Protein AF-0000000075743197 (afdb_homodimer)

Structure (mmCIF, N/CA/C/O backbone):
data_AF-0000000075743197-model_v1
#
loop_
_entity.id
_entity.type
_entity.pdbx_description
1 polymer '2-oxoacid oxidoreductase (ferredoxin)'
#
loop_
_atom_site.group_PDB
_atom_site.id
_atom_site.type_symbol
_atom_site.label_atom_id
_atom_site.label_alt_id
_atom_site.label_comp_id
_atom_site.label_asym_id
_atom_site.label_entity_id
_atom_site.label_seq_id
_atom_site.pdbx_PDB_ins_code
_atom_site.Cartn_x
_atom_site.Cartn_y
_atom_site.Cartn_z
_atom_site.occupancy
_atom_site.B_iso_or_equiv
_atom_site.auth_seq_id
_atom_site.auth_comp_id
_atom_site.auth_asym_id
_atom_site.auth_atom_id
_atom_site.pdbx_PDB_model_num
ATOM 1 N N . MET A 1 1 ? -16.812 -15.055 20.094 1 87.44 1 MET A N 1
ATOM 2 C CA . MET A 1 1 ? -15.68 -14.141 20.109 1 87.44 1 MET A CA 1
ATOM 3 C C . MET A 1 1 ? -15.938 -12.938 19.203 1 87.44 1 MET A C 1
ATOM 5 O O . MET A 1 1 ? -15.789 -11.789 19.641 1 87.44 1 MET A O 1
ATOM 9 N N . ARG A 1 2 ? -16.453 -13.18 18.031 1 89.44 2 ARG A N 1
ATOM 10 C CA . ARG A 1 2 ? -16.719 -12.094 17.094 1 89.44 2 ARG A CA 1
ATOM 11 C C . ARG A 1 2 ? -17.75 -11.117 17.656 1 89.44 2 ARG A C 1
ATOM 13 O O . ARG A 1 2 ? -17.609 -9.906 17.484 1 89.44 2 ARG A O 1
ATOM 20 N N . ASP A 1 3 ? -18.719 -11.641 18.297 1 90.94 3 ASP A N 1
ATOM 21 C CA . ASP A 1 3 ? -19.781 -10.805 18.844 1 90.94 3 ASP A CA 1
ATOM 22 C C . ASP A 1 3 ? -19.25 -9.953 20 1 90.94 3 ASP A C 1
ATOM 24 O O . ASP A 1 3 ? -19.625 -8.789 20.141 1 90.94 3 ASP A O 1
ATOM 28 N N . LEU A 1 4 ? -18.406 -10.555 20.797 1 91.12 4 LEU A N 1
ATOM 29 C CA . LEU A 1 4 ? -17.812 -9.82 21.906 1 91.12 4 LEU A CA 1
ATOM 30 C C . LEU A 1 4 ? -16.938 -8.672 21.422 1 91.12 4 LEU A C 1
ATOM 32 O O . LEU A 1 4 ? -17 -7.562 21.953 1 91.12 4 LEU A O 1
ATOM 36 N N . VAL A 1 5 ? -16.156 -8.953 20.422 1 94.19 5 VAL A N 1
ATOM 37 C CA . VAL A 1 5 ? -15.281 -7.938 19.844 1 94.19 5 VAL A CA 1
ATOM 38 C C . VAL A 1 5 ? -16.125 -6.812 19.234 1 94.19 5 VAL A C 1
ATOM 40 O O . VAL A 1 5 ? -15.844 -5.633 19.469 1 94.19 5 VAL A O 1
ATOM 43 N N . SER A 1 6 ? -17.156 -7.211 18.516 1 95.5 6 SER A N 1
ATOM 44 C CA . SER A 1 6 ? -18.016 -6.246 17.844 1 95.5 6 SER A CA 1
ATOM 45 C C . SER A 1 6 ? -18.734 -5.336 18.828 1 95.5 6 SER A C 1
ATOM 47 O O . SER A 1 6 ? -18.75 -4.117 18.656 1 95.5 6 SER A O 1
ATOM 49 N N . GLU A 1 7 ? -19.281 -5.906 19.844 1 94.19 7 GLU A N 1
ATOM 50 C CA . GLU A 1 7 ? -20.016 -5.141 20.844 1 94.19 7 GLU A CA 1
ATOM 51 C C . GLU A 1 7 ? -19.078 -4.172 21.578 1 94.19 7 GLU A C 1
ATOM 53 O O . GLU A 1 7 ? -19.453 -3.025 21.828 1 94.19 7 GLU A O 1
ATOM 58 N N . TRP A 1 8 ? -17.969 -4.664 21.906 1 94.44 8 TRP A N 1
ATOM 59 C CA . TRP A 1 8 ? -17.016 -3.811 22.609 1 94.44 8 TRP A CA 1
ATOM 60 C C . TRP A 1 8 ? -16.609 -2.621 21.734 1 94.44 8 TRP A C 1
ATOM 62 O O . TRP A 1 8 ? -16.594 -1.481 22.219 1 94.44 8 TRP A O 1
ATOM 72 N N . LEU A 1 9 ? -16.281 -2.844 20.5 1 96.94 9 LEU A N 1
ATOM 73 C CA . LEU A 1 9 ? -15.852 -1.785 19.594 1 96.94 9 LEU A CA 1
ATOM 74 C C . LEU A 1 9 ? -16.938 -0.735 19.422 1 96.94 9 LEU A C 1
ATOM 76 O O . LEU A 1 9 ? -16.672 0.466 19.5 1 96.94 9 LEU A O 1
ATOM 80 N N . ILE A 1 10 ? -18.188 -1.176 19.219 1 96.44 10 ILE A N 1
ATOM 81 C CA . ILE A 1 10 ? -19.297 -0.268 18.984 1 96.44 10 ILE A CA 1
ATOM 82 C C . ILE A 1 10 ? -19.547 0.585 20.219 1 96.44 10 ILE A C 1
ATOM 84 O O . ILE A 1 10 ? -19.781 1.791 20.125 1 96.44 10 ILE A O 1
ATOM 88 N N . ASN A 1 11 ? -19.344 -0.008 21.391 1 94.5 11 ASN A N 1
ATOM 89 C CA . ASN A 1 11 ? -19.672 0.675 22.641 1 94.5 11 ASN A CA 1
ATOM 90 C C . ASN A 1 11 ? -18.531 1.6 23.078 1 94.5 11 ASN A C 1
ATOM 92 O O . ASN A 1 11 ? -18.781 2.607 23.75 1 94.5 11 ASN A O 1
ATOM 96 N N . ASN A 1 12 ? -17.312 1.258 22.703 1 94.19 12 ASN A N 1
ATOM 97 C CA . ASN A 1 12 ? -16.188 1.977 23.297 1 94.19 12 ASN A CA 1
ATOM 98 C C . ASN A 1 12 ? -15.469 2.838 22.266 1 94.19 12 ASN A C 1
ATOM 100 O O . ASN A 1 12 ? -14.867 3.855 22.609 1 94.19 12 ASN A O 1
ATOM 104 N N . VAL A 1 13 ? -15.484 2.471 21.016 1 95.5 13 VAL A N 1
ATOM 105 C CA . VAL A 1 13 ? -14.75 3.199 19.984 1 95.5 13 VAL A CA 1
ATOM 106 C C . VAL A 1 13 ? -15.734 3.963 19.094 1 95.5 13 VAL A C 1
ATOM 108 O O . VAL A 1 13 ? -15.578 5.168 18.875 1 95.5 13 VAL A O 1
ATOM 111 N N . GLY A 1 14 ? -16.781 3.297 18.656 1 95.25 14 GLY A N 1
ATOM 112 C CA . GLY A 1 14 ? -17.766 3.91 17.797 1 95.25 14 GLY A CA 1
ATOM 113 C C . GLY A 1 14 ? -18.234 2.99 16.688 1 95.25 14 GLY A C 1
ATOM 114 O O . GLY A 1 14 ? -17.812 1.84 16.594 1 95.25 14 GLY A O 1
ATOM 115 N N . ASN A 1 15 ? -19.047 3.564 15.805 1 96 15 ASN A N 1
ATOM 116 C CA . ASN A 1 15 ? -19.766 2.729 14.836 1 96 15 ASN A CA 1
ATOM 117 C C . ASN A 1 15 ? -19.016 2.645 13.516 1 96 15 ASN A C 1
ATOM 119 O O . ASN A 1 15 ? -19.25 1.736 12.711 1 96 15 ASN A O 1
ATOM 123 N N . TYR A 1 16 ? -18.125 3.574 13.203 1 97.88 16 TYR A N 1
ATOM 124 C CA . TYR A 1 16 ? -17.422 3.562 11.922 1 97.88 16 TYR A CA 1
ATOM 125 C C . TYR A 1 16 ? -16.281 2.547 11.938 1 97.88 16 TYR A C 1
ATOM 127 O O . TYR A 1 16 ? -15.422 2.578 12.82 1 97.88 16 TYR A O 1
ATOM 135 N N . VAL A 1 17 ? -16.266 1.651 11.016 1 98.38 17 VAL A N 1
ATOM 136 C CA . VAL A 1 17 ? -15.219 0.654 10.844 1 98.38 17 VAL A CA 1
ATOM 137 C C . VAL A 1 17 ? -14.656 0.741 9.422 1 98.38 17 VAL A C 1
ATOM 139 O O . VAL A 1 17 ? -15.398 0.62 8.445 1 98.38 17 VAL A O 1
ATOM 142 N N . PHE A 1 18 ? -13.414 0.983 9.297 1 98.75 18 PHE A N 1
ATOM 143 C CA . PHE A 1 18 ? -12.742 1.042 8.008 1 98.75 18 PHE A CA 1
ATOM 144 C C . PHE A 1 18 ? -12.102 -0.298 7.668 1 98.75 18 PHE A C 1
ATOM 146 O O . PHE A 1 18 ? -11.477 -0.925 8.531 1 98.75 18 PHE A O 1
ATOM 153 N N . THR A 1 19 ? -12.273 -0.783 6.426 1 98.5 19 THR A N 1
ATOM 154 C CA . THR A 1 19 ? -11.812 -2.127 6.098 1 98.5 19 THR A CA 1
ATOM 155 C C . THR A 1 19 ? -11.656 -2.291 4.59 1 98.5 19 THR A C 1
ATOM 157 O O . THR A 1 19 ? -11.922 -1.357 3.828 1 98.5 19 THR A O 1
ATOM 160 N N . VAL A 1 20 ? -11.07 -3.322 4.164 1 97.69 20 VAL A N 1
ATOM 161 C CA . VAL A 1 20 ? -11.227 -4.031 2.898 1 97.69 20 VAL A CA 1
ATOM 162 C C . VAL A 1 20 ? -11.703 -5.457 3.162 1 97.69 20 VAL A C 1
ATOM 164 O O . VAL A 1 20 ? -10.953 -6.281 3.695 1 97.69 20 VAL A O 1
ATOM 167 N N . ALA A 1 21 ? -12.914 -5.699 2.814 1 96.06 21 ALA A N 1
ATOM 168 C CA . ALA A 1 21 ? -13.539 -6.973 3.166 1 96.06 21 ALA A CA 1
ATOM 169 C C . ALA A 1 21 ? -12.742 -8.148 2.609 1 96.06 21 ALA A C 1
ATOM 171 O O . ALA A 1 21 ? -12.203 -8.07 1.503 1 96.06 21 ALA A O 1
ATOM 172 N N . ALA A 1 22 ? -12.656 -9.148 3.35 1 93.06 22 ALA A N 1
ATOM 173 C CA . ALA A 1 22 ? -11.914 -10.359 3.002 1 93.06 22 ALA A CA 1
ATOM 174 C C . ALA A 1 22 ? -12.484 -11.578 3.723 1 93.06 22 ALA A C 1
ATOM 176 O O . ALA A 1 22 ? -13.195 -11.438 4.719 1 93.06 22 ALA A O 1
ATOM 177 N N . GLU A 1 23 ? -12.094 -12.703 3.279 1 88.12 23 GLU A N 1
ATOM 178 C CA . GLU A 1 23 ? -12.664 -13.961 3.746 1 88.12 23 GLU A CA 1
ATOM 179 C C . GLU A 1 23 ? -12.445 -14.141 5.246 1 88.12 23 GLU A C 1
ATOM 181 O O . GLU A 1 23 ? -13.391 -14.438 5.98 1 88.12 23 GLU A O 1
ATOM 186 N N . ASN A 1 24 ? -11.312 -13.883 5.73 1 85.5 24 ASN A N 1
ATOM 187 C CA . ASN A 1 24 ? -10.953 -14.266 7.094 1 85.5 24 ASN A CA 1
ATOM 188 C C . ASN A 1 24 ? -11.5 -13.273 8.117 1 85.5 24 ASN A C 1
ATOM 190 O O . ASN A 1 24 ? -11.492 -13.547 9.32 1 85.5 24 ASN A O 1
ATOM 194 N N . ILE A 1 25 ? -12.023 -12.18 7.66 1 92.31 25 ILE A N 1
ATOM 195 C CA . ILE A 1 25 ? -12.555 -11.211 8.617 1 92.31 25 ILE A CA 1
ATOM 196 C C . ILE A 1 25 ? -14.047 -11 8.367 1 92.31 25 ILE A C 1
ATOM 198 O O . ILE A 1 25 ? -14.68 -10.18 9.031 1 92.31 25 ILE A O 1
ATOM 202 N N . LEU A 1 26 ? -14.602 -11.742 7.469 1 92.06 26 LEU A N 1
ATOM 203 C CA . LEU A 1 26 ? -15.992 -11.562 7.062 1 92.06 26 LEU A CA 1
ATOM 204 C C . LEU A 1 26 ? -16.938 -11.789 8.242 1 92.06 26 LEU A C 1
ATOM 206 O O . LEU A 1 26 ? -17.906 -11.055 8.406 1 92.06 26 LEU A O 1
ATOM 210 N N . GLY A 1 27 ? -16.672 -12.828 9.008 1 91.38 27 GLY A N 1
ATOM 211 C CA . GLY A 1 27 ? -17.5 -13.094 10.172 1 91.38 27 GLY A CA 1
ATOM 212 C C . GLY A 1 27 ? -17.547 -11.93 11.148 1 91.38 27 GLY A C 1
ATOM 213 O O . GLY A 1 27 ? -18.609 -11.594 11.664 1 91.38 27 GLY A O 1
ATOM 214 N N . LEU A 1 28 ? -16.391 -11.367 11.414 1 94.25 28 LEU A N 1
ATOM 215 C CA . LEU A 1 28 ? -16.312 -10.227 12.32 1 94.25 28 LEU A CA 1
ATOM 216 C C . LEU A 1 28 ? -17.047 -9.023 11.742 1 94.25 28 LEU A C 1
ATOM 218 O O . LEU A 1 28 ? -17.781 -8.328 12.469 1 94.25 28 LEU A O 1
ATOM 222 N N . LEU A 1 29 ? -16.891 -8.727 10.469 1 96.31 29 LEU A N 1
ATOM 223 C CA . LEU A 1 29 ? -17.562 -7.598 9.828 1 96.31 29 LEU A CA 1
ATOM 224 C C . LEU A 1 29 ? -19.078 -7.762 9.852 1 96.31 29 LEU A C 1
ATOM 226 O O . LEU A 1 29 ? -19.797 -6.797 10.086 1 96.31 29 LEU A O 1
ATOM 230 N N . ARG A 1 30 ? -19.547 -8.992 9.609 1 95.12 30 ARG A N 1
ATOM 231 C CA . ARG A 1 30 ? -20.969 -9.273 9.672 1 95.12 30 ARG A CA 1
ATOM 232 C C . ARG A 1 30 ? -21.531 -9.031 11.07 1 95.12 30 ARG A C 1
ATOM 234 O O . ARG A 1 30 ? -22.594 -8.453 11.234 1 95.12 30 ARG A O 1
ATOM 241 N N . SER A 1 31 ? -20.75 -9.5 12.039 1 94.38 31 SER A N 1
ATOM 242 C CA . SER A 1 31 ? -21.156 -9.273 13.43 1 94.38 31 SER A CA 1
ATOM 243 C C . SER A 1 31 ? -21.266 -7.781 13.734 1 94.38 31 SER A C 1
ATOM 245 O O . SER A 1 31 ? -22.188 -7.352 14.414 1 94.38 31 SER A O 1
ATOM 247 N N . LEU A 1 32 ? -20.328 -7.016 13.273 1 96.81 32 LEU A N 1
ATOM 248 C CA . LEU A 1 32 ? -20.328 -5.574 13.484 1 96.81 32 LEU A CA 1
ATOM 249 C C . LEU A 1 32 ? -21.562 -4.93 12.844 1 96.81 32 LEU A C 1
ATOM 251 O O . LEU A 1 32 ? -22.219 -4.086 13.461 1 96.81 32 LEU A O 1
ATOM 255 N N . ILE A 1 33 ? -21.875 -5.297 11.633 1 96.19 33 ILE A N 1
ATOM 256 C CA . ILE A 1 33 ? -23.016 -4.75 10.922 1 96.19 33 ILE A CA 1
ATOM 257 C C . ILE A 1 33 ? -24.297 -5.062 11.703 1 96.19 33 ILE A C 1
ATOM 259 O O . ILE A 1 33 ? -25.141 -4.184 11.891 1 96.19 33 ILE A O 1
ATOM 263 N N . ASN A 1 34 ? -24.406 -6.27 12.164 1 94.12 34 ASN A N 1
ATOM 264 C CA . ASN A 1 34 ? -25.594 -6.715 12.883 1 94.12 34 ASN A CA 1
ATOM 265 C C . ASN A 1 34 ? -25.781 -5.945 14.188 1 94.12 34 ASN A C 1
ATOM 267 O O . ASN A 1 34 ? -26.891 -5.887 14.727 1 94.12 34 ASN A O 1
ATOM 271 N N . ARG A 1 35 ? -24.766 -5.297 14.609 1 94.44 35 ARG A N 1
ATOM 272 C CA . ARG A 1 35 ? -24.812 -4.613 15.898 1 94.44 35 ARG A CA 1
ATOM 273 C C . ARG A 1 35 ? -24.766 -3.098 15.719 1 94.44 35 ARG A C 1
ATOM 275 O O . ARG A 1 35 ? -24.516 -2.359 16.672 1 94.44 35 ARG A O 1
ATOM 282 N N . GLY A 1 36 ? -24.953 -2.711 14.539 1 94.69 36 GLY A N 1
ATOM 283 C CA . GLY A 1 36 ? -25.094 -1.286 14.289 1 94.69 36 GLY A CA 1
ATOM 284 C C . GLY A 1 36 ? -23.828 -0.637 13.766 1 94.69 36 GLY A C 1
ATOM 285 O O . GLY A 1 36 ? -23.75 0.588 13.656 1 94.69 36 GLY A O 1
ATOM 286 N N . GLY A 1 37 ? -22.859 -1.455 13.492 1 96.5 37 GLY A N 1
ATOM 287 C CA . GLY A 1 37 ? -21.656 -0.916 12.898 1 96.5 37 GLY A CA 1
ATOM 288 C C . GLY A 1 37 ? -21.844 -0.422 11.477 1 96.5 37 GLY A C 1
ATOM 289 O O . GLY A 1 37 ? -22.641 -0.985 10.727 1 96.5 37 GLY A O 1
ATOM 290 N N . PHE A 1 38 ? -21.203 0.673 11.164 1 97.5 38 PHE A N 1
ATOM 291 C CA . PHE A 1 38 ? -21.156 1.203 9.805 1 97.5 38 PHE A CA 1
ATOM 292 C C . PHE A 1 38 ? -19.828 0.866 9.141 1 97.5 38 PHE A C 1
ATOM 294 O O . PHE A 1 38 ? -18.797 1.48 9.445 1 97.5 38 PHE A O 1
ATOM 301 N N . ILE A 1 39 ? -19.859 -0.055 8.203 1 97.81 39 ILE A N 1
ATOM 302 C CA . ILE A 1 39 ? -18.641 -0.571 7.59 1 97.81 39 ILE A CA 1
ATOM 303 C C . ILE A 1 39 ? -18.297 0.244 6.344 1 97.81 39 ILE A C 1
ATOM 305 O O . ILE A 1 39 ? -19.125 0.361 5.43 1 97.81 39 ILE A O 1
ATOM 309 N N . ILE A 1 40 ? -17.219 0.884 6.309 1 98.25 40 ILE A N 1
ATOM 310 C CA . ILE A 1 40 ? -16.688 1.538 5.117 1 98.25 40 ILE A CA 1
ATOM 311 C C . ILE A 1 40 ? -15.688 0.615 4.422 1 98.25 40 ILE A C 1
ATOM 313 O O . ILE A 1 40 ? -14.586 0.393 4.926 1 98.25 40 ILE A O 1
ATOM 317 N N . ASN A 1 41 ? -16.094 0.061 3.34 1 97.62 41 ASN A N 1
ATOM 318 C CA . ASN A 1 41 ? -15.305 -0.892 2.564 1 97.62 41 ASN A CA 1
ATOM 319 C C . ASN A 1 41 ? -14.516 -0.197 1.46 1 97.62 41 ASN A C 1
ATOM 321 O O . ASN A 1 41 ? -14.992 -0.064 0.335 1 97.62 41 ASN A O 1
ATOM 325 N N . SER A 1 42 ? -13.281 0.181 1.783 1 97.88 42 SER A N 1
ATOM 326 C CA . SER A 1 42 ? -12.43 0.869 0.816 1 97.88 42 SER A CA 1
ATOM 327 C C . SER A 1 42 ? -11.969 -0.078 -0.287 1 97.88 42 SER A C 1
ATOM 329 O O . SER A 1 42 ? -12.164 -1.291 -0.194 1 97.88 42 SER A O 1
ATOM 331 N N . LYS A 1 43 ? -11.367 0.491 -1.326 1 97.62 43 LYS A N 1
ATOM 332 C CA . LYS A 1 43 ? -10.977 -0.319 -2.475 1 97.62 43 LYS A CA 1
ATOM 333 C C . LYS A 1 43 ? -9.562 -0.879 -2.297 1 97.62 43 LYS A C 1
ATOM 335 O O . LYS A 1 43 ? -9.203 -1.88 -2.922 1 97.62 43 LYS A O 1
ATOM 340 N N . PHE A 1 44 ? -8.781 -0.257 -1.475 1 97.88 44 PHE A N 1
ATOM 341 C CA . PHE A 1 44 ? -7.391 -0.65 -1.264 1 97.88 44 PHE A CA 1
ATOM 342 C C . PHE A 1 44 ? -6.98 -0.441 0.189 1 97.88 44 PHE A C 1
ATOM 344 O O . PHE A 1 44 ? -7.43 0.508 0.835 1 97.88 44 PHE A O 1
ATOM 351 N N . GLU A 1 45 ? -6.18 -1.217 0.774 1 98.12 45 GLU A N 1
ATOM 352 C CA . GLU A 1 45 ? -5.863 -1.23 2.199 1 98.12 45 GLU A CA 1
ATOM 353 C C . GLU A 1 45 ? -5.195 0.072 2.629 1 98.12 45 GLU A C 1
ATOM 355 O O . GLU A 1 45 ? -5.484 0.601 3.703 1 98.12 45 GLU A O 1
ATOM 360 N N . PRO A 1 46 ? -4.172 0.648 1.812 1 98.44 46 PRO A N 1
ATOM 361 C CA . PRO A 1 46 ? -3.65 1.947 2.244 1 98.44 46 PRO A CA 1
ATOM 362 C C . PRO A 1 46 ? -4.75 2.99 2.432 1 98.44 46 PRO A C 1
ATOM 364 O O . PRO A 1 46 ? -4.691 3.789 3.371 1 98.44 46 PRO A O 1
ATOM 367 N N . SER A 1 47 ? -5.781 2.977 1.55 1 98.75 47 SER A N 1
ATOM 368 C CA . SER A 1 47 ? -6.891 3.922 1.633 1 98.75 47 SER A CA 1
ATOM 369 C C . SER A 1 47 ? -7.699 3.715 2.91 1 98.75 47 SER A C 1
ATOM 371 O O . SER A 1 47 ? -8.133 4.68 3.543 1 98.75 47 SER A O 1
ATOM 373 N N . ALA A 1 48 ? -7.91 2.436 3.281 1 98.81 48 ALA A N 1
ATOM 374 C CA . ALA A 1 48 ? -8.602 2.154 4.535 1 98.81 48 ALA A CA 1
ATOM 375 C C . ALA A 1 48 ? -7.855 2.748 5.723 1 98.81 48 ALA A C 1
ATOM 377 O O . ALA A 1 48 ? -8.469 3.303 6.637 1 98.81 48 ALA A O 1
ATOM 378 N N . GLY A 1 49 ? -6.551 2.568 5.688 1 98.81 49 GLY A N 1
ATOM 379 C CA . GLY A 1 49 ? -5.723 3.152 6.734 1 98.81 49 GLY A CA 1
ATOM 380 C C . GLY A 1 49 ? -5.812 4.668 6.785 1 98.81 49 GLY A C 1
ATOM 381 O O . GLY A 1 49 ? -5.945 5.25 7.863 1 98.81 49 GLY A O 1
ATOM 382 N N . PHE A 1 50 ? -5.754 5.352 5.594 1 98.88 50 PHE A N 1
ATOM 383 C CA . PHE A 1 50 ? -5.859 6.805 5.527 1 98.88 50 PHE A CA 1
ATOM 384 C C . PHE A 1 50 ? -7.223 7.27 6.027 1 98.88 50 PHE A C 1
ATOM 386 O O . PHE A 1 50 ? -7.32 8.281 6.723 1 98.88 50 PHE A O 1
ATOM 393 N N . MET A 1 51 ? -8.273 6.516 5.676 1 98.94 51 MET A N 1
ATOM 394 C CA . MET A 1 51 ? -9.609 6.863 6.133 1 98.94 51 MET A CA 1
ATOM 395 C C . MET A 1 51 ? -9.703 6.797 7.652 1 98.94 51 MET A C 1
ATOM 397 O O . MET A 1 51 ? -10.258 7.699 8.281 1 98.94 51 MET A O 1
ATOM 401 N N . ALA A 1 52 ? -9.117 5.719 8.227 1 98.88 52 ALA A N 1
ATOM 402 C CA . ALA A 1 52 ? -9.133 5.559 9.68 1 98.88 52 ALA A CA 1
ATOM 403 C C . ALA A 1 52 ? -8.359 6.68 10.359 1 98.88 52 ALA A C 1
ATOM 405 O O . ALA A 1 52 ? -8.805 7.215 11.383 1 98.88 52 ALA A O 1
ATOM 406 N N . LEU A 1 53 ? -7.234 7.027 9.789 1 98.62 53 LEU A N 1
ATOM 407 C CA . LEU A 1 53 ? -6.387 8.086 10.32 1 98.62 53 LEU A CA 1
ATOM 408 C C . LEU A 1 53 ? -7.121 9.422 10.328 1 98.62 53 LEU A C 1
ATOM 410 O O . LEU A 1 53 ? -7.152 10.117 11.344 1 98.62 53 LEU A O 1
ATOM 414 N N . VAL A 1 54 ? -7.734 9.789 9.219 1 98.69 54 VAL A N 1
ATOM 415 C CA . VAL A 1 54 ? -8.438 11.062 9.094 1 98.69 54 VAL A CA 1
ATOM 416 C C . VAL A 1 54 ? -9.648 11.078 10.023 1 98.69 54 VAL A C 1
ATOM 418 O O . VAL A 1 54 ? -9.953 12.102 10.641 1 98.69 54 VAL A O 1
ATOM 421 N N . SER A 1 55 ? -10.32 9.914 10.141 1 98.62 55 SER A N 1
ATOM 422 C CA . SER A 1 55 ? -11.445 9.797 11.062 1 98.62 55 SER A CA 1
ATOM 423 C C . SER A 1 55 ? -11.008 10.086 12.5 1 98.62 55 SER A C 1
ATOM 425 O O . SER A 1 55 ? -11.688 10.82 13.219 1 98.62 55 SER A O 1
ATOM 427 N N . SER A 1 56 ? -9.883 9.562 12.867 1 98.19 56 SER A N 1
ATOM 428 C CA . SER A 1 56 ? -9.367 9.781 14.211 1 98.19 56 SER A CA 1
ATOM 429 C C . SER A 1 56 ? -9.062 11.258 14.453 1 98.19 56 SER A C 1
ATOM 431 O O . SER A 1 56 ? -9.32 11.781 15.539 1 98.19 56 SER A O 1
ATOM 433 N N . ARG A 1 57 ? -8.555 11.961 13.469 1 97.5 57 ARG A N 1
ATOM 434 C CA . ARG A 1 57 ? -8.195 13.375 13.586 1 97.5 57 ARG A CA 1
ATOM 435 C C . ARG A 1 57 ? -9.445 14.242 13.695 1 97.5 57 ARG A C 1
ATOM 437 O O . ARG A 1 57 ? -9.461 15.211 14.461 1 97.5 57 ARG A O 1
ATOM 444 N N . LEU A 1 58 ? -10.43 13.875 12.914 1 97.12 58 LEU A N 1
ATOM 445 C CA . LEU A 1 58 ? -11.641 14.695 12.867 1 97.12 58 LEU A CA 1
ATOM 446 C C . LEU A 1 58 ? -12.484 14.5 14.117 1 97.12 58 LEU A C 1
ATOM 448 O O . LEU A 1 58 ? -13.062 15.453 14.641 1 97.12 58 LEU A O 1
ATOM 452 N N . LEU A 1 59 ? -12.484 13.258 14.625 1 96.25 59 LEU A N 1
ATOM 453 C CA . LEU A 1 59 ? -13.367 12.93 15.742 1 96.25 59 LEU A CA 1
ATOM 454 C C . LEU A 1 59 ? -12.625 13.055 17.078 1 96.25 59 LEU A C 1
ATOM 456 O O . LEU A 1 59 ? -13.25 13.062 18.141 1 96.25 59 LEU A O 1
ATOM 460 N N . LEU A 1 60 ? -11.328 13.109 17.047 1 95.19 60 LEU A N 1
ATOM 461 C CA . LEU A 1 60 ? -10.484 13.219 18.234 1 95.19 60 LEU A CA 1
ATOM 462 C C . LEU A 1 60 ? -10.703 12.031 19.172 1 95.19 60 LEU A C 1
ATOM 464 O O . LEU A 1 60 ? -10.836 12.211 20.375 1 95.19 60 LEU A O 1
ATOM 468 N N . LYS A 1 61 ? -10.867 10.875 18.641 1 95.56 61 LYS A N 1
ATOM 469 C CA . LYS A 1 61 ? -10.953 9.586 19.328 1 95.56 61 LYS A CA 1
ATOM 470 C C . LYS A 1 61 ? -10.406 8.461 18.438 1 95.56 61 LYS A C 1
ATOM 472 O O . LYS A 1 61 ? -10.195 8.656 17.234 1 95.56 61 LYS A O 1
ATOM 477 N N . PRO A 1 62 ? -10.172 7.312 19.031 1 97.75 62 PRO A N 1
ATOM 478 C CA . PRO A 1 62 ? -9.656 6.207 18.219 1 97.75 62 PRO A CA 1
ATOM 479 C C . PRO A 1 62 ? -10.625 5.777 17.109 1 97.75 62 PRO A C 1
ATOM 481 O O . PRO A 1 62 ? -11.836 5.801 17.312 1 97.75 62 PRO A O 1
ATOM 484 N N . SER A 1 63 ? -10.094 5.445 15.977 1 98.5 63 SER A N 1
ATOM 485 C CA . SER A 1 63 ? -10.859 4.82 14.906 1 98.5 63 SER A CA 1
ATOM 486 C C . SER A 1 63 ? -10.523 3.34 14.773 1 98.5 63 SER A C 1
ATOM 488 O O . SER A 1 63 ? -9.445 2.906 15.18 1 98.5 63 SER A O 1
ATOM 490 N N . THR A 1 64 ? -11.461 2.566 14.266 1 98.75 64 THR A N 1
ATOM 491 C CA . THR A 1 64 ? -11.289 1.125 14.109 1 98.75 64 THR A CA 1
ATOM 492 C C . THR A 1 64 ? -10.883 0.779 12.68 1 98.75 64 THR A C 1
ATOM 494 O O . THR A 1 64 ? -11.57 1.157 11.727 1 98.75 64 THR A O 1
ATOM 497 N N . LEU A 1 65 ? -9.773 0.151 12.508 1 98.88 65 LEU A N 1
ATOM 498 C CA . LEU A 1 65 ? -9.312 -0.406 11.242 1 98.88 65 LEU A CA 1
ATOM 499 C C . LEU A 1 65 ? -9.219 -1.927 11.32 1 98.88 65 LEU A C 1
ATOM 501 O O . LEU A 1 65 ? -8.484 -2.471 12.148 1 98.88 65 LEU A O 1
ATOM 505 N N . ILE A 1 66 ? -10.008 -2.65 10.516 1 98.44 66 ILE A N 1
ATOM 506 C CA . ILE A 1 66 ? -10 -4.109 10.477 1 98.44 66 ILE A CA 1
ATOM 507 C C . ILE A 1 66 ? -9.625 -4.586 9.07 1 98.44 66 ILE A C 1
ATOM 509 O O . ILE A 1 66 ? -10.328 -4.289 8.102 1 98.44 66 ILE A O 1
ATOM 513 N N . VAL A 1 67 ? -8.562 -5.324 8.93 1 97.06 67 VAL A N 1
ATOM 514 C CA . VAL A 1 67 ? -8.109 -5.812 7.629 1 97.06 67 VAL A CA 1
ATOM 515 C C . VAL A 1 67 ? -7.668 -7.266 7.75 1 97.06 67 VAL A C 1
ATOM 517 O O . VAL A 1 67 ? -7.484 -7.777 8.859 1 97.06 67 VAL A O 1
ATOM 520 N N . THR A 1 68 ? -7.535 -7.961 6.637 1 94 68 THR A N 1
ATOM 521 C CA . THR A 1 68 ? -7.164 -9.375 6.613 1 94 68 THR A CA 1
ATOM 522 C C . THR A 1 68 ? -5.676 -9.547 6.902 1 94 68 THR A C 1
ATOM 524 O O . THR A 1 68 ? -4.926 -8.57 6.922 1 94 68 THR A O 1
ATOM 527 N N . ALA A 1 69 ? -5.254 -10.773 7.152 1 92.5 69 ALA A N 1
ATOM 528 C CA . ALA A 1 69 ? -3.854 -11.117 7.371 1 92.5 69 ALA A CA 1
ATOM 529 C C . ALA A 1 69 ? -3.041 -10.961 6.09 1 92.5 69 ALA A C 1
ATOM 531 O O . ALA A 1 69 ? -3.578 -11.086 4.988 1 92.5 69 ALA A O 1
ATOM 532 N N . GLY A 1 70 ? -1.768 -10.742 6.258 1 93.38 70 GLY A N 1
ATOM 533 C CA . GLY A 1 70 ? -0.87 -10.719 5.113 1 93.38 70 GLY A CA 1
ATOM 534 C C . GLY A 1 70 ? -1.063 -9.5 4.234 1 93.38 70 GLY A C 1
ATOM 535 O O . GLY A 1 70 ? -0.813 -8.367 4.66 1 93.38 70 GLY A O 1
ATOM 536 N N . PRO A 1 71 ? -1.693 -9.695 3.084 1 94.75 71 PRO A N 1
ATOM 537 C CA . PRO A 1 71 ? -1.857 -8.578 2.148 1 94.75 71 PRO A CA 1
ATOM 538 C C . PRO A 1 71 ? -2.635 -7.41 2.752 1 94.75 71 PRO A C 1
ATOM 540 O O . PRO A 1 71 ? -2.346 -6.25 2.453 1 94.75 71 PRO A O 1
ATOM 543 N N . GLY A 1 72 ? -3.609 -7.715 3.584 1 95.81 72 GLY A N 1
ATOM 544 C CA . GLY A 1 72 ? -4.426 -6.668 4.176 1 95.81 72 GLY A CA 1
ATOM 545 C C . GLY A 1 72 ? -3.656 -5.777 5.133 1 95.81 72 GLY A C 1
ATOM 546 O O . GLY A 1 72 ? -3.523 -4.574 4.902 1 95.81 72 GLY A O 1
ATOM 547 N N . ILE A 1 73 ? -3.072 -6.395 6.18 1 96.94 73 ILE A N 1
ATOM 548 C CA . ILE A 1 73 ? -2.443 -5.625 7.25 1 96.94 73 ILE A CA 1
ATOM 549 C C . ILE A 1 73 ? -1.139 -5.012 6.746 1 96.94 73 ILE A C 1
ATOM 551 O O . ILE A 1 73 ? -0.806 -3.875 7.09 1 96.94 73 ILE A O 1
ATOM 555 N N . PHE A 1 74 ? -0.353 -5.719 5.902 1 97.38 74 PHE A N 1
ATOM 556 C CA . PHE A 1 74 ? 0.888 -5.18 5.359 1 97.38 74 PHE A CA 1
ATOM 557 C C . PHE A 1 74 ? 0.6 -4.102 4.32 1 97.38 74 PHE A C 1
ATOM 559 O O . PHE A 1 74 ? 1.396 -3.178 4.141 1 97.38 74 PHE A O 1
ATOM 566 N N . GLY A 1 75 ? -0.573 -4.176 3.678 1 97.94 75 GLY A N 1
ATOM 567 C CA . GLY A 1 75 ? -0.985 -3.145 2.738 1 97.94 75 GLY A CA 1
ATOM 568 C C . GLY A 1 75 ? -1.342 -1.833 3.412 1 97.94 75 GLY A C 1
ATOM 569 O O . GLY A 1 75 ? -1.265 -0.77 2.793 1 97.94 75 GLY A O 1
ATOM 570 N N . ALA A 1 76 ? -1.709 -1.907 4.684 1 98.31 76 ALA A N 1
ATOM 571 C CA . ALA A 1 76 ? -2.105 -0.717 5.434 1 98.31 76 ALA A CA 1
ATOM 572 C C . ALA A 1 76 ? -0.968 -0.224 6.32 1 98.31 76 ALA A C 1
ATOM 574 O O . ALA A 1 76 ? -1.162 0.666 7.152 1 98.31 76 ALA A O 1
ATOM 575 N N . LEU A 1 77 ? 0.245 -0.721 6.145 1 98.44 77 LEU A N 1
ATOM 576 C CA . LEU A 1 77 ? 1.332 -0.449 7.078 1 98.44 77 LEU A CA 1
ATOM 577 C C . LEU A 1 77 ? 1.72 1.026 7.047 1 98.44 77 LEU A C 1
ATOM 579 O O . LEU A 1 77 ? 1.984 1.625 8.094 1 98.44 77 LEU A O 1
ATOM 583 N N . SER A 1 78 ? 1.785 1.618 5.875 1 97.69 78 SER A N 1
ATOM 584 C CA . SER A 1 78 ? 2.256 2.994 5.762 1 97.69 78 SER A CA 1
ATOM 585 C C . SER A 1 78 ? 1.324 3.959 6.488 1 97.69 78 SER A C 1
ATOM 587 O O . SER A 1 78 ? 1.77 4.754 7.316 1 97.69 78 SER A O 1
ATOM 589 N N . PRO A 1 79 ? -0.031 3.938 6.242 1 98.44 79 PRO A N 1
ATOM 590 C CA . PRO A 1 79 ? -0.907 4.828 7.008 1 98.44 79 PRO A CA 1
ATOM 591 C C . PRO A 1 79 ? -0.891 4.523 8.508 1 98.44 79 PRO A C 1
ATOM 593 O O . PRO A 1 79 ? -1.063 5.43 9.32 1 98.44 79 PRO A O 1
ATOM 596 N N . ILE A 1 80 ? -0.657 3.268 8.93 1 98.69 80 ILE A N 1
ATOM 597 C CA . ILE A 1 80 ? -0.536 2.928 10.336 1 98.69 80 ILE A CA 1
ATOM 598 C C . ILE A 1 80 ? 0.718 3.576 10.922 1 98.69 80 ILE A C 1
ATOM 600 O O . ILE A 1 80 ? 0.68 4.145 12.016 1 98.69 80 ILE A O 1
ATOM 604 N N . ALA A 1 81 ? 1.791 3.527 10.164 1 97.75 81 ALA A N 1
ATOM 605 C CA . ALA A 1 81 ? 3.027 4.18 10.586 1 97.75 81 ALA A CA 1
ATOM 606 C C . ALA A 1 81 ? 2.842 5.691 10.695 1 97.75 81 ALA A C 1
ATOM 608 O O . ALA A 1 81 ? 3.387 6.328 11.602 1 97.75 81 ALA A O 1
ATOM 609 N N . GLU A 1 82 ? 2.105 6.27 9.773 1 97.5 82 GLU A N 1
ATOM 610 C CA . GLU A 1 82 ? 1.814 7.699 9.828 1 97.5 82 GLU A CA 1
ATOM 611 C C . GLU A 1 82 ? 1.032 8.047 11.094 1 97.5 82 GLU A C 1
ATOM 613 O O . GLU A 1 82 ? 1.338 9.039 11.766 1 97.5 82 GLU A O 1
ATOM 618 N N . ALA A 1 83 ? 0.068 7.215 11.406 1 98.25 83 ALA A N 1
ATOM 619 C CA . ALA A 1 83 ? -0.704 7.418 12.633 1 98.25 83 ALA A CA 1
ATOM 620 C C . ALA A 1 83 ? 0.195 7.355 13.867 1 98.25 83 ALA A C 1
ATOM 622 O O . ALA A 1 83 ? 0.012 8.117 14.812 1 98.25 83 ALA A O 1
ATOM 623 N N . PHE A 1 84 ? 1.152 6.504 13.859 1 97.31 84 PHE A N 1
ATOM 624 C CA . PHE A 1 84 ? 2.09 6.324 14.961 1 97.31 84 PHE A CA 1
ATOM 625 C C . PHE A 1 84 ? 2.979 7.551 15.117 1 97.31 84 PHE A C 1
ATOM 627 O O . PHE A 1 84 ? 3.164 8.047 16.234 1 97.31 84 PHE A O 1
ATOM 634 N N . ILE A 1 85 ? 3.463 8.016 13.992 1 94.81 85 ILE A N 1
ATOM 635 C CA . ILE A 1 85 ? 4.41 9.117 14 1 94.81 85 ILE A CA 1
ATOM 636 C C . ILE A 1 85 ? 3.688 10.422 14.352 1 94.81 85 ILE A C 1
ATOM 638 O O . ILE A 1 85 ? 4.195 11.234 15.125 1 94.81 85 ILE A O 1
ATOM 642 N N . GLU A 1 86 ? 2.471 10.578 13.898 1 95.62 86 GLU A N 1
ATOM 643 C CA . GLU A 1 86 ? 1.832 11.891 14 1 95.62 86 GLU A CA 1
ATOM 644 C C . GLU A 1 86 ? 0.833 11.93 15.148 1 95.62 86 GLU A C 1
ATOM 646 O O . GLU A 1 86 ? 0.228 12.969 15.414 1 95.62 86 GLU A O 1
ATOM 651 N N . GLY A 1 87 ? 0.626 10.82 15.836 1 96 87 GLY A N 1
ATOM 652 C CA . GLY A 1 87 ? -0.135 10.836 17.078 1 96 87 GLY A CA 1
ATOM 653 C C . GLY A 1 87 ? -1.623 10.633 16.859 1 96 87 GLY A C 1
ATOM 654 O O . GLY A 1 87 ? -2.443 11.289 17.5 1 96 87 GLY A O 1
ATOM 655 N N . ASP A 1 88 ? -2.023 9.75 15.953 1 98.06 88 ASP A N 1
ATOM 656 C CA . ASP A 1 88 ? -3.424 9.422 15.695 1 98.06 88 ASP A CA 1
ATOM 657 C C . ASP A 1 88 ? -3.795 8.07 16.312 1 98.06 88 ASP A C 1
ATOM 659 O O . ASP A 1 88 ? -3.271 7.035 15.898 1 98.06 88 ASP A O 1
ATOM 663 N N . PRO A 1 89 ? -4.645 8.016 17.297 1 98.44 89 PRO A N 1
ATOM 664 C CA . PRO A 1 89 ? -5.02 6.742 17.906 1 98.44 89 PRO A CA 1
ATOM 665 C C . PRO A 1 89 ? -5.883 5.875 16.984 1 98.44 89 PRO A C 1
ATOM 667 O O . PRO A 1 89 ? -6.895 6.348 16.453 1 98.44 89 PRO A O 1
ATOM 670 N N . LEU A 1 90 ? -5.496 4.645 16.766 1 98.81 90 LEU A N 1
ATOM 671 C CA . LEU A 1 90 ? -6.223 3.635 16 1 98.81 90 LEU A CA 1
ATOM 672 C C . LEU A 1 90 ? -6.27 2.312 16.766 1 98.81 90 LEU A C 1
ATOM 674 O O . LEU A 1 90 ? -5.309 1.949 17.453 1 98.81 90 LEU A O 1
ATOM 678 N N . ILE A 1 91 ? -7.418 1.667 16.703 1 98.81 91 ILE A N 1
ATOM 679 C CA . ILE A 1 91 ? -7.516 0.253 17.062 1 98.81 91 ILE A CA 1
ATOM 680 C C . ILE A 1 91 ? -7.449 -0.597 15.789 1 98.81 91 ILE A C 1
ATOM 682 O O . ILE A 1 91 ? -8.438 -0.71 15.062 1 98.81 91 ILE A O 1
ATOM 686 N N . VAL A 1 92 ? -6.289 -1.178 15.578 1 98.88 92 VAL A N 1
ATOM 687 C CA . VAL A 1 92 ? -6.027 -1.953 14.367 1 98.88 92 VAL A CA 1
ATOM 688 C C . VAL A 1 92 ? -6.18 -3.441 14.672 1 98.88 92 VAL A C 1
ATOM 690 O O . VAL A 1 92 ? -5.477 -3.986 15.523 1 98.88 92 VAL A O 1
ATOM 693 N N . ILE A 1 93 ? -7.098 -4.066 13.977 1 98.19 93 ILE A N 1
ATOM 694 C CA . ILE A 1 93 ? -7.34 -5.488 14.188 1 98.19 93 ILE A CA 1
ATOM 695 C C . ILE A 1 93 ? -7.102 -6.254 12.883 1 98.19 93 ILE A C 1
ATOM 697 O O . ILE A 1 93 ? -7.578 -5.848 11.82 1 98.19 93 ILE A O 1
ATOM 701 N N . ALA A 1 94 ? -6.336 -7.277 12.93 1 95.69 94 ALA A N 1
ATOM 702 C CA . ALA A 1 94 ? -6.188 -8.219 11.82 1 95.69 94 ALA A CA 1
ATOM 703 C C . ALA A 1 94 ? -6.148 -9.656 12.336 1 95.69 94 ALA A C 1
ATOM 705 O O . ALA A 1 94 ? -5.785 -9.906 13.484 1 95.69 94 ALA A O 1
ATOM 706 N N . THR A 1 95 ? -6.508 -10.555 11.484 1 89.75 95 THR A N 1
ATOM 707 C CA . THR A 1 95 ? -6.418 -11.969 11.836 1 89.75 95 THR A CA 1
ATOM 708 C C . THR A 1 95 ? -5.02 -12.5 11.555 1 89.75 95 THR A C 1
ATOM 710 O O . THR A 1 95 ? -4.258 -11.906 10.789 1 89.75 95 THR A O 1
ATOM 713 N N . SER A 1 96 ? -4.652 -13.492 12.336 1 84.88 96 SER A N 1
ATOM 714 C CA . SER A 1 96 ? -3.424 -14.227 12.07 1 84.88 96 SER A CA 1
ATOM 715 C C . SER A 1 96 ? -3.684 -15.727 12.016 1 84.88 96 SER A C 1
ATOM 717 O O . SER A 1 96 ? -4.695 -16.203 12.531 1 84.88 96 SER A O 1
ATOM 719 N N . ILE A 1 97 ? -2.895 -16.359 11.305 1 72.75 97 ILE A N 1
ATOM 720 C CA . ILE A 1 97 ? -2.998 -17.812 11.219 1 72.75 97 ILE A CA 1
ATOM 721 C C . ILE A 1 97 ? -1.885 -18.453 12.039 1 72.75 97 ILE A C 1
ATOM 723 O O . ILE A 1 97 ? -0.714 -18.406 11.648 1 72.75 97 ILE A O 1
ATOM 727 N N . ILE A 1 98 ? -2.211 -18.875 13.281 1 70.44 98 ILE A N 1
ATOM 728 C CA . ILE A 1 98 ? -1.217 -19.422 14.188 1 70.44 98 ILE A CA 1
ATOM 729 C C . ILE A 1 98 ? -1.326 -20.953 14.203 1 70.44 98 ILE A C 1
ATOM 731 O O . ILE A 1 98 ? -2.43 -21.5 14.164 1 70.44 98 ILE A O 1
ATOM 735 N N . GLY A 1 99 ? -0.103 -21.625 14.695 1 60.03 99 GLY A N 1
ATOM 736 C CA . GLY A 1 99 ? -0.068 -23.062 14.961 1 60.03 99 GLY A CA 1
ATOM 737 C C . GLY A 1 99 ? -0.285 -23.906 13.719 1 60.03 99 GLY A C 1
ATOM 738 O O . GLY A 1 99 ? -1.354 -23.859 13.109 1 60.03 99 GLY A O 1
ATOM 739 N N . GLY A 1 100 ? 0.785 -24.125 12.797 1 52.81 100 GLY A N 1
ATOM 740 C CA . GLY A 1 100 ? 1.145 -25.031 11.711 1 52.81 100 GLY A CA 1
ATOM 741 C C . GLY A 1 100 ? -0.049 -25.75 11.109 1 52.81 100 GLY A C 1
ATOM 742 O O . GLY A 1 100 ? 0.109 -26.594 10.234 1 52.81 100 GLY A O 1
ATOM 743 N N . LYS A 1 101 ? -1.101 -25.953 12 1 48.19 101 LYS A N 1
ATOM 744 C CA . LYS A 1 101 ? -1.901 -27.016 11.406 1 48.19 101 LYS A CA 1
ATOM 745 C C . LYS A 1 101 ? -2.6 -26.531 10.141 1 48.19 101 LYS A C 1
ATOM 747 O O . LYS A 1 101 ? -3.186 -25.453 10.117 1 48.19 101 LYS A O 1
ATOM 752 N N . GLY A 1 102 ? -2.109 -27.219 8.992 1 49.69 102 GLY A N 1
ATOM 753 C CA . GLY A 1 102 ? -2.547 -27.094 7.609 1 49.69 102 GLY A CA 1
ATOM 754 C C . GLY A 1 102 ? -2.01 -25.859 6.914 1 49.69 102 GLY A C 1
ATOM 755 O O . GLY A 1 102 ? -0.932 -25.375 7.258 1 49.69 102 GLY A O 1
ATOM 756 N N . THR A 1 103 ? -3.047 -25.328 6.047 1 53.03 103 THR A N 1
ATOM 757 C CA . THR A 1 103 ? -3.057 -24.359 4.957 1 53.03 103 THR A CA 1
ATOM 758 C C . THR A 1 103 ? -2.959 -22.922 5.5 1 53.03 103 THR A C 1
ATOM 760 O O . THR A 1 103 ? -3.879 -22.453 6.164 1 53.03 103 THR A O 1
ATOM 763 N N . ARG A 1 104 ? -1.758 -22.531 6.027 1 58.81 104 ARG A N 1
ATOM 764 C CA . ARG A 1 104 ? -1.78 -21.141 6.488 1 58.81 104 ARG A CA 1
ATOM 765 C C . ARG A 1 104 ? -2.088 -20.188 5.34 1 58.81 104 ARG A C 1
ATOM 767 O O . ARG A 1 104 ? -1.386 -20.172 4.324 1 58.81 104 ARG A O 1
ATOM 774 N N . MET A 1 105 ? -3.27 -19.719 5.488 1 64.06 105 MET A N 1
ATOM 775 C CA . MET A 1 105 ? -3.615 -18.625 4.57 1 64.06 105 MET A CA 1
ATOM 776 C C . MET A 1 105 ? -2.482 -17.609 4.477 1 64.06 105 MET A C 1
ATOM 778 O O . MET A 1 105 ? -1.864 -17.266 5.488 1 64.06 105 MET A O 1
ATOM 782 N N . HIS A 1 106 ? -1.994 -17.312 3.385 1 73.69 106 HIS A N 1
ATOM 783 C CA . HIS A 1 106 ? -0.992 -16.328 2.994 1 73.69 106 HIS A CA 1
ATOM 784 C C . HIS A 1 106 ? 0.416 -16.812 3.32 1 73.69 106 HIS A C 1
ATOM 786 O O . HIS A 1 106 ? 1.396 -16.109 3.068 1 73.69 106 HIS A O 1
ATOM 792 N N . GLN A 1 107 ? 0.507 -18.078 4.027 1 78.88 107 GLN A N 1
ATOM 793 C CA . GLN A 1 107 ? 1.761 -18.766 4.312 1 78.88 107 GLN A CA 1
ATOM 794 C C . GLN A 1 107 ? 2.717 -17.859 5.094 1 78.88 107 GLN A C 1
ATOM 796 O O . GLN A 1 107 ? 3.928 -17.891 4.867 1 78.88 107 GLN A O 1
ATOM 801 N N . ILE A 1 108 ? 2.15 -16.984 5.895 1 82.06 108 ILE A N 1
ATOM 802 C CA . ILE A 1 108 ? 2.951 -16.125 6.77 1 82.06 108 ILE A CA 1
ATOM 803 C C . ILE A 1 108 ? 3.295 -16.891 8.055 1 82.06 108 ILE A C 1
ATOM 805 O O . ILE A 1 108 ? 2.441 -17.578 8.625 1 82.06 108 ILE A O 1
ATOM 809 N N . ARG A 1 109 ? 4.484 -16.781 8.453 1 78.88 109 ARG A N 1
ATOM 810 C CA . ARG A 1 109 ? 4.902 -17.453 9.68 1 78.88 109 ARG A CA 1
ATOM 811 C C . ARG A 1 109 ? 4.219 -16.844 10.898 1 78.88 109 ARG A C 1
ATOM 813 O O . ARG A 1 109 ? 3.854 -15.664 10.883 1 78.88 109 ARG A O 1
ATOM 820 N N . ASP A 1 110 ? 3.982 -17.5 11.938 1 77.75 110 ASP A N 1
ATOM 821 C CA . ASP A 1 110 ? 3.111 -17.203 13.07 1 77.75 110 ASP A CA 1
ATOM 822 C C . ASP A 1 110 ? 3.428 -15.828 13.656 1 77.75 110 ASP A C 1
ATOM 824 O O . ASP A 1 110 ? 2.518 -15.062 13.969 1 77.75 110 ASP A O 1
ATOM 828 N N . ASP A 1 111 ? 4.691 -15.391 13.812 1 87.5 111 ASP A N 1
ATOM 829 C CA . ASP A 1 111 ? 4.988 -14.164 14.547 1 87.5 111 ASP A CA 1
ATOM 830 C C . ASP A 1 111 ? 5.449 -13.062 13.594 1 87.5 111 ASP A C 1
ATOM 832 O O . ASP A 1 111 ? 5.812 -11.969 14.039 1 87.5 111 ASP A O 1
ATOM 836 N N . THR A 1 112 ? 5.234 -13.32 12.422 1 91.69 112 THR A N 1
ATOM 837 C CA . THR A 1 112 ? 5.75 -12.352 11.461 1 91.69 112 THR A CA 1
ATOM 838 C C . THR A 1 112 ? 4.91 -11.078 11.469 1 91.69 112 THR A C 1
ATOM 840 O O . THR A 1 112 ? 5.449 -9.977 11.539 1 91.69 112 THR A O 1
ATOM 843 N N . GLN A 1 113 ? 3.594 -11.195 11.445 1 93.44 113 GLN A N 1
ATOM 844 C CA . GLN A 1 113 ? 2.705 -10.039 11.438 1 93.44 113 GLN A CA 1
ATOM 845 C C . GLN A 1 113 ? 2.859 -9.219 12.711 1 93.44 113 GLN A C 1
ATOM 847 O O . GLN A 1 113 ? 3.008 -7.996 12.656 1 93.44 113 GLN A O 1
ATOM 852 N N . LEU A 1 114 ? 2.824 -9.961 13.805 1 94.5 114 LEU A N 1
ATOM 853 C CA . LEU A 1 114 ? 2.922 -9.312 15.109 1 94.5 114 LEU A CA 1
ATOM 854 C C . LEU A 1 114 ? 4.242 -8.562 15.25 1 94.5 114 LEU A C 1
ATOM 856 O O . LEU A 1 114 ? 4.258 -7.402 15.68 1 94.5 114 LEU A O 1
ATOM 860 N N . ASN A 1 115 ? 5.332 -9.188 14.867 1 94.81 115 ASN A N 1
ATOM 861 C CA . ASN A 1 115 ? 6.66 -8.602 14.992 1 94.81 115 ASN A CA 1
ATOM 862 C C . ASN A 1 115 ? 6.848 -7.418 14.047 1 94.81 115 ASN A C 1
ATOM 864 O O . ASN A 1 115 ? 7.508 -6.438 14.391 1 94.81 115 ASN A O 1
ATOM 868 N N . THR A 1 116 ? 6.312 -7.547 12.891 1 96.81 116 THR A N 1
ATOM 869 C CA . THR A 1 116 ? 6.434 -6.48 11.906 1 96.81 116 THR A CA 1
ATOM 870 C C . THR A 1 116 ? 5.711 -5.223 12.375 1 96.81 116 THR A C 1
ATOM 872 O O . THR A 1 116 ? 6.281 -4.133 12.367 1 96.81 116 THR A O 1
ATOM 875 N N . LEU A 1 117 ? 4.477 -5.355 12.859 1 97.56 117 LEU A N 1
ATOM 876 C CA . LEU A 1 117 ? 3.666 -4.207 13.266 1 97.56 117 LEU A CA 1
ATOM 877 C C . LEU A 1 117 ? 4.199 -3.596 14.555 1 97.56 117 LEU A C 1
ATOM 879 O O . LEU A 1 117 ? 4.039 -2.395 14.789 1 97.56 117 LEU A O 1
ATOM 883 N N . SER A 1 118 ? 4.887 -4.375 15.375 1 97.06 118 SER A N 1
ATOM 884 C CA . SER A 1 118 ? 5.352 -3.893 16.672 1 97.06 118 SER A CA 1
ATOM 885 C C . SER A 1 118 ? 6.312 -2.721 16.516 1 97.06 118 SER A C 1
ATOM 887 O O . SER A 1 118 ? 6.496 -1.932 17.438 1 97.06 118 SER A O 1
ATOM 889 N N . ASN A 1 119 ? 6.859 -2.566 15.375 1 95.56 119 ASN A N 1
ATOM 890 C CA . ASN A 1 119 ? 7.855 -1.526 15.133 1 95.56 119 ASN A CA 1
ATOM 891 C C . ASN A 1 119 ? 7.199 -0.194 14.781 1 95.56 119 ASN A C 1
ATOM 893 O O . ASN A 1 119 ? 7.848 0.852 14.82 1 95.56 119 ASN A O 1
ATOM 897 N N . VAL A 1 120 ? 5.863 -0.202 14.484 1 96.81 120 VAL A N 1
ATOM 898 C CA . VAL A 1 120 ? 5.254 1.021 13.977 1 96.81 120 VAL A CA 1
ATOM 899 C C . VAL A 1 120 ? 3.932 1.282 14.695 1 96.81 120 VAL A C 1
ATOM 901 O O . VAL A 1 120 ? 3.047 1.95 14.156 1 96.81 120 VAL A O 1
ATOM 904 N N . VAL A 1 121 ? 3.678 0.685 15.836 1 97.88 121 VAL A N 1
ATOM 905 C CA . VAL A 1 121 ? 2.527 0.922 16.703 1 97.88 121 VAL A CA 1
ATOM 906 C C . VAL A 1 121 ? 2.992 1.116 18.141 1 97.88 121 VAL A C 1
ATOM 908 O O . VAL A 1 121 ? 4.156 0.858 18.469 1 97.88 121 VAL A O 1
ATOM 911 N N . LYS A 1 122 ? 2.096 1.652 18.969 1 96.88 122 LYS A N 1
ATOM 912 C CA . LYS A 1 122 ? 2.434 1.849 20.375 1 96.88 122 LYS A CA 1
ATOM 913 C C . LYS A 1 122 ? 2.551 0.513 21.094 1 96.88 122 LYS A C 1
ATOM 915 O O . LYS A 1 122 ? 3.35 0.375 22.031 1 96.88 122 LYS A O 1
ATOM 920 N N . ALA A 1 123 ? 1.684 -0.433 20.672 1 97.75 123 ALA A N 1
ATOM 921 C CA . ALA A 1 123 ? 1.704 -1.779 21.234 1 97.75 123 ALA A CA 1
ATOM 922 C C . ALA A 1 123 ? 1.104 -2.791 20.266 1 97.75 123 ALA A C 1
ATOM 924 O O . ALA A 1 123 ? 0.251 -2.443 19.438 1 97.75 123 ALA A O 1
ATOM 925 N N . SER A 1 124 ? 1.611 -3.922 20.266 1 97.5 124 SER A N 1
ATOM 926 C CA . SER A 1 124 ? 1.077 -5.078 19.547 1 97.5 124 SER A CA 1
ATOM 927 C C . SER A 1 124 ? 0.635 -6.168 20.516 1 97.5 124 SER A C 1
ATOM 929 O O . SER A 1 124 ? 1.459 -6.738 21.234 1 97.5 124 SER A O 1
ATOM 931 N N . LEU A 1 125 ? -0.664 -6.492 20.516 1 96.44 125 LEU A N 1
ATOM 932 C CA . LEU A 1 125 ? -1.248 -7.438 21.469 1 96.44 125 LEU A CA 1
ATOM 933 C C . LEU A 1 125 ? -1.876 -8.617 20.734 1 96.44 125 LEU A C 1
ATOM 935 O O . LEU A 1 125 ? -2.539 -8.438 19.719 1 96.44 125 LEU A O 1
ATOM 939 N N . ARG A 1 126 ? -1.661 -9.836 21.203 1 94.12 126 ARG A N 1
ATOM 940 C CA . ARG A 1 126 ? -2.305 -11.023 20.656 1 94.12 126 ARG A CA 1
ATOM 941 C C . ARG A 1 126 ? -3.365 -11.562 21.609 1 94.12 126 ARG A C 1
ATOM 943 O O . ARG A 1 126 ? -3.119 -11.695 22.812 1 94.12 126 ARG A O 1
ATOM 950 N N . VAL A 1 127 ? -4.52 -11.781 21.062 1 92.44 127 VAL A N 1
ATOM 951 C CA . VAL A 1 127 ? -5.547 -12.469 21.844 1 92.44 127 VAL A CA 1
ATOM 952 C C . VAL A 1 127 ? -5.234 -13.961 21.906 1 92.44 127 VAL A C 1
ATOM 954 O O . VAL A 1 127 ? -5.078 -14.617 20.859 1 92.44 127 VAL A O 1
ATOM 957 N N . SER A 1 128 ? -5.141 -14.516 23.078 1 85.94 128 SER A N 1
ATOM 958 C CA . SER A 1 128 ? -4.742 -15.914 23.234 1 85.94 128 SER A CA 1
ATOM 959 C C . SER A 1 128 ? -5.938 -16.797 23.594 1 85.94 128 SER A C 1
ATOM 961 O O . SER A 1 128 ? -5.918 -18 23.359 1 85.94 128 SER A O 1
ATOM 963 N N . ASN A 1 129 ? -6.91 -16.172 24.203 1 85 129 ASN A N 1
ATOM 964 C CA . ASN A 1 129 ? -8.125 -16.891 24.594 1 85 129 ASN A CA 1
ATOM 965 C C . ASN A 1 129 ? -9.352 -15.984 24.5 1 85 129 ASN A C 1
ATOM 967 O O . ASN A 1 129 ? -9.266 -14.781 24.719 1 85 129 ASN A O 1
ATOM 971 N N . PRO A 1 130 ? -10.43 -16.609 24.109 1 83.31 130 PRO A N 1
ATOM 972 C CA . PRO A 1 130 ? -11.656 -15.828 23.969 1 83.31 130 PRO A CA 1
ATOM 973 C C . PRO A 1 130 ? -12.031 -15.102 25.266 1 83.31 130 PRO A C 1
ATOM 975 O O . PRO A 1 130 ? -12.617 -14.016 25.219 1 83.31 130 PRO A O 1
ATOM 978 N N . SER A 1 131 ? -11.68 -15.609 26.391 1 83.19 131 SER A N 1
ATOM 979 C CA . SER A 1 131 ? -12.109 -15.062 27.672 1 83.19 131 SER A CA 1
ATOM 980 C C . SER A 1 131 ? -11.398 -13.75 27.969 1 83.19 131 SER A C 1
ATOM 982 O O . SER A 1 131 ? -11.883 -12.953 28.781 1 83.19 131 SER A O 1
ATOM 984 N N . ASN A 1 132 ? -10.344 -13.508 27.312 1 87.19 132 ASN A N 1
ATOM 985 C CA . ASN A 1 132 ? -9.578 -12.312 27.656 1 87.19 132 ASN A CA 1
ATOM 986 C C . ASN A 1 132 ? -9.68 -11.25 26.562 1 87.19 132 ASN A C 1
ATOM 988 O O . ASN A 1 132 ? -8.992 -10.227 26.625 1 87.19 132 ASN A O 1
ATOM 992 N N . VAL A 1 133 ? -10.539 -11.43 25.625 1 91.44 133 VAL A N 1
ATOM 993 C CA . VAL A 1 133 ? -10.562 -10.539 24.469 1 91.44 133 VAL A CA 1
ATOM 994 C C . VAL A 1 133 ? -10.984 -9.133 24.906 1 91.44 133 VAL A C 1
ATOM 996 O O . VAL A 1 133 ? -10.422 -8.141 24.422 1 91.44 133 VAL A O 1
ATOM 999 N N . THR A 1 134 ? -11.93 -8.977 25.812 1 91.12 134 THR A N 1
ATOM 1000 C CA . THR A 1 134 ? -12.398 -7.668 26.25 1 91.12 134 THR A CA 1
ATOM 1001 C C . THR A 1 134 ? -11.312 -6.938 27.031 1 91.12 134 THR A C 1
ATOM 1003 O O . THR A 1 134 ? -11.195 -5.711 26.953 1 91.12 134 THR A O 1
ATOM 1006 N N . GLU A 1 135 ? -10.594 -7.691 27.781 1 92.5 135 GLU A N 1
ATOM 1007 C CA . GLU A 1 135 ? -9.469 -7.109 28.516 1 92.5 135 GLU A CA 1
ATOM 1008 C C . GLU A 1 135 ? -8.406 -6.574 27.562 1 92.5 135 GLU A C 1
ATOM 1010 O O . GLU A 1 135 ? -7.863 -5.488 27.766 1 92.5 135 GLU A O 1
ATOM 1015 N N . VAL A 1 136 ? -8.141 -7.359 26.547 1 94.81 136 VAL A N 1
ATOM 1016 C CA . VAL A 1 136 ? -7.145 -6.961 25.562 1 94.81 136 VAL A CA 1
ATOM 1017 C C . VAL A 1 136 ? -7.613 -5.699 24.828 1 94.81 136 VAL A C 1
ATOM 1019 O O . VAL A 1 136 ? -6.832 -4.77 24.625 1 94.81 136 VAL A O 1
ATOM 1022 N N . LEU A 1 137 ? -8.859 -5.66 24.516 1 96.25 137 LEU A N 1
ATOM 1023 C CA . LEU A 1 137 ? -9.422 -4.512 23.812 1 96.25 137 LEU A CA 1
ATOM 1024 C C . LEU A 1 137 ? -9.383 -3.266 24.703 1 96.25 137 LEU A C 1
ATOM 1026 O O . LEU A 1 137 ? -9.039 -2.18 24.234 1 96.25 137 LEU A O 1
ATOM 1030 N N . THR A 1 138 ? -9.695 -3.404 25.938 1 95.5 138 THR A N 1
ATOM 1031 C CA . THR A 1 138 ? -9.68 -2.293 26.875 1 95.5 138 THR A CA 1
ATOM 1032 C C . THR A 1 138 ? -8.258 -1.769 27.062 1 95.5 138 THR A C 1
ATOM 1034 O O . THR A 1 138 ? -8.039 -0.556 27.078 1 95.5 138 THR A O 1
ATOM 1037 N N . LYS A 1 139 ? -7.375 -2.719 27.219 1 95.69 139 LYS A N 1
ATOM 1038 C CA . LYS A 1 139 ? -5.969 -2.348 27.328 1 95.69 139 LYS A CA 1
ATOM 1039 C C . LYS A 1 139 ? -5.496 -1.607 26.078 1 95.69 139 LYS A C 1
ATOM 1041 O O . LYS A 1 139 ? -4.789 -0.603 26.172 1 95.69 139 LYS A O 1
ATOM 1046 N N . ALA A 1 140 ? -5.895 -2.082 24.938 1 97.31 140 ALA A N 1
ATOM 1047 C CA . ALA A 1 140 ? -5.527 -1.457 23.656 1 97.31 140 ALA A CA 1
ATOM 1048 C C . ALA A 1 140 ? -6.043 -0.023 23.594 1 97.31 140 ALA A C 1
ATOM 1050 O O . ALA A 1 140 ? -5.324 0.882 23.156 1 97.31 140 ALA A O 1
ATOM 1051 N N . TYR A 1 141 ? -7.254 0.161 24.016 1 96.88 141 TYR A N 1
ATOM 1052 C CA . TYR A 1 141 ? -7.855 1.49 24 1 96.88 141 TYR A CA 1
ATOM 1053 C C . TYR A 1 141 ? -7.094 2.445 24.906 1 96.88 141 TYR A C 1
ATOM 1055 O O . TYR A 1 141 ? -6.812 3.584 24.531 1 96.88 141 TYR A O 1
ATOM 1063 N N . ARG A 1 142 ? -6.754 1.994 26.062 1 95.5 142 ARG A N 1
ATOM 1064 C CA . ARG A 1 142 ? -6.008 2.801 27.016 1 95.5 142 ARG A CA 1
ATOM 1065 C C . ARG A 1 142 ? -4.645 3.197 26.453 1 95.5 142 ARG A C 1
ATOM 1067 O O . ARG A 1 142 ? -4.246 4.359 26.547 1 95.5 142 ARG A O 1
ATOM 1074 N N . ILE A 1 143 ? -3.98 2.262 25.875 1 96.56 143 ILE A N 1
ATOM 1075 C CA . ILE A 1 143 ? -2.654 2.521 25.328 1 96.56 143 ILE A CA 1
ATOM 1076 C C . ILE A 1 143 ? -2.762 3.494 24.156 1 96.56 143 ILE A C 1
ATOM 1078 O O . ILE A 1 143 ? -1.974 4.438 24.047 1 96.56 143 ILE A O 1
ATOM 1082 N N . ALA A 1 144 ? -3.75 3.307 23.328 1 97.69 144 ALA A N 1
ATOM 1083 C CA . ALA A 1 144 ? -3.92 4.125 22.141 1 97.69 144 ALA A CA 1
ATOM 1084 C C . ALA A 1 144 ? -4.156 5.59 22.5 1 97.69 144 ALA A C 1
ATOM 1086 O O . ALA A 1 144 ? -3.766 6.492 21.75 1 97.69 144 ALA A O 1
ATOM 1087 N N . THR A 1 145 ? -4.73 5.883 23.672 1 95.5 145 THR A N 1
ATOM 1088 C CA . THR A 1 145 ? -5.176 7.234 24 1 95.5 145 THR A CA 1
ATOM 1089 C C . THR A 1 145 ? -4.281 7.855 25.062 1 95.5 145 THR A C 1
ATOM 1091 O O . THR A 1 145 ? -4.418 9.039 25.391 1 95.5 145 THR A O 1
ATOM 1094 N N . SER A 1 146 ? -3.33 7.066 25.625 1 93.12 146 SER A N 1
ATOM 1095 C CA . SER A 1 146 ? -2.455 7.566 26.688 1 93.12 146 SER A CA 1
ATOM 1096 C C . SER A 1 146 ? -1.197 8.203 26.094 1 93.12 146 SER A C 1
ATOM 1098 O O . SER A 1 146 ? -0.708 7.781 25.047 1 93.12 146 SER A O 1
ATOM 1100 N N . GLY A 1 147 ? -0.687 9.266 26.859 1 93.44 147 GLY A N 1
ATOM 1101 C CA . GLY A 1 147 ? 0.48 9.953 26.312 1 93.44 147 GLY A CA 1
ATOM 1102 C C . GLY A 1 147 ? 0.25 10.531 24.938 1 93.44 147 GLY A C 1
ATOM 1103 O O . GLY A 1 147 ? -0.789 11.141 24.688 1 93.44 147 GLY A O 1
ATOM 1104 N N . LYS A 1 148 ? 1.258 10.43 24.156 1 93.94 148 LYS A N 1
ATOM 1105 C CA . LYS A 1 148 ? 1 10.711 22.75 1 93.94 148 LYS A CA 1
ATOM 1106 C C . LYS A 1 148 ? 0.117 9.633 22.125 1 93.94 148 LYS A C 1
ATOM 1108 O O . LYS A 1 148 ? 0.493 8.461 22.094 1 93.94 148 LYS A O 1
ATOM 1113 N N . PRO A 1 149 ? -1.036 10 21.75 1 96.75 149 PRO A N 1
ATOM 1114 C CA . PRO A 1 149 ? -1.896 8.969 21.156 1 96.75 149 PRO A CA 1
ATOM 1115 C C . PRO A 1 149 ? -1.267 8.305 19.938 1 96.75 149 PRO A C 1
ATOM 1117 O O . PRO A 1 149 ? -0.346 8.859 19.328 1 96.75 149 PRO A O 1
ATOM 1120 N N . GLY A 1 150 ? -1.721 7.07 19.609 1 97.81 150 GLY A N 1
ATOM 1121 C CA . GLY A 1 150 ? -1.196 6.324 18.469 1 97.81 150 GLY A CA 1
ATOM 1122 C C . GLY A 1 150 ? -1.917 5.012 18.234 1 97.81 150 GLY A C 1
ATOM 1123 O O . GLY A 1 150 ? -2.859 4.676 18.953 1 97.81 150 GLY A O 1
ATOM 1124 N N . PRO A 1 151 ? -1.53 4.316 17.234 1 98.75 151 PRO A N 1
ATOM 1125 C CA . PRO A 1 151 ? -2.195 3.055 16.906 1 98.75 151 PRO A CA 1
ATOM 1126 C C . PRO A 1 151 ? -1.741 1.896 17.797 1 98.75 151 PRO A C 1
ATOM 1128 O O . PRO A 1 151 ? -0.583 1.854 18.219 1 98.75 151 PRO A O 1
ATOM 1131 N N . VAL A 1 152 ? -2.668 1.008 18.078 1 98.75 152 VAL A N 1
ATOM 1132 C CA . VAL A 1 152 ? -2.396 -0.271 18.734 1 98.75 152 VAL A CA 1
ATOM 1133 C C . VAL A 1 152 ? -2.891 -1.414 17.844 1 98.75 152 VAL A C 1
ATOM 1135 O O . VAL A 1 152 ? -4.004 -1.362 17.312 1 98.75 152 VAL A O 1
ATOM 1138 N N . TYR A 1 153 ? -2.018 -2.391 17.672 1 98.62 153 TYR A N 1
ATOM 1139 C CA . TYR A 1 153 ? -2.344 -3.553 16.844 1 98.62 153 TYR A CA 1
ATOM 1140 C C . TYR A 1 153 ? -2.814 -4.715 17.719 1 98.62 153 TYR A C 1
ATOM 1142 O O . TYR A 1 153 ? -2.158 -5.07 18.703 1 98.62 153 TYR A O 1
ATOM 1150 N N . ILE A 1 154 ? -3.967 -5.246 17.359 1 97.62 154 ILE A N 1
ATOM 1151 C CA . ILE A 1 154 ? -4.508 -6.426 18.016 1 97.62 154 ILE A CA 1
ATOM 1152 C C . ILE A 1 154 ? -4.547 -7.598 17.047 1 97.62 154 ILE A C 1
ATOM 1154 O O . ILE A 1 154 ? -5.277 -7.559 16.047 1 97.62 154 ILE A O 1
ATOM 1158 N N . ASP A 1 155 ? -3.779 -8.578 17.359 1 95.06 155 ASP A N 1
ATOM 1159 C CA . ASP A 1 155 ? -3.699 -9.812 16.578 1 95.06 155 ASP A CA 1
ATOM 1160 C C . ASP A 1 155 ? -4.68 -10.859 17.125 1 95.06 155 ASP A C 1
ATOM 1162 O O . ASP A 1 155 ? -4.535 -11.328 18.25 1 95.06 155 ASP A O 1
ATOM 1166 N N . ILE A 1 156 ? -5.633 -11.195 16.281 1 92.62 156 ILE A N 1
ATOM 1167 C CA . ILE A 1 156 ? -6.598 -12.211 16.688 1 92.62 156 ILE A CA 1
ATOM 1168 C C . ILE A 1 156 ? -6.477 -13.43 15.773 1 92.62 156 ILE A C 1
ATOM 1170 O O . ILE A 1 156 ? -6.941 -13.406 14.633 1 92.62 156 ILE A O 1
ATOM 1174 N N . PRO A 1 157 ? -5.98 -14.508 16.281 1 88.25 157 PRO A N 1
ATOM 1175 C CA . PRO A 1 157 ? -5.891 -15.719 15.453 1 88.25 157 PRO A CA 1
ATOM 1176 C C . PRO A 1 157 ? -7.234 -16.141 14.875 1 88.25 157 PRO A C 1
ATOM 1178 O O . PRO A 1 157 ? -8.258 -16.062 15.555 1 88.25 157 PRO A O 1
ATOM 1181 N N . SER A 1 158 ? -7.215 -16.547 13.648 1 82.94 158 SER A N 1
ATOM 1182 C CA . SER A 1 158 ? -8.43 -16.844 12.891 1 82.94 158 SER A CA 1
ATOM 1183 C C . SER A 1 158 ? -9.234 -17.953 13.57 1 82.94 158 SER A C 1
ATOM 1185 O O . SER A 1 158 ? -10.461 -17.953 13.523 1 82.94 158 SER A O 1
ATOM 1187 N N . ASP A 1 159 ? -8.641 -18.938 14.172 1 80.75 159 ASP A N 1
ATOM 1188 C CA . ASP A 1 159 ? -9.32 -20.047 14.828 1 80.75 159 ASP A CA 1
ATOM 1189 C C . ASP A 1 159 ? -10.102 -19.562 16.047 1 80.75 159 ASP A C 1
ATOM 1191 O O . ASP A 1 159 ? -11.117 -20.156 16.406 1 80.75 159 ASP A O 1
ATOM 1195 N N . LEU A 1 160 ? -9.609 -18.516 16.625 1 83.75 160 LEU A N 1
ATOM 1196 C CA . LEU A 1 160 ? -10.312 -17.953 17.781 1 83.75 160 LEU A CA 1
ATOM 1197 C C . LEU A 1 160 ? -11.492 -17.094 17.344 1 83.75 160 LEU A C 1
ATOM 1199 O O . LEU A 1 160 ? -12.516 -17.047 18.016 1 83.75 160 LEU A O 1
ATOM 1203 N N . MET A 1 161 ? -11.336 -16.453 16.25 1 81.75 161 MET A N 1
ATOM 1204 C CA . MET A 1 161 ? -12.367 -15.539 15.766 1 81.75 161 MET A CA 1
ATOM 1205 C C . MET A 1 161 ? -13.656 -16.297 15.469 1 81.75 161 MET A C 1
ATOM 1207 O O . MET A 1 161 ? -14.75 -15.75 15.641 1 81.75 161 MET A O 1
ATOM 1211 N N . ASP A 1 162 ? -13.57 -17.562 15.156 1 77.69 162 ASP A N 1
ATOM 1212 C CA . ASP A 1 162 ? -14.719 -18.344 14.719 1 77.69 162 ASP A CA 1
ATOM 1213 C C . ASP A 1 162 ? -15.344 -19.109 15.875 1 77.69 162 ASP A C 1
ATOM 1215 O O . ASP A 1 162 ? -16.391 -19.75 15.719 1 77.69 162 ASP A O 1
ATOM 1219 N N . LEU A 1 163 ? -14.742 -18.953 17.078 1 78.81 163 LEU A N 1
ATOM 1220 C CA . LEU A 1 163 ? -15.258 -19.688 18.234 1 78.81 163 LEU A CA 1
ATOM 1221 C C . LEU A 1 163 ? -16.516 -19.031 18.781 1 78.81 163 LEU A C 1
ATOM 1223 O O . LEU A 1 163 ? -16.625 -17.812 18.812 1 78.81 163 LEU A O 1
ATOM 1227 N N . ASP A 1 164 ? -17.438 -19.969 19.062 1 70.88 164 ASP A N 1
ATOM 1228 C CA . ASP A 1 164 ? -18.625 -19.516 19.781 1 70.88 164 ASP A CA 1
ATOM 1229 C C . ASP A 1 164 ? -18.344 -19.359 21.281 1 70.88 164 ASP A C 1
ATOM 1231 O O . ASP A 1 164 ? -17.75 -20.25 21.891 1 70.88 164 ASP A O 1
ATOM 1235 N N . THR A 1 165 ? -18.125 -18.141 21.734 1 66.31 165 THR A N 1
ATOM 1236 C CA . THR A 1 165 ? -17.844 -17.984 23.156 1 66.31 165 THR A CA 1
ATOM 1237 C C . THR A 1 165 ? -18.984 -17.266 23.844 1 66.31 165 THR A C 1
ATOM 1239 O O . THR A 1 165 ? -19.688 -16.453 23.234 1 66.31 165 THR A O 1
ATOM 1242 N N . THR A 1 166 ? -19.516 -17.828 25 1 56.06 166 THR A N 1
ATOM 1243 C CA . THR A 1 166 ? -20.453 -17.172 25.891 1 56.06 166 THR A CA 1
ATOM 1244 C C . THR A 1 166 ? -19.719 -16.266 26.875 1 56.06 166 THR A C 1
ATOM 1246 O O . THR A 1 166 ? -19.094 -16.75 27.828 1 56.06 166 THR A O 1
ATOM 1249 N N . GLY A 1 167 ? -18.844 -15.641 26.438 1 55.28 167 GLY A N 1
ATOM 1250 C CA . GLY A 1 167 ? -18.141 -14.875 27.453 1 55.28 167 GLY A CA 1
ATOM 1251 C C . GLY A 1 167 ? -18.969 -13.758 28.047 1 55.28 167 GLY A C 1
ATOM 1252 O O . GLY A 1 167 ? -19.953 -13.32 27.453 1 55.28 167 GLY A O 1
ATOM 1253 N N . GLU A 1 168 ? -18.859 -13.523 29.391 1 55.28 168 GLU A N 1
ATOM 1254 C CA . GLU A 1 168 ? -19.5 -12.469 30.172 1 55.28 168 GLU A CA 1
ATOM 1255 C C . GLU A 1 168 ? -18.953 -11.094 29.797 1 55.28 168 GLU A C 1
ATOM 1257 O O . GLU A 1 168 ? -17.75 -10.945 29.547 1 55.28 168 GLU A O 1
ATOM 1262 N N . ARG A 1 169 ? -19.875 -10.188 29.5 1 54.97 169 ARG A N 1
ATOM 1263 C CA . ARG A 1 169 ? -19.609 -8.766 29.297 1 54.97 169 ARG A CA 1
ATOM 1264 C C . ARG A 1 169 ? -18.875 -8.172 30.484 1 54.97 169 ARG A C 1
ATOM 1266 O O . ARG A 1 169 ? -19.359 -8.211 31.625 1 54.97 169 ARG A O 1
ATOM 1273 N N . LYS A 1 170 ? -17.641 -8.141 30.484 1 51.75 170 LYS A N 1
ATOM 1274 C CA . LYS A 1 170 ? -17.078 -7.359 31.594 1 51.75 170 LYS A CA 1
ATOM 1275 C C . LYS A 1 170 ? -17.078 -5.871 31.266 1 51.75 170 LYS A C 1
ATOM 1277 O O . LYS A 1 170 ? -16.594 -5.465 30.203 1 51.75 170 LYS A O 1
ATOM 1282 N N . ASP A 1 171 ? -17.891 -5.031 31.891 1 48.25 171 ASP A N 1
ATOM 1283 C CA . ASP A 1 171 ? -17.922 -3.582 31.719 1 48.25 171 ASP A CA 1
ATOM 1284 C C . ASP A 1 171 ? -16.547 -2.969 31.953 1 48.25 171 ASP A C 1
ATOM 1286 O O . ASP A 1 171 ? -15.852 -3.305 32.906 1 48.25 171 ASP A O 1
ATOM 1290 N N . VAL A 1 172 ? -15.898 -2.51 30.859 1 50.41 172 VAL A N 1
ATOM 1291 C CA . VAL A 1 172 ? -14.594 -1.869 31 1 50.41 172 VAL A CA 1
ATOM 1292 C C . VAL A 1 172 ? -14.781 -0.428 31.469 1 50.41 172 VAL A C 1
ATOM 1294 O O . VAL A 1 172 ? -15.578 0.32 30.906 1 50.41 172 VAL A O 1
ATOM 1297 N N . ASN A 1 173 ? -14.383 -0.158 32.75 1 51.34 173 ASN A N 1
ATOM 1298 C CA . ASN A 1 173 ? -14.297 1.217 33.219 1 51.34 173 ASN A CA 1
ATOM 1299 C C . ASN A 1 173 ? -13.477 2.092 32.281 1 51.34 173 ASN A C 1
ATOM 1301 O O . ASN A 1 173 ? -12.547 1.613 31.625 1 51.34 173 ASN A O 1
ATOM 1305 N N . PRO A 1 174 ? -14.039 3.262 32.062 1 50.59 174 PRO A N 1
ATOM 1306 C CA . PRO A 1 174 ? -13.258 4.199 31.25 1 50.59 174 PRO A CA 1
ATOM 1307 C C . PRO A 1 174 ? -11.789 4.254 31.656 1 50.59 174 PRO A C 1
ATOM 1309 O O . PRO A 1 174 ? -11.477 4.27 32.844 1 50.59 174 PRO A O 1
ATOM 1312 N N . VAL A 1 175 ? -10.922 3.748 30.875 1 49.12 175 VAL A N 1
ATOM 1313 C CA . VAL A 1 175 ? -9.484 3.709 31.109 1 49.12 175 VAL A CA 1
ATOM 1314 C C . VAL A 1 175 ? -8.922 5.129 31.094 1 49.12 175 VAL A C 1
ATOM 1316 O O . VAL A 1 175 ? -9.086 5.855 30.109 1 49.12 175 VAL A O 1
ATOM 1319 N N . THR A 1 176 ? -8.836 5.715 32.312 1 52.12 176 THR A N 1
ATOM 1320 C CA . THR A 1 176 ? -8.133 6.992 32.344 1 52.12 176 THR A CA 1
ATOM 1321 C C . THR A 1 176 ? -6.656 6.809 32.031 1 52.12 176 THR A C 1
ATOM 1323 O O . THR A 1 176 ? -6.027 5.848 32.469 1 52.12 176 THR A O 1
ATOM 1326 N N . GLY A 1 177 ? -6.125 7.383 30.953 1 54.59 177 GLY A N 1
ATOM 1327 C CA . GLY A 1 177 ? -4.734 7.332 30.531 1 54.59 177 GLY A CA 1
ATOM 1328 C C . GLY A 1 177 ? -3.766 7.746 31.625 1 54.59 177 GLY A C 1
ATOM 1329 O O . GLY A 1 177 ? -4.156 8.406 32.594 1 54.59 177 GLY A O 1
ATOM 1330 N N . GLU A 1 178 ? -2.605 7.141 31.781 1 56.66 178 GLU A N 1
ATOM 1331 C CA . GLU A 1 178 ? -1.539 7.531 32.688 1 56.66 178 GLU A CA 1
ATOM 1332 C C . GLU A 1 178 ? -1.2 9.008 32.562 1 56.66 178 GLU A C 1
ATOM 1334 O O . GLU A 1 178 ? -1.068 9.523 31.438 1 56.66 178 GLU A O 1
ATOM 1339 N N . THR A 1 179 ? -1.371 9.672 33.688 1 65.5 179 THR A N 1
ATOM 1340 C CA . THR A 1 179 ? -1.019 11.086 33.719 1 65.5 179 THR A CA 1
ATOM 1341 C C . THR A 1 179 ? 0.471 11.266 34 1 65.5 179 THR A C 1
ATOM 1343 O O . THR A 1 179 ? 1.055 10.523 34.781 1 65.5 179 THR A O 1
ATOM 1346 N N . VAL A 1 180 ? 1.073 11.992 33.094 1 77.19 180 VAL A N 1
ATOM 1347 C CA . VAL A 1 180 ? 2.465 12.359 33.344 1 77.19 180 VAL A CA 1
ATOM 1348 C C . VAL A 1 180 ? 2.547 13.43 34.406 1 77.19 180 VAL A C 1
ATOM 1350 O O . VAL A 1 180 ? 1.857 14.445 34.344 1 77.19 180 VAL A O 1
ATOM 1353 N N . ALA A 1 181 ? 3.363 13.18 35.5 1 80 181 ALA A N 1
ATOM 1354 C CA . ALA A 1 181 ? 3.574 14.164 36.562 1 80 181 ALA A CA 1
ATOM 1355 C C . ALA A 1 181 ? 4.328 15.383 36.062 1 80 181 ALA A C 1
ATOM 1357 O O . ALA A 1 181 ? 5.348 15.25 35.375 1 80 181 ALA A O 1
ATOM 1358 N N . ILE A 1 182 ? 3.77 16.484 36.281 1 90.38 182 ILE A N 1
ATOM 1359 C CA . ILE A 1 182 ? 4.367 17.719 35.812 1 90.38 182 ILE A CA 1
ATOM 1360 C C . ILE A 1 182 ? 5.328 18.266 36.875 1 90.38 182 ILE A C 1
ATOM 1362 O O . ILE A 1 182 ? 5.027 18.25 38.062 1 90.38 182 ILE A O 1
ATOM 1366 N N . ASN A 1 183 ? 6.461 18.688 36.5 1 92.06 183 ASN A N 1
ATOM 1367 C CA . ASN A 1 183 ? 7.434 19.328 37.375 1 92.06 183 ASN A CA 1
ATOM 1368 C C . ASN A 1 183 ? 6.992 20.734 37.75 1 92.06 183 ASN A C 1
ATOM 1370 O O . ASN A 1 183 ? 7.141 21.672 36.969 1 92.06 183 ASN A O 1
ATOM 1374 N N . ASN A 1 184 ? 6.656 20.938 39.031 1 94.06 184 ASN A N 1
ATOM 1375 C CA . ASN A 1 184 ? 6.145 22.219 39.5 1 94.06 184 ASN A CA 1
ATOM 1376 C C . ASN A 1 184 ? 7.191 23.312 39.375 1 94.06 184 ASN A C 1
ATOM 1378 O O . ASN A 1 184 ? 6.852 24.469 39.094 1 94.06 184 ASN A O 1
ATOM 1382 N N . ASP A 1 185 ? 8.383 23 39.656 1 96.38 185 ASP A N 1
ATOM 1383 C CA . ASP A 1 185 ? 9.445 23.984 39.562 1 96.38 185 ASP A CA 1
ATOM 1384 C C . ASP A 1 185 ? 9.625 24.484 38.125 1 96.38 185 ASP A C 1
ATOM 1386 O O . ASP A 1 185 ? 9.883 25.672 37.906 1 96.38 185 ASP A O 1
ATOM 1390 N N . ALA A 1 186 ? 9.5 23.562 37.25 1 97.06 186 ALA A N 1
ATOM 1391 C CA . ALA A 1 186 ? 9.609 23.953 35.844 1 97.06 186 ALA A CA 1
ATOM 1392 C C . ALA A 1 186 ? 8.477 24.875 35.438 1 97.06 186 ALA A C 1
ATOM 1394 O O . ALA A 1 186 ? 8.672 25.797 34.656 1 97.06 186 ALA A O 1
ATOM 1395 N N . VAL A 1 187 ? 7.305 24.641 36 1 97.94 187 VAL A N 1
ATOM 1396 C CA . VAL A 1 187 ? 6.152 25.484 35.719 1 97.94 187 VAL A CA 1
ATOM 1397 C C . VAL A 1 187 ? 6.371 26.891 36.281 1 97.94 187 VAL A C 1
ATOM 1399 O O . VAL A 1 187 ? 6.074 27.891 35.625 1 97.94 187 VAL A O 1
ATOM 1402 N N . LYS A 1 188 ? 6.906 26.953 37.469 1 97.88 188 LYS A N 1
ATOM 1403 C CA . LYS A 1 188 ? 7.191 28.234 38.094 1 97.88 188 LYS A CA 1
ATOM 1404 C C . LYS A 1 188 ? 8.242 29.016 37.312 1 97.88 188 LYS A C 1
ATOM 1406 O O . LYS A 1 188 ? 8.133 30.234 37.156 1 97.88 188 LYS A O 1
ATOM 1411 N N . GLU A 1 189 ? 9.195 28.266 36.938 1 98.38 189 GLU A N 1
ATOM 1412 C CA . GLU A 1 189 ? 10.227 28.906 36.125 1 98.38 189 GLU A CA 1
ATOM 1413 C C . GLU A 1 189 ? 9.656 29.453 34.844 1 98.38 189 GLU A C 1
ATOM 1415 O O . GLU A 1 189 ? 10 30.547 34.406 1 98.38 189 GLU A O 1
ATOM 1420 N N . ALA A 1 190 ? 8.82 28.672 34.219 1 98.69 190 ALA A N 1
ATOM 1421 C CA . ALA A 1 190 ? 8.141 29.125 33 1 98.69 190 ALA A CA 1
ATOM 1422 C C . ALA A 1 190 ? 7.312 30.375 33.281 1 98.69 190 ALA A C 1
ATOM 1424 O O . ALA A 1 190 ? 7.324 31.312 32.5 1 98.69 190 ALA A O 1
ATOM 1425 N N . ALA A 1 191 ? 6.602 30.359 34.375 1 98.56 191 ALA A N 1
ATOM 1426 C CA . ALA A 1 191 ? 5.785 31.516 34.781 1 98.56 191 ALA A CA 1
ATOM 1427 C C . ALA A 1 191 ? 6.645 32.75 34.969 1 98.56 191 ALA A C 1
ATOM 1429 O O . ALA A 1 191 ? 6.266 33.844 34.531 1 98.56 191 ALA A O 1
ATOM 1430 N N . ASN A 1 192 ? 7.742 32.594 35.594 1 98.31 192 ASN A N 1
ATOM 1431 C CA . ASN A 1 192 ? 8.664 33.688 35.812 1 98.31 192 ASN A CA 1
ATOM 1432 C C . ASN A 1 192 ? 9.18 34.25 34.5 1 98.31 192 ASN A C 1
ATOM 1434 O O . ASN A 1 192 ? 9.227 35.469 34.312 1 98.31 192 ASN A O 1
ATOM 1438 N N . LEU A 1 193 ? 9.547 33.406 33.625 1 98.44 193 LEU A N 1
ATOM 1439 C CA . LEU A 1 193 ? 10.039 33.844 32.312 1 98.44 193 LEU A CA 1
ATOM 1440 C C . LEU A 1 193 ? 8.953 34.594 31.562 1 98.44 193 LEU A C 1
ATOM 1442 O O . LEU A 1 193 ? 9.211 35.656 31.016 1 98.44 193 LEU A O 1
ATOM 1446 N N . LEU A 1 194 ? 7.785 34.062 31.578 1 98.56 194 LEU A N 1
ATOM 1447 C CA . LEU A 1 194 ? 6.688 34.625 30.797 1 98.56 194 LEU A CA 1
ATOM 1448 C C . LEU A 1 194 ? 6.207 35.938 31.422 1 98.56 194 LEU A C 1
ATOM 1450 O O . LEU A 1 194 ? 5.895 36.906 30.703 1 98.56 194 LEU A O 1
ATOM 1454 N N . SER A 1 195 ? 6.141 36.031 32.719 1 97.88 195 SER A N 1
ATOM 1455 C CA . SER A 1 195 ? 5.648 37.219 33.406 1 97.88 195 SER A CA 1
ATOM 1456 C C . SER A 1 195 ? 6.602 38.406 33.219 1 97.88 195 SER A C 1
ATOM 1458 O O . SER A 1 195 ? 6.176 39.562 33.25 1 97.88 195 SER A O 1
ATOM 1460 N N . ASN A 1 196 ? 7.82 38.125 33 1 97.62 196 ASN A N 1
ATOM 1461 C CA . ASN A 1 196 ? 8.82 39.188 32.875 1 97.62 196 ASN A CA 1
ATOM 1462 C C . ASN A 1 196 ? 9.195 39.438 31.422 1 97.62 196 ASN A C 1
ATOM 1464 O O . ASN A 1 196 ? 9.961 40.344 31.125 1 97.62 196 ASN A O 1
ATOM 1468 N N . ALA A 1 197 ? 8.672 38.719 30.547 1 97.88 197 ALA A N 1
ATOM 1469 C CA . ALA A 1 197 ? 9.031 38.781 29.125 1 97.88 197 ALA A CA 1
ATOM 1470 C C . ALA A 1 197 ? 8.547 40.125 28.516 1 97.88 197 ALA A C 1
ATOM 1472 O O . ALA A 1 197 ? 7.453 40.594 28.844 1 97.88 197 ALA A O 1
ATOM 1473 N N . GLU A 1 198 ? 9.352 40.656 27.688 1 96.88 198 GLU A N 1
ATOM 1474 C CA . GLU A 1 198 ? 8.953 41.844 26.922 1 96.88 198 GLU A CA 1
ATOM 1475 C C . GLU A 1 198 ? 7.969 41.5 25.812 1 96.88 198 GLU A C 1
ATOM 1477 O O . GLU A 1 198 ? 6.996 42.219 25.578 1 96.88 198 GLU A O 1
ATOM 1482 N N . LEU A 1 199 ? 8.289 40.438 25.109 1 97.81 199 LEU A N 1
ATOM 1483 C CA . LEU A 1 199 ? 7.434 39.969 24.031 1 97.81 199 LEU A CA 1
ATOM 1484 C C . LEU A 1 199 ? 7.348 38.438 24.031 1 97.81 199 LEU A C 1
ATOM 1486 O O . LEU A 1 199 ? 7.98 37.781 23.219 1 97.81 199 LEU A O 1
ATOM 1490 N N . PRO A 1 200 ? 6.488 37.906 24.906 1 98.44 200 PRO A N 1
ATOM 1491 C CA . PRO A 1 200 ? 6.215 36.469 24.828 1 98.44 200 PRO A CA 1
ATOM 1492 C C . PRO A 1 200 ? 5.34 36.094 23.641 1 98.44 200 PRO A C 1
ATOM 1494 O O . PRO A 1 200 ? 4.426 36.844 23.281 1 98.44 200 PRO A O 1
ATOM 1497 N N . VAL A 1 201 ? 5.641 35 23 1 98.75 201 VAL A N 1
ATOM 1498 C CA . VAL A 1 201 ? 4.848 34.5 21.875 1 98.75 201 VAL A CA 1
ATOM 1499 C C . VAL A 1 201 ? 4.473 33.031 22.141 1 98.75 201 VAL A C 1
ATOM 1501 O O . VAL A 1 201 ? 5.293 32.25 22.609 1 98.75 201 VAL A O 1
ATOM 1504 N N . LEU A 1 202 ? 3.227 32.688 21.922 1 98.81 202 LEU A N 1
ATOM 1505 C CA . LEU A 1 202 ? 2.766 31.297 22.016 1 98.81 202 LEU A CA 1
ATOM 1506 C C . LEU A 1 202 ? 2.83 30.609 20.656 1 98.81 202 LEU A C 1
ATOM 1508 O O . LEU A 1 202 ? 2.377 31.156 19.656 1 98.81 202 LEU A O 1
ATOM 1512 N N . LEU A 1 203 ? 3.455 29.469 20.578 1 98.75 203 LEU A N 1
ATOM 1513 C CA . LEU A 1 203 ? 3.473 28.578 19.438 1 98.75 203 LEU A CA 1
ATOM 1514 C C . LEU A 1 203 ? 2.729 27.281 19.734 1 98.75 203 LEU A C 1
ATOM 1516 O O . LEU A 1 203 ? 3.305 26.344 20.312 1 98.75 203 LEU A O 1
ATOM 1520 N N . LEU A 1 204 ? 1.506 27.234 19.281 1 98.62 204 LEU A N 1
ATOM 1521 C CA . LEU A 1 204 ? 0.587 26.172 19.672 1 98.62 204 LEU A CA 1
ATOM 1522 C C . LEU A 1 204 ? 0.522 25.078 18.594 1 98.62 204 LEU A C 1
ATOM 1524 O O . LEU A 1 204 ? 0.271 25.375 17.422 1 98.62 204 LEU A O 1
ATOM 1528 N N . GLY A 1 205 ? 0.757 23.844 19.016 1 98.06 205 GLY A N 1
ATOM 1529 C CA . GLY A 1 205 ? 0.692 22.719 18.109 1 98.06 205 GLY A CA 1
ATOM 1530 C C . GLY A 1 205 ? -0.569 21.891 18.281 1 98.06 205 GLY A C 1
ATOM 1531 O O . GLY A 1 205 ? -1.463 22.25 19.031 1 98.06 205 GLY A O 1
ATOM 1532 N N . ARG A 1 206 ? -0.625 20.797 17.562 1 97 206 ARG A N 1
ATOM 1533 C CA . ARG A 1 206 ? -1.798 19.938 17.562 1 97 206 ARG A CA 1
ATOM 1534 C C . ARG A 1 206 ? -2.031 19.312 18.938 1 97 206 ARG A C 1
ATOM 1536 O O . ARG A 1 206 ? -3.16 18.953 19.281 1 97 206 ARG A O 1
ATOM 1543 N N . GLY A 1 207 ? -0.973 19.219 19.734 1 97.19 207 GLY A N 1
ATOM 1544 C CA . GLY A 1 207 ? -1.122 18.688 21.078 1 97.19 207 GLY A CA 1
ATOM 1545 C C . GLY A 1 207 ? -2.105 19.484 21.922 1 97.19 207 GLY A C 1
ATOM 1546 O O . GLY A 1 207 ? -2.75 18.938 22.812 1 97.19 207 GLY A O 1
ATOM 1547 N N . VAL A 1 208 ? -2.211 20.766 21.656 1 98.12 208 VAL A N 1
ATOM 1548 C CA . VAL A 1 208 ? -3.156 21.609 22.375 1 98.12 208 VAL A CA 1
ATOM 1549 C C . VAL A 1 208 ? -4.586 21.203 22.031 1 98.12 208 VAL A C 1
ATOM 1551 O O . VAL A 1 208 ? -5.465 21.188 22.891 1 98.12 208 VAL A O 1
ATOM 1554 N N . ILE A 1 209 ? -4.781 20.875 20.75 1 96.56 209 ILE A N 1
ATOM 1555 C CA . ILE A 1 209 ? -6.09 20.422 20.297 1 96.56 209 ILE A CA 1
ATOM 1556 C C . ILE A 1 209 ? -6.418 19.062 20.922 1 96.56 209 ILE A C 1
ATOM 1558 O O . ILE A 1 209 ? -7.508 18.875 21.453 1 96.56 209 ILE A O 1
ATOM 1562 N N . LEU A 1 210 ? -5.48 18.188 20.891 1 96.12 210 LEU A N 1
ATOM 1563 C CA . LEU A 1 210 ? -5.68 16.828 21.375 1 96.12 210 LEU A CA 1
ATOM 1564 C C . LEU A 1 210 ? -5.973 16.812 22.859 1 96.12 210 LEU A C 1
ATOM 1566 O O . LEU A 1 210 ? -6.742 15.977 23.344 1 96.12 210 LEU A O 1
ATOM 1570 N N . SER A 1 211 ? -5.414 17.781 23.531 1 96 211 SER A N 1
ATOM 1571 C CA . SER A 1 211 ? -5.57 17.844 24.984 1 96 211 SER A CA 1
ATOM 1572 C C . SER A 1 211 ? -6.863 18.562 25.375 1 96 211 SER A C 1
ATOM 1574 O O . SER A 1 211 ? -7.254 18.547 26.547 1 96 211 SER A O 1
ATOM 1576 N N . GLY A 1 212 ? -7.527 19.156 24.406 1 95.69 212 GLY A N 1
ATOM 1577 C CA . GLY A 1 212 ? -8.703 19.953 24.703 1 95.69 212 GLY A CA 1
ATOM 1578 C C . GLY A 1 212 ? -8.383 21.234 25.422 1 95.69 212 GLY A C 1
ATOM 1579 O O . GLY A 1 212 ? -9.141 21.672 26.312 1 95.69 212 GLY A O 1
ATOM 1580 N N . ALA A 1 213 ? -7.27 21.828 25.078 1 97.44 213 ALA A N 1
ATOM 1581 C CA . ALA A 1 213 ? -6.77 22.953 25.859 1 97.44 213 ALA A CA 1
ATOM 1582 C C . ALA A 1 213 ? -6.922 24.266 25.094 1 97.44 213 ALA A C 1
ATOM 1584 O O . ALA A 1 213 ? -6.309 25.281 25.453 1 97.44 213 ALA A O 1
ATOM 1585 N N . LYS A 1 214 ? -7.703 24.297 24.078 1 97 214 LYS A N 1
ATOM 1586 C CA . LYS A 1 214 ? -7.863 25.469 23.219 1 97 214 LYS A CA 1
ATOM 1587 C C . LYS A 1 214 ? -8.203 26.719 24.031 1 97 214 LYS A C 1
ATOM 1589 O O . LYS A 1 214 ? -7.496 27.719 23.953 1 97 214 LYS A O 1
ATOM 1594 N N . ASP A 1 215 ? -9.219 26.656 24.859 1 97.75 215 ASP A N 1
ATOM 1595 C CA . ASP A 1 215 ? -9.695 27.812 25.609 1 97.75 215 ASP A CA 1
ATOM 1596 C C . ASP A 1 215 ? -8.633 28.281 26.609 1 97.75 215 ASP A C 1
ATOM 1598 O O . ASP A 1 215 ? -8.461 29.484 26.812 1 97.75 215 ASP A O 1
ATOM 1602 N N . LEU A 1 216 ? -7.957 27.328 27.219 1 98.44 216 LEU A N 1
ATOM 1603 C CA . LEU A 1 216 ? -6.906 27.672 28.172 1 98.44 216 LEU A CA 1
ATOM 1604 C C . LEU A 1 216 ? -5.754 28.391 27.469 1 98.44 216 LEU A C 1
ATOM 1606 O O . LEU A 1 216 ? -5.188 29.344 28.031 1 98.44 216 LEU A O 1
ATOM 1610 N N . ALA A 1 217 ? -5.445 27.922 26.312 1 98.56 217 ALA A N 1
ATOM 1611 C CA . ALA A 1 217 ? -4.355 28.531 25.547 1 98.56 217 ALA A CA 1
ATOM 1612 C C . ALA A 1 217 ? -4.695 29.984 25.188 1 98.56 217 ALA A C 1
ATOM 1614 O O . ALA A 1 217 ? -3.842 30.859 25.266 1 98.56 217 ALA A O 1
ATOM 1615 N N . ILE A 1 218 ? -5.918 30.219 24.75 1 97.69 218 ILE A N 1
ATOM 1616 C CA . ILE A 1 218 ? -6.367 31.562 24.375 1 97.69 218 ILE A CA 1
ATOM 1617 C C . ILE A 1 218 ? -6.387 32.438 25.625 1 97.69 218 ILE A C 1
ATOM 1619 O O . ILE A 1 218 ? -5.938 33.594 25.562 1 97.69 218 ILE A O 1
ATOM 1623 N N . LYS A 1 219 ? -6.852 31.906 26.719 1 98.12 219 LYS A N 1
ATOM 1624 C CA . LYS A 1 219 ? -6.867 32.625 27.969 1 98.12 219 LYS A CA 1
ATOM 1625 C C . LYS A 1 219 ? -5.461 33.062 28.375 1 98.12 219 LYS A C 1
ATOM 1627 O O . LYS A 1 219 ? -5.254 34.188 28.844 1 98.12 219 LYS A O 1
ATOM 1632 N N . LEU A 1 220 ? -4.566 32.156 28.25 1 98.5 220 LEU A N 1
ATOM 1633 C CA . LEU A 1 220 ? -3.18 32.469 28.578 1 98.5 220 LEU A CA 1
ATOM 1634 C C . LEU A 1 220 ? -2.652 33.594 27.719 1 98.5 220 LEU A C 1
ATOM 1636 O O . LEU A 1 220 ? -1.987 34.531 28.219 1 98.5 220 LEU A O 1
ATOM 1640 N N . ALA A 1 221 ? -2.893 33.5 26.438 1 98.19 221 ALA A N 1
ATOM 1641 C CA . ALA A 1 221 ? -2.434 34.531 25.516 1 98.19 221 ALA A CA 1
ATOM 1642 C C . ALA A 1 221 ? -2.998 35.906 25.891 1 98.19 221 ALA A C 1
ATOM 1644 O O . ALA A 1 221 ? -2.283 36.906 25.844 1 98.19 221 ALA A O 1
ATOM 1645 N N . GLU A 1 222 ? -4.223 35.969 26.234 1 97.06 222 GLU A N 1
ATOM 1646 C CA . GLU A 1 222 ? -4.883 37.219 26.625 1 97.06 222 GLU A CA 1
ATOM 1647 C C . GLU A 1 222 ? -4.32 37.75 27.938 1 97.06 222 GLU A C 1
ATOM 1649 O O . GLU A 1 222 ? -4.133 38.969 28.094 1 97.06 222 GLU A O 1
ATOM 1654 N N . LEU A 1 223 ? -4.105 36.812 28.844 1 97 223 LEU A N 1
ATOM 1655 C CA . LEU A 1 223 ? -3.531 37.188 30.125 1 97 223 LEU A CA 1
ATOM 1656 C C . LEU A 1 223 ? -2.17 37.844 29.938 1 97 223 LEU A C 1
ATOM 1658 O O . LEU A 1 223 ? -1.861 38.844 30.609 1 97 223 LEU A O 1
ATOM 1662 N N . LEU A 1 224 ? -1.402 37.406 29.016 1 97.69 224 LEU A N 1
ATOM 1663 C CA . LEU A 1 224 ? -0.037 37.875 28.812 1 97.69 224 LEU A CA 1
ATOM 1664 C C . LEU A 1 224 ? 0.007 38.969 27.734 1 97.69 224 LEU A C 1
ATOM 1666 O O . LEU A 1 224 ? 1.034 39.625 27.547 1 97.69 224 LEU A O 1
ATOM 1670 N N . ASN A 1 225 ? -1.127 39.125 27.016 1 97.31 225 ASN A N 1
ATOM 1671 C CA . ASN A 1 225 ? -1.14 39.906 25.797 1 97.31 225 ASN A CA 1
ATOM 1672 C C . ASN A 1 225 ? -0.089 39.438 24.797 1 97.31 225 ASN A C 1
ATOM 1674 O O . ASN A 1 225 ? 0.657 40.25 24.25 1 97.31 225 ASN A O 1
ATOM 1678 N N . ALA A 1 226 ? -0.012 38.156 24.703 1 98.31 226 ALA A N 1
ATOM 1679 C CA . ALA A 1 226 ? 1.007 37.5 23.891 1 98.31 226 ALA A CA 1
ATOM 1680 C C . ALA A 1 226 ? 0.439 37.062 22.531 1 98.31 226 ALA A C 1
ATOM 1682 O O . ALA A 1 226 ? -0.651 36.5 22.469 1 98.31 226 ALA A O 1
ATOM 1683 N N . PRO A 1 227 ? 1.137 37.344 21.391 1 98.62 227 PRO A N 1
ATOM 1684 C CA . PRO A 1 227 ? 0.726 36.812 20.094 1 98.62 227 PRO A CA 1
ATOM 1685 C C . PRO A 1 227 ? 0.618 35.281 20.094 1 98.62 227 PRO A C 1
ATOM 1687 O O . PRO A 1 227 ? 1.391 34.625 20.781 1 98.62 227 PRO A O 1
ATOM 1690 N N . ILE A 1 228 ? -0.335 34.812 19.328 1 98.56 228 ILE A N 1
ATOM 1691 C CA . ILE A 1 228 ? -0.547 33.375 19.172 1 98.56 228 ILE A CA 1
ATOM 1692 C C . ILE A 1 228 ? -0.147 32.938 17.766 1 98.56 228 ILE A C 1
ATOM 1694 O O . ILE A 1 228 ? -0.652 33.5 16.781 1 98.56 228 ILE A O 1
ATOM 1698 N N . THR A 1 229 ? 0.735 32.031 17.641 1 98.56 229 THR A N 1
ATOM 1699 C CA . THR A 1 229 ? 1.028 31.344 16.391 1 98.56 229 THR A CA 1
ATOM 1700 C C . THR A 1 229 ? 0.658 29.875 16.484 1 98.56 229 THR A C 1
ATOM 1702 O O . THR A 1 229 ? 0.544 29.328 17.594 1 98.56 229 THR A O 1
ATOM 1705 N N . THR A 1 230 ? 0.409 29.234 15.344 1 98.25 230 THR A N 1
ATOM 1706 C CA . THR A 1 230 ? 0.067 27.812 15.328 1 98.25 230 THR A CA 1
ATOM 1707 C C . THR A 1 230 ? 0.97 27.062 14.359 1 98.25 230 THR A C 1
ATOM 1709 O O . THR A 1 230 ? 1.564 27.656 13.461 1 98.25 230 THR A O 1
ATOM 1712 N N . THR A 1 231 ? 1.11 25.812 14.664 1 97.62 231 THR A N 1
ATOM 1713 C CA . THR A 1 231 ? 1.649 24.922 13.633 1 97.62 231 THR A CA 1
ATOM 1714 C C . THR A 1 231 ? 0.624 24.703 12.523 1 97.62 231 THR A C 1
ATOM 1716 O O . THR A 1 231 ? -0.536 25.094 12.648 1 97.62 231 THR A O 1
ATOM 1719 N N . ILE A 1 232 ? 1.066 24.047 11.453 1 97.12 232 ILE A N 1
ATOM 1720 C CA . ILE A 1 232 ? 0.174 23.703 10.352 1 97.12 232 ILE A CA 1
ATOM 1721 C C . ILE A 1 232 ? -0.916 22.75 10.852 1 97.12 232 ILE A C 1
ATOM 1723 O O . ILE A 1 232 ? -2.09 22.906 10.508 1 97.12 232 ILE A O 1
ATOM 1727 N N . MET A 1 233 ? -0.544 21.859 11.727 1 96.5 233 MET A N 1
ATOM 1728 C CA . MET A 1 233 ? -1.453 20.812 12.18 1 96.5 233 MET A CA 1
ATOM 1729 C C . MET A 1 233 ? -2.443 21.359 13.203 1 96.5 233 MET A C 1
ATOM 1731 O O . MET A 1 233 ? -3.447 20.703 13.516 1 96.5 233 MET A O 1
ATOM 1735 N N . ALA A 1 234 ? -2.223 22.578 13.656 1 97.12 234 ALA A N 1
ATOM 1736 C CA . ALA A 1 234 ? -3.105 23.172 14.656 1 97.12 234 ALA A CA 1
ATOM 1737 C C . ALA A 1 234 ? -3.959 24.281 14.047 1 97.12 234 ALA A C 1
ATOM 1739 O O . ALA A 1 234 ? -4.664 25 14.766 1 97.12 234 ALA A O 1
ATOM 1740 N N . LYS A 1 235 ? -3.885 24.422 12.742 1 96 235 LYS A N 1
ATOM 1741 C CA . LYS A 1 235 ? -4.77 25.375 12.086 1 96 235 LYS A CA 1
ATOM 1742 C C . LYS A 1 235 ? -6.223 25.156 12.492 1 96 235 LYS A C 1
ATOM 1744 O O . LYS A 1 235 ? -6.672 24.016 12.602 1 96 235 LYS A O 1
ATOM 1749 N N . GLY A 1 236 ? -6.941 26.234 12.727 1 93.62 236 GLY A N 1
ATOM 1750 C CA . GLY A 1 236 ? -8.328 26.141 13.164 1 93.62 236 GLY A CA 1
ATOM 1751 C C . GLY A 1 236 ? -8.484 26.234 14.664 1 93.62 236 GLY A C 1
ATOM 1752 O O . GLY A 1 236 ? -9.602 26.406 15.172 1 93.62 236 GLY A O 1
ATOM 1753 N N . LEU A 1 237 ? -7.348 26.172 15.383 1 95.38 237 LEU A N 1
ATOM 1754 C CA . LEU A 1 237 ? -7.367 26.266 16.844 1 95.38 237 LEU A CA 1
ATOM 1755 C C . LEU A 1 237 ? -7.898 27.625 17.281 1 95.38 237 LEU A C 1
ATOM 1757 O O . LEU A 1 237 ? -8.602 27.719 18.297 1 95.38 237 LEU A O 1
ATOM 1761 N N . ILE A 1 238 ? -7.496 28.688 16.594 1 94.56 238 ILE A N 1
ATOM 1762 C CA . ILE A 1 238 ? -7.902 30.047 16.906 1 94.56 238 ILE A CA 1
ATOM 1763 C C . ILE A 1 238 ? -8.367 30.75 15.625 1 94.56 238 ILE A C 1
ATOM 1765 O O . ILE A 1 238 ? -7.887 30.438 14.531 1 94.56 238 ILE A O 1
ATOM 1769 N N . SER A 1 239 ? -9.289 31.594 15.789 1 93.25 239 SER A N 1
ATOM 1770 C CA . SER A 1 239 ? -9.805 32.344 14.648 1 93.25 239 SER A CA 1
ATOM 1771 C C . SER A 1 239 ? -8.727 33.219 14.031 1 93.25 239 SER A C 1
ATOM 1773 O O . SER A 1 239 ? -7.949 33.844 14.75 1 93.25 239 SER A O 1
ATOM 1775 N N . PRO A 1 240 ? -8.766 33.219 12.688 1 93.94 240 PRO A N 1
ATOM 1776 C CA . PRO A 1 240 ? -7.812 34.125 12.031 1 93.94 240 PRO A CA 1
ATOM 1777 C C . PRO A 1 240 ? -8.094 35.594 12.32 1 93.94 240 PRO A C 1
ATOM 1779 O O . PRO A 1 240 ? -7.238 36.438 12.078 1 93.94 240 PRO A O 1
ATOM 1782 N N . ASN A 1 241 ? -9.219 35.875 12.914 1 93.75 241 ASN A N 1
ATOM 1783 C CA . ASN A 1 241 ? -9.609 37.25 13.188 1 93.75 241 ASN A CA 1
ATOM 1784 C C . ASN A 1 241 ? -9.289 37.656 14.633 1 93.75 241 ASN A C 1
ATOM 1786 O O . ASN A 1 241 ? -9.477 38.812 15.016 1 93.75 241 ASN A O 1
ATOM 1790 N N . HIS A 1 242 ? -8.883 36.75 15.438 1 96.62 242 HIS A N 1
ATOM 1791 C CA . HIS A 1 242 ? -8.492 37.094 16.797 1 96.62 242 HIS A CA 1
ATOM 1792 C C . HIS A 1 242 ? -7.371 38.125 16.797 1 96.62 242 HIS A C 1
ATOM 1794 O O . HIS A 1 242 ? -6.398 38 16.047 1 96.62 242 HIS A O 1
ATOM 1800 N N . PRO A 1 243 ? -7.465 39.094 17.562 1 97.25 243 PRO A N 1
ATOM 1801 C CA . PRO A 1 243 ? -6.508 40.188 17.516 1 97.25 243 PRO A CA 1
ATOM 1802 C C . PRO A 1 243 ? -5.078 39.75 17.812 1 97.25 243 PRO A C 1
ATOM 1804 O O . PRO A 1 243 ? -4.125 40.375 17.359 1 97.25 243 PRO A O 1
ATOM 1807 N N . LEU A 1 244 ? -4.918 38.719 18.531 1 98.12 244 LEU A N 1
ATOM 1808 C CA . LEU A 1 244 ? -3.582 38.281 18.938 1 98.12 244 LEU A CA 1
ATOM 1809 C C . LEU A 1 244 ? -3.059 37.188 17.984 1 98.12 244 LEU A C 1
ATOM 1811 O O . LEU A 1 244 ? -1.938 36.719 18.156 1 98.12 244 LEU A O 1
ATOM 1815 N N . TYR A 1 245 ? -3.818 36.844 17 1 98.12 245 TYR A N 1
ATOM 1816 C CA . TYR A 1 245 ? -3.385 35.781 16.094 1 98.12 245 TYR A CA 1
ATOM 1817 C C . TYR A 1 245 ? -2.312 36.281 15.141 1 98.12 245 TYR A C 1
ATOM 1819 O O . TYR A 1 245 ? -2.502 37.312 14.461 1 98.12 245 TYR A O 1
ATOM 1827 N N . ALA A 1 246 ? -1.221 35.562 15.102 1 98.44 246 ALA A N 1
ATOM 1828 C CA . ALA A 1 246 ? -0.09 36 14.273 1 98.44 246 ALA A CA 1
ATOM 1829 C C . ALA A 1 246 ? 0.121 35.031 13.102 1 98.44 246 ALA A C 1
ATOM 1831 O O . ALA A 1 246 ? 1.007 35.25 12.273 1 98.44 246 ALA A O 1
ATOM 1832 N N . GLY A 1 247 ? -0.667 33.938 12.969 1 97.81 247 GLY A N 1
ATOM 1833 C CA . GLY A 1 247 ? -0.609 33.094 11.781 1 97.81 247 GLY A CA 1
ATOM 1834 C C . GLY A 1 247 ? 0.108 31.766 12.008 1 97.81 247 GLY A C 1
ATOM 1835 O O . GLY A 1 247 ? 0.352 31.391 13.156 1 97.81 247 GLY A O 1
ATOM 1836 N N . VAL A 1 248 ? 0.381 31.047 10.953 1 97.81 248 VAL A N 1
ATOM 1837 C CA . VAL A 1 248 ? 1 29.719 10.961 1 97.81 248 VAL A CA 1
ATOM 1838 C C . VAL A 1 248 ? 2.52 29.859 10.969 1 97.81 248 VAL A C 1
ATOM 1840 O O . VAL A 1 248 ? 3.094 30.5 10.086 1 97.81 248 VAL A O 1
ATOM 1843 N N . ALA A 1 249 ? 3.145 29.25 11.961 1 97.62 249 ALA A N 1
ATOM 1844 C CA . ALA A 1 249 ? 4.59 29.328 12.148 1 97.62 249 ALA A CA 1
ATOM 1845 C C . ALA A 1 249 ? 5.297 28.156 11.469 1 97.62 249 ALA A C 1
ATOM 1847 O O . ALA A 1 249 ? 5.777 27.234 12.141 1 97.62 249 ALA A O 1
ATOM 1848 N N . ALA A 1 250 ? 5.426 28.25 10.188 1 96.06 250 ALA A N 1
ATOM 1849 C CA . ALA A 1 250 ? 6.18 27.266 9.406 1 96.06 250 ALA A CA 1
ATOM 1850 C C . ALA A 1 250 ? 7.418 27.906 8.773 1 96.06 250 ALA A C 1
ATOM 1852 O O . ALA A 1 250 ? 7.648 27.766 7.574 1 96.06 250 ALA A O 1
ATOM 1853 N N . GLY A 1 251 ? 8.117 28.609 9.633 1 95.75 251 GLY A N 1
ATOM 1854 C CA . GLY A 1 251 ? 9.281 29.297 9.102 1 95.75 251 GLY A CA 1
ATOM 1855 C C . GLY A 1 251 ? 8.961 30.188 7.922 1 95.75 251 GLY A C 1
ATOM 1856 O O . GLY A 1 251 ? 8 30.969 7.961 1 95.75 251 GLY A O 1
ATOM 1857 N N . LYS A 1 252 ? 9.812 30.109 6.953 1 94 252 LYS A N 1
ATOM 1858 C CA . LYS A 1 252 ? 9.633 30.938 5.762 1 94 252 LYS A CA 1
ATOM 1859 C C . LYS A 1 252 ? 8.57 30.359 4.84 1 94 252 LYS A C 1
ATOM 1861 O O . LYS A 1 252 ? 8.133 31.016 3.893 1 94 252 LYS A O 1
ATOM 1866 N N . ALA A 1 253 ? 8.109 29.172 5.168 1 93.31 253 ALA A N 1
ATOM 1867 C CA . ALA A 1 253 ? 7.066 28.547 4.371 1 93.31 253 ALA A CA 1
ATOM 1868 C C . ALA A 1 253 ? 5.68 28.875 4.914 1 93.31 253 ALA A C 1
ATOM 1870 O O . ALA A 1 253 ? 4.668 28.609 4.266 1 93.31 253 ALA A O 1
ATOM 1871 N N . GLY A 1 254 ? 5.605 29.5 6.098 1 95.38 254 GLY A N 1
ATOM 1872 C CA . GLY A 1 254 ? 4.34 29.891 6.703 1 95.38 254 GLY A CA 1
ATOM 1873 C C . GLY A 1 254 ? 4.039 31.375 6.543 1 95.38 254 GLY A C 1
ATOM 1874 O O . GLY A 1 254 ? 4.391 31.969 5.527 1 95.38 254 GLY A O 1
ATOM 1875 N N . ASN A 1 255 ? 3.273 31.906 7.453 1 96.69 255 ASN A N 1
ATOM 1876 C CA . ASN A 1 255 ? 3.018 33.344 7.48 1 96.69 255 ASN A CA 1
ATOM 1877 C C . ASN A 1 255 ? 4.258 34.125 7.898 1 96.69 255 ASN A C 1
ATOM 1879 O O . ASN A 1 255 ? 4.883 33.812 8.914 1 96.69 255 ASN A O 1
ATOM 1883 N N . MET A 1 256 ? 4.543 35.125 7.156 1 96.38 256 MET A N 1
ATOM 1884 C CA . MET A 1 256 ? 5.695 35.938 7.492 1 96.38 256 MET A CA 1
ATOM 1885 C C . MET A 1 256 ? 5.441 36.75 8.773 1 96.38 256 MET A C 1
ATOM 1887 O O . MET A 1 256 ? 6.367 37.031 9.531 1 96.38 256 MET A O 1
ATOM 1891 N N . THR A 1 257 ? 4.203 37.031 9.023 1 98 257 THR A N 1
ATOM 1892 C CA . THR A 1 257 ? 3.826 37.656 10.297 1 98 257 THR A CA 1
ATOM 1893 C C . THR A 1 257 ? 4.27 36.781 11.469 1 98 257 THR A C 1
ATOM 1895 O O . THR A 1 257 ? 4.902 37.281 12.406 1 98 257 THR A O 1
ATOM 1898 N N . ALA A 1 258 ? 3.982 35.562 11.391 1 98.31 258 ALA A N 1
ATOM 1899 C CA . ALA A 1 258 ? 4.398 34.594 12.422 1 98.31 258 ALA A CA 1
ATOM 1900 C C . ALA A 1 258 ? 5.918 34.5 12.5 1 98.31 258 ALA A C 1
ATOM 1902 O O . ALA A 1 258 ? 6.492 34.469 13.586 1 98.31 258 ALA A O 1
ATOM 1903 N N . TYR A 1 259 ? 6.535 34.438 11.359 1 97.88 259 TYR A N 1
ATOM 1904 C CA . TYR A 1 259 ? 7.988 34.344 11.281 1 97.88 259 TYR A CA 1
ATOM 1905 C C . TYR A 1 259 ? 8.656 35.5 11.977 1 97.88 259 TYR A C 1
ATOM 1907 O O . TYR A 1 259 ? 9.547 35.312 12.805 1 97.88 259 TYR A O 1
ATOM 1915 N N . GLU A 1 260 ? 8.219 36.719 11.727 1 98 260 GLU A N 1
ATOM 1916 C CA . GLU A 1 260 ? 8.836 37.938 12.25 1 98 260 GLU A CA 1
ATOM 1917 C C . GLU A 1 260 ? 8.578 38.094 13.75 1 98 260 GLU A C 1
ATOM 1919 O O . GLU A 1 260 ? 9.461 38.5 14.5 1 98 260 GLU A O 1
ATOM 1924 N N . ILE A 1 261 ? 7.391 37.781 14.125 1 98.12 261 ILE A N 1
ATOM 1925 C CA . ILE A 1 261 ? 7.047 38 15.523 1 98.12 261 ILE A CA 1
ATOM 1926 C C . ILE A 1 261 ? 7.816 37 16.391 1 98.12 261 ILE A C 1
ATOM 1928 O O . ILE A 1 261 ? 8.25 37.312 17.5 1 98.12 261 ILE A O 1
ATOM 1932 N N . ILE A 1 262 ? 7.957 35.75 15.961 1 98.44 262 ILE A N 1
ATOM 1933 C CA . ILE A 1 262 ? 8.711 34.75 16.703 1 98.44 262 ILE A CA 1
ATOM 1934 C C . ILE A 1 262 ? 10.188 35.125 16.75 1 98.44 262 ILE A C 1
ATOM 1936 O O . ILE A 1 262 ? 10.836 35 17.797 1 98.44 262 ILE A O 1
ATOM 1940 N N . LYS A 1 263 ? 10.656 35.594 15.672 1 98 263 LYS A N 1
ATOM 1941 C CA . LYS A 1 263 ? 12.047 36.031 15.586 1 98 263 LYS A CA 1
ATOM 1942 C C . LYS A 1 263 ? 12.344 37.156 16.594 1 98 263 LYS A C 1
ATOM 1944 O O . LYS A 1 263 ? 13.438 37.188 17.156 1 98 263 LYS A O 1
ATOM 1949 N N . LYS A 1 264 ? 11.438 37.969 16.844 1 97.44 264 LYS A N 1
ATOM 1950 C CA . LYS A 1 264 ? 11.594 39.125 17.719 1 97.44 264 LYS A CA 1
ATOM 1951 C C . LYS A 1 264 ? 11.344 38.75 19.172 1 97.44 264 LYS A C 1
ATOM 1953 O O . LYS A 1 264 ? 11.734 39.469 20.094 1 97.44 264 LYS A O 1
ATOM 1958 N N . ALA A 1 265 ? 10.68 37.688 19.391 1 98.31 265 ALA A N 1
ATOM 1959 C CA . ALA A 1 265 ? 10.242 37.281 20.734 1 98.31 265 ALA A CA 1
ATOM 1960 C C . ALA A 1 265 ? 11.438 37.031 21.656 1 98.31 265 ALA A C 1
ATOM 1962 O O . ALA A 1 265 ? 12.453 36.469 21.234 1 98.31 265 ALA A O 1
ATOM 1963 N N . ASP A 1 266 ? 11.352 37.469 22.875 1 98.25 266 ASP A N 1
ATOM 1964 C CA . ASP A 1 266 ? 12.391 37.156 23.844 1 98.25 266 ASP A CA 1
ATOM 1965 C C . ASP A 1 266 ? 12.07 35.844 24.594 1 98.25 266 ASP A C 1
ATOM 1967 O O . ASP A 1 266 ? 12.961 35.219 25.172 1 98.25 266 ASP A O 1
ATOM 1971 N N . VAL A 1 267 ? 10.789 35.438 24.625 1 98.69 267 VAL A N 1
ATOM 1972 C CA . VAL A 1 267 ? 10.383 34.125 25.141 1 98.69 267 VAL A CA 1
ATOM 1973 C C . VAL A 1 267 ? 9.352 33.5 24.203 1 98.69 267 VAL A C 1
ATOM 1975 O O . VAL A 1 267 ? 8.383 34.156 23.797 1 98.69 267 VAL A O 1
ATOM 1978 N N . VAL A 1 268 ? 9.578 32.281 23.766 1 98.81 268 VAL A N 1
ATOM 1979 C CA . VAL A 1 268 ? 8.633 31.531 22.969 1 98.81 268 VAL A CA 1
ATOM 1980 C C . VAL A 1 268 ? 8.148 30.312 23.766 1 98.81 268 VAL A C 1
ATOM 1982 O O . VAL A 1 268 ? 8.961 29.516 24.234 1 98.81 268 VAL A O 1
ATOM 1985 N N . LEU A 1 269 ? 6.879 30.203 24.031 1 98.88 269 LEU A N 1
ATOM 1986 C CA . LEU A 1 269 ? 6.273 29.047 24.656 1 98.88 269 LEU A CA 1
ATOM 1987 C C . LEU A 1 269 ? 5.645 28.125 23.625 1 98.88 269 LEU A C 1
ATOM 1989 O O . LEU A 1 269 ? 4.566 28.422 23.094 1 98.88 269 LEU A O 1
ATOM 1993 N N . ALA A 1 270 ? 6.316 27.062 23.281 1 98.69 270 ALA A N 1
ATOM 1994 C CA . ALA A 1 270 ? 5.816 26.078 22.344 1 98.69 270 ALA A CA 1
ATOM 1995 C C . ALA A 1 270 ? 5.129 24.922 23.078 1 98.69 270 ALA A C 1
ATOM 1997 O O . ALA A 1 270 ? 5.738 24.266 23.922 1 98.69 270 ALA A O 1
ATOM 1998 N N . ILE A 1 271 ? 3.877 24.703 22.781 1 98.5 271 ILE A N 1
ATOM 1999 C CA . ILE A 1 271 ? 3.102 23.672 23.469 1 98.5 271 ILE A CA 1
ATOM 2000 C C . ILE A 1 271 ? 2.543 22.688 22.453 1 98.5 271 ILE A C 1
ATOM 2002 O O . ILE A 1 271 ? 1.87 23.078 21.484 1 98.5 271 ILE A O 1
ATOM 2006 N N . GLY A 1 272 ? 2.773 21.391 22.719 1 97.06 272 GLY A N 1
ATOM 2007 C CA . GLY A 1 272 ? 2.211 20.359 21.859 1 97.06 272 GLY A CA 1
ATOM 2008 C C . GLY A 1 272 ? 2.746 20.391 20.438 1 97.06 272 GLY A C 1
ATOM 2009 O O . GLY A 1 272 ? 2.004 20.156 19.484 1 97.06 272 GLY A O 1
ATOM 2010 N N . ASN A 1 273 ? 3.977 20.766 20.281 1 94.5 273 ASN A N 1
ATOM 2011 C CA . ASN A 1 273 ? 4.641 20.953 19 1 94.5 273 ASN A CA 1
ATOM 2012 C C . ASN A 1 273 ? 5.871 20.047 18.859 1 94.5 273 ASN A C 1
ATOM 2014 O O . ASN A 1 273 ? 6.699 20 19.781 1 94.5 273 ASN A O 1
ATOM 2018 N N . ARG A 1 274 ? 6.004 19.375 17.75 1 92 274 ARG A N 1
ATOM 2019 C CA . ARG A 1 274 ? 7.152 18.484 17.594 1 92 274 ARG A CA 1
ATOM 2020 C C . ARG A 1 274 ? 8.227 19.125 16.734 1 92 274 ARG A C 1
ATOM 2022 O O . ARG A 1 274 ? 9.359 18.641 16.672 1 92 274 ARG A O 1
ATOM 2029 N N . PHE A 1 275 ? 7.973 20.281 16.109 1 93.25 275 PHE A N 1
ATOM 2030 C CA . PHE A 1 275 ? 8.93 21 15.281 1 93.25 275 PHE A CA 1
ATOM 2031 C C . PHE A 1 275 ? 9.414 20.125 14.125 1 93.25 275 PHE A C 1
ATOM 2033 O O . PHE A 1 275 ? 10.617 19.969 13.93 1 93.25 275 PHE A O 1
ATOM 2040 N N . SER A 1 276 ? 8.422 19.625 13.328 1 91.06 276 SER A N 1
ATOM 2041 C CA . SER A 1 276 ? 8.758 18.781 12.172 1 91.06 276 SER A CA 1
ATOM 2042 C C . SER A 1 276 ? 9.438 19.594 11.078 1 91.06 276 SER A C 1
ATOM 2044 O O . SER A 1 276 ? 9.336 20.828 11.055 1 91.06 276 SER A O 1
ATOM 2046 N N . GLU A 1 277 ? 10.109 18.922 10.203 1 88.31 277 GLU A N 1
ATOM 2047 C CA . GLU A 1 277 ? 10.812 19.578 9.102 1 88.31 277 GLU A CA 1
ATOM 2048 C C . GLU A 1 277 ? 9.859 20.438 8.273 1 88.31 277 GLU A C 1
ATOM 2050 O O . GLU A 1 277 ? 10.117 21.625 8.047 1 88.31 277 GLU A O 1
ATOM 2055 N N . ILE A 1 278 ? 8.742 19.828 7.895 1 89.25 278 ILE A N 1
ATOM 2056 C CA . ILE A 1 278 ? 7.77 20.547 7.086 1 89.25 278 ILE A CA 1
ATOM 2057 C C . ILE A 1 278 ? 7.055 21.594 7.941 1 89.25 278 ILE A C 1
ATOM 2059 O O . ILE A 1 278 ? 6.809 22.703 7.492 1 89.25 278 ILE A O 1
ATOM 2063 N N . GLY A 1 279 ? 6.863 21.266 9.148 1 90.38 279 GLY A N 1
ATOM 2064 C CA . GLY A 1 279 ? 6.145 22.141 10.055 1 90.38 279 GLY A CA 1
ATOM 2065 C C . GLY A 1 279 ? 6.922 23.391 10.414 1 90.38 279 GLY A C 1
ATOM 2066 O O . GLY A 1 279 ? 6.34 24.391 10.828 1 90.38 279 GLY A O 1
ATOM 2067 N N . THR A 1 280 ? 8.25 23.375 10.234 1 93 280 THR A N 1
ATOM 2068 C CA . THR A 1 280 ? 9.086 24.531 10.57 1 93 280 THR A CA 1
ATOM 2069 C C . THR A 1 280 ? 9.648 25.172 9.312 1 93 280 THR A C 1
ATOM 2071 O O . THR A 1 280 ? 10.594 25.969 9.383 1 93 280 THR A O 1
ATOM 2074 N N . GLY A 1 281 ? 9.062 24.734 8.188 1 91.5 281 GLY A N 1
ATOM 2075 C CA . GLY A 1 281 ? 9.625 25.234 6.945 1 91.5 281 GLY A CA 1
ATOM 2076 C C . GLY A 1 281 ? 11.078 24.828 6.738 1 91.5 281 GLY A C 1
ATOM 2077 O O . GLY A 1 281 ? 11.93 25.672 6.469 1 91.5 281 GLY A O 1
ATOM 2078 N N . ARG A 1 282 ? 11.281 23.531 6.93 1 88.88 282 ARG A N 1
ATOM 2079 C CA . ARG A 1 282 ? 12.617 22.969 6.793 1 88.88 282 ARG A CA 1
ATOM 2080 C C . ARG A 1 282 ? 13.609 23.656 7.723 1 88.88 282 ARG A C 1
ATOM 2082 O O . ARG A 1 282 ? 14.672 24.094 7.293 1 88.88 282 ARG A O 1
ATOM 2089 N N . TYR A 1 283 ? 13.172 23.969 8.93 1 90.75 283 TYR A N 1
ATOM 2090 C CA . TYR A 1 283 ? 13.945 24.484 10.055 1 90.75 283 TYR A CA 1
ATOM 2091 C C . TYR A 1 283 ? 14.383 25.922 9.805 1 90.75 283 TYR A C 1
ATOM 2093 O O . TYR A 1 283 ? 15.375 26.391 10.375 1 90.75 283 TYR A O 1
ATOM 2101 N N . SER A 1 284 ? 13.586 26.578 9 1 94 284 SER A N 1
ATOM 2102 C CA . SER A 1 284 ? 13.875 27.984 8.734 1 94 284 SER A CA 1
ATOM 2103 C C . SER A 1 284 ? 13.281 28.875 9.82 1 94 284 SER A C 1
ATOM 2105 O O . SER A 1 284 ? 13.539 30.094 9.844 1 94 284 SER A O 1
ATOM 2107 N N . LEU A 1 285 ? 12.484 28.25 10.719 1 95.62 285 LEU A N 1
ATOM 2108 C CA . LEU A 1 285 ? 11.93 29.016 11.836 1 95.62 285 LEU A CA 1
ATOM 2109 C C . LEU A 1 285 ? 13.039 29.5 12.766 1 95.62 285 LEU A C 1
ATOM 2111 O O . LEU A 1 285 ? 13.82 28.688 13.281 1 95.62 285 LEU A O 1
ATOM 2115 N N . GLU A 1 286 ? 13.141 30.812 13.023 1 96.75 286 GLU A N 1
ATOM 2116 C CA . GLU A 1 286 ? 14.195 31.391 13.859 1 96.75 286 GLU A CA 1
ATOM 2117 C C . GLU A 1 286 ? 13.664 31.734 15.242 1 96.75 286 GLU A C 1
ATOM 2119 O O . GLU A 1 286 ? 12.984 32.75 15.414 1 96.75 286 GLU A O 1
ATOM 2124 N N . ILE A 1 287 ? 14.047 30.984 16.172 1 97.56 287 ILE A N 1
ATOM 2125 C CA . ILE A 1 287 ? 13.734 31.266 17.562 1 97.56 287 ILE A CA 1
ATOM 2126 C C . ILE A 1 287 ? 14.977 31.812 18.266 1 97.56 287 ILE A C 1
ATOM 2128 O O . ILE A 1 287 ? 15.836 31.047 18.703 1 97.56 287 ILE A O 1
ATOM 2132 N N . ARG A 1 288 ? 14.977 33.125 18.484 1 97.31 288 ARG A N 1
ATOM 2133 C CA . ARG A 1 288 ? 16.156 33.812 19.031 1 97.31 288 ARG A CA 1
ATOM 2134 C C . ARG A 1 288 ? 16.047 33.938 20.547 1 97.31 288 ARG A C 1
ATOM 2136 O O . ARG A 1 288 ? 17.062 33.969 21.25 1 97.31 288 ARG A O 1
ATOM 2143 N N . GLY A 1 289 ? 14.844 34 21 1 98.12 289 GLY A N 1
ATOM 2144 C CA . GLY A 1 289 ? 14.617 34.094 22.438 1 98.12 289 GLY A CA 1
ATOM 2145 C C . GLY A 1 289 ? 14.688 32.75 23.141 1 98.12 289 GLY A C 1
ATOM 2146 O O . GLY A 1 289 ? 15.102 31.75 22.562 1 98.12 289 GLY A O 1
ATOM 2147 N N . LYS A 1 290 ? 14.344 32.75 24.453 1 98.5 290 LYS A N 1
ATOM 2148 C CA . LYS A 1 290 ? 14.289 31.547 25.25 1 98.5 290 LYS A CA 1
ATOM 2149 C C . LYS A 1 290 ? 13.086 30.688 24.844 1 98.5 290 LYS A C 1
ATOM 2151 O O . LYS A 1 290 ? 11.945 31.156 24.859 1 98.5 290 LYS A O 1
ATOM 2156 N N . LEU A 1 291 ? 13.375 29.469 24.5 1 98.56 291 LEU A N 1
ATOM 2157 C CA . LEU A 1 291 ? 12.32 28.531 24.109 1 98.56 291 LEU A CA 1
ATOM 2158 C C . LEU A 1 291 ? 11.898 27.672 25.297 1 98.56 291 LEU A C 1
ATOM 2160 O O . LEU A 1 291 ? 12.727 26.984 25.906 1 98.56 291 LEU A O 1
ATOM 2164 N N . ILE A 1 292 ? 10.641 27.766 25.688 1 98.75 292 ILE A N 1
ATOM 2165 C CA . ILE A 1 292 ? 10 26.797 26.578 1 98.75 292 ILE A CA 1
ATOM 2166 C C . ILE A 1 292 ? 9.258 25.75 25.75 1 98.75 292 ILE A C 1
ATOM 2168 O O . ILE A 1 292 ? 8.289 26.078 25.062 1 98.75 292 ILE A O 1
ATOM 2172 N N . HIS A 1 293 ? 9.742 24.578 25.75 1 98.25 293 HIS A N 1
ATOM 2173 C CA . HIS A 1 293 ? 9.172 23.5 24.953 1 98.25 293 HIS A CA 1
ATOM 2174 C C . HIS A 1 293 ? 8.375 22.531 25.828 1 98.25 293 HIS A C 1
ATOM 2176 O O . HIS A 1 293 ? 8.945 21.844 26.688 1 98.25 293 HIS A O 1
ATOM 2182 N N . VAL A 1 294 ? 7.062 22.5 25.641 1 98.06 294 VAL A N 1
ATOM 2183 C CA . VAL A 1 294 ? 6.156 21.641 26.391 1 98.06 294 VAL A CA 1
ATOM 2184 C C . VAL A 1 294 ? 5.574 20.562 25.469 1 98.06 294 VAL A C 1
ATOM 2186 O O . VAL A 1 294 ? 4.902 20.891 24.484 1 98.06 294 VAL A O 1
ATOM 2189 N N . ASN A 1 295 ? 5.797 19.391 25.75 1 96.5 295 ASN A N 1
ATOM 2190 C CA . ASN A 1 295 ? 5.293 18.266 24.953 1 96.5 295 ASN A CA 1
ATOM 2191 C C . ASN A 1 295 ? 5.113 17.016 25.812 1 96.5 295 ASN A C 1
ATOM 2193 O O . ASN A 1 295 ? 5.891 16.781 26.734 1 96.5 295 ASN A O 1
ATOM 2197 N N . ILE A 1 296 ? 4.164 16.297 25.5 1 96.12 296 ILE A N 1
ATOM 2198 C CA . ILE A 1 296 ? 3.873 15.094 26.281 1 96.12 296 ILE A CA 1
ATOM 2199 C C . ILE A 1 296 ? 4.844 13.977 25.891 1 96.12 296 ILE A C 1
ATOM 2201 O O . ILE A 1 296 ? 5.086 13.062 26.688 1 96.12 296 ILE A O 1
ATOM 2205 N N . ASP A 1 297 ? 5.355 13.984 24.656 1 92 297 ASP A N 1
ATOM 2206 C CA . ASP A 1 297 ? 6.293 12.977 24.172 1 92 297 ASP A CA 1
ATOM 2207 C C . ASP A 1 297 ? 7.738 13.414 24.406 1 92 297 ASP A C 1
ATOM 2209 O O . ASP A 1 297 ? 8.211 14.383 23.812 1 92 297 ASP A O 1
ATOM 2213 N N . GLU A 1 298 ? 8.438 12.656 25.172 1 90.31 298 GLU A N 1
ATOM 2214 C CA . GLU A 1 298 ? 9.828 12.953 25.5 1 90.31 298 GLU A CA 1
ATOM 2215 C C . GLU A 1 298 ? 10.703 12.93 24.25 1 90.31 298 GLU A C 1
ATOM 2217 O O . GLU A 1 298 ? 11.68 13.68 24.141 1 90.31 298 GLU A O 1
ATOM 2222 N N . TYR A 1 299 ? 10.336 12.156 23.344 1 86 299 TYR A N 1
ATOM 2223 C CA . TYR A 1 299 ? 11.117 11.984 22.125 1 86 299 TYR A CA 1
ATOM 2224 C C . TYR A 1 299 ? 11.219 13.289 21.344 1 86 299 TYR A C 1
ATOM 2226 O O . TYR A 1 299 ? 12.242 13.57 20.719 1 86 299 TYR A O 1
ATOM 2234 N N . ASP A 1 300 ? 10.211 14.117 21.406 1 88.94 300 ASP A N 1
ATOM 2235 C CA . ASP A 1 300 ? 10.148 15.344 20.609 1 88.94 300 ASP A CA 1
ATOM 2236 C C . ASP A 1 300 ? 10.859 16.484 21.328 1 88.94 300 ASP A C 1
ATOM 2238 O O . ASP A 1 300 ? 11.305 17.453 20.688 1 88.94 300 ASP A O 1
ATOM 2242 N N . LEU A 1 301 ? 10.992 16.406 22.625 1 92 301 LEU A N 1
ATOM 2243 C CA . LEU A 1 301 ? 11.523 17.516 23.406 1 92 301 LEU A CA 1
ATOM 2244 C C . LEU A 1 301 ? 12.992 17.75 23.094 1 92 301 LEU A C 1
ATOM 2246 O O . LEU A 1 301 ? 13.836 16.891 23.344 1 92 301 LEU A O 1
ATOM 2250 N N . GLY A 1 302 ? 13.281 18.906 22.469 1 88.31 302 GLY A N 1
ATOM 2251 C CA . GLY A 1 302 ? 14.648 19.328 22.234 1 88.31 302 GLY A CA 1
ATOM 2252 C C . GLY A 1 302 ? 15.297 18.656 21.031 1 88.31 302 GLY A C 1
ATOM 2253 O O . GLY A 1 302 ? 16.516 18.734 20.859 1 88.31 302 GLY A O 1
ATOM 2254 N N . ARG A 1 303 ? 14.57 18.062 20.266 1 85.56 303 ARG A N 1
ATOM 2255 C CA . ARG A 1 303 ? 15.133 17.297 19.156 1 85.56 303 ARG A CA 1
ATOM 2256 C C . ARG A 1 303 ? 15.477 18.219 17.984 1 85.56 303 ARG A C 1
ATOM 2258 O O . ARG A 1 303 ? 16.562 18.109 17.391 1 85.56 303 ARG A O 1
ATOM 2265 N N . ALA A 1 304 ? 14.57 19.094 17.688 1 88.56 304 ALA A N 1
ATOM 2266 C CA . ALA A 1 304 ? 14.781 19.969 16.547 1 88.56 304 ALA A CA 1
ATOM 2267 C C . ALA A 1 304 ? 15.398 21.297 16.969 1 88.56 304 ALA A C 1
ATOM 2269 O O . ALA A 1 304 ? 16.297 21.812 16.297 1 88.56 304 ALA A O 1
ATOM 2270 N N . TYR A 1 305 ? 14.852 21.906 18.031 1 92.38 305 TYR A N 1
ATOM 2271 C CA . TYR A 1 305 ? 15.312 23.156 18.625 1 92.38 305 TYR A CA 1
ATOM 2272 C C . TYR A 1 305 ? 15.711 22.969 20.078 1 92.38 305 TYR A C 1
ATOM 2274 O O . TYR A 1 305 ? 15.023 22.266 20.828 1 92.38 305 TYR A O 1
ATOM 2282 N N . GLU A 1 306 ? 16.797 23.516 20.453 1 93.69 306 GLU A N 1
ATOM 2283 C CA . GLU A 1 306 ? 17.25 23.406 21.844 1 93.69 306 GLU A CA 1
ATOM 2284 C C . GLU A 1 306 ? 16.453 24.344 22.75 1 93.69 306 GLU A C 1
ATOM 2286 O O . GLU A 1 306 ? 16.547 25.562 22.625 1 93.69 306 GLU A O 1
ATOM 2291 N N . PRO A 1 307 ? 15.766 23.797 23.656 1 97 307 PRO A N 1
ATOM 2292 C CA . PRO A 1 307 ? 14.977 24.672 24.531 1 97 307 PRO A CA 1
ATOM 2293 C C . PRO A 1 307 ? 15.766 25.172 25.75 1 97 307 PRO A C 1
ATOM 2295 O O . PRO A 1 307 ? 16.703 24.5 26.188 1 97 307 PRO A O 1
ATOM 2298 N N . TYR A 1 308 ? 15.383 26.281 26.172 1 97.88 308 TYR A N 1
ATOM 2299 C CA . TYR A 1 308 ? 15.852 26.781 27.469 1 97.88 308 TYR A CA 1
ATOM 2300 C C . TYR A 1 308 ? 15.242 25.969 28.609 1 97.88 308 TYR A C 1
ATOM 2302 O O . TYR A 1 308 ? 15.93 25.625 29.562 1 97.88 308 TYR A O 1
ATOM 2310 N N . LEU A 1 309 ? 14 25.703 28.469 1 97.81 309 LEU A N 1
ATOM 2311 C CA . LEU A 1 309 ? 13.258 24.922 29.453 1 97.81 309 LEU A CA 1
ATOM 2312 C C . LEU A 1 309 ? 12.461 23.812 28.766 1 97.81 309 LEU A C 1
ATOM 2314 O O . LEU A 1 309 ? 11.719 24.062 27.812 1 97.81 309 LEU A O 1
ATOM 2318 N N . ARG A 1 310 ? 12.664 22.562 29.188 1 96.06 310 ARG A N 1
ATOM 2319 C CA . ARG A 1 310 ? 11.938 21.391 28.719 1 96.06 310 ARG A CA 1
ATOM 2320 C C . ARG A 1 310 ? 10.906 20.938 29.75 1 96.06 310 ARG A C 1
ATOM 2322 O O . ARG A 1 310 ? 11.234 20.734 30.922 1 96.06 310 ARG A O 1
ATOM 2329 N N . ILE A 1 311 ? 9.727 20.812 29.312 1 97.5 311 ILE A N 1
ATOM 2330 C CA . ILE A 1 311 ? 8.68 20.359 30.219 1 97.5 311 ILE A CA 1
ATOM 2331 C C . ILE A 1 311 ? 7.883 19.234 29.578 1 97.5 311 ILE A C 1
ATOM 2333 O O . ILE A 1 311 ? 7.18 19.438 28.594 1 97.5 311 ILE A O 1
ATOM 2337 N N . ARG A 1 312 ? 8.023 18.031 30.094 1 96.44 312 ARG A N 1
ATOM 2338 C CA . ARG A 1 312 ? 7.184 16.922 29.656 1 96.44 312 ARG A CA 1
ATOM 2339 C C . ARG A 1 312 ? 5.836 16.938 30.359 1 96.44 312 ARG A C 1
ATOM 2341 O O . ARG A 1 312 ? 5.758 16.672 31.562 1 96.44 312 ARG A O 1
ATOM 2348 N N . ALA A 1 313 ? 4.766 17.297 29.656 1 96.5 313 ALA A N 1
ATOM 2349 C CA . ALA A 1 313 ? 3.455 17.422 30.281 1 96.5 313 ALA A CA 1
ATOM 2350 C C . ALA A 1 313 ? 2.342 17.406 29.25 1 96.5 313 ALA A C 1
ATOM 2352 O O . ALA A 1 313 ? 2.58 17.688 28.062 1 96.5 313 ALA A O 1
ATOM 2353 N N . ASP A 1 314 ? 1.176 17.031 29.719 1 96.38 314 ASP A N 1
ATOM 2354 C CA . ASP A 1 314 ? -0.037 17.281 28.938 1 96.38 314 ASP A CA 1
ATOM 2355 C C . ASP A 1 314 ? -0.314 18.781 28.828 1 96.38 314 ASP A C 1
ATOM 2357 O O . ASP A 1 314 ? -0.156 19.531 29.797 1 96.38 314 ASP A O 1
ATOM 2361 N N . ALA A 1 315 ? -0.73 19.188 27.641 1 97.56 315 ALA A N 1
ATOM 2362 C CA . ALA A 1 315 ? -0.913 20.609 27.359 1 97.56 315 ALA A CA 1
ATOM 2363 C C . ALA A 1 315 ? -1.944 21.234 28.312 1 97.56 315 ALA A C 1
ATOM 2365 O O . ALA A 1 315 ? -1.731 22.328 28.844 1 97.56 315 ALA A O 1
ATOM 2366 N N . LYS A 1 316 ? -3.064 20.594 28.5 1 97.56 316 LYS A N 1
ATOM 2367 C CA . LYS A 1 316 ? -4.148 21.125 29.328 1 97.56 316 LYS A CA 1
ATOM 2368 C C . LYS A 1 316 ? -3.709 21.266 30.781 1 97.56 316 LYS A C 1
ATOM 2370 O O . LYS A 1 316 ? -3.916 22.312 31.391 1 97.56 316 LYS A O 1
ATOM 2375 N N . GLU A 1 317 ? -3.141 20.188 31.25 1 96.69 317 GLU A N 1
ATOM 2376 C CA . GLU A 1 317 ? -2.689 20.203 32.656 1 96.69 317 GLU A CA 1
ATOM 2377 C C . GLU A 1 317 ? -1.631 21.281 32.875 1 96.69 317 GLU A C 1
ATOM 2379 O O . GLU A 1 317 ? -1.659 21.984 33.875 1 96.69 317 GLU A O 1
ATOM 2384 N N . PHE A 1 318 ? -0.73 21.359 32 1 97.88 318 PHE A N 1
ATOM 2385 C CA . PHE A 1 318 ? 0.32 22.359 32.094 1 97.88 318 PHE A CA 1
ATOM 2386 C C . PHE A 1 318 ? -0.275 23.766 32.094 1 97.88 318 PHE A C 1
ATOM 2388 O O . PHE A 1 318 ? 0.086 24.594 32.938 1 97.88 318 PHE A O 1
ATOM 2395 N N . LEU A 1 319 ? -1.175 24.047 31.141 1 98.44 319 LEU A N 1
ATOM 2396 C CA . LEU A 1 319 ? -1.762 25.375 30.984 1 98.44 319 LEU A CA 1
ATOM 2397 C C . LEU A 1 319 ? -2.561 25.766 32.219 1 98.44 319 LEU A C 1
ATOM 2399 O O . LEU A 1 319 ? -2.535 26.922 32.656 1 98.44 319 LEU A O 1
ATOM 2403 N N . LEU A 1 320 ? -3.24 24.812 32.781 1 97.81 320 LEU A N 1
ATOM 2404 C CA . LEU A 1 320 ? -3.99 25.062 34 1 97.81 320 LEU A CA 1
ATOM 2405 C C . LEU A 1 320 ? -3.061 25.5 35.156 1 97.81 320 LEU A C 1
ATOM 2407 O O . LEU A 1 320 ? -3.322 26.5 35.812 1 97.81 320 LEU A O 1
ATOM 2411 N N . MET A 1 321 ? -2.039 24.781 35.281 1 97.94 321 MET A N 1
ATOM 2412 C CA . MET A 1 321 ? -1.078 25.078 36.344 1 97.94 321 MET A CA 1
ATOM 2413 C C . MET A 1 321 ? -0.395 26.422 36.094 1 97.94 321 MET A C 1
ATOM 2415 O O . MET A 1 321 ? -0.237 27.219 37.031 1 97.94 321 MET A O 1
ATOM 2419 N N . LEU A 1 322 ? 0.025 26.609 34.906 1 98.62 322 LEU A N 1
ATOM 2420 C CA . LEU A 1 322 ? 0.736 27.828 34.531 1 98.62 322 LEU A CA 1
ATOM 2421 C C . LEU A 1 322 ? -0.124 29.062 34.812 1 98.62 322 LEU A C 1
ATOM 2423 O O . LEU A 1 322 ? 0.347 30.031 35.406 1 98.62 322 LEU A O 1
ATOM 2427 N N . ILE A 1 323 ? -1.388 29.078 34.375 1 98.38 323 ILE A N 1
ATOM 2428 C CA . ILE A 1 323 ? -2.303 30.203 34.531 1 98.38 323 ILE A CA 1
ATOM 2429 C C . ILE A 1 323 ? -2.518 30.469 36.031 1 98.38 323 ILE A C 1
ATOM 2431 O O . ILE A 1 323 ? -2.557 31.641 36.438 1 98.38 323 ILE A O 1
ATOM 2435 N N . ASN A 1 324 ? -2.635 29.422 36.781 1 97.44 324 ASN A N 1
ATOM 2436 C CA . ASN A 1 324 ? -2.822 29.578 38.219 1 97.44 324 ASN A CA 1
ATOM 2437 C C . ASN A 1 324 ? -1.634 30.297 38.875 1 97.44 324 ASN A C 1
ATOM 2439 O O . ASN A 1 324 ? -1.813 31.141 39.75 1 97.44 324 ASN A O 1
ATOM 2443 N N . VAL A 1 325 ? -0.468 29.906 38.469 1 97.94 325 VAL A N 1
ATOM 2444 C CA . VAL A 1 325 ? 0.736 30.531 39 1 97.94 325 VAL A CA 1
ATOM 2445 C C . VAL A 1 325 ? 0.805 32 38.562 1 97.94 325 VAL A C 1
ATOM 2447 O O . VAL A 1 325 ? 1.111 32.875 39.375 1 97.94 325 VAL A O 1
ATOM 2450 N N . LEU A 1 326 ? 0.51 32.281 37.375 1 97.81 326 LEU A N 1
ATOM 2451 C CA . LEU A 1 326 ? 0.622 33.594 36.781 1 97.81 326 LEU A CA 1
ATOM 2452 C C . LEU A 1 326 ? -0.375 34.562 37.406 1 97.81 326 LEU A C 1
ATOM 2454 O O . LEU A 1 326 ? -0.106 35.75 37.531 1 97.81 326 LEU A O 1
ATOM 2458 N N . LYS A 1 327 ? -1.52 34.062 37.812 1 95.62 327 LYS A N 1
ATOM 2459 C CA . LYS A 1 327 ? -2.543 34.906 38.438 1 95.62 327 LYS A CA 1
ATOM 2460 C C . LYS A 1 327 ? -2.014 35.594 39.688 1 95.62 327 LYS A C 1
ATOM 2462 O O . LYS A 1 327 ? -2.475 36.656 40.062 1 95.62 327 LYS A O 1
ATOM 2467 N N . GLY A 1 328 ? -1.054 35 40.281 1 94.62 328 GLY A N 1
ATOM 2468 C CA . GLY A 1 328 ? -0.484 35.531 41.5 1 94.62 328 GLY A CA 1
ATOM 2469 C C . GLY A 1 328 ? 0.747 36.375 41.25 1 94.62 328 GLY A C 1
ATOM 2470 O O . GLY A 1 328 ? 1.378 36.875 42.188 1 94.62 328 GLY A O 1
ATOM 2471 N N . MET A 1 329 ? 0.977 36.625 40.031 1 96.25 329 MET A N 1
ATOM 2472 C CA . MET A 1 329 ? 2.197 37.344 39.688 1 96.25 329 MET A CA 1
ATOM 2473 C C . MET A 1 329 ? 1.869 38.688 39.031 1 96.25 329 MET A C 1
ATOM 2475 O O . MET A 1 329 ? 0.761 38.875 38.531 1 96.25 329 MET A O 1
ATOM 2479 N N . SER A 1 330 ? 2.848 39.625 39.188 1 95.94 330 SER A N 1
ATOM 2480 C CA . SER A 1 330 ? 2.799 40.812 38.344 1 95.94 330 SER A CA 1
ATOM 2481 C C . SER A 1 330 ? 3.297 40.5 36.938 1 95.94 330 SER A C 1
ATOM 2483 O O . SER A 1 330 ? 4.422 40.031 36.781 1 95.94 330 SER A O 1
ATOM 2485 N N . ILE A 1 331 ? 2.479 40.781 35.969 1 95.56 331 ILE A N 1
ATOM 2486 C CA . ILE A 1 331 ? 2.799 40.406 34.594 1 95.56 331 ILE A CA 1
ATOM 2487 C C . ILE A 1 331 ? 3.186 41.656 33.812 1 95.56 331 ILE A C 1
ATOM 2489 O O . ILE A 1 331 ? 2.436 42.656 33.781 1 95.56 331 ILE A O 1
ATOM 2493 N N . ARG A 1 332 ? 4.328 41.562 33.281 1 91.06 332 ARG A N 1
ATOM 2494 C CA . ARG A 1 332 ? 4.727 42.562 32.312 1 91.06 332 ARG A CA 1
ATOM 2495 C C . ARG A 1 332 ? 3.943 42.438 31.031 1 91.06 332 ARG A C 1
ATOM 2497 O O . ARG A 1 332 ? 3.908 41.344 30.438 1 91.06 332 ARG A O 1
ATOM 2504 N N . ARG A 1 333 ? 3.145 43.5 30.75 1 86.06 333 ARG A N 1
ATOM 2505 C CA . ARG A 1 333 ? 2.359 43.469 29.516 1 86.06 333 ARG A CA 1
ATOM 2506 C C . ARG A 1 333 ? 2.867 44.5 28.516 1 86.06 333 ARG A C 1
ATOM 2508 O O . ARG A 1 333 ? 2.857 45.719 28.797 1 86.06 333 ARG A O 1
ATOM 2515 N N . ARG A 1 334 ? 3.264 43.938 27.484 1 85.44 334 ARG A N 1
ATOM 2516 C CA . ARG A 1 334 ? 3.689 44.844 26.422 1 85.44 334 ARG A CA 1
ATOM 2517 C C . ARG A 1 334 ? 2.49 45.531 25.766 1 85.44 334 ARG A C 1
ATOM 2519 O O . ARG A 1 334 ? 1.546 44.875 25.344 1 85.44 334 ARG A O 1
ATOM 2526 N N . GLY A 1 335 ? 2.586 46.844 25.688 1 87.06 335 GLY A N 1
ATOM 2527 C CA . GLY A 1 335 ? 1.57 47.594 24.969 1 87.06 335 GLY A CA 1
ATOM 2528 C C . GLY A 1 335 ? 1.798 47.594 23.469 1 87.06 335 GLY A C 1
ATOM 2529 O O . GLY A 1 335 ? 2.912 47.375 23 1 87.06 335 GLY A O 1
ATOM 2530 N N . GLY A 1 336 ? 0.822 47.625 22.609 1 93.12 336 GLY A N 1
ATOM 2531 C CA . GLY A 1 336 ? 0.919 47.875 21.188 1 93.12 336 GLY A CA 1
ATOM 2532 C C . GLY A 1 336 ? 1.077 46.625 20.359 1 93.12 336 GLY A C 1
ATOM 2533 O O . GLY A 1 336 ? 1.264 46.656 19.156 1 93.12 336 GLY A O 1
ATOM 2534 N N . VAL A 1 337 ? 1.069 45.531 21.078 1 95.38 337 VAL A N 1
ATOM 2535 C CA . VAL A 1 337 ? 1.272 44.25 20.406 1 95.38 337 VAL A CA 1
ATOM 2536 C C . VAL A 1 337 ? 0.245 44.094 19.297 1 95.38 337 VAL A C 1
ATOM 2538 O O . VAL A 1 337 ? 0.588 43.688 18.188 1 95.38 337 VAL A O 1
ATOM 2541 N N . ILE A 1 338 ? -0.927 44.406 19.5 1 96.81 338 ILE A N 1
ATOM 2542 C CA . ILE A 1 338 ? -2.012 44.281 18.547 1 96.81 338 ILE A CA 1
ATOM 2543 C C . ILE A 1 338 ? -1.747 45.156 17.328 1 96.81 338 ILE A C 1
ATOM 2545 O O . ILE A 1 338 ? -1.957 44.75 16.188 1 96.81 338 ILE A O 1
ATOM 2549 N N . ASN A 1 339 ? -1.298 46.344 17.625 1 96.69 339 ASN A N 1
ATOM 2550 C CA . ASN A 1 339 ? -0.965 47.25 16.547 1 96.69 339 ASN A CA 1
ATOM 2551 C C . ASN A 1 339 ? 0.204 46.719 15.711 1 96.69 339 ASN A C 1
ATOM 2553 O O . ASN A 1 339 ? 0.208 46.875 14.484 1 96.69 339 ASN A O 1
ATOM 2557 N N . GLU A 1 340 ? 1.134 46.25 16.375 1 96.75 340 GLU A N 1
ATOM 2558 C CA . GLU A 1 340 ? 2.279 45.688 15.68 1 96.75 340 GLU A CA 1
ATOM 2559 C C . GLU A 1 340 ? 1.851 44.531 14.789 1 96.75 340 GLU A C 1
ATOM 2561 O O . GLU A 1 340 ? 2.309 44.406 13.648 1 96.75 340 GLU A O 1
ATOM 2566 N N . LEU A 1 341 ? 1.012 43.688 15.281 1 97.88 341 LEU A N 1
ATOM 2567 C CA . LEU A 1 341 ? 0.5 42.562 14.5 1 97.88 341 LEU A CA 1
ATOM 2568 C C . LEU A 1 341 ? -0.298 43.062 13.297 1 97.88 341 LEU A C 1
ATOM 2570 O O . LEU A 1 341 ? -0.184 42.5 12.203 1 97.88 341 LEU A O 1
ATOM 2574 N N . ARG A 1 342 ? -1.084 44.031 13.508 1 97.44 342 ARG A N 1
ATOM 2575 C CA . ARG A 1 342 ? -1.863 44.625 12.422 1 97.44 342 ARG A CA 1
ATOM 2576 C C . ARG A 1 342 ? -0.955 45.125 11.305 1 97.44 342 ARG A C 1
ATOM 2578 O O . ARG A 1 342 ? -1.258 44.969 10.125 1 97.44 342 ARG A O 1
ATOM 2585 N N . GLU A 1 343 ? 0.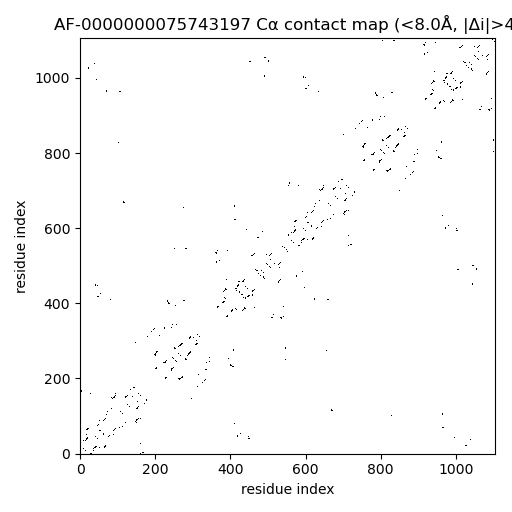111 45.75 11.719 1 97.62 343 GLU A N 1
ATOM 2586 C CA . GLU A 1 343 ? 1.077 46.25 10.75 1 97.62 343 GLU A CA 1
ATOM 2587 C C . GLU A 1 343 ? 1.73 45.094 9.977 1 97.62 343 GLU A C 1
ATOM 2589 O O . GLU A 1 343 ? 1.865 45.156 8.758 1 97.62 343 GLU A O 1
ATOM 2594 N N . LEU A 1 344 ? 2.129 44.125 10.664 1 97.81 344 LEU A N 1
ATOM 2595 C CA . LEU A 1 344 ? 2.752 42.969 10.023 1 97.81 344 LEU A CA 1
ATOM 2596 C C . LEU A 1 344 ? 1.782 42.281 9.062 1 97.81 344 LEU A C 1
ATOM 2598 O O . LEU A 1 344 ? 2.162 41.938 7.945 1 97.81 344 LEU A O 1
ATOM 2602 N N . TRP A 1 345 ? 0.571 42.125 9.477 1 97.56 345 TRP A N 1
ATOM 2603 C CA . TRP A 1 345 ? -0.448 41.531 8.617 1 97.56 345 TRP A CA 1
ATOM 2604 C C . TRP A 1 345 ? -0.678 42.375 7.375 1 97.56 345 TRP A C 1
ATOM 2606 O O . TRP A 1 345 ? -0.903 41.844 6.285 1 97.56 345 TRP A O 1
ATOM 2616 N N . SER A 1 346 ? -0.73 43.656 7.586 1 97.31 346 SER A N 1
ATOM 2617 C CA . SER A 1 346 ? -0.912 44.562 6.453 1 97.31 346 SER A CA 1
ATOM 2618 C C . SER A 1 346 ? 0.191 44.406 5.418 1 97.31 346 SER A C 1
ATOM 2620 O O . SER A 1 346 ? -0.081 44.344 4.215 1 97.31 346 SER A O 1
ATOM 2622 N N . ILE A 1 347 ? 1.394 44.25 5.902 1 96.88 347 ILE A N 1
ATOM 2623 C CA . ILE A 1 347 ? 2.539 44.062 5.02 1 96.88 347 ILE A CA 1
ATOM 2624 C C . ILE A 1 347 ? 2.414 42.719 4.309 1 96.88 347 ILE A C 1
ATOM 2626 O O . ILE A 1 347 ? 2.584 42.625 3.092 1 96.88 347 ILE A O 1
ATOM 2630 N N . GLU A 1 348 ? 2.143 41.719 5.074 1 95.44 348 GLU A N 1
ATOM 2631 C CA . GLU A 1 348 ? 2.018 40.375 4.512 1 95.44 348 GLU A CA 1
ATOM 2632 C C . GLU A 1 348 ? 0.886 40.312 3.49 1 95.44 348 GLU A C 1
ATOM 2634 O O . GLU A 1 348 ? 1.047 39.719 2.416 1 95.44 348 GLU A O 1
ATOM 2639 N N . ASN A 1 349 ? -0.231 40.844 3.805 1 94.56 349 ASN A N 1
ATOM 2640 C CA . ASN A 1 349 ? -1.376 40.844 2.902 1 94.56 349 ASN A CA 1
ATOM 2641 C C . ASN A 1 349 ? -1.081 41.594 1.609 1 94.56 349 ASN A C 1
ATOM 2643 O O . ASN A 1 349 ? -1.526 41.188 0.534 1 94.56 349 ASN A O 1
ATOM 2647 N N . ARG A 1 350 ? -0.382 42.625 1.747 1 94.62 350 ARG A N 1
ATOM 2648 C CA . ARG A 1 350 ? 0.012 43.375 0.558 1 94.62 350 ARG A CA 1
ATOM 2649 C C . ARG A 1 350 ? 0.921 42.562 -0.338 1 94.62 350 ARG A C 1
ATOM 2651 O O . ARG A 1 350 ? 0.769 42.562 -1.562 1 94.62 350 ARG A O 1
ATOM 2658 N N . GLU A 1 351 ? 1.82 41.875 0.261 1 91.69 351 GLU A N 1
ATOM 2659 C CA . GLU A 1 351 ? 2.705 41 -0.499 1 91.69 351 GLU A CA 1
ATOM 2660 C C . GLU A 1 351 ? 1.919 39.875 -1.19 1 91.69 351 GLU A C 1
ATOM 2662 O O . GLU A 1 351 ? 2.08 39.656 -2.391 1 91.69 351 GLU A O 1
ATOM 2667 N N . LEU A 1 352 ? 1.104 39.25 -0.458 1 90.88 352 LEU A N 1
ATOM 2668 C CA . LEU A 1 352 ? 0.315 38.125 -1.002 1 90.88 352 LEU A CA 1
ATOM 2669 C C . LEU A 1 352 ? -0.616 38.625 -2.105 1 90.88 352 LEU A C 1
ATOM 2671 O O . LEU A 1 352 ? -0.762 37.969 -3.139 1 90.88 352 LEU A O 1
ATOM 2675 N N . ASN A 1 353 ? -1.204 39.75 -1.877 1 91.75 353 ASN A N 1
ATOM 2676 C CA . ASN A 1 353 ? -2.104 40.312 -2.875 1 91.75 353 ASN A CA 1
ATOM 2677 C C . ASN A 1 353 ? -1.36 40.688 -4.156 1 91.75 353 ASN A C 1
ATOM 2679 O O . ASN A 1 353 ? -1.92 40.594 -5.25 1 91.75 353 ASN A O 1
ATOM 2683 N N . SER A 1 354 ? -0.152 41.094 -4.031 1 91 354 SER A N 1
ATOM 2684 C CA . SER A 1 354 ? 0.638 41.469 -5.203 1 91 354 SER A CA 1
ATOM 2685 C C . SER A 1 354 ? 0.83 40.281 -6.129 1 91 354 SER A C 1
ATOM 2687 O O . SER A 1 354 ? 0.898 40.438 -7.348 1 91 354 SER A O 1
ATOM 2689 N N . TYR A 1 355 ? 0.914 39.062 -5.59 1 85.62 355 TYR A N 1
ATOM 2690 C CA . TYR A 1 355 ? 1.001 37.875 -6.402 1 85.62 355 TYR A CA 1
ATOM 2691 C C . TYR A 1 355 ? -0.265 37.688 -7.23 1 85.62 355 TYR A C 1
ATOM 2693 O O . TYR A 1 355 ? -0.197 37.281 -8.398 1 85.62 355 TYR A O 1
ATOM 2701 N N . TYR A 1 356 ? -1.359 37.969 -6.652 1 85.69 356 TYR A N 1
ATOM 2702 C CA . TYR A 1 356 ? -2.648 37.75 -7.301 1 85.69 356 TYR A CA 1
ATOM 2703 C C . TYR A 1 356 ? -2.912 38.812 -8.359 1 85.69 356 TYR A C 1
ATOM 2705 O O . TYR A 1 356 ? -3.424 38.5 -9.438 1 85.69 356 TYR A O 1
ATOM 2713 N N . GLU A 1 357 ? -2.596 40 -8.078 1 86.94 357 GLU A N 1
ATOM 2714 C CA . GLU A 1 357 ? -2.844 41.125 -8.977 1 86.94 357 GLU A CA 1
ATOM 2715 C C . GLU A 1 357 ? -1.952 41.031 -10.211 1 86.94 357 GLU A C 1
ATOM 2717 O O . GLU A 1 357 ? -2.336 41.5 -11.289 1 86.94 357 GLU A O 1
ATOM 2722 N N . LYS A 1 358 ? -0.862 40.406 -10.117 1 84.12 358 LYS A N 1
ATOM 2723 C CA . LYS A 1 358 ? 0.123 40.406 -11.195 1 84.12 358 LYS A CA 1
ATOM 2724 C C . LYS A 1 358 ? 0.133 39.062 -11.93 1 84.12 358 LYS A C 1
ATOM 2726 O O . LYS A 1 358 ? 0.995 38.812 -12.773 1 84.12 358 LYS A O 1
ATOM 2731 N N . ALA A 1 359 ? -0.774 38.281 -11.555 1 86.06 359 ALA A N 1
ATOM 2732 C CA . ALA A 1 359 ? -0.782 36.938 -12.164 1 86.06 359 ALA A CA 1
ATOM 2733 C C . ALA A 1 359 ? -1.084 37.031 -13.656 1 86.06 359 ALA A C 1
ATOM 2735 O O . ALA A 1 359 ? -2.027 37.719 -14.07 1 86.06 359 ALA A O 1
ATOM 2736 N N . THR A 1 360 ? -0.191 36.469 -14.484 1 87.94 360 THR A N 1
ATOM 2737 C CA . THR A 1 360 ? -0.362 36.406 -15.93 1 87.94 360 THR A CA 1
ATOM 2738 C C . THR A 1 360 ? -0.165 34.969 -16.438 1 87.94 360 THR A C 1
ATOM 2740 O O . THR A 1 360 ? 0.312 34.094 -15.711 1 87.94 360 THR A O 1
ATOM 2743 N N . GLY A 1 361 ? -0.664 34.688 -17.578 1 91.31 361 GLY A N 1
ATOM 2744 C CA . GLY A 1 361 ? -0.461 33.375 -18.172 1 91.31 361 GLY A CA 1
ATOM 2745 C C . GLY A 1 361 ? -1.422 32.344 -17.656 1 91.31 361 GLY A C 1
ATOM 2746 O O . GLY A 1 361 ? -2.613 32.594 -17.484 1 91.31 361 GLY A O 1
ATOM 2747 N N . LEU A 1 362 ? -0.882 31.141 -17.453 1 94.19 362 LEU A N 1
ATOM 2748 C CA . LEU A 1 362 ? -1.687 30.016 -16.984 1 94.19 362 LEU A CA 1
ATOM 2749 C C . LEU A 1 362 ? -2.072 30.203 -15.523 1 94.19 362 LEU A C 1
ATOM 2751 O O . LEU A 1 362 ? -1.496 31.031 -14.82 1 94.19 362 LEU A O 1
ATOM 2755 N N . ILE A 1 363 ? -3.047 29.5 -15.047 1 96.69 363 ILE A N 1
ATOM 2756 C CA . ILE A 1 363 ? -3.533 29.562 -13.672 1 96.69 363 ILE A CA 1
ATOM 2757 C C . ILE A 1 363 ? -2.412 29.188 -12.703 1 96.69 363 ILE A C 1
ATOM 2759 O O . ILE A 1 363 ? -1.767 28.141 -12.875 1 96.69 363 ILE A O 1
ATOM 2763 N N . LYS A 1 364 ? -2.156 30.062 -11.742 1 94.19 364 LYS A N 1
ATOM 2764 C CA . LYS A 1 364 ? -1.191 29.75 -10.695 1 94.19 364 LYS A CA 1
ATOM 2765 C C . LYS A 1 364 ? -1.852 28.953 -9.562 1 94.19 364 LYS A C 1
ATOM 2767 O O . LYS A 1 364 ? -3.023 29.172 -9.25 1 94.19 364 LYS A O 1
ATOM 2772 N N . PRO A 1 365 ? -1.113 28.031 -8.945 1 93.5 365 PRO A N 1
ATOM 2773 C CA . PRO A 1 365 ? -1.703 27.234 -7.875 1 93.5 365 PRO A CA 1
ATOM 2774 C C . PRO A 1 365 ? -2.295 28.078 -6.754 1 93.5 365 PRO A C 1
ATOM 2776 O O . PRO A 1 365 ? -3.332 27.719 -6.188 1 93.5 365 PRO A O 1
ATOM 2779 N N . TRP A 1 366 ? -1.635 29.156 -6.402 1 92.5 366 TRP A N 1
ATOM 2780 C CA . TRP A 1 366 ? -2.125 30 -5.309 1 92.5 366 TRP A CA 1
ATOM 2781 C C . TRP A 1 366 ? -3.453 30.656 -5.68 1 92.5 366 TRP A C 1
ATOM 2783 O O . TRP A 1 366 ? -4.273 30.938 -4.805 1 92.5 366 TRP A O 1
ATOM 2793 N N . GLU A 1 367 ? -3.717 30.906 -6.98 1 95.25 367 GLU A N 1
ATOM 2794 C CA . GLU A 1 367 ? -5.02 31.391 -7.418 1 95.25 367 GLU A CA 1
ATOM 2795 C C . GLU A 1 367 ? -6.121 30.375 -7.102 1 95.25 367 GLU A C 1
ATOM 2797 O O . GLU A 1 367 ? -7.234 30.766 -6.727 1 95.25 367 GLU A O 1
ATOM 2802 N N . VAL A 1 368 ? -5.781 29.109 -7.297 1 97.5 368 VAL A N 1
ATOM 2803 C CA . VAL A 1 368 ? -6.738 28.047 -7.035 1 97.5 368 VAL A CA 1
ATOM 2804 C C . VAL A 1 368 ? -7.059 27.984 -5.543 1 97.5 368 VAL A C 1
ATOM 2806 O O . VAL A 1 368 ? -8.227 27.891 -5.156 1 97.5 368 VAL A O 1
ATOM 2809 N N . ILE A 1 369 ? -6.023 28.062 -4.699 1 96.75 369 ILE A N 1
ATOM 2810 C CA . ILE A 1 369 ? -6.191 28 -3.25 1 96.75 369 ILE A CA 1
ATOM 2811 C C . ILE A 1 369 ? -7.078 29.156 -2.787 1 96.75 369 ILE A C 1
ATOM 2813 O O . ILE A 1 369 ? -7.992 28.953 -1.982 1 96.75 369 ILE A O 1
ATOM 2817 N N . ARG A 1 370 ? -6.785 30.328 -3.283 1 95.12 370 ARG A N 1
ATOM 2818 C CA . ARG A 1 370 ? -7.578 31.5 -2.918 1 95.12 370 ARG A CA 1
ATOM 2819 C C . ARG A 1 370 ? -9.031 31.344 -3.354 1 95.12 370 ARG A C 1
ATOM 2821 O O . ARG A 1 370 ? -9.953 31.625 -2.588 1 95.12 370 ARG A O 1
ATOM 2828 N N . ALA A 1 371 ? -9.227 30.906 -4.582 1 97 371 ALA A N 1
ATOM 2829 C CA . ALA A 1 371 ? -10.578 30.703 -5.102 1 97 371 ALA A CA 1
ATOM 2830 C C . ALA A 1 371 ? -11.336 29.672 -4.277 1 97 371 ALA A C 1
ATOM 2832 O O . ALA A 1 371 ? -12.523 29.844 -3.986 1 97 371 ALA A O 1
ATOM 2833 N N . VAL A 1 372 ? -10.672 28.547 -3.93 1 98.19 372 VAL A N 1
ATOM 2834 C CA . VAL A 1 372 ? -11.281 27.516 -3.102 1 98.19 372 VAL A CA 1
ATOM 2835 C C . VAL A 1 372 ? -11.719 28.109 -1.767 1 98.19 372 VAL A C 1
ATOM 2837 O O . VAL A 1 372 ? -12.852 27.875 -1.319 1 98.19 372 VAL A O 1
ATOM 2840 N N . ARG A 1 373 ? -10.836 28.844 -1.142 1 96.25 373 ARG A N 1
ATOM 2841 C CA . ARG A 1 373 ? -11.164 29.453 0.15 1 96.25 373 ARG A CA 1
ATOM 2842 C C . ARG A 1 373 ? -12.359 30.391 0.035 1 96.25 373 ARG A C 1
ATOM 2844 O O . ARG A 1 373 ? -13.227 30.391 0.907 1 96.25 373 ARG A O 1
ATOM 2851 N N . ASP A 1 374 ? -12.391 31.188 -1.022 1 96.06 374 ASP A N 1
ATOM 2852 C CA . ASP A 1 374 ? -13.461 32.156 -1.235 1 96.06 374 ASP A CA 1
ATOM 2853 C C . ASP A 1 374 ? -14.805 31.469 -1.439 1 96.06 374 ASP A C 1
ATOM 2855 O O . ASP A 1 374 ? -15.836 31.969 -0.988 1 96.06 374 ASP A O 1
ATOM 2859 N N . VAL A 1 375 ? -14.758 30.375 -2.105 1 97.94 375 VAL A N 1
ATOM 2860 C CA . VAL A 1 375 ? -15.992 29.672 -2.479 1 97.94 375 VAL A CA 1
ATOM 2861 C C . VAL A 1 375 ? -16.484 28.828 -1.31 1 97.94 375 VAL A C 1
ATOM 2863 O O . VAL A 1 375 ? -17.672 28.828 -0.988 1 97.94 375 VAL A O 1
ATOM 2866 N N . PHE A 1 376 ? -15.609 28.078 -0.714 1 97.25 376 PHE A N 1
ATOM 2867 C CA . PHE A 1 376 ? -15.961 27.203 0.396 1 97.25 376 PHE A CA 1
ATOM 2868 C C . PHE A 1 376 ? -15.82 27.922 1.728 1 97.25 376 PHE A C 1
ATOM 2870 O O . PHE A 1 376 ? -14.922 27.625 2.516 1 97.25 376 PHE A O 1
ATOM 2877 N N . ASN A 1 377 ? -16.781 28.859 2.045 1 91.31 377 ASN A N 1
ATOM 2878 C CA . ASN A 1 377 ? -16.625 29.781 3.16 1 91.31 377 ASN A CA 1
ATOM 2879 C C . ASN A 1 377 ? -17.875 29.797 4.047 1 91.31 377 ASN A C 1
ATOM 2881 O O . ASN A 1 377 ? -18.078 30.75 4.793 1 91.31 377 ASN A O 1
ATOM 2885 N N . LYS A 1 378 ? -18.688 28.859 3.955 1 85.19 378 LYS A N 1
ATOM 2886 C CA . LYS A 1 378 ? -19.938 28.844 4.707 1 85.19 378 LYS A CA 1
ATOM 2887 C C . LYS A 1 378 ? -19.703 28.516 6.18 1 85.19 378 LYS A C 1
ATOM 2889 O O . LYS A 1 378 ? -20.609 28.594 7 1 85.19 378 LYS A O 1
ATOM 2894 N N . GLY A 1 379 ? -18.672 28.219 6.5 1 84.81 379 GLY A N 1
ATOM 2895 C CA . GLY A 1 379 ? -18.391 27.844 7.871 1 84.81 379 GLY A CA 1
ATOM 2896 C C . GLY A 1 379 ? -18.422 26.344 8.086 1 84.81 379 GLY A C 1
ATOM 2897 O O . GLY A 1 379 ? -19.281 25.641 7.52 1 84.81 379 GLY A O 1
ATOM 2898 N N . GLY A 1 380 ? -17.422 25.734 8.555 1 92.5 380 GLY A N 1
ATOM 2899 C CA . GLY A 1 380 ? -17.391 24.328 8.93 1 92.5 380 GLY A CA 1
ATOM 2900 C C . GLY A 1 380 ? -16.766 23.438 7.879 1 92.5 380 GLY A C 1
ATOM 2901 O O . GLY A 1 380 ? -16.859 22.219 7.953 1 92.5 380 GLY A O 1
ATOM 2902 N N . SER A 1 381 ? -16.219 24.047 6.867 1 97.19 381 SER A N 1
ATOM 2903 C CA . SER A 1 381 ? -15.586 23.281 5.797 1 97.19 381 SER A CA 1
ATOM 2904 C C . SER A 1 381 ? -14.414 22.453 6.324 1 97.19 381 SER A C 1
ATOM 2906 O O . SER A 1 381 ? -13.797 22.812 7.324 1 97.19 381 SER A O 1
ATOM 2908 N N . ILE A 1 382 ? -14.234 21.328 5.742 1 98.38 382 ILE A N 1
ATOM 2909 C CA . ILE A 1 382 ? -13.086 20.469 6.012 1 98.38 382 ILE A CA 1
ATOM 2910 C C . ILE A 1 382 ? -12.172 20.438 4.785 1 98.38 382 ILE A C 1
ATOM 2912 O O . ILE A 1 382 ? -12.602 20.031 3.699 1 98.38 382 ILE A O 1
ATOM 2916 N N . PHE A 1 383 ? -10.961 20.906 4.938 1 98.5 383 PHE A N 1
ATOM 2917 C CA . PHE A 1 383 ? -9.969 20.875 3.873 1 98.5 383 PHE A CA 1
ATOM 2918 C C . PHE A 1 383 ? -8.922 19.797 4.145 1 98.5 383 PHE A C 1
ATOM 2920 O O . PHE A 1 383 ? -8.43 19.672 5.27 1 98.5 383 PHE A O 1
ATOM 2927 N N . ILE A 1 384 ? -8.648 19 3.189 1 98.5 384 ILE A N 1
ATOM 2928 C CA . ILE A 1 384 ? -7.613 17.969 3.307 1 98.5 384 ILE A CA 1
ATOM 2929 C C . ILE A 1 384 ? -6.539 18.203 2.246 1 98.5 384 ILE A C 1
ATOM 2931 O O . ILE A 1 384 ? -6.809 18.109 1.047 1 98.5 384 ILE A O 1
ATOM 2935 N N . GLY A 1 385 ? -5.359 18.531 2.703 1 98 385 GLY A N 1
ATOM 2936 C CA . GLY A 1 385 ? -4.246 18.797 1.807 1 98 385 GLY A CA 1
ATOM 2937 C C . GLY A 1 385 ? -3.303 17.625 1.651 1 98 385 GLY A C 1
ATOM 2938 O O . GLY A 1 385 ? -2.67 17.188 2.619 1 98 385 GLY A O 1
ATOM 2939 N N . ASP A 1 386 ? -3.166 17.094 0.403 1 98 386 ASP A N 1
ATOM 2940 C CA . ASP A 1 386 ? -2.205 16.047 0.089 1 98 386 ASP A CA 1
ATOM 2941 C C . ASP A 1 386 ? -0.792 16.609 -0.042 1 98 386 ASP A C 1
ATOM 2943 O O . ASP A 1 386 ? -0.611 17.828 -0.125 1 98 386 ASP A O 1
ATOM 2947 N N . VAL A 1 387 ? 0.158 15.766 -0.001 1 95.38 387 VAL A N 1
ATOM 2948 C CA . VAL A 1 387 ? 1.551 16.172 -0.167 1 95.38 387 VAL A CA 1
ATOM 2949 C C . VAL A 1 387 ? 1.798 16.594 -1.613 1 95.38 387 VAL A C 1
ATOM 2951 O O . VAL A 1 387 ? 1.381 15.898 -2.547 1 95.38 387 VAL A O 1
ATOM 2954 N N . GLY A 1 388 ? 2.414 17.672 -1.812 1 93.31 388 GLY A N 1
ATOM 2955 C CA . GLY A 1 388 ? 2.727 18.25 -3.109 1 93.31 388 GLY A CA 1
ATOM 2956 C C . GLY A 1 388 ? 2.959 19.75 -3.055 1 93.31 388 GLY A C 1
ATOM 2957 O O . GLY A 1 388 ? 2.883 20.359 -1.984 1 93.31 388 GLY A O 1
ATOM 2958 N N . ALA A 1 389 ? 3.215 20.312 -4.195 1 91.19 389 ALA A N 1
ATOM 2959 C CA . ALA A 1 389 ? 3.504 21.75 -4.266 1 91.19 389 ALA A CA 1
ATOM 2960 C C . ALA A 1 389 ? 2.291 22.578 -3.846 1 91.19 389 ALA A C 1
ATOM 2962 O O . ALA A 1 389 ? 2.432 23.594 -3.178 1 91.19 389 ALA A O 1
ATOM 2963 N N . HIS A 1 390 ? 1.144 22.078 -4.176 1 93.5 390 HIS A N 1
ATOM 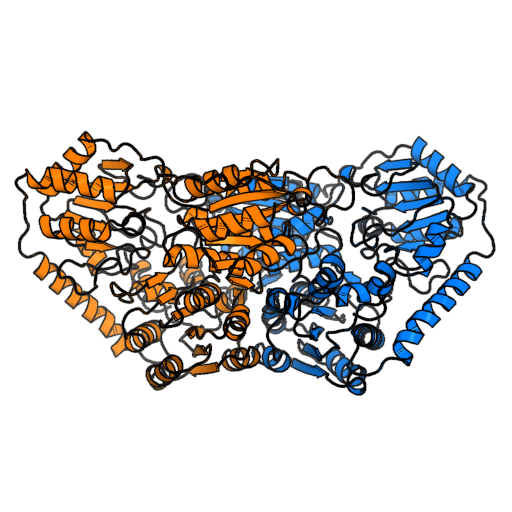2964 C CA . HIS A 1 390 ? -0.095 22.781 -3.832 1 93.5 390 HIS A CA 1
ATOM 2965 C C . HIS A 1 390 ? -0.283 22.844 -2.32 1 93.5 390 HIS A C 1
ATOM 2967 O O . HIS A 1 390 ? -0.851 23.812 -1.81 1 93.5 390 HIS A O 1
ATOM 2973 N N . ARG A 1 391 ? 0.185 21.828 -1.659 1 92.75 391 ARG A N 1
ATOM 2974 C CA . ARG A 1 391 ? 0.026 21.766 -0.211 1 92.75 391 ARG A CA 1
ATOM 2975 C C . ARG A 1 391 ? 0.778 22.891 0.479 1 92.75 391 ARG A C 1
ATOM 2977 O O . ARG A 1 391 ? 0.299 23.453 1.469 1 92.75 391 ARG A O 1
ATOM 2984 N N . ILE A 1 392 ? 1.895 23.219 -0.061 1 90.44 392 ILE A N 1
ATOM 2985 C CA . ILE A 1 392 ? 2.744 24.25 0.527 1 90.44 392 ILE A CA 1
ATOM 2986 C C . ILE A 1 392 ? 2.023 25.594 0.49 1 90.44 392 ILE A C 1
ATOM 2988 O O . ILE A 1 392 ? 2.088 26.375 1.45 1 90.44 392 ILE A O 1
ATOM 2992 N N . GLU A 1 393 ? 1.334 25.797 -0.532 1 91.62 393 GLU A N 1
ATOM 2993 C CA . GLU A 1 393 ? 0.571 27.031 -0.657 1 91.62 393 GLU A CA 1
ATOM 2994 C C . GLU A 1 393 ? -0.662 27.016 0.242 1 91.62 393 GLU A C 1
ATOM 2996 O O . GLU A 1 393 ? -1.082 28.062 0.751 1 91.62 393 GLU A O 1
ATOM 3001 N N . SER A 1 394 ? -1.144 25.859 0.465 1 95.25 394 SER A N 1
ATOM 3002 C CA . SER A 1 394 ? -2.361 25.734 1.259 1 95.25 394 SER A CA 1
ATOM 3003 C C . SER A 1 394 ? -2.09 26 2.734 1 95.25 394 SER A C 1
ATOM 3005 O O . SER A 1 394 ? -3.02 26.25 3.506 1 95.25 394 SER A O 1
ATOM 3007 N N . PHE A 1 395 ? -0.817 26.031 3.102 1 94.75 395 PHE A N 1
ATOM 3008 C CA . PHE A 1 395 ? -0.472 26.375 4.477 1 94.75 395 PHE A CA 1
ATOM 3009 C C . PHE A 1 395 ? -0.94 27.781 4.82 1 94.75 395 PHE A C 1
ATOM 3011 O O . PHE A 1 395 ? -1.242 28.078 5.977 1 94.75 395 PHE A O 1
ATOM 3018 N N . LEU A 1 396 ? -1.053 28.656 3.809 1 93.75 396 LEU A N 1
ATOM 3019 C CA . LEU A 1 396 ? -1.388 30.047 4.023 1 93.75 396 LEU A CA 1
ATOM 3020 C C . LEU A 1 396 ? -2.898 30.266 3.979 1 93.75 396 LEU A C 1
ATOM 3022 O O . LEU A 1 396 ? -3.385 31.359 4.262 1 93.75 396 LEU A O 1
ATOM 3026 N N . MET A 1 397 ? -3.637 29.219 3.66 1 94.88 397 MET A N 1
ATOM 3027 C CA . MET A 1 397 ? -5.094 29.312 3.623 1 94.88 397 MET A CA 1
ATOM 3028 C C . MET A 1 397 ? -5.664 29.484 5.027 1 94.88 397 MET A C 1
ATOM 3030 O O . MET A 1 397 ? -5.406 28.672 5.91 1 94.88 397 MET A O 1
ATOM 3034 N N . PRO A 1 398 ? -6.383 30.562 5.258 1 94.56 398 PRO A N 1
ATOM 3035 C CA . PRO A 1 398 ? -6.977 30.734 6.586 1 94.56 398 PRO A CA 1
ATOM 3036 C C . PRO A 1 398 ? -8.023 29.672 6.902 1 94.56 398 PRO A C 1
ATOM 3038 O O . PRO A 1 398 ? -8.797 29.281 6.023 1 94.56 398 PRO A O 1
ATOM 3041 N N . ILE A 1 399 ? -8.031 29.156 8.094 1 96.44 399 ILE A N 1
ATOM 3042 C CA . ILE A 1 399 ? -8.984 28.172 8.586 1 96.44 399 ILE A CA 1
ATOM 3043 C C . ILE A 1 399 ? -9.719 28.719 9.805 1 96.44 399 ILE A C 1
ATOM 3045 O O . ILE A 1 399 ? -9.086 29.109 10.797 1 96.44 399 ILE A O 1
ATOM 3049 N N . ASN A 1 400 ? -11 28.656 9.797 1 91.69 400 ASN A N 1
ATOM 3050 C CA . ASN A 1 400 ? -11.797 29.188 10.906 1 91.69 400 ASN A CA 1
ATOM 3051 C C . ASN A 1 400 ? -11.977 28.156 12.008 1 91.69 400 ASN A C 1
ATOM 3053 O O . ASN A 1 400 ? -11.688 26.969 11.812 1 91.69 400 ASN A O 1
ATOM 3057 N N . GLU A 1 401 ? -12.453 28.594 13.195 1 86.69 401 GLU A N 1
ATOM 3058 C CA . GLU A 1 401 ? -12.555 27.766 14.398 1 86.69 401 GLU A CA 1
ATOM 3059 C C . GLU A 1 401 ? -13.469 26.562 14.164 1 86.69 401 GLU A C 1
ATOM 3061 O O . GLU A 1 401 ? -13.258 25.5 14.742 1 86.69 401 GLU A O 1
ATOM 3066 N N . ASN A 1 402 ? -14.469 26.625 13.352 1 90.44 402 ASN A N 1
ATOM 3067 C CA . ASN A 1 402 ? -15.383 25.5 13.117 1 90.44 402 ASN A CA 1
ATOM 3068 C C . ASN A 1 402 ? -14.992 24.719 11.867 1 90.44 402 ASN A C 1
ATOM 3070 O O . ASN A 1 402 ? -15.703 23.781 11.477 1 90.44 402 ASN A O 1
ATOM 3074 N N . GLU A 1 403 ? -13.844 25.016 11.352 1 95.69 403 GLU A N 1
ATOM 3075 C CA . GLU A 1 403 ? -13.328 24.344 10.164 1 95.69 403 GLU A CA 1
ATOM 3076 C C . GLU A 1 403 ? -12.141 23.453 10.523 1 95.69 403 GLU A C 1
ATOM 3078 O O . GLU A 1 403 ? -11.664 23.453 11.656 1 95.69 403 GLU A O 1
ATOM 3083 N N . HIS A 1 404 ? -11.781 22.594 9.602 1 96.25 404 HIS A N 1
ATOM 3084 C CA . HIS A 1 404 ? -10.648 21.688 9.797 1 96.25 404 HIS A CA 1
ATOM 3085 C C . HIS A 1 404 ? -9.703 21.734 8.602 1 96.25 404 HIS A C 1
ATOM 3087 O O . HIS A 1 404 ? -10.148 21.891 7.457 1 96.25 404 HIS A O 1
ATOM 3093 N N . TYR A 1 405 ? -8.477 21.672 8.891 1 97.25 405 TYR A N 1
ATOM 3094 C CA . TYR A 1 405 ? -7.434 21.438 7.902 1 97.25 405 TYR A CA 1
ATOM 3095 C C . TYR A 1 405 ? -6.617 20.188 8.258 1 97.25 405 TYR A C 1
ATOM 3097 O O . TYR A 1 405 ? -5.93 20.172 9.281 1 97.25 405 TYR A O 1
ATOM 3105 N N . VAL A 1 406 ? -6.723 19.172 7.445 1 97.69 406 VAL A N 1
ATOM 3106 C CA . VAL A 1 406 ? -6.059 17.891 7.691 1 97.69 406 VAL A CA 1
ATOM 3107 C C . VAL A 1 406 ? -4.922 17.703 6.691 1 97.69 406 VAL A C 1
ATOM 3109 O O . VAL A 1 406 ? -5.121 17.844 5.48 1 97.69 406 VAL A O 1
ATOM 3112 N N . THR A 1 407 ? -3.762 17.453 7.148 1 97 407 THR A N 1
ATOM 3113 C CA . THR A 1 407 ? -2.607 17.156 6.312 1 97 407 THR A CA 1
ATOM 3114 C C . THR A 1 407 ? -1.561 16.375 7.098 1 97 407 THR A C 1
ATOM 3116 O O . THR A 1 407 ? -1.845 15.859 8.188 1 97 407 THR A O 1
ATOM 3119 N N . SER A 1 408 ? -0.439 16.094 6.48 1 95 408 SER A N 1
ATOM 3120 C CA . SER A 1 408 ? 0.699 15.438 7.117 1 95 408 SER A CA 1
ATOM 3121 C C . SER A 1 408 ? 1.94 16.328 7.07 1 95 408 SER A C 1
ATOM 3123 O O . SER A 1 408 ? 2.258 16.906 6.031 1 95 408 SER A O 1
ATOM 3125 N N . THR A 1 409 ? 2.619 16.469 8.234 1 93.69 409 THR A N 1
ATOM 3126 C CA . THR A 1 409 ? 3.797 17.328 8.227 1 93.69 409 THR A CA 1
ATOM 3127 C C . THR A 1 409 ? 5.023 16.562 8.742 1 93.69 409 THR A C 1
ATOM 3129 O O . THR A 1 409 ? 6.148 17.062 8.641 1 93.69 409 THR A O 1
ATOM 3132 N N . SER A 1 410 ? 4.82 15.367 9.266 1 93.06 410 SER A N 1
ATOM 3133 C CA . SER A 1 410 ? 5.941 14.609 9.812 1 93.06 410 SER A CA 1
ATOM 3134 C C . SER A 1 410 ? 6.227 13.359 8.977 1 93.06 410 SER A C 1
ATOM 3136 O O . SER A 1 410 ? 7.344 13.18 8.484 1 93.06 410 SER A O 1
ATOM 3138 N N . TYR A 1 411 ? 5.266 12.539 8.75 1 94 411 TYR A N 1
ATOM 3139 C CA . TYR A 1 411 ? 5.426 11.328 7.957 1 94 411 TYR A CA 1
ATOM 3140 C C . TYR A 1 411 ? 5.336 11.633 6.465 1 94 411 TYR A C 1
ATOM 3142 O O . TYR A 1 411 ? 6.117 11.109 5.668 1 94 411 TYR A O 1
ATOM 3150 N N . VAL A 1 412 ? 4.406 12.484 6.043 1 93 412 VAL A N 1
ATOM 3151 C CA . VAL A 1 412 ? 4.289 13.117 4.734 1 93 412 VAL A CA 1
ATOM 3152 C C . VAL A 1 412 ? 4.027 12.055 3.668 1 93 412 VAL A C 1
ATOM 3154 O O . VAL A 1 412 ? 4.758 11.961 2.678 1 93 412 VAL A O 1
ATOM 3157 N N . SER A 1 413 ? 3.023 11.297 3.818 1 92.81 413 SER A N 1
ATOM 3158 C CA . SER A 1 413 ? 2.588 10.336 2.805 1 92.81 413 SER A CA 1
ATOM 3159 C C . SER A 1 413 ? 1.766 11.023 1.717 1 92.81 413 SER A C 1
ATOM 3161 O O . SER A 1 413 ? 0.883 11.828 2.014 1 92.81 413 SER A O 1
ATOM 3163 N N . MET A 1 414 ? 2.088 10.734 0.525 1 95.81 414 MET A N 1
ATOM 3164 C CA . MET A 1 414 ? 1.187 11.094 -0.566 1 95.81 414 MET A CA 1
ATOM 3165 C C . MET A 1 414 ? -0.019 10.156 -0.606 1 95.81 414 MET A C 1
ATOM 3167 O O . MET A 1 414 ? 0.055 9.023 -0.141 1 95.81 414 MET A O 1
ATOM 3171 N N . GLY A 1 415 ? -1.142 10.633 -1.072 1 97.44 415 GLY A N 1
ATOM 3172 C CA . GLY A 1 415 ? -2.289 9.773 -1.323 1 97.44 415 GLY A CA 1
ATOM 3173 C C . GLY A 1 415 ? -3.342 9.852 -0.234 1 97.44 415 GLY A C 1
ATOM 3174 O O . GLY A 1 415 ? -4.383 9.195 -0.319 1 97.44 415 GLY A O 1
ATOM 3175 N N . LEU A 1 416 ? -3.207 10.719 0.691 1 97.75 416 LEU A N 1
ATOM 3176 C CA . LEU A 1 416 ? -4.066 10.844 1.864 1 97.75 416 LEU A CA 1
ATOM 3177 C C . LEU A 1 416 ? -5.371 11.547 1.512 1 97.75 416 LEU A C 1
ATOM 3179 O O . LEU A 1 416 ? -6.426 11.219 2.062 1 97.75 416 LEU A O 1
ATOM 3183 N N . ALA A 1 417 ? -5.391 12.414 0.606 1 98.62 417 ALA A N 1
ATOM 3184 C CA . ALA A 1 417 ? -6.434 13.43 0.47 1 98.62 417 ALA A CA 1
ATOM 3185 C C . ALA A 1 417 ? -7.738 12.805 -0.022 1 98.62 417 ALA A C 1
ATOM 3187 O O . ALA A 1 417 ? -8.812 13.102 0.509 1 98.62 417 ALA A O 1
ATOM 3188 N N . VAL A 1 418 ? -7.691 11.938 -1.005 1 98.88 418 VAL A N 1
ATOM 3189 C CA . VAL A 1 418 ? -8.922 11.43 -1.604 1 98.88 418 VAL A CA 1
ATOM 3190 C C . VAL A 1 418 ? -9.617 10.484 -0.628 1 98.88 418 VAL A C 1
ATOM 3192 O O . VAL A 1 418 ? -10.781 10.695 -0.279 1 98.88 418 VAL A O 1
ATOM 3195 N N . PRO A 1 419 ? -8.906 9.438 -0.102 1 98.88 419 PRO A N 1
ATOM 3196 C CA . PRO A 1 419 ? -9.586 8.602 0.893 1 98.88 419 PRO A CA 1
ATOM 3197 C C . PRO A 1 419 ? -10.008 9.391 2.131 1 98.88 419 PRO A C 1
ATOM 3199 O O . PRO A 1 419 ? -11.078 9.141 2.691 1 98.88 419 PRO A O 1
ATOM 3202 N N . GLY A 1 420 ? -9.156 10.312 2.543 1 98.88 420 GLY A N 1
ATOM 3203 C CA . GLY A 1 420 ? -9.516 11.148 3.676 1 98.88 420 GLY A CA 1
ATOM 3204 C C . GLY A 1 420 ? -10.797 11.93 3.457 1 98.88 420 GLY A C 1
ATOM 3205 O O . GLY A 1 420 ? -11.633 12.031 4.359 1 98.88 420 GLY A O 1
ATOM 3206 N N . ALA A 1 421 ? -10.945 12.508 2.262 1 98.94 421 ALA A N 1
ATOM 3207 C CA . ALA A 1 421 ? -12.148 13.273 1.937 1 98.94 421 ALA A CA 1
ATOM 3208 C C . ALA A 1 421 ? -13.383 12.383 1.92 1 98.94 421 ALA A C 1
ATOM 3210 O O . ALA A 1 421 ? -14.469 12.812 2.314 1 98.94 421 ALA A O 1
ATOM 3211 N N . VAL A 1 422 ? -13.203 11.148 1.456 1 98.88 422 VAL A N 1
ATOM 3212 C CA . VAL A 1 422 ? -14.305 10.195 1.463 1 98.88 422 VAL A CA 1
ATOM 3213 C C . VAL A 1 422 ? -14.75 9.93 2.9 1 98.88 422 VAL A C 1
ATOM 3215 O O . VAL A 1 422 ? -15.938 10.039 3.221 1 98.88 422 VAL A O 1
ATOM 3218 N N . ALA A 1 423 ? -13.797 9.617 3.787 1 98.88 423 ALA A N 1
ATOM 3219 C CA . ALA A 1 423 ? -14.109 9.344 5.188 1 98.88 423 ALA A CA 1
ATOM 3220 C C . ALA A 1 423 ? -14.758 10.555 5.852 1 98.88 423 ALA A C 1
ATOM 3222 O O . ALA A 1 423 ? -15.75 10.414 6.574 1 98.88 423 ALA A O 1
ATOM 3223 N N . ALA A 1 424 ? -14.188 11.742 5.574 1 98.88 424 ALA A N 1
ATOM 3224 C CA . ALA A 1 424 ? -14.719 12.969 6.16 1 98.88 424 ALA A CA 1
ATOM 3225 C C . ALA A 1 424 ? -16.156 13.211 5.715 1 98.88 424 ALA A C 1
ATOM 3227 O O . ALA A 1 424 ? -17 13.617 6.52 1 98.88 424 ALA A O 1
ATOM 3228 N N . SER A 1 425 ? -16.438 12.961 4.449 1 98.81 425 SER A N 1
ATOM 3229 C CA . SER A 1 425 ? -17.766 13.195 3.902 1 98.81 425 SER A CA 1
ATOM 3230 C C . SER A 1 425 ? -18.766 12.195 4.465 1 98.81 425 SER A C 1
ATOM 3232 O O . SER A 1 425 ? -19.969 12.5 4.574 1 98.81 425 SER A O 1
ATOM 3234 N N . ILE A 1 426 ? -18.328 10.977 4.785 1 98.56 426 ILE A N 1
ATOM 3235 C CA . ILE A 1 426 ? -19.188 9.977 5.391 1 98.56 426 ILE A CA 1
ATOM 3236 C C . ILE A 1 426 ? -19.516 10.375 6.828 1 98.56 426 ILE A C 1
ATOM 3238 O O . ILE A 1 426 ? -20.672 10.25 7.266 1 98.56 426 ILE A O 1
ATOM 3242 N N . ILE A 1 427 ? -18.531 10.898 7.531 1 98.06 427 ILE A N 1
ATOM 3243 C CA . ILE A 1 427 ? -18.672 11.258 8.938 1 98.06 427 ILE A CA 1
ATOM 3244 C C . ILE A 1 427 ? -19.5 12.539 9.062 1 98.06 427 ILE A C 1
ATOM 3246 O O . ILE A 1 427 ? -20.375 12.648 9.93 1 98.06 427 ILE A O 1
ATOM 3250 N N . TYR A 1 428 ? -19.172 13.57 8.188 1 97.31 428 TYR A N 1
ATOM 3251 C CA . TYR A 1 428 ? -19.859 14.859 8.195 1 97.31 428 TYR A CA 1
ATOM 3252 C C . TYR A 1 428 ? -20.578 15.102 6.875 1 97.31 428 TYR A C 1
ATOM 3254 O O . TYR A 1 428 ? -20.141 15.93 6.066 1 97.31 428 TYR A O 1
ATOM 3262 N N . ARG A 1 429 ? -21.734 14.57 6.703 1 96 429 ARG A N 1
ATOM 3263 C CA . ARG A 1 429 ? -22.469 14.555 5.445 1 96 429 ARG A CA 1
ATOM 3264 C C . ARG A 1 429 ? -23 15.945 5.094 1 96 429 ARG A C 1
ATOM 3266 O O . ARG A 1 429 ? -23.25 16.234 3.926 1 96 429 ARG A O 1
ATOM 3273 N N . ASP A 1 430 ? -23.062 16.812 6.086 1 94.75 430 ASP A N 1
ATOM 3274 C CA . ASP A 1 430 ? -23.672 18.125 5.867 1 94.75 430 ASP A CA 1
ATOM 3275 C C . ASP A 1 430 ? -22.594 19.203 5.711 1 94.75 430 ASP A C 1
ATOM 3277 O O . ASP A 1 430 ? -22.922 20.375 5.473 1 94.75 430 ASP A O 1
ATOM 3281 N N . ARG A 1 431 ? -21.344 18.844 5.828 1 96.88 431 ARG A N 1
ATOM 3282 C CA . ARG A 1 431 ? -20.266 19.812 5.703 1 96.88 431 ARG A CA 1
ATOM 3283 C C . ARG A 1 431 ? -19.609 19.734 4.324 1 96.88 431 ARG A C 1
ATOM 3285 O O . ARG A 1 431 ? -19.688 18.703 3.652 1 96.88 431 ARG A O 1
ATOM 3292 N N . ASP A 1 432 ? -19.109 20.891 3.902 1 97.94 432 ASP A N 1
ATOM 3293 C CA . ASP A 1 432 ? -18.312 20.906 2.678 1 97.94 432 ASP A CA 1
ATOM 3294 C C . ASP A 1 432 ? -16.938 20.297 2.914 1 97.94 432 ASP A C 1
ATOM 3296 O O . ASP A 1 432 ? -16.156 20.781 3.746 1 97.94 432 ASP A O 1
ATOM 3300 N N . VAL A 1 433 ? -16.672 19.188 2.271 1 98.69 433 VAL A N 1
ATOM 3301 C CA . VAL A 1 433 ? -15.383 18.516 2.371 1 98.69 433 VAL A CA 1
ATOM 3302 C C . VAL A 1 433 ? -14.602 18.703 1.072 1 98.69 433 VAL A C 1
ATOM 3304 O O . VAL A 1 433 ? -15.086 18.344 -0.006 1 98.69 433 VAL A O 1
ATOM 3307 N N . VAL A 1 434 ? -13.375 19.25 1.144 1 98.81 434 VAL A N 1
ATOM 3308 C CA . VAL A 1 434 ? -12.578 19.594 -0.028 1 98.81 434 VAL A CA 1
ATOM 3309 C C . VAL A 1 434 ? -11.203 18.938 0.072 1 98.81 434 VAL A C 1
ATOM 3311 O O . VAL A 1 434 ? -10.453 19.188 1.02 1 98.81 434 VAL A O 1
ATOM 3314 N N . ALA A 1 435 ? -10.922 18.078 -0.852 1 98.88 435 ALA A N 1
ATOM 3315 C CA . ALA A 1 435 ? -9.57 17.531 -0.985 1 98.88 435 ALA A CA 1
ATOM 3316 C C . ALA A 1 435 ? -8.742 18.375 -1.955 1 98.88 435 ALA A C 1
ATOM 3318 O O . ALA A 1 435 ? -9.203 18.703 -3.051 1 98.88 435 ALA A O 1
ATOM 3319 N N . LEU A 1 436 ? -7.609 18.812 -1.562 1 98.75 436 LEU A N 1
ATOM 3320 C CA . LEU A 1 436 ? -6.59 19.438 -2.402 1 98.75 436 LEU A CA 1
ATOM 3321 C C . LEU A 1 436 ? -5.488 18.438 -2.748 1 98.75 436 LEU A C 1
ATOM 3323 O O . LEU A 1 436 ? -4.727 18.016 -1.873 1 98.75 436 LEU A O 1
ATOM 3327 N N . VAL A 1 437 ? -5.418 18.047 -4 1 98.56 437 VAL A N 1
ATOM 3328 C CA . VAL A 1 437 ? -4.516 16.953 -4.359 1 98.56 437 VAL A CA 1
ATOM 3329 C C . VAL A 1 437 ? -3.844 17.266 -5.695 1 98.56 437 VAL A C 1
ATOM 3331 O O . VAL A 1 437 ? -4.453 17.859 -6.582 1 98.56 437 VAL A O 1
ATOM 3334 N N . GLY A 1 438 ? -2.572 16.969 -5.816 1 97.38 438 GLY A N 1
ATOM 3335 C CA . GLY A 1 438 ? -1.919 16.984 -7.117 1 97.38 438 GLY A CA 1
ATOM 3336 C C . GLY A 1 438 ? -2.281 15.797 -7.984 1 97.38 438 GLY A C 1
ATOM 3337 O O . GLY A 1 438 ? -2.848 14.82 -7.496 1 97.38 438 GLY A O 1
ATOM 3338 N N . ASP A 1 439 ? -1.945 15.906 -9.281 1 96.38 439 ASP A N 1
ATOM 3339 C CA . ASP A 1 439 ? -2.23 14.789 -10.18 1 96.38 439 ASP A CA 1
ATOM 3340 C C . ASP A 1 439 ? -1.478 13.531 -9.758 1 96.38 439 ASP A C 1
ATOM 3342 O O . ASP A 1 439 ? -2.021 12.43 -9.812 1 96.38 439 ASP A O 1
ATOM 3346 N N . GLY A 1 440 ? -0.216 13.664 -9.289 1 96.81 440 GLY A N 1
ATOM 3347 C CA . GLY A 1 440 ? 0.53 12.516 -8.797 1 96.81 440 GLY A CA 1
ATOM 3348 C C . GLY A 1 440 ? -0.132 11.836 -7.609 1 96.81 440 GLY A C 1
ATOM 3349 O O . GLY A 1 440 ? -0.237 10.609 -7.57 1 96.81 440 GLY A O 1
ATOM 3350 N N . GLY A 1 441 ? -0.527 12.664 -6.586 1 97.62 441 GLY A N 1
ATOM 3351 C CA . GLY A 1 441 ? -1.226 12.117 -5.434 1 97.62 441 GLY A CA 1
ATOM 3352 C C . GLY A 1 441 ? -2.543 11.453 -5.789 1 97.62 441 GLY A C 1
ATOM 3353 O O . GLY A 1 441 ? -2.893 10.414 -5.23 1 97.62 441 GLY A O 1
ATOM 3354 N N . PHE A 1 442 ? -3.285 12.031 -6.754 1 98.5 442 PHE A N 1
ATOM 3355 C CA . PHE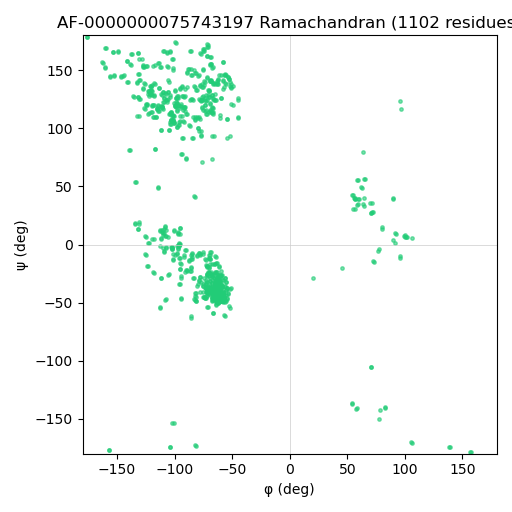 A 1 442 ? -4.555 11.461 -7.188 1 98.5 442 PHE A CA 1
ATOM 3356 C C . PHE A 1 442 ? -4.352 10.078 -7.805 1 98.5 442 PHE A C 1
ATOM 3358 O O . PHE A 1 442 ? -5.164 9.18 -7.602 1 98.5 442 PHE A O 1
ATOM 3365 N N . LEU A 1 443 ? -3.32 9.938 -8.508 1 98.25 443 LEU A N 1
ATOM 3366 C CA . LEU A 1 443 ? -3.072 8.688 -9.219 1 98.25 443 LEU A CA 1
ATOM 3367 C C . LEU A 1 443 ? -2.732 7.562 -8.25 1 98.25 443 LEU A C 1
ATOM 3369 O O . LEU A 1 443 ? -2.73 6.387 -8.625 1 98.25 443 LEU A O 1
ATOM 3373 N N . MET A 1 444 ? -2.479 7.875 -7.008 1 98.25 444 MET A N 1
ATOM 3374 C CA . MET A 1 444 ? -2.217 6.848 -6.004 1 98.25 444 MET A CA 1
ATOM 3375 C C . MET A 1 444 ? -3.521 6.25 -5.484 1 98.25 444 MET A C 1
ATOM 3377 O O . MET A 1 444 ? -3.672 5.027 -5.434 1 98.25 444 MET A O 1
ATOM 3381 N N . THR A 1 445 ? -4.492 7.133 -5.105 1 98.5 445 THR A N 1
ATOM 3382 C CA . THR A 1 445 ? -5.66 6.641 -4.375 1 98.5 445 THR A CA 1
ATOM 3383 C C . THR A 1 445 ? -6.949 7.18 -4.992 1 98.5 445 THR A C 1
ATOM 3385 O O . THR A 1 445 ? -8.023 7.055 -4.402 1 98.5 445 THR A O 1
ATOM 3388 N N . GLY A 1 446 ? -6.898 7.738 -6.168 1 98.62 446 GLY A N 1
ATOM 3389 C CA . GLY A 1 446 ? -8.008 8.461 -6.77 1 98.62 446 GLY A CA 1
ATOM 3390 C C . GLY A 1 446 ? -9.211 7.586 -7.039 1 98.62 446 GLY A C 1
ATOM 3391 O O . GLY A 1 446 ? -10.344 8.07 -7.078 1 98.62 446 GLY A O 1
ATOM 3392 N N . LEU A 1 447 ? -9.047 6.285 -7.188 1 98.62 447 LEU A N 1
ATOM 3393 C CA . LEU A 1 447 ? -10.156 5.395 -7.508 1 98.62 447 LEU A CA 1
ATOM 3394 C C . LEU A 1 447 ? -11.117 5.266 -6.328 1 98.62 447 LEU A C 1
ATOM 3396 O O . LEU A 1 447 ? -12.234 4.781 -6.48 1 98.62 447 LEU A O 1
ATOM 3400 N N . GLU A 1 448 ? -10.742 5.809 -5.141 1 98.75 448 GLU A N 1
ATOM 3401 C CA . GLU A 1 448 ? -11.625 5.832 -3.98 1 98.75 448 GLU A CA 1
ATOM 3402 C C . GLU A 1 448 ? -12.797 6.781 -4.199 1 98.75 448 GLU A C 1
ATOM 3404 O O . GLU A 1 448 ? -13.773 6.754 -3.447 1 98.75 448 GLU A O 1
ATOM 3409 N N . VAL A 1 449 ? -12.734 7.633 -5.25 1 98.81 449 VAL A N 1
ATOM 3410 C CA . VAL A 1 449 ? -13.914 8.414 -5.617 1 98.81 449 VAL A CA 1
ATOM 3411 C C . VAL A 1 449 ? -15.102 7.48 -5.852 1 98.81 449 VAL A C 1
ATOM 3413 O O . VAL A 1 449 ? -16.234 7.828 -5.539 1 98.81 449 VAL A O 1
ATOM 3416 N N . ALA A 1 450 ? -14.805 6.266 -6.352 1 98.38 450 ALA A N 1
ATOM 3417 C CA . ALA A 1 450 ? -15.852 5.262 -6.527 1 98.38 450 ALA A CA 1
ATOM 3418 C C . ALA A 1 450 ? -16.484 4.891 -5.188 1 98.38 450 ALA A C 1
ATOM 3420 O O . ALA A 1 450 ? -17.688 4.605 -5.117 1 98.38 450 ALA A O 1
ATOM 3421 N N . THR A 1 451 ? -15.68 4.859 -4.109 1 98.31 451 THR A N 1
ATOM 3422 C CA . THR A 1 451 ? -16.203 4.605 -2.768 1 98.31 451 THR A CA 1
ATOM 3423 C C . THR A 1 451 ? -17.141 5.719 -2.334 1 98.31 451 THR A C 1
ATOM 3425 O O . THR A 1 451 ? -18.188 5.449 -1.732 1 98.31 451 THR A O 1
ATOM 3428 N N . ALA A 1 452 ? -16.766 6.984 -2.631 1 98.69 452 ALA A N 1
ATOM 3429 C CA . ALA A 1 452 ? -17.656 8.102 -2.326 1 98.69 452 ALA A CA 1
ATOM 3430 C C . ALA A 1 452 ? -19.016 7.922 -3.004 1 98.69 452 ALA A C 1
ATOM 3432 O O . ALA A 1 452 ? -20.062 8.117 -2.379 1 98.69 452 ALA A O 1
ATOM 3433 N N . VAL A 1 453 ? -18.953 7.57 -4.273 1 98.25 453 VAL A N 1
ATOM 3434 C CA . VAL A 1 453 ? -20.172 7.367 -5.047 1 98.25 453 VAL A CA 1
ATOM 3435 C C . VAL A 1 453 ? -21 6.242 -4.426 1 98.25 453 VAL A C 1
ATOM 3437 O O . VAL A 1 453 ? -22.219 6.363 -4.285 1 98.25 453 VAL A O 1
ATOM 3440 N N . GLN A 1 454 ? -20.344 5.145 -4.047 1 96.94 454 GLN A N 1
ATOM 3441 C CA . GLN A 1 454 ? -21 3.986 -3.453 1 96.94 454 GLN A CA 1
ATOM 3442 C C . GLN A 1 454 ? -21.75 4.367 -2.176 1 96.94 454 GLN A C 1
ATOM 3444 O O . GLN A 1 454 ? -22.828 3.846 -1.901 1 96.94 454 GLN A O 1
ATOM 3449 N N . TYR A 1 455 ? -21.219 5.266 -1.402 1 97.44 455 TYR A N 1
ATOM 3450 C CA . TYR A 1 455 ? -21.812 5.621 -0.117 1 97.44 455 TYR A CA 1
ATOM 3451 C C . TYR A 1 455 ? -22.672 6.871 -0.243 1 97.44 455 TYR A C 1
ATOM 3453 O O . TYR A 1 455 ? -23.234 7.344 0.747 1 97.44 455 TYR A O 1
ATOM 3461 N N . GLY A 1 456 ? -22.766 7.465 -1.416 1 97.5 456 GLY A N 1
ATOM 3462 C CA . GLY A 1 456 ? -23.656 8.586 -1.69 1 97.5 456 GLY A CA 1
ATOM 3463 C C . GLY A 1 456 ? -23.188 9.883 -1.052 1 97.5 456 GLY A C 1
ATOM 3464 O O . GLY A 1 456 ? -24 10.703 -0.631 1 97.5 456 GLY A O 1
ATOM 3465 N N . VAL A 1 457 ? -21.859 9.992 -0.871 1 98.38 457 VAL A N 1
ATOM 3466 C CA . VAL A 1 457 ? -21.328 11.227 -0.295 1 98.38 457 VAL A CA 1
ATOM 3467 C C . VAL A 1 457 ? -20.688 12.078 -1.392 1 98.38 457 VAL A C 1
ATOM 3469 O O . VAL A 1 457 ? -20.484 11.602 -2.51 1 98.38 457 VAL A O 1
ATOM 3472 N N . LYS A 1 458 ? -20.391 13.398 -1.136 1 98.38 458 LYS A N 1
ATOM 3473 C CA . LYS A 1 458 ? -20.109 14.312 -2.236 1 98.38 458 LYS A CA 1
ATOM 3474 C C . LYS A 1 458 ? -18.859 15.148 -1.941 1 98.38 458 LYS A C 1
ATOM 3476 O O . LYS A 1 458 ? -18.891 16.375 -2.031 1 98.38 458 LYS A O 1
ATOM 3481 N N . PRO A 1 459 ? -17.688 14.5 -1.608 1 98.88 459 PRO A N 1
ATOM 3482 C CA . PRO A 1 459 ? -16.453 15.281 -1.506 1 98.88 459 PRO A CA 1
ATOM 3483 C C . PRO A 1 459 ? -16.141 16.047 -2.791 1 98.88 459 PRO A C 1
ATOM 3485 O O . PRO A 1 459 ? -16.5 15.602 -3.883 1 98.88 459 PRO A O 1
ATOM 3488 N N . LYS A 1 460 ? -15.562 17.188 -2.635 1 98.94 460 LYS A N 1
ATOM 3489 C CA . LYS A 1 460 ? -15.031 17.953 -3.758 1 98.94 460 LYS A CA 1
ATOM 3490 C C . LYS A 1 460 ? -13.516 17.812 -3.855 1 98.94 460 LYS A C 1
ATOM 3492 O O . LYS A 1 460 ? -12.781 18.281 -2.984 1 98.94 460 LYS A O 1
ATOM 3497 N N . ILE A 1 461 ? -13.109 17.125 -4.891 1 98.94 461 ILE A N 1
ATOM 3498 C CA . ILE A 1 461 ? -11.688 16.828 -5.07 1 98.94 461 ILE A CA 1
ATOM 3499 C C . ILE A 1 461 ? -11.086 17.797 -6.09 1 98.94 461 ILE A C 1
ATOM 3501 O O . ILE A 1 461 ? -11.289 17.641 -7.297 1 98.94 461 ILE A O 1
ATOM 3505 N N . ILE A 1 462 ? -10.312 18.766 -5.633 1 98.88 462 ILE A N 1
ATOM 3506 C CA . ILE A 1 462 ? -9.641 19.734 -6.488 1 98.88 462 ILE A CA 1
ATOM 3507 C C . ILE A 1 462 ? -8.266 19.188 -6.895 1 98.88 462 ILE A C 1
ATOM 3509 O O . ILE A 1 462 ? -7.375 19.062 -6.055 1 98.88 462 ILE A O 1
ATOM 3513 N N . VAL A 1 463 ? -8.109 18.875 -8.18 1 98.69 463 VAL A N 1
ATOM 3514 C CA . VAL A 1 463 ? -6.852 18.328 -8.68 1 98.69 463 VAL A CA 1
ATOM 3515 C C . VAL A 1 463 ? -6.016 19.438 -9.305 1 98.69 463 VAL A C 1
ATOM 3517 O O . VAL A 1 463 ? -6.434 20.078 -10.281 1 98.69 463 VAL A O 1
ATOM 3520 N N . PHE A 1 464 ? -4.887 19.734 -8.727 1 98.06 464 PHE A N 1
ATOM 3521 C CA . PHE A 1 464 ? -3.898 20.609 -9.328 1 98.06 464 PHE A CA 1
ATOM 3522 C C . PHE A 1 464 ? -3.113 19.891 -10.414 1 98.06 464 PHE A C 1
ATOM 3524 O O . PHE A 1 464 ? -2.139 19.188 -10.125 1 98.06 464 PHE A O 1
ATOM 3531 N N . ASN A 1 465 ? -3.514 20.094 -11.68 1 97.44 465 ASN A N 1
ATOM 3532 C CA . ASN A 1 465 ? -3.027 19.297 -12.797 1 97.44 465 ASN A CA 1
ATOM 3533 C C . ASN A 1 465 ? -1.944 20.031 -13.578 1 97.44 465 ASN A C 1
ATOM 3535 O O . ASN A 1 465 ? -2.238 20.969 -14.312 1 97.44 465 ASN A O 1
ATOM 3539 N N . ASP A 1 466 ? -0.726 19.656 -13.406 1 95.06 466 ASP A N 1
ATOM 3540 C CA . ASP A 1 466 ? 0.377 20.172 -14.211 1 95.06 466 ASP A CA 1
ATOM 3541 C C . ASP A 1 466 ? 1.167 19.047 -14.859 1 95.06 466 ASP A C 1
ATOM 3543 O O . ASP A 1 466 ? 2.27 19.266 -15.367 1 95.06 466 ASP A O 1
ATOM 3547 N N . SER A 1 467 ? 0.685 17.797 -14.742 1 94.81 467 SER A N 1
ATOM 3548 C CA . SER A 1 467 ? 1.247 16.594 -15.352 1 94.81 467 SER A CA 1
ATOM 3549 C C . SER A 1 467 ? 2.707 16.406 -14.961 1 94.81 467 SER A C 1
ATOM 3551 O O . SER A 1 467 ? 3.541 16.047 -15.797 1 94.81 467 SER A O 1
ATOM 3553 N N . ALA A 1 468 ? 2.986 16.703 -13.68 1 94 468 ALA A N 1
ATOM 3554 C CA . ALA A 1 468 ? 4.367 16.547 -13.227 1 94 468 ALA A CA 1
ATOM 3555 C C . ALA A 1 468 ? 4.438 16.453 -11.703 1 94 468 ALA A C 1
ATOM 3557 O O . ALA A 1 468 ? 3.557 16.953 -11 1 94 468 ALA A O 1
ATOM 3558 N N . TYR A 1 469 ? 5.477 15.758 -11.273 1 93.5 469 TYR A N 1
ATOM 3559 C CA . TYR A 1 469 ? 5.887 15.906 -9.875 1 93.5 469 TYR A CA 1
ATOM 3560 C C . TYR A 1 469 ? 6.641 17.219 -9.664 1 93.5 469 TYR A C 1
ATOM 3562 O O . TYR A 1 469 ? 7.871 17.234 -9.656 1 93.5 469 TYR A O 1
ATOM 3570 N N . ARG A 1 470 ? 5.922 18.156 -9.289 1 90.88 470 ARG A N 1
ATOM 3571 C CA . ARG A 1 470 ? 6.461 19.516 -9.312 1 90.88 470 ARG A CA 1
ATOM 3572 C C . ARG A 1 470 ? 7.484 19.719 -8.195 1 90.88 470 ARG A C 1
ATOM 3574 O O . ARG A 1 470 ? 8.492 20.391 -8.391 1 90.88 470 ARG A O 1
ATOM 3581 N N . VAL A 1 471 ? 7.207 19.203 -7.082 1 89.06 471 VAL A N 1
ATOM 3582 C CA . VAL A 1 471 ? 8.156 19.344 -5.98 1 89.06 471 VAL A CA 1
ATOM 3583 C C . VAL A 1 471 ? 9.508 18.75 -6.379 1 89.06 471 VAL A C 1
ATOM 3585 O O . VAL A 1 471 ? 10.555 19.328 -6.078 1 89.06 471 VAL A O 1
ATOM 3588 N N . LEU A 1 472 ? 9.461 17.625 -7.059 1 90.69 472 LEU A N 1
ATOM 3589 C CA . LEU A 1 472 ? 10.695 17 -7.5 1 90.69 472 LEU A CA 1
ATOM 3590 C C . LEU A 1 472 ? 11.414 17.859 -8.531 1 90.69 472 LEU A C 1
ATOM 3592 O O . LEU A 1 472 ? 12.641 17.953 -8.531 1 90.69 472 LEU A O 1
ATOM 3596 N N . ARG A 1 473 ? 10.641 18.469 -9.367 1 89.75 473 ARG A N 1
ATOM 3597 C CA . ARG A 1 473 ? 11.234 19.375 -10.344 1 89.75 473 ARG A CA 1
ATOM 3598 C C . ARG A 1 473 ? 11.969 20.516 -9.664 1 89.75 473 ARG A C 1
ATOM 3600 O O . ARG A 1 473 ? 13.094 20.859 -10.039 1 89.75 473 ARG A O 1
ATOM 3607 N N . ILE A 1 474 ? 11.344 21.094 -8.703 1 87.31 474 ILE A N 1
ATOM 3608 C CA . ILE A 1 474 ? 11.922 22.219 -7.973 1 87.31 474 ILE A CA 1
ATOM 3609 C C . ILE A 1 474 ? 13.18 21.75 -7.238 1 87.31 474 ILE A C 1
ATOM 3611 O O . ILE A 1 474 ? 14.219 22.422 -7.285 1 87.31 474 ILE A O 1
ATOM 3615 N N . TYR A 1 475 ? 13.031 20.609 -6.656 1 86.81 475 TYR A N 1
ATOM 3616 C CA . TYR A 1 475 ? 14.156 20.062 -5.91 1 86.81 475 TYR A CA 1
ATOM 3617 C C . TYR A 1 475 ? 15.344 19.812 -6.828 1 86.81 475 TYR A C 1
ATOM 3619 O O . TYR A 1 475 ? 16.484 20.109 -6.473 1 86.81 475 TYR A O 1
ATOM 3627 N N . GLU A 1 476 ? 15.109 19.266 -7.973 1 88.88 476 GLU A N 1
ATOM 3628 C CA . GLU A 1 476 ? 16.188 18.969 -8.922 1 88.88 476 GLU A CA 1
ATOM 3629 C C . GLU A 1 476 ? 16.859 20.25 -9.406 1 88.88 476 GLU A C 1
ATOM 3631 O O . GLU A 1 476 ? 18.078 20.297 -9.547 1 88.88 476 GLU A O 1
ATOM 3636 N N . LYS A 1 477 ? 16.078 21.188 -9.633 1 84.69 477 LYS A N 1
ATOM 3637 C CA . LYS A 1 477 ? 16.625 22.453 -10.109 1 84.69 477 LYS A CA 1
ATOM 3638 C C . LYS A 1 477 ? 17.516 23.094 -9.047 1 84.69 477 LYS A C 1
ATOM 3640 O O . LYS A 1 477 ? 18.562 23.672 -9.359 1 84.69 477 LYS A O 1
ATOM 3645 N N . VAL A 1 478 ? 17.047 22.969 -7.875 1 82.88 478 VAL A N 1
ATOM 3646 C CA . VAL A 1 478 ? 17.766 23.594 -6.773 1 82.88 478 VAL A CA 1
ATOM 3647 C C . VAL A 1 478 ? 19.047 22.797 -6.492 1 82.88 478 VAL A C 1
ATOM 3649 O O . VAL A 1 478 ? 20.109 23.375 -6.266 1 82.88 478 VAL A O 1
ATOM 3652 N N . ARG A 1 479 ? 18.953 21.516 -6.602 1 83.25 479 ARG A N 1
ATOM 3653 C CA . ARG A 1 479 ? 20.047 20.656 -6.145 1 83.25 479 ARG A CA 1
ATOM 3654 C C . ARG A 1 479 ? 20.969 20.281 -7.297 1 83.25 479 ARG A C 1
ATOM 3656 O O . ARG A 1 479 ? 22.172 20.125 -7.109 1 83.25 479 ARG A O 1
ATOM 3663 N N . PHE A 1 480 ? 20.375 20.109 -8.539 1 85.19 480 PHE A N 1
ATOM 3664 C CA . PHE A 1 480 ? 21.156 19.547 -9.625 1 85.19 480 PHE A CA 1
ATOM 3665 C C . PHE A 1 480 ? 21.188 20.5 -10.82 1 85.19 480 PHE A C 1
ATOM 3667 O O . PHE A 1 480 ? 21.797 20.188 -11.852 1 85.19 480 PHE A O 1
ATOM 3674 N N . SER A 1 481 ? 20.625 21.609 -10.805 1 83.25 481 SER A N 1
ATOM 3675 C CA . SER A 1 481 ? 20.625 22.672 -11.805 1 83.25 481 SER A CA 1
ATOM 3676 C C . SER A 1 481 ? 19.766 22.297 -13.008 1 83.25 481 SER A C 1
ATOM 3678 O O . SER A 1 481 ? 19.469 23.141 -13.844 1 83.25 481 SER A O 1
ATOM 3680 N N . ASN A 1 482 ? 19.438 21 -13.094 1 85.88 482 ASN A N 1
ATOM 3681 C CA . ASN A 1 482 ? 18.562 20.562 -14.164 1 85.88 482 ASN A CA 1
ATOM 3682 C C . ASN A 1 482 ? 17.578 19.484 -13.688 1 85.88 482 ASN A C 1
ATOM 3684 O O . ASN A 1 482 ? 17.828 18.828 -12.672 1 85.88 482 ASN A O 1
ATOM 3688 N N . ALA A 1 483 ? 16.531 19.422 -14.461 1 85.12 483 ALA A N 1
ATOM 3689 C CA . ALA A 1 483 ? 15.523 18.422 -14.102 1 85.12 483 ALA A CA 1
ATOM 3690 C C . ALA A 1 483 ? 15.57 17.234 -15.047 1 85.12 483 ALA A C 1
ATOM 3692 O O . ALA A 1 483 ? 15.828 17.391 -16.25 1 85.12 483 ALA A O 1
ATOM 3693 N N . THR A 1 484 ? 15.383 16.047 -14.477 1 90.31 484 THR A N 1
ATOM 3694 C CA . THR A 1 484 ? 15.297 14.812 -15.25 1 90.31 484 THR A CA 1
ATOM 3695 C C . THR A 1 484 ? 13.844 14.492 -15.594 1 90.31 484 THR A C 1
ATOM 3697 O O . THR A 1 484 ? 13.125 13.922 -14.773 1 90.31 484 THR A O 1
ATOM 3700 N N . GLU A 1 485 ? 13.422 14.664 -16.797 1 89.44 485 GLU A N 1
ATOM 3701 C CA . GLU A 1 485 ? 12.023 14.602 -17.219 1 89.44 485 GLU A CA 1
ATOM 3702 C C . GLU A 1 485 ? 11.422 13.227 -16.938 1 89.44 485 GLU A C 1
ATOM 3704 O O . GLU A 1 485 ? 10.258 13.117 -16.562 1 89.44 485 GLU A O 1
ATOM 3709 N N . SER A 1 486 ? 12.211 12.195 -17.125 1 90.62 486 SER A N 1
ATOM 3710 C CA . SER A 1 486 ? 11.711 10.836 -16.938 1 90.62 486 SER A CA 1
ATOM 3711 C C . SER A 1 486 ? 11.328 10.57 -15.492 1 90.62 486 SER A C 1
ATOM 3713 O O . SER A 1 486 ? 10.586 9.633 -15.203 1 90.62 486 SER A O 1
ATOM 3715 N N . LEU A 1 487 ? 11.797 11.414 -14.602 1 93.69 487 LEU A N 1
ATOM 3716 C CA . LEU A 1 487 ? 11.531 11.203 -13.188 1 93.69 487 LEU A CA 1
ATOM 3717 C C . LEU A 1 487 ? 10.406 12.117 -12.711 1 93.69 487 LEU A C 1
ATOM 3719 O O . LEU A 1 487 ? 9.836 11.898 -11.641 1 93.69 487 LEU A O 1
ATOM 3723 N N . ILE A 1 488 ? 10.047 13.109 -13.523 1 93.44 488 ILE A N 1
ATOM 3724 C CA . ILE A 1 488 ? 9.133 14.141 -13.031 1 93.44 488 ILE A CA 1
ATOM 3725 C C . ILE A 1 488 ? 7.848 14.125 -13.859 1 93.44 488 ILE A C 1
ATOM 3727 O O . ILE A 1 488 ? 6.781 14.508 -13.367 1 93.44 488 ILE A O 1
ATOM 3731 N N . LYS A 1 489 ? 7.914 13.664 -15.039 1 93.5 489 LYS A N 1
ATOM 3732 C CA . LYS A 1 489 ? 6.781 13.758 -15.961 1 93.5 489 LYS A CA 1
ATOM 3733 C C . LYS A 1 489 ? 5.703 12.742 -15.602 1 93.5 489 LYS A C 1
ATOM 3735 O O . LYS A 1 489 ? 6.008 11.594 -15.273 1 93.5 489 LYS A O 1
ATOM 3740 N N . LEU A 1 490 ? 4.469 13.172 -15.609 1 93.56 490 LEU A N 1
ATOM 3741 C CA . LEU A 1 490 ? 3.279 12.336 -15.492 1 93.56 490 LEU A CA 1
ATOM 3742 C C . LEU A 1 490 ? 2.48 12.336 -16.781 1 93.56 490 LEU A C 1
ATOM 3744 O O . LEU A 1 490 ? 2.561 13.289 -17.562 1 93.56 490 LEU A O 1
ATOM 3748 N N . PRO A 1 491 ? 1.755 11.242 -17 1 91.88 491 PRO A N 1
ATOM 3749 C CA . PRO A 1 491 ? 0.895 11.266 -18.188 1 91.88 491 PRO A CA 1
ATOM 3750 C C . PRO A 1 491 ? -0.273 12.234 -18.047 1 91.88 491 PRO A C 1
ATOM 3752 O O . PRO A 1 491 ? -0.669 12.578 -16.938 1 91.88 491 PRO A O 1
ATOM 3755 N N . SER A 1 492 ? -0.722 12.664 -19.219 1 91.56 492 SER A N 1
ATOM 3756 C CA . SER A 1 492 ? -1.91 13.516 -19.219 1 91.56 492 SER A CA 1
ATOM 3757 C C . SER A 1 492 ? -3.168 12.703 -18.922 1 91.56 492 SER A C 1
ATOM 3759 O O . SER A 1 492 ? -3.479 11.742 -19.641 1 91.56 492 SER A O 1
ATOM 3761 N N . ILE A 1 493 ? -3.809 13.07 -17.891 1 97 493 ILE A N 1
ATOM 3762 C CA . ILE A 1 493 ? -5.031 12.391 -17.484 1 97 493 ILE A CA 1
ATOM 3763 C C . ILE A 1 493 ? -6.23 13.305 -17.703 1 97 493 ILE A C 1
ATOM 3765 O O . ILE A 1 493 ? -6.184 14.492 -17.391 1 97 493 ILE A O 1
ATOM 3769 N N . ASP A 1 494 ? -7.27 12.812 -18.328 1 97.69 494 ASP A N 1
ATOM 3770 C CA . ASP A 1 494 ? -8.547 13.516 -18.391 1 97.69 494 ASP A CA 1
ATOM 3771 C C . ASP A 1 494 ? -9.383 13.227 -17.141 1 97.69 494 ASP A C 1
ATOM 3773 O O . ASP A 1 494 ? -10.242 12.344 -17.141 1 97.69 494 ASP A O 1
ATOM 3777 N N . PHE A 1 495 ? -9.219 14.062 -16.188 1 98.5 495 PHE A N 1
ATOM 3778 C CA . PHE A 1 495 ? -9.844 13.812 -14.891 1 98.5 495 PHE A CA 1
ATOM 3779 C C . PHE A 1 495 ? -11.352 13.984 -14.977 1 98.5 495 PHE A C 1
ATOM 3781 O O . PHE A 1 495 ? -12.094 13.438 -14.148 1 98.5 495 PHE A O 1
ATOM 3788 N N . ASN A 1 496 ? -11.828 14.773 -15.953 1 97.38 496 ASN A N 1
ATOM 3789 C CA . ASN A 1 496 ? -13.266 14.883 -16.172 1 97.38 496 ASN A CA 1
ATOM 3790 C C . ASN A 1 496 ? -13.875 13.539 -16.578 1 97.38 496 ASN A C 1
ATOM 3792 O O . ASN A 1 496 ? -14.867 13.102 -15.992 1 97.38 496 ASN A O 1
ATOM 3796 N N . LEU A 1 497 ? -13.25 12.922 -17.547 1 97.62 497 LEU A N 1
ATOM 3797 C CA . LEU A 1 497 ? -13.711 11.609 -17.984 1 97.62 497 LEU A CA 1
ATOM 3798 C C . LEU A 1 497 ? -13.555 10.57 -16.875 1 97.62 497 LEU A C 1
ATOM 3800 O O . LEU A 1 497 ? -14.383 9.672 -16.75 1 97.62 497 LEU A O 1
ATOM 3804 N N . LEU A 1 498 ? -12.477 10.703 -16.172 1 98.62 498 LEU A N 1
ATOM 3805 C CA . LEU A 1 498 ? -12.242 9.781 -15.062 1 98.62 498 LEU A CA 1
ATOM 3806 C C . LEU A 1 498 ? -13.359 9.875 -14.031 1 98.62 498 LEU A C 1
ATOM 3808 O O . LEU A 1 498 ? -13.852 8.852 -13.547 1 98.62 498 LEU A O 1
ATOM 3812 N N . ALA A 1 499 ? -13.727 11.094 -13.695 1 98.69 499 ALA A N 1
ATOM 3813 C CA . ALA A 1 499 ? -14.82 11.297 -12.75 1 98.69 499 ALA A CA 1
ATOM 3814 C C . ALA A 1 499 ? -16.109 10.625 -13.242 1 98.69 499 ALA A C 1
ATOM 3816 O O . ALA A 1 499 ? -16.75 9.883 -12.5 1 98.69 499 ALA A O 1
ATOM 3817 N N . GLU A 1 500 ? -16.406 10.828 -14.453 1 98.25 500 GLU A N 1
ATOM 3818 C CA . GLU A 1 500 ? -17.609 10.258 -15.039 1 98.25 500 GLU A CA 1
ATOM 3819 C C . GLU A 1 500 ? -17.578 8.734 -15.023 1 98.25 500 GLU A C 1
ATOM 3821 O O . GLU A 1 500 ? -18.594 8.086 -14.758 1 98.25 500 GLU A O 1
ATOM 3826 N N . SER A 1 501 ? -16.422 8.219 -15.328 1 98.44 501 SER A N 1
ATOM 3827 C CA . SER A 1 501 ? -16.25 6.77 -15.352 1 98.44 501 SER A CA 1
ATOM 3828 C C . SER A 1 501 ? -16.547 6.156 -13.984 1 98.44 501 SER A C 1
ATOM 3830 O O . SER A 1 501 ? -16.984 5.008 -13.898 1 98.44 501 SER A O 1
ATOM 3832 N N . LEU A 1 502 ? -16.375 6.914 -12.945 1 98.44 502 LEU A N 1
ATOM 3833 C CA . LEU A 1 502 ? -16.547 6.418 -11.586 1 98.44 502 LEU A CA 1
ATOM 3834 C C . LEU A 1 502 ? -17.938 6.75 -11.055 1 98.44 502 LEU A C 1
ATOM 3836 O O . LEU A 1 502 ? -18.297 6.371 -9.938 1 98.44 502 LEU A O 1
ATOM 3840 N N . GLY A 1 503 ? -18.75 7.465 -11.773 1 98.06 503 GLY A N 1
ATOM 3841 C CA . GLY A 1 503 ? -20.078 7.863 -11.352 1 98.06 503 GLY A CA 1
ATOM 3842 C C . GLY A 1 503 ? -20.109 9.219 -10.672 1 98.06 503 GLY A C 1
ATOM 3843 O O . GLY A 1 503 ? -21.141 9.609 -10.109 1 98.06 503 GLY A O 1
ATOM 3844 N N . ALA A 1 504 ? -19.031 9.938 -10.703 1 98.62 504 ALA A N 1
ATOM 3845 C CA . ALA A 1 504 ? -18.906 11.273 -10.117 1 98.62 504 ALA A CA 1
ATOM 3846 C C . ALA A 1 504 ? -19.062 12.352 -11.18 1 98.62 504 ALA A C 1
ATOM 3848 O O . ALA A 1 504 ? -19.234 12.047 -12.367 1 98.62 504 ALA A O 1
ATOM 3849 N N . GLU A 1 505 ? -19.109 13.578 -10.75 1 98.69 505 GLU A N 1
ATOM 3850 C CA . GLU A 1 505 ? -19.141 14.719 -11.656 1 98.69 505 GLU A CA 1
ATOM 3851 C C . GLU A 1 505 ? -17.734 15.25 -11.914 1 98.69 505 GLU A C 1
ATOM 3853 O O . GLU A 1 505 ? -16.906 15.312 -11 1 98.69 505 GLU A O 1
ATOM 3858 N N . GLY A 1 506 ? -17.484 15.531 -13.172 1 98.69 506 GLY A N 1
ATOM 3859 C CA . GLY A 1 506 ? -16.219 16.125 -13.555 1 98.69 506 GLY A CA 1
ATOM 3860 C C . GLY A 1 506 ? -16.344 17.531 -14.078 1 98.69 506 GLY A C 1
ATOM 3861 O O . GLY A 1 506 ? -17.266 17.844 -14.844 1 98.69 506 GLY A O 1
ATOM 3862 N N . LEU A 1 507 ? -15.484 18.422 -13.617 1 98.62 507 LEU A N 1
ATOM 3863 C CA . LEU A 1 507 ? -15.359 19.797 -14.102 1 98.62 507 LEU A CA 1
ATOM 3864 C C . LEU A 1 507 ? -13.922 20.094 -14.508 1 98.62 507 LEU A C 1
ATOM 3866 O O . LEU A 1 507 ? -12.977 19.641 -13.859 1 98.62 507 LEU A O 1
ATOM 3870 N N . ARG A 1 508 ? -13.773 20.766 -15.594 1 98.31 508 ARG A N 1
ATOM 3871 C CA . ARG A 1 508 ? -12.453 21.125 -16.078 1 98.31 508 ARG A CA 1
ATOM 3872 C C . ARG A 1 508 ? -12.273 22.641 -16.125 1 98.31 508 ARG A C 1
ATOM 3874 O O . ARG A 1 508 ? -13.117 23.359 -16.656 1 98.31 508 ARG A O 1
ATOM 3881 N N . ILE A 1 509 ? -11.211 23.094 -15.531 1 98.44 509 ILE A N 1
ATOM 3882 C CA . ILE A 1 509 ? -10.883 24.516 -15.5 1 98.44 509 ILE A CA 1
ATOM 3883 C C . ILE A 1 509 ? -9.547 24.75 -16.203 1 98.44 509 ILE A C 1
ATOM 3885 O O . ILE A 1 509 ? -8.516 24.219 -15.789 1 98.44 509 ILE A O 1
ATOM 3889 N N . THR A 1 510 ? -9.555 25.547 -17.25 1 97.19 510 THR A N 1
ATOM 3890 C CA . THR A 1 510 ? -8.328 25.828 -18 1 97.19 510 THR A CA 1
ATOM 3891 C C . THR A 1 510 ? -8.055 27.328 -18.062 1 97.19 510 THR A C 1
ATOM 3893 O O . THR A 1 510 ? -6.957 27.75 -18.406 1 97.19 510 THR A O 1
ATOM 3896 N N . ARG A 1 511 ? -9.125 28.25 -17.797 1 96.31 511 ARG A N 1
ATOM 3897 C CA . ARG A 1 511 ? -9 29.703 -17.812 1 96.31 511 ARG A CA 1
ATOM 3898 C C . ARG A 1 511 ? -9.305 30.297 -16.438 1 96.31 511 ARG A C 1
ATOM 3900 O O . ARG A 1 511 ? -10.203 29.828 -15.742 1 96.31 511 ARG A O 1
ATOM 3907 N N . ARG A 1 512 ? -8.586 31.25 -15.992 1 95.69 512 ARG A N 1
ATOM 3908 C CA . ARG A 1 512 ? -8.672 31.891 -14.688 1 95.69 512 ARG A CA 1
ATOM 3909 C C . ARG A 1 512 ? -10.094 32.344 -14.391 1 95.69 512 ARG A C 1
ATOM 3911 O O . ARG A 1 512 ? -10.555 32.25 -13.25 1 95.69 512 ARG A O 1
ATOM 3918 N N . GLU A 1 513 ? -10.812 32.844 -15.398 1 96.12 513 GLU A N 1
ATOM 3919 C CA . GLU A 1 513 ? -12.156 33.375 -15.219 1 96.12 513 GLU A CA 1
ATOM 3920 C C . GLU A 1 513 ? -13.156 32.281 -14.859 1 96.12 513 GLU A C 1
ATOM 3922 O O . GLU A 1 513 ? -14.242 32.562 -14.359 1 96.12 513 GLU A O 1
ATOM 3927 N N . GLU A 1 514 ? -12.75 31.016 -15.102 1 97.75 514 GLU A N 1
ATOM 3928 C CA . GLU A 1 514 ? -13.625 29.875 -14.852 1 97.75 514 GLU A CA 1
ATOM 3929 C C . GLU A 1 514 ? -13.508 29.391 -13.406 1 97.75 514 GLU A C 1
ATOM 3931 O O . GLU A 1 514 ? -14.359 28.656 -12.922 1 97.75 514 GLU A O 1
ATOM 3936 N N . LEU A 1 515 ? -12.5 29.812 -12.68 1 97.75 515 LEU A N 1
ATOM 3937 C CA . LEU A 1 515 ? -12.188 29.281 -11.359 1 97.75 515 LEU A CA 1
ATOM 3938 C C . LEU A 1 515 ? -13.383 29.406 -10.422 1 97.75 515 LEU A C 1
ATOM 3940 O O . LEU A 1 515 ? -13.914 28.406 -9.945 1 97.75 515 LEU A O 1
ATOM 3944 N N . ARG A 1 516 ? -13.836 30.625 -10.164 1 97.44 516 ARG A N 1
ATOM 3945 C CA . ARG A 1 516 ? -14.875 30.859 -9.164 1 97.44 516 ARG A CA 1
ATOM 3946 C C . ARG A 1 516 ? -16.203 30.266 -9.602 1 97.44 516 ARG A C 1
ATOM 3948 O O . ARG A 1 516 ? -16.859 29.547 -8.836 1 97.44 516 ARG A O 1
ATOM 3955 N N . PRO A 1 517 ? -16.672 30.5 -10.891 1 98.31 517 PRO A N 1
ATOM 3956 C CA . PRO A 1 517 ? -17.953 29.938 -11.312 1 98.31 517 PRO A CA 1
ATOM 3957 C C . PRO A 1 517 ? -17.984 28.406 -11.25 1 98.31 517 PRO A C 1
ATOM 3959 O O . PRO A 1 517 ? -18.953 27.828 -10.758 1 98.31 517 PRO A O 1
ATOM 3962 N N . LEU A 1 518 ? -16.953 27.734 -11.695 1 98.62 518 LEU A N 1
ATOM 3963 C CA . LEU A 1 518 ? -16.969 26.281 -11.75 1 98.62 518 LEU A CA 1
ATOM 3964 C C . LEU A 1 518 ? -16.75 25.688 -10.359 1 98.62 518 LEU A C 1
ATOM 3966 O O . LEU A 1 518 ? -17.281 24.609 -10.055 1 98.62 518 LEU A O 1
ATOM 3970 N N . LEU A 1 519 ? -16 26.344 -9.531 1 98.75 519 LEU A N 1
ATOM 3971 C CA . LEU A 1 519 ? -15.906 25.906 -8.148 1 98.75 519 LEU A CA 1
ATOM 3972 C C . LEU A 1 519 ? -17.25 26.047 -7.438 1 98.75 519 LEU A C 1
ATOM 3974 O O . LEU A 1 519 ? -17.594 25.219 -6.586 1 98.75 519 LEU A O 1
ATOM 3978 N N . ASN A 1 520 ? -17.984 27.141 -7.734 1 98.56 520 ASN A N 1
ATOM 3979 C CA . ASN A 1 520 ? -19.328 27.281 -7.199 1 98.56 520 ASN A CA 1
ATOM 3980 C C . ASN A 1 520 ? -20.234 26.156 -7.68 1 98.56 520 ASN A C 1
ATOM 3982 O O . ASN A 1 520 ? -21.078 25.672 -6.926 1 98.56 520 ASN A O 1
ATOM 3986 N N . GLU A 1 521 ? -20.094 25.828 -8.906 1 98.56 521 GLU A N 1
ATOM 3987 C CA . GLU A 1 521 ? -20.844 24.688 -9.43 1 98.56 521 GLU A CA 1
ATOM 3988 C C . GLU A 1 521 ? -20.516 23.422 -8.648 1 98.56 521 GLU A C 1
ATOM 3990 O O . GLU A 1 521 ? -21.406 22.641 -8.297 1 98.56 521 GLU A O 1
ATOM 3995 N N . ALA A 1 522 ? -19.219 23.188 -8.398 1 98.56 522 ALA A N 1
ATOM 3996 C CA . ALA A 1 522 ? -18.812 22.031 -7.605 1 98.56 522 ALA A CA 1
ATOM 3997 C C . ALA A 1 522 ? -19.438 22.062 -6.215 1 98.56 522 ALA A C 1
ATOM 3999 O O . ALA A 1 522 ? -19.922 21.047 -5.719 1 98.56 522 ALA A O 1
ATOM 4000 N N . LEU A 1 523 ? -19.406 23.25 -5.617 1 98.06 523 LEU A N 1
ATOM 4001 C CA . LEU A 1 523 ? -19.969 23.438 -4.285 1 98.06 523 LEU A CA 1
ATOM 4002 C C . LEU A 1 523 ? -21.438 23.016 -4.242 1 98.06 523 LEU A C 1
ATOM 4004 O O . LEU A 1 523 ? -21.875 22.422 -3.262 1 98.06 523 LEU A O 1
ATOM 4008 N N . ASN A 1 524 ? -22.141 23.25 -5.285 1 97.19 524 ASN A N 1
ATOM 4009 C CA . ASN A 1 524 ? -23.594 23.047 -5.297 1 97.19 524 ASN A CA 1
ATOM 4010 C C . ASN A 1 524 ? -23.969 21.688 -5.879 1 97.19 524 ASN A C 1
ATOM 4012 O O . ASN A 1 524 ? -25.156 21.328 -5.918 1 97.19 524 ASN A O 1
ATOM 4016 N N . SER A 1 525 ? -23 20.922 -6.277 1 97.81 525 SER A N 1
ATOM 4017 C CA . SER A 1 525 ? -23.266 19.594 -6.832 1 97.81 525 SER A CA 1
ATOM 4018 C C . SER A 1 525 ? -23.719 18.625 -5.746 1 97.81 525 SER A C 1
ATOM 4020 O O . SER A 1 525 ? -23.172 18.641 -4.637 1 97.81 525 SER A O 1
ATOM 4022 N N . ASP A 1 526 ? -24.625 17.734 -6.09 1 97.38 526 ASP A N 1
ATOM 4023 C CA . ASP A 1 526 ? -25.078 16.703 -5.164 1 97.38 526 ASP A CA 1
ATOM 4024 C C . ASP A 1 526 ? -24.312 15.398 -5.375 1 97.38 526 ASP A C 1
ATOM 4026 O O . ASP A 1 526 ? -24.719 14.352 -4.867 1 97.38 526 ASP A O 1
ATOM 4030 N N . LYS A 1 527 ? -23.219 15.445 -6.09 1 98.06 527 LYS A N 1
ATOM 4031 C CA . LYS A 1 527 ? -22.375 14.281 -6.379 1 98.06 527 LYS A CA 1
ATOM 4032 C C . LYS A 1 527 ? -20.938 14.523 -5.941 1 98.06 527 LYS A C 1
ATOM 4034 O O . LYS A 1 527 ? -20.516 15.672 -5.801 1 98.06 527 LYS A O 1
ATOM 4039 N N . ALA A 1 528 ? -20.281 13.367 -5.652 1 98.69 528 ALA A N 1
ATOM 4040 C CA . ALA A 1 528 ? -18.828 13.508 -5.613 1 98.69 528 ALA A CA 1
ATOM 4041 C C . ALA A 1 528 ? -18.312 14.18 -6.879 1 98.69 528 ALA A C 1
ATOM 4043 O O . ALA A 1 528 ? -18.797 13.906 -7.98 1 98.69 528 ALA A O 1
ATOM 4044 N N . THR A 1 529 ? -17.375 15.164 -6.746 1 98.88 529 THR A N 1
ATOM 4045 C CA . THR A 1 529 ? -16.969 15.984 -7.883 1 98.88 529 THR A CA 1
ATOM 4046 C C . THR A 1 529 ? -15.438 16.062 -7.957 1 98.88 529 THR A C 1
ATOM 4048 O O . THR A 1 529 ? -14.773 16.312 -6.945 1 98.88 529 THR A O 1
ATOM 4051 N N . ILE A 1 530 ? -14.922 15.734 -9.102 1 98.88 530 ILE A N 1
ATOM 4052 C CA . ILE A 1 530 ? -13.523 16 -9.398 1 98.88 530 ILE A CA 1
ATOM 4053 C C . ILE A 1 530 ? -13.406 17.297 -10.203 1 98.88 530 ILE A C 1
ATOM 4055 O O . ILE A 1 530 ? -14.023 17.438 -11.258 1 98.88 530 ILE A O 1
ATOM 4059 N N . VAL A 1 531 ? -12.719 18.281 -9.695 1 98.88 531 VAL A N 1
ATOM 4060 C CA . VAL A 1 531 ? -12.438 19.531 -10.398 1 98.88 531 VAL A CA 1
ATOM 4061 C C . VAL A 1 531 ? -11 19.516 -10.898 1 98.88 531 VAL A C 1
ATOM 4063 O O . VAL A 1 531 ? -10.055 19.688 -10.117 1 98.88 531 VAL A O 1
ATOM 4066 N N . ASP A 1 532 ? -10.867 19.359 -12.188 1 98.62 532 ASP A N 1
ATOM 4067 C CA . ASP A 1 532 ? -9.57 19.312 -12.852 1 98.62 532 ASP A CA 1
ATOM 4068 C C . ASP A 1 532 ? -9.086 20.703 -13.219 1 98.62 532 ASP A C 1
ATOM 4070 O O . ASP A 1 532 ? -9.516 21.266 -14.234 1 98.62 532 ASP A O 1
ATOM 4074 N N . VAL A 1 533 ? -8.148 21.25 -12.453 1 98.56 533 VAL A N 1
ATOM 4075 C CA . VAL A 1 533 ? -7.641 22.594 -12.703 1 98.56 533 VAL A CA 1
ATOM 4076 C C . VAL A 1 533 ? -6.27 22.516 -13.375 1 98.56 533 VAL A C 1
ATOM 4078 O O . VAL A 1 533 ? -5.297 22.062 -12.758 1 98.56 533 VAL A O 1
ATOM 4081 N N . HIS A 1 534 ? -6.176 22.938 -14.609 1 97.88 534 HIS A N 1
ATOM 4082 C CA . HIS A 1 534 ? -4.902 22.984 -15.312 1 97.88 534 HIS A CA 1
ATOM 4083 C C . HIS A 1 534 ? -4.066 24.188 -14.891 1 97.88 534 HIS A C 1
ATOM 4085 O O . HIS A 1 534 ? -4.383 25.328 -15.242 1 97.88 534 HIS A O 1
ATOM 4091 N N . ILE A 1 535 ? -3.01 23.938 -14.148 1 96.62 535 ILE A N 1
ATOM 4092 C CA . ILE A 1 535 ? -2.221 25.016 -13.57 1 96.62 535 ILE A CA 1
ATOM 4093 C C . ILE A 1 535 ? -0.891 25.141 -14.312 1 96.62 535 ILE A C 1
ATOM 4095 O O . ILE A 1 535 ? -0.509 24.234 -15.07 1 96.62 535 ILE A O 1
ATOM 4099 N N . ASP A 1 536 ? -0.215 26.25 -14.094 1 93.94 536 ASP A N 1
ATOM 4100 C CA . ASP A 1 536 ? 1.094 26.531 -14.68 1 93.94 536 ASP A CA 1
ATOM 4101 C C . ASP A 1 536 ? 2.156 25.578 -14.117 1 93.94 536 ASP A C 1
ATOM 4103 O O . ASP A 1 536 ? 2.461 25.625 -12.922 1 93.94 536 ASP A O 1
ATOM 4107 N N . PRO A 1 537 ? 2.707 24.703 -14.953 1 89.5 537 PRO A N 1
ATOM 4108 C CA . PRO A 1 537 ? 3.689 23.734 -14.477 1 89.5 537 PRO A CA 1
ATOM 4109 C C . PRO A 1 537 ? 5.008 24.391 -14.062 1 89.5 537 PRO A C 1
ATOM 4111 O O . PRO A 1 537 ? 5.863 23.734 -13.461 1 89.5 537 PRO A O 1
ATOM 4114 N N . ASN A 1 538 ? 5.188 25.625 -14.266 1 85.88 538 ASN A N 1
ATOM 4115 C CA . ASN A 1 538 ? 6.477 26.266 -14.039 1 85.88 538 ASN A CA 1
ATOM 4116 C C . ASN A 1 538 ? 6.453 27.156 -12.797 1 85.88 538 ASN A C 1
ATOM 4118 O O . ASN A 1 538 ? 7.477 27.719 -12.406 1 85.88 538 ASN A O 1
ATOM 4122 N N . THR A 1 539 ? 5.316 27.234 -12.211 1 88.38 539 THR A N 1
ATOM 4123 C CA . THR A 1 539 ? 5.184 28.125 -11.062 1 88.38 539 THR A CA 1
ATOM 4124 C C . THR A 1 539 ? 5.871 27.531 -9.836 1 88.38 539 THR A C 1
ATOM 4126 O O . THR A 1 539 ? 5.773 26.328 -9.578 1 88.38 539 THR A O 1
ATOM 4129 N N . ILE A 1 540 ? 6.57 28.328 -9.117 1 89.31 540 ILE A N 1
ATOM 4130 C CA . ILE A 1 540 ? 7.117 27.969 -7.809 1 89.31 540 ILE A CA 1
ATOM 4131 C C . ILE A 1 540 ? 6.199 28.484 -6.707 1 89.31 540 ILE A C 1
ATOM 4133 O O . ILE A 1 540 ? 5.871 29.672 -6.672 1 89.31 540 ILE A O 1
ATOM 4137 N N . PRO A 1 541 ? 5.777 27.609 -5.816 1 90.38 541 PRO A N 1
ATOM 4138 C CA . PRO A 1 541 ? 4.938 28.094 -4.723 1 90.38 541 PRO A CA 1
ATOM 4139 C C . PRO A 1 541 ? 5.578 29.25 -3.957 1 90.38 541 PRO A C 1
ATOM 4141 O O . PRO A 1 541 ? 6.793 29.25 -3.73 1 90.38 541 PRO A O 1
ATOM 4144 N N . ILE A 1 542 ? 4.809 30.188 -3.506 1 87.56 542 ILE A N 1
ATOM 4145 C CA . ILE A 1 542 ? 5.25 31.406 -2.834 1 87.56 542 ILE A CA 1
ATOM 4146 C C . ILE A 1 542 ? 6.141 31.047 -1.648 1 87.56 542 ILE A C 1
ATOM 4148 O O . ILE A 1 542 ? 7.25 31.562 -1.516 1 87.56 542 ILE A O 1
ATOM 4152 N N . PRO A 1 543 ? 5.73 30.062 -0.828 1 88.69 543 PRO A N 1
ATOM 4153 C CA . PRO A 1 543 ? 6.582 29.734 0.316 1 88.69 543 PRO A CA 1
ATOM 4154 C C . PRO A 1 543 ? 7.945 29.172 -0.102 1 88.69 543 PRO A C 1
ATOM 4156 O O . PRO A 1 543 ? 8.945 29.406 0.583 1 88.69 543 PRO A O 1
ATOM 4159 N N . TYR A 1 544 ? 7.965 28.453 -1.186 1 87.62 544 TYR A N 1
ATOM 4160 C CA . TYR A 1 544 ? 9.242 27.922 -1.659 1 87.62 544 TYR A CA 1
ATOM 4161 C C . TYR A 1 544 ? 10.109 29.031 -2.23 1 87.62 544 TYR A C 1
ATOM 4163 O O . TYR A 1 544 ? 11.344 28.969 -2.162 1 87.62 544 TYR A O 1
ATOM 4171 N N . GLN A 1 545 ? 9.477 30.047 -2.822 1 87.94 545 GLN A N 1
ATOM 4172 C CA . GLN A 1 545 ? 10.242 31.203 -3.268 1 87.94 545 GLN A CA 1
ATOM 4173 C C . GLN A 1 545 ? 10.945 31.875 -2.096 1 87.94 545 GLN A C 1
ATOM 4175 O O . GLN A 1 545 ? 12.117 32.25 -2.201 1 87.94 545 GLN A O 1
ATOM 4180 N N . ARG A 1 546 ? 10.219 32 -1.011 1 88.38 546 ARG A N 1
ATOM 4181 C CA . ARG A 1 546 ? 10.781 32.594 0.203 1 88.38 546 ARG A CA 1
ATOM 4182 C C . ARG A 1 546 ? 11.906 31.734 0.763 1 88.38 546 ARG A C 1
ATOM 4184 O O . ARG A 1 546 ? 12.961 32.25 1.131 1 88.38 546 ARG A O 1
ATOM 4191 N N . LEU A 1 547 ? 11.664 30.422 0.745 1 87.31 547 LEU A N 1
ATOM 4192 C CA . LEU A 1 547 ? 12.555 29.469 1.393 1 87.31 547 LEU A CA 1
ATOM 4193 C C . LEU A 1 547 ? 13.867 29.344 0.618 1 87.31 547 LEU A C 1
ATOM 4195 O O . LEU A 1 547 ? 14.938 29.234 1.217 1 87.31 547 LEU A O 1
ATOM 4199 N N . TYR A 1 548 ? 13.75 29.391 -0.75 1 84.5 548 TYR A N 1
ATOM 4200 C CA . TYR A 1 548 ? 14.93 29.078 -1.554 1 84.5 548 TYR A CA 1
ATOM 4201 C C . TYR A 1 548 ? 15.438 30.328 -2.273 1 84.5 548 TYR A C 1
ATOM 4203 O O . TYR A 1 548 ? 16.438 30.266 -2.986 1 84.5 548 TYR A O 1
ATOM 4211 N N . GLY A 1 549 ? 14.812 31.406 -1.962 1 81.62 549 GLY A N 1
ATOM 4212 C CA . GLY A 1 549 ? 15.234 32.625 -2.617 1 81.62 549 GLY A CA 1
ATOM 4213 C C . GLY A 1 549 ? 15.125 32.562 -4.129 1 81.62 549 GLY A C 1
ATOM 4214 O O . GLY A 1 549 ? 16.047 33 -4.84 1 81.62 549 GLY A O 1
ATOM 4215 N N . LEU A 1 550 ? 14.023 31.812 -4.516 1 75.38 550 LEU A N 1
ATOM 4216 C CA . LEU A 1 550 ? 13.859 31.578 -5.945 1 75.38 550 LEU A CA 1
ATOM 4217 C C . LEU A 1 550 ? 12.828 32.531 -6.527 1 75.38 550 LEU A C 1
ATOM 4219 O O . LEU A 1 550 ? 11.891 32.938 -5.84 1 75.38 550 LEU A O 1
ATOM 4223 N N . ASN A 1 551 ? 13.102 33.406 -7.559 1 61.97 551 ASN A N 1
ATOM 4224 C CA . ASN A 1 551 ? 12.07 34.188 -8.219 1 61.97 551 ASN A CA 1
ATOM 4225 C C . ASN A 1 551 ? 11.398 33.406 -9.344 1 61.97 551 ASN A C 1
ATOM 4227 O O . ASN A 1 551 ? 10.203 33.531 -9.586 1 61.97 551 ASN A O 1
ATOM 4231 N N . THR A 1 552 ? 11.977 32.969 -10.367 1 54.41 552 THR A N 1
ATOM 4232 C CA . THR A 1 552 ? 11.383 32.219 -11.484 1 54.41 552 THR A CA 1
ATOM 4233 C C . THR A 1 552 ? 12.125 30.906 -11.703 1 54.41 552 THR A C 1
ATOM 4235 O O . THR A 1 552 ? 13.32 30.812 -11.453 1 54.41 552 THR A O 1
ATOM 4238 N N . ILE A 1 553 ? 11.328 29.656 -11.562 1 47.53 553 ILE A N 1
ATOM 4239 C CA . ILE A 1 553 ? 12 28.453 -12.023 1 47.53 553 ILE A CA 1
ATOM 4240 C C . ILE A 1 553 ? 12.094 28.469 -13.547 1 47.53 553 ILE A C 1
ATOM 4242 O O . ILE A 1 553 ? 11.117 28.797 -14.234 1 47.53 553 ILE A O 1
ATOM 4246 N N . MET B 1 1 ? 29.156 7.438 -3.955 1 87.62 1 MET B N 1
ATOM 4247 C CA . MET B 1 1 ? 28.391 6.297 -3.467 1 87.62 1 MET B CA 1
ATOM 4248 C C . MET B 1 1 ? 27.25 5.945 -4.43 1 87.62 1 MET B C 1
ATOM 4250 O O . MET B 1 1 ? 27.125 4.793 -4.844 1 87.62 1 MET B O 1
ATOM 4254 N N . ARG B 1 2 ? 26.547 6.938 -4.895 1 89.31 2 ARG B N 1
ATOM 4255 C CA . ARG B 1 2 ? 25.438 6.707 -5.801 1 89.31 2 ARG B CA 1
ATOM 4256 C C . ARG B 1 2 ? 25.906 6.066 -7.102 1 89.31 2 ARG B C 1
ATOM 4258 O O . ARG B 1 2 ? 25.25 5.172 -7.637 1 89.31 2 ARG B O 1
ATOM 4265 N N . ASP B 1 3 ? 27.016 6.516 -7.57 1 90.88 3 ASP B N 1
ATOM 4266 C CA . ASP B 1 3 ? 27.547 6.004 -8.828 1 90.88 3 ASP B CA 1
ATOM 4267 C C . ASP B 1 3 ? 28 4.555 -8.68 1 90.88 3 ASP B C 1
ATOM 4269 O O . ASP B 1 3 ? 27.812 3.738 -9.586 1 90.88 3 ASP B O 1
ATOM 4273 N N . LEU B 1 4 ? 28.594 4.258 -7.543 1 91.12 4 LEU B N 1
ATOM 4274 C CA . LEU B 1 4 ? 29.047 2.893 -7.285 1 91.12 4 LEU B CA 1
ATOM 4275 C C . LEU B 1 4 ? 27.859 1.938 -7.211 1 91.12 4 LEU B C 1
ATOM 4277 O O . LEU B 1 4 ? 27.891 0.841 -7.773 1 91.12 4 LEU B O 1
ATOM 4281 N N . VAL B 1 5 ? 26.828 2.367 -6.539 1 94.19 5 VAL B N 1
ATOM 4282 C CA . VAL B 1 5 ? 25.625 1.561 -6.402 1 94.19 5 VAL B CA 1
ATOM 4283 C C . VAL B 1 5 ? 24.984 1.343 -7.773 1 94.19 5 VAL B C 1
ATOM 4285 O O . VAL B 1 5 ? 24.625 0.217 -8.125 1 94.19 5 VAL B O 1
ATOM 4288 N N . SER B 1 6 ? 24.922 2.422 -8.531 1 95.44 6 SER B N 1
ATOM 4289 C CA . SER B 1 6 ? 24.281 2.377 -9.844 1 95.44 6 SER B CA 1
ATOM 4290 C C . SER B 1 6 ? 25.031 1.447 -10.789 1 95.44 6 SER B C 1
ATOM 4292 O O . SER B 1 6 ? 24.422 0.624 -11.469 1 95.44 6 SER B O 1
ATOM 4294 N N . GLU B 1 7 ? 26.312 1.576 -10.82 1 94.19 7 GLU B N 1
ATOM 4295 C CA . GLU B 1 7 ? 27.141 0.752 -11.703 1 94.19 7 GLU B CA 1
ATOM 4296 C C . GLU B 1 7 ? 27.031 -0.725 -11.336 1 94.19 7 GLU B C 1
ATOM 4298 O O . GLU B 1 7 ? 26.938 -1.584 -12.211 1 94.19 7 GLU B O 1
ATOM 4303 N N . TRP B 1 8 ? 27.094 -0.954 -10.102 1 94.38 8 TRP B N 1
ATOM 4304 C CA . TRP B 1 8 ? 27 -2.338 -9.648 1 94.38 8 TRP B CA 1
ATOM 4305 C C . TRP B 1 8 ? 25.656 -2.949 -10.039 1 94.38 8 TRP B C 1
ATOM 4307 O O . TRP B 1 8 ? 25.594 -4.07 -10.555 1 94.38 8 TRP B O 1
ATOM 4317 N N . LEU B 1 9 ? 24.578 -2.266 -9.805 1 96.94 9 LEU B N 1
ATOM 4318 C CA . LEU B 1 9 ? 23.234 -2.766 -10.109 1 96.94 9 LEU B CA 1
ATOM 4319 C C . LEU B 1 9 ? 23.094 -3.051 -11.594 1 96.94 9 LEU B C 1
ATOM 4321 O O . LEU B 1 9 ? 22.578 -4.109 -11.984 1 96.94 9 LEU B O 1
ATOM 4325 N N . ILE B 1 10 ? 23.547 -2.123 -12.445 1 96.38 10 ILE B N 1
ATOM 4326 C CA . ILE B 1 10 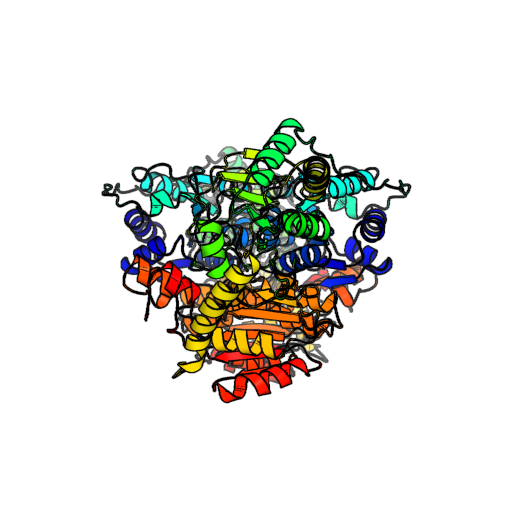? 23.406 -2.258 -13.891 1 96.38 10 ILE B CA 1
ATOM 4327 C C . ILE B 1 10 ? 24.219 -3.461 -14.375 1 96.38 10 ILE B C 1
ATOM 4329 O O . ILE B 1 10 ? 23.734 -4.234 -15.211 1 96.38 10 ILE B O 1
ATOM 4333 N N . ASN B 1 11 ? 25.344 -3.689 -13.75 1 94.56 11 ASN B N 1
ATOM 4334 C CA . ASN B 1 11 ? 26.25 -4.73 -14.211 1 94.56 11 ASN B CA 1
ATOM 4335 C C . ASN B 1 11 ? 25.844 -6.105 -13.688 1 94.56 11 ASN B C 1
ATOM 4337 O O . ASN B 1 11 ? 26.109 -7.125 -14.328 1 94.56 11 ASN B O 1
ATOM 4341 N N . ASN B 1 12 ? 25.219 -6.117 -12.531 1 94.06 12 ASN B N 1
ATOM 4342 C CA . ASN B 1 12 ? 25.016 -7.41 -11.883 1 94.06 12 ASN B CA 1
ATOM 4343 C C . ASN B 1 12 ? 23.547 -7.809 -11.859 1 94.06 12 ASN B C 1
ATOM 4345 O O . ASN B 1 12 ? 23.219 -9 -11.836 1 94.06 12 ASN B O 1
ATOM 4349 N N . VAL B 1 13 ? 22.641 -6.875 -11.828 1 95.56 13 VAL B N 1
ATOM 4350 C CA . VAL B 1 13 ? 21.219 -7.18 -11.719 1 95.56 13 VAL B CA 1
ATOM 4351 C C . VAL B 1 13 ? 20.531 -6.914 -13.062 1 95.56 13 VAL B C 1
ATOM 4353 O O . VAL B 1 13 ? 19.812 -7.781 -13.586 1 95.56 13 VAL B O 1
ATOM 4356 N N . GLY B 1 14 ? 20.812 -5.777 -13.656 1 95.25 14 GLY B N 1
ATOM 4357 C CA . GLY B 1 14 ? 20.203 -5.406 -14.922 1 95.25 14 GLY B CA 1
ATOM 4358 C C . GLY B 1 14 ? 19.797 -3.947 -14.977 1 95.25 14 GLY B C 1
ATOM 4359 O O . GLY B 1 14 ? 20.031 -3.193 -14.031 1 95.25 14 GLY B O 1
ATOM 4360 N N . ASN B 1 15 ? 19.125 -3.609 -16.078 1 96 15 ASN B N 1
ATOM 4361 C CA . ASN B 1 15 ? 18.891 -2.197 -16.359 1 96 15 ASN B CA 1
ATOM 4362 C C . ASN B 1 15 ? 17.531 -1.736 -15.852 1 96 15 ASN B C 1
ATOM 4364 O O . ASN B 1 15 ? 17.297 -0.538 -15.688 1 96 15 ASN B O 1
ATOM 4368 N N . TYR B 1 16 ? 16.578 -2.625 -15.633 1 97.88 16 TYR B N 1
ATOM 4369 C CA . TYR B 1 16 ? 15.25 -2.227 -15.195 1 97.88 16 TYR B CA 1
ATOM 4370 C C . TYR B 1 16 ? 15.234 -1.901 -13.703 1 97.88 16 TYR B C 1
ATOM 4372 O O . TYR B 1 16 ? 15.656 -2.719 -12.883 1 97.88 16 TYR B O 1
ATOM 4380 N N . VAL B 1 17 ? 14.805 -0.744 -13.352 1 98.38 17 VAL B N 1
ATOM 4381 C CA . VAL B 1 17 ? 14.656 -0.304 -11.969 1 98.38 17 VAL B CA 1
ATOM 4382 C C . VAL B 1 17 ? 13.219 0.149 -11.719 1 98.38 17 VAL B C 1
ATOM 4384 O O . VAL B 1 17 ? 12.711 1.038 -12.406 1 98.38 17 VAL B O 1
ATOM 4387 N N . PHE B 1 18 ? 12.57 -0.454 -10.812 1 98.75 18 PHE B N 1
ATOM 4388 C CA . PHE B 1 18 ? 11.203 -0.089 -10.438 1 98.75 18 PHE B CA 1
ATOM 4389 C C . PHE B 1 18 ? 11.211 0.855 -9.242 1 98.75 18 PHE B C 1
ATOM 4391 O O . PHE B 1 18 ? 11.945 0.64 -8.273 1 98.75 18 PHE B O 1
ATOM 4398 N N . THR B 1 19 ? 10.414 1.942 -9.305 1 98.56 19 THR B N 1
ATOM 4399 C CA . THR B 1 19 ? 10.484 2.957 -8.266 1 98.56 19 THR B CA 1
ATOM 4400 C C . THR B 1 19 ? 9.219 3.807 -8.242 1 98.56 19 THR B C 1
ATOM 4402 O O . THR B 1 19 ? 8.312 3.594 -9.047 1 98.56 19 THR B O 1
ATOM 4405 N N . VAL B 1 20 ? 9.047 4.582 -7.254 1 97.69 20 VAL B N 1
ATOM 4406 C CA . VAL B 1 20 ? 8.312 5.84 -7.184 1 97.69 20 VAL B CA 1
ATOM 4407 C C . VAL B 1 20 ? 9.266 6.977 -6.812 1 97.69 20 VAL B C 1
ATOM 4409 O O . VAL B 1 20 ? 9.766 7.035 -5.684 1 97.69 20 VAL B O 1
ATOM 4412 N N . ALA B 1 21 ? 9.516 7.816 -7.758 1 96.06 21 ALA B N 1
ATOM 4413 C CA . ALA B 1 21 ? 10.539 8.844 -7.582 1 96.06 21 ALA B CA 1
ATOM 4414 C C . ALA B 1 21 ? 10.234 9.719 -6.371 1 96.06 21 ALA B C 1
ATOM 4416 O O . ALA B 1 21 ? 9.07 10.031 -6.098 1 96.06 21 ALA B O 1
ATOM 4417 N N . ALA B 1 22 ? 11.219 10.062 -5.672 1 93 22 ALA B N 1
ATOM 4418 C CA . ALA B 1 22 ? 11.125 10.867 -4.461 1 93 22 ALA B CA 1
ATOM 4419 C C . ALA B 1 22 ? 12.414 11.641 -4.215 1 93 22 ALA B C 1
ATOM 4421 O O . ALA B 1 22 ? 13.469 11.305 -4.762 1 93 22 ALA B O 1
ATOM 4422 N N . GLU B 1 23 ? 12.336 12.57 -3.365 1 88.12 23 GLU B N 1
ATOM 4423 C CA . GLU B 1 23 ? 13.43 13.508 -3.137 1 88.12 23 GLU B CA 1
ATOM 4424 C C . GLU B 1 23 ? 14.688 12.781 -2.664 1 88.12 23 GLU B C 1
ATOM 4426 O O . GLU B 1 23 ? 15.773 12.984 -3.215 1 88.12 23 GLU B O 1
ATOM 4431 N N . ASN B 1 24 ? 14.578 11.898 -1.768 1 85.5 24 ASN B N 1
ATOM 4432 C CA . ASN B 1 24 ? 15.75 11.336 -1.093 1 85.5 24 ASN B CA 1
ATOM 4433 C C . ASN B 1 24 ? 16.422 10.266 -1.938 1 85.5 24 ASN B C 1
ATOM 4435 O O . ASN B 1 24 ? 17.547 9.836 -1.632 1 85.5 24 ASN B O 1
ATOM 4439 N N . ILE B 1 25 ? 15.789 9.859 -3.01 1 92.31 25 ILE B N 1
ATOM 4440 C CA . ILE B 1 25 ? 16.406 8.836 -3.836 1 92.31 25 ILE B CA 1
ATOM 4441 C C . ILE B 1 25 ? 16.672 9.383 -5.234 1 92.31 25 ILE B C 1
ATOM 4443 O O . ILE B 1 25 ? 17.156 8.664 -6.113 1 92.31 25 ILE B O 1
ATOM 4447 N N . LEU B 1 26 ? 16.422 10.633 -5.438 1 92.06 26 LEU B N 1
ATOM 4448 C CA . LEU B 1 26 ? 16.516 11.25 -6.754 1 92.06 26 LEU B CA 1
ATOM 4449 C C . LEU B 1 26 ? 17.938 11.164 -7.285 1 92.06 26 LEU B C 1
ATOM 4451 O O . LEU B 1 26 ? 18.156 10.906 -8.469 1 92.06 26 LEU B O 1
ATOM 4455 N N . GLY B 1 27 ? 18.906 11.453 -6.422 1 91.31 27 GLY B N 1
ATOM 4456 C CA . GLY B 1 27 ? 20.297 11.367 -6.84 1 91.31 27 GLY B CA 1
ATOM 4457 C C . GLY B 1 27 ? 20.672 10 -7.359 1 91.31 27 GLY B C 1
ATOM 4458 O O . GLY B 1 27 ? 21.391 9.883 -8.367 1 91.31 27 GLY B O 1
ATOM 4459 N N . LEU B 1 28 ? 20.25 8.984 -6.648 1 94.25 28 LEU B N 1
ATOM 4460 C CA . LEU B 1 28 ? 20.547 7.617 -7.055 1 94.25 28 LEU B CA 1
ATOM 4461 C C . LEU B 1 28 ? 19.859 7.285 -8.375 1 94.25 28 LEU B C 1
ATOM 4463 O O . LEU B 1 28 ? 20.469 6.668 -9.258 1 94.25 28 LEU B O 1
ATOM 4467 N N . LEU B 1 29 ? 18.625 7.676 -8.562 1 96.25 29 LEU B N 1
ATOM 4468 C CA . LEU B 1 29 ? 17.875 7.406 -9.789 1 96.25 29 LEU B CA 1
ATOM 4469 C C . LEU B 1 29 ? 18.531 8.109 -10.977 1 96.25 29 LEU B C 1
ATOM 4471 O O . LEU B 1 29 ? 18.609 7.539 -12.07 1 96.25 29 LEU B O 1
ATOM 4475 N N . ARG B 1 30 ? 18.969 9.352 -10.773 1 95.06 30 ARG B N 1
ATOM 4476 C CA . ARG B 1 30 ? 19.656 10.086 -11.828 1 95.06 30 ARG B CA 1
ATOM 4477 C C . ARG B 1 30 ? 20.953 9.391 -12.234 1 95.06 30 ARG B C 1
ATOM 4479 O O . ARG B 1 30 ? 21.25 9.281 -13.422 1 95.06 30 ARG B O 1
ATOM 4486 N N . SER B 1 31 ? 21.672 8.938 -11.211 1 94.38 31 SER B N 1
ATOM 4487 C CA . SER B 1 31 ? 22.891 8.203 -11.484 1 94.38 31 SER B CA 1
ATOM 4488 C C . SER B 1 31 ? 22.625 6.949 -12.312 1 94.38 31 SER B C 1
ATOM 4490 O O . SER B 1 31 ? 23.359 6.633 -13.234 1 94.38 31 SER B O 1
ATOM 4492 N N . LEU B 1 32 ? 21.594 6.246 -11.992 1 96.81 32 LEU B N 1
ATOM 4493 C CA . LEU B 1 32 ? 21.203 5.039 -12.711 1 96.81 32 LEU B CA 1
ATOM 4494 C C . LEU B 1 32 ? 20.859 5.355 -14.164 1 96.81 32 LEU B C 1
ATOM 4496 O O . LEU B 1 32 ? 21.297 4.648 -15.078 1 96.81 32 LEU B O 1
ATOM 4500 N N . ILE B 1 33 ? 20.094 6.391 -14.391 1 96.19 33 ILE B N 1
ATOM 4501 C CA . ILE B 1 33 ? 19.719 6.789 -15.742 1 96.19 33 ILE B CA 1
ATOM 4502 C C . ILE B 1 33 ? 20.969 7.117 -16.562 1 96.19 33 ILE B C 1
ATOM 4504 O O . ILE B 1 33 ? 21.094 6.676 -17.703 1 96.19 33 ILE B O 1
ATOM 4508 N N . ASN B 1 34 ? 21.859 7.84 -15.961 1 94.12 34 ASN B N 1
ATOM 4509 C CA . ASN B 1 34 ? 23.094 8.266 -16.641 1 94.12 34 ASN B CA 1
ATOM 4510 C C . ASN B 1 34 ? 23.953 7.07 -17.016 1 94.12 34 ASN B C 1
ATOM 4512 O O . ASN B 1 34 ? 24.797 7.172 -17.922 1 94.12 34 ASN B O 1
ATOM 4516 N N . ARG B 1 35 ? 23.688 5.957 -16.453 1 94.38 35 ARG B N 1
ATOM 4517 C CA . ARG B 1 35 ? 24.516 4.785 -16.672 1 94.38 35 ARG B CA 1
ATOM 4518 C C . ARG B 1 35 ? 23.75 3.717 -17.453 1 94.38 35 ARG B C 1
ATOM 4520 O O . ARG B 1 35 ? 24.188 2.561 -17.516 1 94.38 35 ARG B O 1
ATOM 4527 N N . GLY B 1 36 ? 22.672 4.109 -17.953 1 94.62 36 GLY B N 1
ATOM 4528 C CA . GLY B 1 36 ? 21.953 3.219 -18.859 1 94.62 36 GLY B CA 1
ATOM 4529 C C . GLY B 1 36 ? 20.797 2.502 -18.203 1 94.62 36 GLY B C 1
ATOM 4530 O O . GLY B 1 36 ? 20.203 1.595 -18.781 1 94.62 36 GLY B O 1
ATOM 4531 N N . GLY B 1 37 ? 20.516 2.898 -17 1 96.44 37 GLY B N 1
ATOM 4532 C CA . GLY B 1 37 ? 19.359 2.32 -16.328 1 96.44 37 GLY B CA 1
ATOM 4533 C C . GLY B 1 37 ? 18.047 2.758 -16.938 1 96.44 37 GLY B C 1
ATOM 4534 O O . GLY B 1 37 ? 17.922 3.889 -17.406 1 96.44 37 GLY B O 1
ATOM 4535 N N . PHE B 1 38 ? 17.125 1.845 -17 1 97.5 38 PHE B N 1
ATOM 4536 C CA . PHE B 1 38 ? 15.75 2.123 -17.406 1 97.5 38 PHE B CA 1
ATOM 4537 C C . PHE B 1 38 ? 14.836 2.207 -16.203 1 97.5 38 PHE B C 1
ATOM 4539 O O . PHE B 1 38 ? 14.484 1.185 -15.602 1 97.5 38 PHE B O 1
ATOM 4546 N N . ILE B 1 39 ? 14.406 3.404 -15.867 1 97.81 39 ILE B N 1
ATOM 4547 C CA . ILE B 1 39 ? 13.641 3.643 -14.648 1 97.81 39 ILE B CA 1
ATOM 4548 C C . ILE B 1 39 ? 12.148 3.533 -14.945 1 97.81 39 ILE B C 1
ATOM 4550 O O . ILE B 1 39 ? 11.633 4.227 -15.82 1 97.81 39 ILE B O 1
ATOM 4554 N N . ILE B 1 40 ? 11.469 2.645 -14.359 1 98.25 40 ILE B N 1
ATOM 4555 C CA . ILE B 1 40 ? 10.016 2.559 -14.398 1 98.25 40 ILE B CA 1
ATOM 4556 C C . ILE B 1 40 ? 9.422 3.236 -13.164 1 98.25 40 ILE B C 1
ATOM 4558 O O . ILE B 1 40 ? 9.531 2.715 -12.055 1 98.25 40 ILE B O 1
ATOM 4562 N N . ASN B 1 41 ? 8.883 4.379 -13.367 1 97.62 41 ASN B N 1
ATOM 4563 C CA . ASN B 1 41 ? 8.305 5.203 -12.305 1 97.62 41 ASN B CA 1
ATOM 4564 C C . ASN B 1 41 ? 6.812 4.941 -12.133 1 97.62 41 ASN B C 1
ATOM 4566 O O . ASN B 1 41 ? 5.988 5.617 -12.758 1 97.62 41 ASN B O 1
ATOM 4570 N N . SER B 1 42 ? 6.484 4.016 -11.242 1 97.88 42 SER B N 1
ATOM 4571 C CA . SER B 1 42 ? 5.086 3.666 -11.008 1 97.88 42 SER B CA 1
ATOM 4572 C C . SER B 1 42 ? 4.355 4.785 -10.273 1 97.88 42 SER B C 1
ATOM 4574 O O . SER B 1 42 ? 4.98 5.742 -9.805 1 97.88 42 SER B O 1
ATOM 4576 N N . LYS B 1 43 ? 3.031 4.664 -10.195 1 97.62 43 LYS B N 1
ATOM 4577 C CA . LYS B 1 43 ? 2.23 5.727 -9.586 1 97.62 43 LYS B CA 1
ATOM 4578 C C . LYS B 1 43 ? 2.084 5.516 -8.086 1 97.62 43 LYS B C 1
ATOM 4580 O O . LYS B 1 43 ? 1.815 6.461 -7.34 1 97.62 43 LYS B O 1
ATOM 4585 N N . PHE B 1 44 ? 2.244 4.297 -7.641 1 97.88 44 PHE B N 1
ATOM 4586 C CA . PHE B 1 44 ? 2.066 3.953 -6.234 1 97.88 44 PHE B CA 1
ATOM 4587 C C . PHE B 1 44 ? 3.064 2.881 -5.812 1 97.88 44 PHE B C 1
ATOM 4589 O O . PHE B 1 44 ? 3.402 1.995 -6.598 1 97.88 44 PHE B O 1
ATOM 4596 N N . GLU B 1 45 ? 3.566 2.857 -4.648 1 98.12 45 GLU B N 1
ATOM 4597 C CA . GLU B 1 45 ? 4.66 2.004 -4.188 1 98.12 45 GLU B CA 1
ATOM 4598 C C . GLU B 1 45 ? 4.27 0.529 -4.246 1 98.12 45 GLU B C 1
ATOM 4600 O O . GLU B 1 45 ? 5.078 -0.318 -4.629 1 98.12 45 GLU B O 1
ATOM 4605 N N . PRO B 1 46 ? 2.982 0.113 -3.791 1 98.44 46 PRO B N 1
ATOM 4606 C CA . PRO B 1 46 ? 2.65 -1.303 -3.969 1 98.44 46 PRO B CA 1
ATOM 4607 C C . PRO B 1 46 ? 2.805 -1.768 -5.414 1 98.44 46 PRO B C 1
ATOM 4609 O O . PRO B 1 46 ? 3.268 -2.885 -5.66 1 98.44 46 PRO B O 1
ATOM 4612 N N . SER B 1 47 ? 2.443 -0.894 -6.398 1 98.75 47 SER B N 1
ATOM 4613 C CA . SER B 1 47 ? 2.553 -1.227 -7.812 1 98.75 47 SER B CA 1
ATOM 4614 C C . SER B 1 47 ? 4.008 -1.421 -8.227 1 98.75 47 SER B C 1
ATOM 4616 O O . SER B 1 47 ? 4.32 -2.32 -9.008 1 98.75 47 SER B O 1
ATOM 4618 N N . ALA B 1 48 ? 4.895 -0.555 -7.691 1 98.81 48 ALA B N 1
ATOM 4619 C CA . ALA B 1 48 ? 6.32 -0.727 -7.973 1 98.81 48 ALA B CA 1
ATOM 4620 C C . ALA B 1 48 ? 6.812 -2.09 -7.496 1 98.81 48 ALA B C 1
ATOM 4622 O O . ALA B 1 48 ? 7.594 -2.752 -8.18 1 98.81 48 ALA B O 1
ATOM 4623 N N . GLY B 1 49 ? 6.379 -2.443 -6.301 1 98.88 49 GLY B N 1
ATOM 4624 C CA . GLY B 1 49 ? 6.727 -3.752 -5.773 1 98.88 49 GLY B CA 1
ATOM 4625 C C . GLY B 1 49 ? 6.211 -4.898 -6.625 1 98.88 49 GLY B C 1
ATOM 4626 O O . GLY B 1 49 ? 6.941 -5.852 -6.902 1 98.88 49 GLY B O 1
ATOM 4627 N N . PHE B 1 50 ? 4.918 -4.82 -7.086 1 98.88 50 PHE B N 1
ATOM 4628 C CA . PHE B 1 50 ? 4.336 -5.852 -7.934 1 98.88 50 PHE B CA 1
ATOM 4629 C C . PHE B 1 50 ? 5.078 -5.941 -9.266 1 98.88 50 PHE B C 1
ATOM 4631 O O . PHE B 1 50 ? 5.309 -7.035 -9.781 1 98.88 50 PHE B O 1
ATOM 4638 N N . MET B 1 51 ? 5.457 -4.773 -9.805 1 98.94 51 MET B N 1
ATOM 4639 C CA . MET B 1 51 ? 6.199 -4.754 -11.062 1 98.94 51 MET B CA 1
ATOM 4640 C C . MET B 1 51 ? 7.543 -5.461 -10.906 1 98.94 51 MET B C 1
ATOM 4642 O O . MET B 1 51 ? 7.93 -6.262 -11.758 1 98.94 51 MET B O 1
ATOM 4646 N N . ALA B 1 52 ? 8.227 -5.164 -9.781 1 98.88 52 ALA B N 1
ATOM 4647 C CA . ALA B 1 52 ? 9.523 -5.789 -9.523 1 98.88 52 ALA B CA 1
ATOM 4648 C C . ALA B 1 52 ? 9.383 -7.301 -9.367 1 98.88 52 ALA B C 1
ATOM 4650 O O . ALA B 1 52 ? 10.195 -8.062 -9.891 1 98.88 52 ALA B O 1
ATOM 4651 N N . LEU B 1 53 ? 8.352 -7.707 -8.664 1 98.62 53 LEU B N 1
ATOM 4652 C CA . LEU B 1 53 ? 8.078 -9.125 -8.43 1 98.62 53 LEU B CA 1
ATOM 4653 C C . LEU B 1 53 ? 7.828 -9.852 -9.742 1 98.62 53 LEU B C 1
ATOM 4655 O O . LEU B 1 53 ? 8.422 -10.898 -10 1 98.62 53 LEU B O 1
ATOM 4659 N N . VAL B 1 54 ? 6.977 -9.32 -10.594 1 98.69 54 VAL B N 1
ATOM 4660 C CA . VAL B 1 54 ? 6.629 -9.953 -11.867 1 98.69 54 VAL B CA 1
ATOM 4661 C C . VAL B 1 54 ? 7.852 -9.977 -12.781 1 98.69 54 VAL B C 1
ATOM 4663 O O . VAL B 1 54 ? 8.086 -10.961 -13.484 1 98.69 54 VAL B O 1
ATOM 4666 N N . SER B 1 55 ? 8.648 -8.891 -12.727 1 98.62 55 SER B N 1
ATOM 4667 C CA . SER B 1 55 ? 9.891 -8.844 -13.492 1 98.62 55 SER B CA 1
ATOM 4668 C C . SER B 1 55 ? 10.828 -9.984 -13.094 1 98.62 55 SER B C 1
ATOM 4670 O O . SER B 1 55 ? 11.406 -10.648 -13.961 1 98.62 55 SER B O 1
ATOM 4672 N N . SER B 1 56 ? 10.93 -10.211 -11.828 1 98.19 56 SER B N 1
ATOM 4673 C CA . SER B 1 56 ? 11.789 -11.281 -11.336 1 98.19 56 SER B CA 1
ATOM 4674 C C . SER B 1 56 ? 11.312 -12.641 -11.812 1 98.19 56 SER B C 1
ATOM 4676 O O . SER B 1 56 ? 12.117 -13.508 -12.164 1 98.19 56 SER B O 1
ATOM 4678 N N . ARG B 1 57 ? 10.023 -12.859 -11.867 1 97.56 57 ARG B N 1
ATOM 4679 C CA . ARG B 1 57 ? 9.438 -14.133 -12.289 1 97.56 57 ARG B CA 1
ATOM 4680 C C . ARG B 1 57 ? 9.648 -14.375 -13.773 1 97.56 57 ARG B C 1
ATOM 4682 O O . ARG B 1 57 ? 9.922 -15.5 -14.195 1 97.56 57 ARG B O 1
ATOM 4689 N N . LEU B 1 58 ? 9.492 -13.305 -14.523 1 97.12 58 LEU B N 1
ATOM 4690 C CA . LEU B 1 58 ? 9.578 -13.438 -15.977 1 97.12 58 LEU B CA 1
ATOM 4691 C C . LEU B 1 58 ? 11.023 -13.609 -16.422 1 97.12 58 LEU B C 1
ATOM 4693 O O . LEU B 1 58 ? 11.297 -14.383 -17.344 1 97.12 58 LEU B O 1
ATOM 4697 N N . LEU B 1 59 ? 11.938 -12.922 -15.711 1 96.31 59 LEU B N 1
ATOM 4698 C CA . LEU B 1 59 ? 13.328 -12.914 -16.141 1 96.31 59 LEU B CA 1
ATOM 4699 C C . LEU B 1 59 ? 14.133 -13.992 -15.422 1 96.31 59 LEU B C 1
ATOM 4701 O O . LEU B 1 59 ? 15.258 -14.312 -15.812 1 96.31 59 LEU B O 1
ATOM 4705 N N . LEU B 1 60 ? 13.609 -14.516 -14.344 1 95.19 60 LEU B N 1
ATOM 4706 C CA . LEU B 1 60 ? 14.258 -15.547 -13.531 1 95.19 60 LEU B CA 1
ATOM 4707 C C . LEU B 1 60 ? 15.594 -15.047 -12.992 1 95.19 60 LEU B C 1
ATOM 4709 O O . LEU B 1 60 ? 16.594 -15.766 -13.039 1 95.19 60 LEU B O 1
ATOM 4713 N N . LYS B 1 61 ? 15.672 -13.828 -12.602 1 95.56 61 LYS B N 1
ATOM 4714 C CA . LYS B 1 61 ? 16.781 -13.164 -11.922 1 95.56 61 LYS B CA 1
ATOM 4715 C C . LYS B 1 61 ? 16.266 -12.062 -10.992 1 95.56 61 LYS B C 1
ATOM 4717 O O . LYS B 1 61 ? 15.109 -11.672 -11.062 1 95.56 61 LYS B O 1
ATOM 4722 N N . PRO B 1 62 ? 17.125 -11.586 -10.117 1 97.75 62 PRO B N 1
ATOM 4723 C CA . PRO B 1 62 ? 16.672 -10.523 -9.211 1 97.75 62 PRO B CA 1
ATOM 4724 C C . PRO B 1 62 ? 16.266 -9.25 -9.945 1 97.75 62 PRO B C 1
ATOM 4726 O O . PRO B 1 62 ? 16.875 -8.906 -10.961 1 97.75 62 PRO B O 1
ATOM 4729 N N . SER B 1 63 ? 15.25 -8.617 -9.477 1 98.5 63 SER B N 1
ATOM 4730 C CA . SER B 1 63 ? 14.867 -7.285 -9.93 1 98.5 63 SER B CA 1
ATOM 4731 C C . SER B 1 63 ? 15.203 -6.219 -8.891 1 98.5 63 SER B C 1
ATOM 4733 O O . SER B 1 63 ? 15.312 -6.52 -7.703 1 98.5 63 SER B O 1
ATOM 4735 N N . THR B 1 64 ? 15.422 -5.004 -9.359 1 98.75 64 THR B N 1
ATOM 4736 C CA . THR B 1 64 ? 15.789 -3.896 -8.484 1 98.75 64 THR B CA 1
ATOM 4737 C C . THR B 1 64 ? 14.57 -3.045 -8.148 1 98.75 64 THR B C 1
ATOM 4739 O O . THR B 1 64 ? 13.867 -2.572 -9.047 1 98.75 64 THR B O 1
ATOM 4742 N N . LEU B 1 65 ? 14.266 -2.908 -6.902 1 98.88 65 LEU B N 1
ATOM 4743 C CA . LEU B 1 65 ? 13.242 -2.008 -6.379 1 98.88 65 LEU B CA 1
ATOM 4744 C C . LEU B 1 65 ? 13.859 -0.925 -5.504 1 98.88 65 LEU B C 1
ATOM 4746 O O . LEU B 1 65 ? 14.5 -1.229 -4.492 1 98.88 65 LEU B O 1
ATOM 4750 N N . ILE B 1 66 ? 13.75 0.353 -5.906 1 98.44 66 ILE B N 1
ATOM 4751 C CA . ILE B 1 66 ? 14.281 1.479 -5.145 1 98.44 66 ILE B CA 1
ATOM 4752 C C . ILE B 1 66 ? 13.141 2.424 -4.762 1 98.44 66 ILE B C 1
ATOM 4754 O O . ILE B 1 66 ? 12.461 2.975 -5.629 1 98.44 66 ILE B O 1
ATOM 4758 N N . VAL B 1 67 ? 12.914 2.635 -3.484 1 97.06 67 VAL B N 1
ATOM 4759 C CA . VAL B 1 67 ? 11.844 3.51 -3.018 1 97.06 67 VAL B CA 1
ATOM 4760 C C . VAL B 1 67 ? 12.352 4.383 -1.871 1 97.06 67 VAL B C 1
ATOM 4762 O O . VAL B 1 67 ? 13.422 4.125 -1.314 1 97.06 67 VAL B O 1
ATOM 4765 N N . THR B 1 68 ? 11.641 5.445 -1.547 1 93.94 68 THR B N 1
ATOM 4766 C CA . THR B 1 68 ? 12.031 6.387 -0.504 1 93.94 68 THR B CA 1
ATOM 4767 C C . THR B 1 68 ? 11.797 5.789 0.88 1 93.94 68 THR B C 1
ATOM 4769 O O . THR B 1 68 ? 11.164 4.742 1.011 1 93.94 68 THR B O 1
ATOM 4772 N N . ALA B 1 69 ? 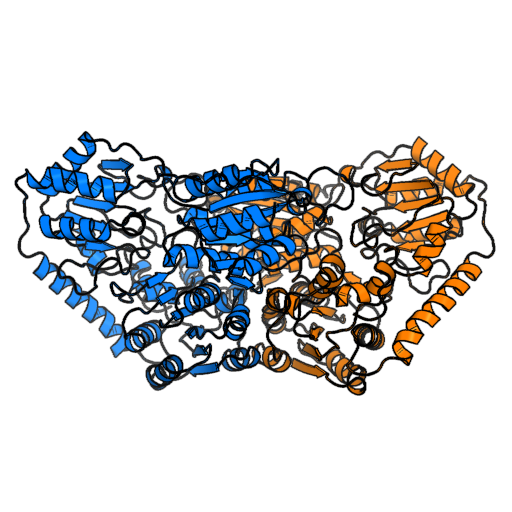12.328 6.438 1.903 1 92.56 69 ALA B N 1
ATOM 4773 C CA . ALA B 1 69 ? 12.133 6.043 3.297 1 92.56 69 ALA B CA 1
ATOM 4774 C C . ALA B 1 69 ? 10.688 6.266 3.732 1 92.56 69 ALA B C 1
ATOM 4776 O O . ALA B 1 69 ? 9.992 7.141 3.197 1 92.56 69 ALA B O 1
ATOM 4777 N N . GLY B 1 70 ? 10.273 5.523 4.723 1 93.38 70 GLY B N 1
ATOM 4778 C CA . GLY B 1 70 ? 8.969 5.746 5.316 1 93.38 70 GLY B CA 1
ATOM 4779 C C . GLY B 1 70 ? 7.82 5.344 4.41 1 93.38 70 GLY B C 1
ATOM 4780 O O . GLY B 1 70 ? 7.652 4.164 4.098 1 93.38 70 GLY B O 1
ATOM 4781 N N . PRO B 1 71 ? 7.145 6.324 3.834 1 94.69 71 PRO B N 1
ATOM 4782 C CA . PRO B 1 71 ? 5.984 6.02 2.996 1 94.69 71 PRO B CA 1
ATOM 4783 C C . PRO B 1 71 ? 6.332 5.125 1.809 1 94.69 71 PRO B C 1
ATOM 4785 O O . PRO B 1 71 ? 5.523 4.281 1.409 1 94.69 71 PRO B O 1
ATOM 4788 N N . GLY B 1 72 ? 7.508 5.312 1.252 1 95.81 72 GLY B N 1
ATOM 4789 C CA . GLY B 1 72 ? 7.906 4.531 0.093 1 95.81 72 GLY B CA 1
ATOM 4790 C C . GLY B 1 72 ? 8.086 3.055 0.403 1 95.81 72 GLY B C 1
ATOM 4791 O O . GLY B 1 72 ? 7.371 2.211 -0.144 1 95.81 72 GLY B O 1
ATOM 4792 N N . ILE B 1 73 ? 9 2.756 1.354 1 96.88 73 ILE B N 1
ATOM 4793 C CA . ILE B 1 73 ? 9.367 1.371 1.619 1 96.88 73 ILE B CA 1
ATOM 4794 C C . ILE B 1 73 ? 8.227 0.659 2.34 1 96.88 73 ILE B C 1
ATOM 4796 O O . ILE B 1 73 ? 7.949 -0.513 2.072 1 96.88 73 ILE B O 1
ATOM 4800 N N . PHE B 1 74 ? 7.504 1.332 3.26 1 97.44 74 PHE B N 1
ATOM 4801 C CA . PHE B 1 74 ? 6.379 0.721 3.957 1 97.44 74 PHE B CA 1
ATOM 4802 C C . PHE B 1 74 ? 5.191 0.55 3.02 1 97.44 74 PHE B C 1
ATOM 4804 O O . PHE B 1 74 ? 4.391 -0.372 3.186 1 97.44 74 PHE B O 1
ATOM 4811 N N . GLY B 1 75 ? 5.098 1.4 1.993 1 97.94 75 GLY B N 1
ATOM 4812 C CA . GLY B 1 75 ? 4.059 1.263 0.989 1 97.94 75 GLY B CA 1
ATOM 4813 C C . GLY B 1 75 ? 4.25 0.054 0.092 1 97.94 75 GLY B C 1
ATOM 4814 O O . GLY B 1 75 ? 3.283 -0.467 -0.471 1 97.94 75 GLY B O 1
ATOM 4815 N N . ALA B 1 76 ? 5.488 -0.405 -0.018 1 98.31 76 ALA B N 1
ATOM 4816 C CA . ALA B 1 76 ? 5.805 -1.544 -0.875 1 98.31 76 ALA B CA 1
ATOM 4817 C C . ALA B 1 76 ? 5.945 -2.824 -0.056 1 98.31 76 ALA B C 1
ATOM 4819 O O . ALA B 1 76 ? 6.379 -3.855 -0.575 1 98.31 76 ALA B O 1
ATOM 4820 N N . LEU B 1 77 ? 5.547 -2.822 1.204 1 98.44 77 LEU B N 1
ATOM 4821 C CA . LEU B 1 77 ? 5.828 -3.938 2.102 1 98.44 77 LEU B CA 1
ATOM 4822 C C . LEU B 1 77 ? 5.082 -5.191 1.658 1 98.44 77 LEU B C 1
ATOM 4824 O O . LEU B 1 77 ? 5.633 -6.297 1.707 1 98.44 77 LEU B O 1
ATOM 4828 N N . SER B 1 78 ? 3.844 -5.059 1.257 1 97.75 78 SER B N 1
ATOM 4829 C CA . SER B 1 78 ? 3.037 -6.227 0.923 1 97.75 78 SER B CA 1
ATOM 4830 C C . SER B 1 78 ? 3.617 -6.977 -0.273 1 97.75 78 SER B C 1
ATOM 4832 O O . SER B 1 78 ? 3.842 -8.188 -0.206 1 97.75 78 SER B O 1
ATOM 4834 N N . PRO B 1 79 ? 3.91 -6.312 -1.439 1 98.44 79 PRO B N 1
ATOM 4835 C CA . PRO B 1 79 ? 4.535 -7.047 -2.541 1 98.44 79 PRO B CA 1
ATOM 4836 C C . PRO B 1 79 ? 5.91 -7.602 -2.178 1 98.44 79 PRO B C 1
ATOM 4838 O O . PRO B 1 79 ? 6.312 -8.648 -2.688 1 98.44 79 PRO B O 1
ATOM 4841 N N . ILE B 1 80 ? 6.672 -6.949 -1.277 1 98.69 80 ILE B N 1
ATOM 4842 C CA . ILE B 1 80 ? 7.953 -7.477 -0.817 1 98.69 80 ILE B CA 1
ATOM 4843 C C . ILE B 1 80 ? 7.727 -8.758 -0.021 1 98.69 80 ILE B C 1
ATOM 4845 O O . ILE B 1 80 ? 8.445 -9.742 -0.209 1 98.69 80 ILE B O 1
ATOM 4849 N N . ALA B 1 81 ? 6.715 -8.742 0.819 1 97.75 81 ALA B N 1
ATOM 4850 C CA . ALA B 1 81 ? 6.363 -9.938 1.578 1 97.75 81 ALA B CA 1
ATOM 4851 C C . ALA B 1 81 ? 5.93 -11.07 0.649 1 97.75 81 ALA B C 1
ATOM 4853 O O . ALA B 1 81 ? 6.246 -12.234 0.893 1 97.75 81 ALA B O 1
ATOM 4854 N N . GLU B 1 82 ? 5.191 -10.75 -0.385 1 97.56 82 GLU B N 1
ATOM 4855 C CA . GLU B 1 82 ? 4.793 -11.75 -1.367 1 97.56 82 GLU B CA 1
ATOM 4856 C C . GLU B 1 82 ? 6.008 -12.367 -2.051 1 97.56 82 GLU B C 1
ATOM 4858 O O . GLU B 1 82 ? 6.074 -13.586 -2.221 1 97.56 82 GLU B O 1
ATOM 4863 N N . ALA B 1 83 ? 6.957 -11.523 -2.398 1 98.31 83 ALA B N 1
ATOM 4864 C CA . ALA B 1 83 ? 8.195 -12.016 -3 1 98.31 83 ALA B CA 1
ATOM 4865 C C . ALA B 1 83 ? 8.93 -12.961 -2.051 1 98.31 83 ALA B C 1
ATOM 4867 O O . ALA B 1 83 ? 9.492 -13.961 -2.48 1 98.31 83 ALA B O 1
ATOM 4868 N N . PHE B 1 84 ? 8.898 -12.664 -0.806 1 97.25 84 PHE B N 1
ATOM 4869 C CA . PHE B 1 84 ? 9.555 -13.461 0.222 1 97.25 84 PHE B CA 1
ATOM 4870 C C . PHE B 1 84 ? 8.883 -14.828 0.355 1 97.25 84 PHE B C 1
ATOM 4872 O O . PHE B 1 84 ? 9.562 -15.852 0.397 1 97.25 84 PHE B O 1
ATOM 4879 N N . ILE B 1 85 ? 7.586 -14.797 0.383 1 94.75 85 ILE B N 1
ATOM 4880 C CA . ILE B 1 85 ? 6.809 -16 0.61 1 94.75 85 ILE B CA 1
ATOM 4881 C C . ILE B 1 85 ? 6.863 -16.891 -0.631 1 94.75 85 ILE B C 1
ATOM 4883 O O . ILE B 1 85 ? 7.008 -18.109 -0.523 1 94.75 85 ILE B O 1
ATOM 4887 N N . GLU B 1 86 ? 6.871 -16.312 -1.79 1 95.62 86 GLU B N 1
ATOM 4888 C CA . GLU B 1 86 ? 6.68 -17.109 -2.996 1 95.62 86 GLU B CA 1
ATOM 4889 C C . GLU B 1 86 ? 8 -17.359 -3.715 1 95.62 86 GLU B C 1
ATOM 4891 O O . GLU B 1 86 ? 8.047 -18.047 -4.734 1 95.62 86 GLU B O 1
ATOM 4896 N N . GLY B 1 87 ? 9.086 -16.781 -3.227 1 96 87 GLY B N 1
ATOM 4897 C CA . GLY B 1 87 ? 10.406 -17.141 -3.717 1 96 87 GLY B CA 1
ATOM 4898 C C . GLY B 1 87 ? 10.859 -16.297 -4.898 1 96 87 GLY B C 1
ATOM 4899 O O . GLY B 1 87 ? 11.445 -16.812 -5.852 1 96 87 GLY B O 1
ATOM 4900 N N . ASP B 1 88 ? 10.578 -15 -4.898 1 98.06 88 ASP B N 1
ATOM 4901 C CA . ASP B 1 88 ? 11.008 -14.078 -5.945 1 98.06 88 ASP B CA 1
ATOM 4902 C C . ASP B 1 88 ? 12.188 -13.227 -5.477 1 98.06 88 ASP B C 1
ATOM 4904 O O . ASP B 1 88 ? 12.055 -12.43 -4.547 1 98.06 88 ASP B O 1
ATOM 4908 N N . PRO B 1 89 ? 13.344 -13.367 -6.035 1 98.38 89 PRO B N 1
ATOM 4909 C CA . PRO B 1 89 ? 14.5 -12.57 -5.609 1 98.38 89 PRO B CA 1
ATOM 4910 C C . PRO B 1 89 ? 14.383 -11.102 -6.004 1 98.38 89 PRO B C 1
ATOM 4912 O O . PRO B 1 89 ? 14.125 -10.789 -7.172 1 98.38 89 PRO B O 1
ATOM 4915 N N . LEU B 1 90 ? 14.531 -10.203 -5.074 1 98.81 90 LEU B N 1
ATOM 4916 C CA . LEU B 1 90 ? 14.547 -8.75 -5.258 1 98.81 90 LEU B CA 1
ATOM 4917 C C . LEU B 1 90 ? 15.719 -8.125 -4.516 1 98.81 90 LEU B C 1
ATOM 4919 O O . LEU B 1 90 ? 16.094 -8.578 -3.43 1 98.81 90 LEU B O 1
ATOM 4923 N N . ILE B 1 91 ? 16.359 -7.156 -5.16 1 98.81 91 ILE B N 1
ATOM 4924 C CA . ILE B 1 91 ? 17.234 -6.227 -4.465 1 98.81 91 ILE B CA 1
ATOM 4925 C C . ILE B 1 91 ? 16.469 -4.945 -4.125 1 98.81 91 ILE B C 1
ATOM 4927 O O . ILE B 1 91 ? 16.266 -4.094 -4.992 1 98.81 91 ILE B O 1
ATOM 4931 N N . VAL B 1 92 ? 16.094 -4.852 -2.871 1 98.88 92 VAL B N 1
ATOM 4932 C CA . VAL B 1 92 ? 15.273 -3.734 -2.404 1 98.88 92 VAL B CA 1
ATOM 4933 C C . VAL B 1 92 ? 16.156 -2.697 -1.721 1 98.88 92 VAL B C 1
ATOM 4935 O O . VAL B 1 92 ? 16.844 -3.002 -0.733 1 98.88 92 VAL B O 1
ATOM 4938 N N . ILE B 1 93 ? 16.156 -1.498 -2.264 1 98.19 93 ILE B N 1
ATOM 4939 C CA . ILE B 1 93 ? 16.984 -0.43 -1.704 1 98.19 93 ILE B CA 1
ATOM 4940 C C . ILE B 1 93 ? 16.094 0.732 -1.271 1 98.19 93 ILE B C 1
ATOM 4942 O O . ILE B 1 93 ? 15.211 1.161 -2.02 1 98.19 93 ILE B O 1
ATOM 4946 N N . ALA B 1 94 ? 16.234 1.186 -0.081 1 95.69 94 ALA B N 1
ATOM 4947 C CA . ALA B 1 94 ? 15.609 2.418 0.397 1 95.69 94 ALA B CA 1
ATOM 4948 C C . ALA B 1 94 ? 16.578 3.23 1.246 1 95.69 94 ALA B C 1
ATOM 4950 O O . ALA B 1 94 ? 17.516 2.676 1.836 1 95.69 94 ALA B O 1
ATOM 4951 N N . THR B 1 95 ? 16.359 4.492 1.286 1 89.81 95 THR B N 1
ATOM 4952 C CA . THR B 1 95 ? 17.156 5.352 2.146 1 89.81 95 THR B CA 1
ATOM 4953 C C . THR B 1 95 ? 16.609 5.352 3.572 1 89.81 95 THR B C 1
ATOM 4955 O O . THR B 1 95 ? 15.461 4.988 3.803 1 89.81 95 THR B O 1
ATOM 4958 N N . SER B 1 96 ? 17.516 5.547 4.496 1 85.06 96 SER B N 1
ATOM 4959 C CA . SER B 1 96 ? 17.125 5.762 5.887 1 85.06 96 SER B CA 1
ATOM 4960 C C . SER B 1 96 ? 17.75 7.035 6.445 1 85.06 96 SER B C 1
ATOM 4962 O O . SER B 1 96 ? 18.734 7.539 5.906 1 85.06 96 SER B O 1
ATOM 4964 N N . ILE B 1 97 ? 17.094 7.559 7.359 1 72.88 97 ILE B N 1
ATOM 4965 C CA . ILE B 1 97 ? 17.609 8.75 8.023 1 72.88 97 ILE B CA 1
ATOM 4966 C C . ILE B 1 97 ? 18.141 8.383 9.406 1 72.88 97 ILE B C 1
ATOM 4968 O O . ILE B 1 97 ? 17.375 8.109 10.32 1 72.88 97 ILE B O 1
ATOM 4972 N N . ILE B 1 98 ? 19.484 8.195 9.562 1 70.62 98 ILE B N 1
ATOM 4973 C CA . ILE B 1 98 ? 20.094 7.754 10.812 1 70.62 98 ILE B CA 1
ATOM 4974 C C . ILE B 1 98 ? 20.719 8.953 11.531 1 70.62 98 ILE B C 1
ATOM 4976 O O . ILE B 1 98 ? 21.312 9.828 10.898 1 70.62 98 ILE B O 1
ATOM 4980 N N . GLY B 1 99 ? 20.969 8.75 13.094 1 59.34 99 GLY B N 1
ATOM 4981 C CA . GLY B 1 99 ? 21.75 9.594 13.977 1 59.34 99 GLY B CA 1
ATOM 4982 C C . GLY B 1 99 ? 21.172 10.984 14.141 1 59.34 99 GLY B C 1
ATOM 4983 O O . GLY B 1 99 ? 21.844 11.898 14.625 1 59.34 99 GLY B O 1
ATOM 4984 N N . GLY B 1 100 ? 19.875 11.172 14.25 1 51.72 100 GLY B N 1
ATOM 4985 C CA . GLY B 1 100 ? 19.078 12.289 14.734 1 51.72 100 GLY B CA 1
ATOM 4986 C C . GLY B 1 100 ? 19.547 13.633 14.211 1 51.72 100 GLY B C 1
ATOM 4987 O O . GLY B 1 100 ? 19.25 14.672 14.805 1 51.72 100 GLY B O 1
ATOM 4988 N N . LYS B 1 101 ? 20.781 13.852 13.727 1 47.72 101 LYS B N 1
ATOM 4989 C CA . LYS B 1 101 ? 20.969 15.305 13.664 1 47.72 101 LYS B CA 1
ATOM 4990 C C . LYS B 1 101 ? 19.938 15.945 12.734 1 47.72 101 LYS B C 1
ATOM 4992 O O . LYS B 1 101 ? 19.719 15.469 11.617 1 47.72 101 LYS B O 1
ATOM 4997 N N . GLY B 1 102 ? 18.969 16.766 13.539 1 48.81 102 GLY B N 1
ATOM 4998 C CA . GLY B 1 102 ? 17.875 17.547 13 1 48.81 102 GLY B CA 1
ATOM 4999 C C . GLY B 1 102 ? 16.672 16.703 12.609 1 48.81 102 GLY B C 1
ATOM 5000 O O . GLY B 1 102 ? 16.453 15.625 13.164 1 48.81 102 GLY B O 1
ATOM 5001 N N . THR B 1 103 ? 15.961 17.344 11.492 1 52.94 103 THR B N 1
ATOM 5002 C CA . THR B 1 103 ? 14.672 17.156 10.836 1 52.94 103 THR B CA 1
ATOM 5003 C C . THR B 1 103 ? 14.633 15.828 10.086 1 52.94 103 THR B C 1
ATOM 5005 O O . THR B 1 103 ? 15.359 15.633 9.117 1 52.94 103 THR B O 1
ATOM 5008 N N . ARG B 1 104 ? 14.531 14.664 10.82 1 58.44 104 ARG B N 1
ATOM 5009 C CA . ARG B 1 104 ? 14.539 13.445 10.023 1 58.44 104 ARG B CA 1
ATOM 5010 C C . ARG B 1 104 ? 13.273 13.336 9.172 1 58.44 104 ARG B C 1
ATOM 5012 O O . ARG B 1 104 ? 12.172 13.562 9.664 1 58.44 104 ARG B O 1
ATOM 5019 N N . MET B 1 105 ? 13.578 13.352 7.988 1 63.09 105 MET B N 1
ATOM 5020 C CA . MET B 1 105 ? 12.492 13.102 7.039 1 63.09 105 MET B CA 1
ATOM 5021 C C . MET B 1 105 ? 11.641 11.914 7.488 1 63.09 105 MET B C 1
ATOM 5023 O O . MET B 1 105 ? 12.172 10.906 7.957 1 63.09 105 MET B O 1
ATOM 5027 N N . HIS B 1 106 ? 10.43 12.047 7.602 1 72.06 106 HIS B N 1
ATOM 5028 C CA . HIS B 1 106 ? 9.375 11.094 7.902 1 72.06 106 HIS B CA 1
ATOM 5029 C C . HIS B 1 106 ? 9.352 10.742 9.391 1 72.06 106 HIS B C 1
ATOM 5031 O O . HIS B 1 106 ? 8.531 9.938 9.828 1 72.06 106 HIS B O 1
ATOM 5037 N N . GLN B 1 107 ? 10.422 11.305 10.148 1 77.56 107 GLN B N 1
ATOM 5038 C CA . GLN B 1 107 ? 10.5 11.195 11.602 1 77.56 107 GLN B CA 1
ATOM 5039 C C . GLN B 1 107 ? 10.438 9.742 12.055 1 77.56 107 GLN B C 1
ATOM 5041 O O . GLN B 1 107 ? 9.812 9.422 13.07 1 77.56 107 GLN B O 1
ATOM 5046 N N . ILE B 1 108 ? 10.945 8.859 11.203 1 81.94 108 ILE B N 1
ATOM 5047 C CA . ILE B 1 108 ? 11.055 7.449 11.562 1 81.94 108 ILE B CA 1
ATOM 5048 C C . ILE B 1 108 ? 12.312 7.223 12.398 1 81.94 108 ILE B C 1
ATOM 5050 O O . ILE B 1 108 ? 13.367 7.781 12.102 1 81.94 108 ILE B O 1
ATOM 5054 N N . ARG B 1 109 ? 12.172 6.492 13.406 1 78.81 109 ARG B N 1
ATOM 5055 C CA . ARG B 1 109 ? 13.32 6.199 14.258 1 78.81 109 ARG B CA 1
ATOM 5056 C C . ARG B 1 109 ? 14.352 5.363 13.523 1 78.81 109 ARG B C 1
ATOM 5058 O O . ARG B 1 109 ? 14.016 4.613 12.602 1 78.81 109 ARG B O 1
ATOM 5065 N N . ASP B 1 110 ? 15.57 5.422 13.828 1 78.06 110 ASP B N 1
ATOM 5066 C CA . ASP B 1 110 ? 16.734 4.941 13.086 1 78.06 110 ASP B CA 1
ATOM 5067 C C . ASP B 1 110 ? 16.578 3.471 12.711 1 78.06 110 ASP B C 1
ATOM 5069 O O . ASP B 1 110 ? 16.875 3.076 11.578 1 78.06 110 ASP B O 1
ATOM 5073 N N . ASP B 1 111 ? 16.109 2.58 13.555 1 87.75 111 ASP B N 1
ATOM 5074 C CA . ASP B 1 111 ? 16.141 1.151 13.258 1 87.75 111 ASP B CA 1
ATOM 5075 C C . ASP B 1 111 ? 14.742 0.623 12.945 1 87.75 111 ASP B C 1
ATOM 5077 O O . ASP B 1 111 ? 14.555 -0.577 12.727 1 87.75 111 ASP B O 1
ATOM 5081 N N . THR B 1 112 ? 13.914 1.529 12.758 1 91.75 112 THR B N 1
ATOM 5082 C CA . THR B 1 112 ? 12.531 1.088 12.57 1 91.75 112 THR B CA 1
ATOM 5083 C C . THR B 1 112 ? 12.359 0.445 11.195 1 91.75 112 THR B C 1
ATOM 5085 O O . THR B 1 112 ? 11.781 -0.641 11.086 1 91.75 112 THR B O 1
ATOM 5088 N N . GLN B 1 113 ? 12.859 1.05 10.148 1 93.44 113 GLN B N 1
ATOM 5089 C CA . GLN B 1 113 ? 12.727 0.519 8.797 1 93.44 113 GLN B CA 1
ATOM 5090 C C . GLN B 1 113 ? 13.43 -0.829 8.664 1 93.44 113 GLN B C 1
ATOM 5092 O O . GLN B 1 113 ? 12.852 -1.789 8.148 1 93.44 113 GLN B O 1
ATOM 5097 N N . LEU B 1 114 ? 14.672 -0.819 9.164 1 94.56 114 LEU B N 1
ATOM 5098 C CA . LEU B 1 114 ? 15.484 -2.025 9.086 1 94.56 114 LEU B CA 1
ATOM 5099 C C . LEU B 1 114 ? 14.82 -3.184 9.82 1 94.56 114 LEU B C 1
ATOM 5101 O O . LEU B 1 114 ? 14.727 -4.293 9.289 1 94.56 114 LEU B O 1
ATOM 5105 N N . ASN B 1 115 ? 14.336 -2.93 11.008 1 94.94 115 ASN B N 1
ATOM 5106 C CA . ASN B 1 115 ? 13.727 -3.961 11.844 1 94.94 115 ASN B CA 1
ATOM 5107 C C . ASN B 1 115 ? 12.398 -4.434 11.266 1 94.94 115 ASN B C 1
ATOM 5109 O O . ASN B 1 115 ? 12.062 -5.617 11.352 1 94.94 115 ASN B O 1
ATOM 5113 N N . THR B 1 116 ? 11.664 -3.527 10.742 1 96.81 116 THR B N 1
ATOM 5114 C CA . THR B 1 116 ? 10.375 -3.871 10.156 1 96.81 116 THR B CA 1
ATOM 5115 C C . THR B 1 116 ? 10.547 -4.789 8.953 1 96.81 116 THR B C 1
ATOM 5117 O O . THR B 1 116 ? 9.898 -5.836 8.867 1 96.81 116 THR B O 1
ATOM 5120 N N . LEU B 1 117 ? 11.461 -4.457 8.039 1 97.62 117 LEU B N 1
ATOM 5121 C CA . LEU B 1 117 ? 11.648 -5.223 6.816 1 97.62 117 LEU B CA 1
ATOM 5122 C C . LEU B 1 117 ? 12.305 -6.566 7.109 1 97.62 117 LEU B C 1
ATOM 5124 O O . LEU B 1 117 ? 12.094 -7.539 6.379 1 97.62 117 LEU B O 1
ATOM 5128 N N . SER B 1 118 ? 13.062 -6.664 8.195 1 97.12 118 SER B N 1
ATOM 5129 C CA . SER B 1 118 ? 13.797 -7.887 8.5 1 97.12 118 SER B CA 1
ATOM 5130 C C . SER B 1 118 ? 12.852 -9.07 8.688 1 97.12 118 SER B C 1
ATOM 5132 O O . SER B 1 118 ? 13.258 -10.227 8.547 1 97.12 118 SER B O 1
ATOM 5134 N N . ASN B 1 119 ? 11.625 -8.805 8.922 1 95.62 119 ASN B N 1
ATOM 5135 C CA . ASN B 1 119 ? 10.656 -9.859 9.195 1 95.62 119 ASN B CA 1
ATOM 5136 C C . ASN B 1 119 ? 10.078 -10.43 7.902 1 95.62 119 ASN B C 1
ATOM 5138 O O . ASN B 1 119 ? 9.469 -11.5 7.91 1 95.62 119 ASN B O 1
ATOM 5142 N N . VAL B 1 120 ? 10.312 -9.758 6.734 1 96.81 120 VAL B N 1
ATOM 5143 C CA . VAL B 1 120 ? 9.625 -10.18 5.52 1 96.81 120 VAL B CA 1
ATOM 5144 C C . VAL B 1 120 ? 10.617 -10.234 4.359 1 96.81 120 VAL B C 1
ATOM 5146 O O . VAL B 1 120 ? 10.227 -10.109 3.195 1 96.81 120 VAL B O 1
ATOM 5149 N N . VAL B 1 121 ? 11.914 -10.273 4.605 1 97.88 121 VAL B N 1
ATOM 5150 C CA . VAL B 1 121 ? 12.969 -10.453 3.619 1 97.88 121 VAL B CA 1
ATOM 5151 C C . VAL B 1 121 ? 13.938 -11.531 4.094 1 97.88 121 VAL B C 1
ATOM 5153 O O . VAL B 1 121 ? 13.891 -11.961 5.254 1 97.88 121 VAL B O 1
ATOM 5156 N N . LYS B 1 122 ? 14.766 -12.031 3.168 1 96.88 122 LYS B N 1
ATOM 5157 C CA . LYS B 1 122 ? 15.75 -13.039 3.531 1 96.88 122 LYS B CA 1
ATOM 5158 C C . LYS B 1 122 ? 16.844 -12.453 4.418 1 96.88 122 LYS B C 1
ATOM 5160 O O . LYS B 1 122 ? 17.391 -13.141 5.285 1 96.88 122 LYS B O 1
ATOM 5165 N N . ALA B 1 123 ? 17.172 -11.164 4.121 1 97.81 123 ALA B N 1
ATOM 5166 C CA . ALA B 1 123 ? 18.156 -10.438 4.91 1 97.81 123 ALA B CA 1
ATOM 5167 C C . ALA B 1 123 ? 17.953 -8.93 4.805 1 97.81 123 ALA B C 1
ATOM 5169 O O . ALA B 1 123 ? 17.453 -8.438 3.795 1 97.81 123 ALA B O 1
ATOM 5170 N N . SER B 1 124 ? 18.188 -8.281 5.824 1 97.5 124 SER B N 1
ATOM 5171 C CA . SER B 1 124 ? 18.234 -6.82 5.887 1 97.5 124 SER B CA 1
ATOM 5172 C C . SER B 1 124 ? 19.625 -6.32 6.215 1 97.5 124 SER B C 1
ATOM 5174 O O . SER B 1 124 ? 20.156 -6.578 7.301 1 97.5 124 SER B O 1
ATOM 5176 N N . LEU B 1 125 ? 20.25 -5.566 5.277 1 96.56 125 LEU B N 1
ATOM 5177 C CA . LEU B 1 125 ? 21.625 -5.117 5.402 1 96.56 125 LEU B CA 1
ATOM 5178 C C . LEU B 1 125 ? 21.703 -3.592 5.391 1 96.56 125 LEU B C 1
ATOM 5180 O O . LEU B 1 125 ? 21.016 -2.938 4.605 1 96.56 125 LEU B O 1
ATOM 5184 N N . ARG B 1 126 ? 22.5 -3 6.254 1 94.25 126 ARG B N 1
ATOM 5185 C CA . ARG B 1 126 ? 22.734 -1.559 6.254 1 94.25 126 ARG B CA 1
ATOM 5186 C C . ARG B 1 126 ? 24.141 -1.231 5.762 1 94.25 126 ARG B C 1
ATOM 5188 O O . ARG B 1 126 ? 25.109 -1.857 6.188 1 94.25 126 ARG B O 1
ATOM 5195 N N . VAL B 1 127 ? 24.188 -0.328 4.84 1 92.5 127 VAL B N 1
ATOM 5196 C CA . VAL B 1 127 ? 25.5 0.192 4.43 1 92.5 127 VAL B CA 1
ATOM 5197 C C . VAL B 1 127 ? 26.016 1.171 5.48 1 92.5 127 VAL B C 1
ATOM 5199 O O . VAL B 1 127 ? 25.328 2.145 5.82 1 92.5 127 VAL B O 1
ATOM 5202 N N . SER B 1 128 ? 27.188 0.941 6.004 1 86.19 128 SER B N 1
ATOM 5203 C CA . SER B 1 128 ? 27.719 1.767 7.086 1 86.19 128 SER B CA 1
ATOM 5204 C C . SER B 1 128 ? 28.797 2.721 6.582 1 86.19 128 SER B C 1
ATOM 5206 O O . SER B 1 128 ? 29.047 3.756 7.199 1 86.19 128 SER B O 1
ATOM 5208 N N . ASN B 1 129 ? 29.422 2.318 5.508 1 85.19 129 ASN B N 1
ATOM 5209 C CA . ASN B 1 129 ? 30.469 3.139 4.898 1 85.19 129 ASN B CA 1
ATOM 5210 C C . ASN B 1 129 ? 30.484 2.977 3.383 1 85.19 129 ASN B C 1
ATOM 5212 O O . ASN B 1 129 ? 30.172 1.901 2.863 1 85.19 129 ASN B O 1
ATOM 5216 N N . PRO B 1 130 ? 30.781 4.055 2.746 1 83.5 130 PRO B N 1
ATOM 5217 C CA . PRO B 1 130 ? 30.812 3.996 1.282 1 83.5 130 PRO B CA 1
ATOM 5218 C C . PRO B 1 130 ? 31.766 2.924 0.753 1 83.5 130 PRO B C 1
ATOM 5220 O O . PRO B 1 130 ? 31.516 2.338 -0.303 1 83.5 130 PRO B O 1
ATOM 5223 N N . SER B 1 131 ? 32.781 2.605 1.456 1 83.19 131 SER B N 1
ATOM 5224 C CA . SER B 1 131 ? 33.812 1.693 0.977 1 83.19 131 SER B CA 1
ATOM 5225 C C . SER B 1 131 ? 33.312 0.257 0.931 1 83.19 131 SER B C 1
ATOM 5227 O O . SER B 1 131 ? 33.875 -0.579 0.207 1 83.19 131 SER B O 1
ATOM 5229 N N . ASN B 1 132 ? 32.281 0 1.618 1 87.25 132 ASN B N 1
ATOM 5230 C CA . ASN B 1 132 ? 31.828 -1.384 1.688 1 87.25 132 ASN B CA 1
ATOM 5231 C C . ASN B 1 132 ? 30.531 -1.588 0.91 1 87.25 132 ASN B C 1
ATOM 5233 O O . ASN B 1 132 ? 29.922 -2.662 0.966 1 87.25 132 ASN B O 1
ATOM 5237 N N . VAL B 1 133 ? 30.125 -0.632 0.158 1 91.44 133 VAL B N 1
ATOM 5238 C CA . VAL B 1 133 ? 28.797 -0.696 -0.473 1 91.44 133 VAL B CA 1
ATOM 5239 C C . VAL B 1 133 ? 28.781 -1.827 -1.498 1 91.44 133 VAL B C 1
ATOM 5241 O O . VAL B 1 133 ? 27.781 -2.557 -1.602 1 91.44 133 VAL B O 1
ATOM 5244 N N . THR B 1 134 ? 29.844 -2.062 -2.258 1 91.12 134 THR B N 1
ATOM 5245 C CA . THR B 1 134 ? 29.875 -3.104 -3.279 1 91.12 134 THR B CA 1
ATOM 5246 C C . THR B 1 134 ? 29.844 -4.488 -2.639 1 91.12 134 THR B C 1
ATOM 5248 O O . THR B 1 134 ? 29.266 -5.422 -3.188 1 91.12 134 THR B O 1
ATOM 5251 N N . GLU B 1 135 ? 30.5 -4.578 -1.547 1 92.5 135 GLU B N 1
ATOM 5252 C CA . GLU B 1 135 ? 30.484 -5.836 -0.807 1 92.5 135 GLU B CA 1
ATOM 5253 C C . GLU B 1 135 ? 29.078 -6.156 -0.31 1 92.5 135 GLU B C 1
ATOM 5255 O O . GLU B 1 135 ? 28.625 -7.305 -0.393 1 92.5 135 GLU B O 1
ATOM 5260 N N . VAL B 1 136 ? 28.422 -5.137 0.19 1 94.81 136 VAL B N 1
ATOM 5261 C CA . VAL B 1 136 ? 27.062 -5.316 0.695 1 94.81 136 VAL B CA 1
ATOM 5262 C C . VAL B 1 136 ? 26.141 -5.715 -0.449 1 94.81 136 VAL B C 1
ATOM 5264 O O . VAL B 1 136 ? 25.312 -6.617 -0.3 1 94.81 136 VAL B O 1
ATOM 5267 N N . LEU B 1 137 ? 26.312 -5.098 -1.56 1 96.25 137 LEU B N 1
ATOM 5268 C CA . LEU B 1 137 ? 25.484 -5.391 -2.725 1 96.25 137 LEU B CA 1
ATOM 5269 C C . LEU B 1 137 ? 25.734 -6.809 -3.225 1 96.25 137 LEU B C 1
ATOM 5271 O O . LEU B 1 137 ? 24.781 -7.523 -3.562 1 96.25 137 LEU B O 1
ATOM 5275 N N . THR B 1 138 ? 26.938 -7.215 -3.256 1 95.38 138 THR B N 1
ATOM 5276 C CA . THR B 1 138 ? 27.297 -8.562 -3.697 1 95.38 138 THR B CA 1
ATOM 5277 C C . THR B 1 138 ? 26.734 -9.609 -2.748 1 95.38 138 THR B C 1
ATOM 5279 O O . THR B 1 138 ? 26.203 -10.625 -3.188 1 95.38 138 THR B O 1
ATOM 5282 N N . LYS B 1 139 ? 26.906 -9.312 -1.49 1 95.56 139 LYS B N 1
ATOM 5283 C CA . LYS B 1 139 ? 26.328 -10.195 -0.48 1 95.56 139 LYS B CA 1
ATOM 5284 C C . LYS B 1 139 ? 24.812 -10.297 -0.63 1 95.56 139 LYS B C 1
ATOM 5286 O O . LYS B 1 139 ? 24.25 -11.383 -0.545 1 95.56 139 LYS B O 1
ATOM 5291 N N . ALA B 1 140 ? 24.188 -9.18 -0.863 1 97.25 140 ALA B N 1
ATOM 5292 C CA . ALA B 1 140 ? 22.734 -9.141 -1.041 1 97.25 140 ALA B CA 1
ATOM 5293 C C . ALA B 1 140 ? 22.297 -9.992 -2.234 1 97.25 140 ALA B C 1
ATOM 5295 O O . ALA B 1 140 ? 21.328 -10.734 -2.15 1 97.25 140 ALA B O 1
ATOM 5296 N N . TYR B 1 141 ? 23.031 -9.875 -3.287 1 96.81 141 TYR B N 1
ATOM 5297 C CA . TYR B 1 141 ? 22.719 -10.648 -4.488 1 96.81 141 TYR B CA 1
ATOM 5298 C C . TYR B 1 141 ? 22.844 -12.141 -4.227 1 96.81 141 TYR B C 1
ATOM 5300 O O . TYR B 1 141 ? 21.984 -12.922 -4.629 1 96.81 141 TYR B O 1
ATOM 5308 N N . ARG B 1 142 ? 23.875 -12.523 -3.561 1 95.38 142 ARG B N 1
ATOM 5309 C CA . ARG B 1 142 ? 24.094 -13.93 -3.229 1 95.38 142 ARG B CA 1
ATOM 5310 C C . ARG B 1 142 ? 22.969 -14.477 -2.355 1 95.38 142 ARG B C 1
ATOM 5312 O O . ARG B 1 142 ? 22.453 -15.562 -2.611 1 95.38 142 ARG B O 1
ATOM 5319 N N . ILE B 1 143 ? 22.594 -13.719 -1.389 1 96.5 143 ILE B N 1
ATOM 5320 C CA . ILE B 1 143 ? 21.531 -14.148 -0.475 1 96.5 143 ILE B CA 1
ATOM 5321 C C . ILE B 1 143 ? 20.203 -14.234 -1.225 1 96.5 143 ILE B C 1
ATOM 5323 O O . ILE B 1 143 ? 19.469 -15.203 -1.063 1 96.5 143 ILE B O 1
ATOM 5327 N N . ALA B 1 144 ? 19.953 -13.281 -2.064 1 97.69 144 ALA B N 1
ATOM 5328 C CA . ALA B 1 144 ? 18.688 -13.211 -2.789 1 97.69 144 ALA B CA 1
ATOM 5329 C C . ALA B 1 144 ? 18.516 -14.422 -3.701 1 97.69 144 ALA B C 1
ATOM 5331 O O . ALA B 1 144 ? 17.391 -14.875 -3.939 1 97.69 144 ALA B O 1
ATOM 5332 N N . THR B 1 145 ? 19.609 -15.031 -4.184 1 95.44 145 THR B N 1
ATOM 5333 C CA . THR B 1 145 ? 19.516 -16.047 -5.219 1 95.44 145 THR B CA 1
ATOM 5334 C C . THR B 1 145 ? 19.844 -17.422 -4.648 1 95.44 145 THR B C 1
ATOM 5336 O O . THR B 1 145 ? 19.719 -18.438 -5.34 1 95.44 145 THR B O 1
ATOM 5339 N N . SER B 1 146 ? 20.266 -17.5 -3.363 1 93.06 146 SER B N 1
ATOM 5340 C CA . SER B 1 146 ? 20.641 -18.766 -2.75 1 93.06 146 SER B CA 1
ATOM 5341 C C . SER B 1 146 ? 19.438 -19.438 -2.096 1 93.06 146 SER B C 1
ATOM 5343 O O . SER B 1 146 ? 18.531 -18.75 -1.603 1 93.06 146 SER B O 1
ATOM 5345 N N . GLY B 1 147 ? 19.469 -20.828 -2.125 1 93.25 147 GLY B N 1
ATOM 5346 C CA . GLY B 1 147 ? 18.328 -21.531 -1.564 1 93.25 147 GLY B CA 1
ATOM 5347 C C . GLY B 1 147 ? 17.016 -21.172 -2.24 1 93.25 147 GLY B C 1
ATOM 5348 O O . GLY B 1 147 ? 16.938 -21.094 -3.469 1 93.25 147 GLY B O 1
ATOM 5349 N N . LYS B 1 148 ? 16.031 -21.062 -1.431 1 93.88 148 LYS B N 1
ATOM 5350 C CA . LYS B 1 148 ? 14.828 -20.453 -1.975 1 93.88 148 LYS B CA 1
ATOM 5351 C C . LYS B 1 148 ? 15.039 -18.969 -2.242 1 93.88 148 LYS B C 1
ATOM 5353 O O . LYS B 1 148 ? 15.328 -18.203 -1.32 1 93.88 148 LYS B O 1
ATOM 5358 N N . PRO B 1 149 ? 15.008 -18.594 -3.451 1 96.69 149 PRO B N 1
ATOM 5359 C CA . PRO B 1 149 ? 15.234 -17.172 -3.719 1 96.69 149 PRO B CA 1
ATOM 5360 C C . PRO B 1 149 ? 14.227 -16.281 -3 1 96.69 149 PRO B C 1
ATOM 5362 O O . PRO B 1 149 ? 13.164 -16.734 -2.594 1 96.69 149 PRO B O 1
ATOM 5365 N N . GLY B 1 150 ? 14.594 -14.984 -2.775 1 97.75 150 GLY B N 1
ATOM 5366 C CA . GLY B 1 150 ? 13.734 -14.031 -2.092 1 97.75 150 GLY B CA 1
ATOM 5367 C C . GLY B 1 150 ? 14.312 -12.633 -2.049 1 97.75 150 GLY B C 1
ATOM 5368 O O . GLY B 1 150 ? 15.398 -12.383 -2.58 1 97.75 150 GLY B O 1
ATOM 5369 N N . PRO B 1 151 ? 13.602 -11.734 -1.492 1 98.75 151 PRO B N 1
ATOM 5370 C CA . PRO B 1 151 ? 14.055 -10.344 -1.442 1 98.75 151 PRO B CA 1
ATOM 5371 C C . PRO B 1 151 ? 15.086 -10.102 -0.343 1 98.75 151 PRO B C 1
ATOM 5373 O O . PRO B 1 151 ? 15.031 -10.742 0.711 1 98.75 151 PRO B O 1
ATOM 5376 N N . VAL B 1 152 ? 16.016 -9.219 -0.625 1 98.75 152 VAL B N 1
ATOM 5377 C CA . VAL B 1 152 ? 16.953 -8.695 0.352 1 98.75 152 VAL B CA 1
ATOM 5378 C C . VAL B 1 152 ? 16.844 -7.172 0.417 1 98.75 152 VAL B C 1
ATOM 5380 O O . VAL B 1 152 ? 16.781 -6.504 -0.618 1 98.75 152 VAL B O 1
ATOM 5383 N N . TYR B 1 153 ? 16.75 -6.68 1.634 1 98.62 153 TYR B N 1
ATOM 5384 C CA . TYR B 1 153 ? 16.625 -5.242 1.858 1 98.62 153 TYR B CA 1
ATOM 5385 C C . TYR B 1 153 ? 17.984 -4.625 2.18 1 98.62 153 TYR B C 1
ATOM 5387 O O . TYR B 1 153 ? 18.719 -5.121 3.045 1 98.62 153 TYR B O 1
ATOM 5395 N N . ILE B 1 154 ? 18.312 -3.582 1.435 1 97.69 154 ILE B N 1
ATOM 5396 C CA . ILE B 1 154 ? 19.531 -2.818 1.677 1 97.69 154 ILE B CA 1
ATOM 5397 C C . ILE B 1 154 ? 19.172 -1.403 2.127 1 97.69 154 ILE B C 1
ATOM 5399 O O . ILE B 1 154 ? 18.594 -0.633 1.365 1 97.69 154 ILE B O 1
ATOM 5403 N N . ASP B 1 155 ? 19.531 -1.126 3.324 1 95.06 155 ASP B N 1
ATOM 5404 C CA . ASP B 1 155 ? 19.344 0.184 3.936 1 95.06 155 ASP B CA 1
ATOM 5405 C C . ASP B 1 155 ? 20.547 1.083 3.719 1 95.06 155 ASP B C 1
ATOM 5407 O O . ASP B 1 155 ? 21.641 0.798 4.227 1 95.06 155 ASP B O 1
ATOM 5411 N N . ILE B 1 156 ? 20.328 2.158 2.982 1 92.62 156 ILE B N 1
ATOM 5412 C CA . ILE B 1 156 ? 21.422 3.098 2.754 1 92.62 156 ILE B CA 1
ATOM 5413 C C . ILE B 1 156 ? 21.078 4.449 3.377 1 92.62 156 ILE B C 1
ATOM 5415 O O . ILE B 1 156 ? 20.266 5.203 2.834 1 92.62 156 ILE B O 1
ATOM 5419 N N . PRO B 1 157 ? 21.734 4.805 4.414 1 88.38 157 PRO B N 1
ATOM 5420 C CA . PRO B 1 157 ? 21.484 6.113 5.023 1 88.38 157 PRO B CA 1
ATOM 5421 C C . PRO B 1 157 ? 21.641 7.266 4.031 1 88.38 157 PRO B C 1
ATOM 5423 O O . PRO B 1 157 ? 22.562 7.25 3.207 1 88.38 157 PRO B O 1
ATOM 5426 N N . SER B 1 158 ? 20.75 8.203 4.102 1 83 158 SER B N 1
ATOM 5427 C CA . SER B 1 158 ? 20.688 9.305 3.143 1 83 158 SER B CA 1
ATOM 5428 C C . SER B 1 158 ? 21.969 10.109 3.123 1 83 158 SER B C 1
ATOM 5430 O O . SER B 1 158 ? 22.375 10.617 2.076 1 83 158 SER B O 1
ATOM 5432 N N . ASP B 1 159 ? 22.656 10.305 4.215 1 80.75 159 ASP B N 1
ATOM 5433 C CA . ASP B 1 159 ? 23.875 11.078 4.301 1 80.75 159 ASP B CA 1
ATOM 5434 C C . ASP B 1 159 ? 25.016 10.391 3.545 1 80.75 159 ASP B C 1
ATOM 5436 O O . ASP B 1 159 ? 25.922 11.047 3.043 1 80.75 159 ASP B O 1
ATOM 5440 N N . LEU B 1 160 ? 24.922 9.094 3.467 1 83.69 160 LEU B N 1
ATOM 5441 C CA . LEU B 1 160 ? 25.922 8.336 2.736 1 83.69 160 LEU B CA 1
ATOM 5442 C C . LEU B 1 160 ? 25.656 8.375 1.235 1 83.69 160 LEU B C 1
ATOM 5444 O O . LEU B 1 160 ? 26.594 8.383 0.431 1 83.69 160 LEU B O 1
ATOM 5448 N N . MET B 1 161 ? 24.422 8.375 0.899 1 81.44 161 MET B N 1
ATOM 5449 C CA . MET B 1 161 ? 24.031 8.344 -0.506 1 81.44 161 MET B CA 1
ATOM 5450 C C . MET B 1 161 ? 24.562 9.562 -1.25 1 81.44 161 MET B C 1
ATOM 5452 O O . MET B 1 161 ? 24.891 9.484 -2.434 1 81.44 161 MET B O 1
ATOM 5456 N N . ASP B 1 162 ? 24.75 10.656 -0.554 1 77.38 162 ASP B N 1
ATOM 5457 C CA . ASP B 1 162 ? 25.109 11.922 -1.186 1 77.38 162 ASP B CA 1
ATOM 5458 C C . ASP B 1 162 ? 26.625 12.148 -1.161 1 77.38 162 ASP B C 1
ATOM 5460 O O . ASP B 1 162 ? 27.125 13.117 -1.736 1 77.38 162 ASP B O 1
ATOM 5464 N N . LEU B 1 163 ? 27.359 11.172 -0.583 1 78.75 163 LEU B N 1
ATOM 5465 C CA . LEU B 1 163 ? 28.797 11.336 -0.485 1 78.75 163 LEU B CA 1
ATOM 5466 C C . LEU B 1 163 ? 29.469 11.047 -1.822 1 78.75 163 LEU B C 1
ATOM 5468 O O . LEU B 1 163 ? 29.062 10.133 -2.543 1 78.75 163 LEU B O 1
ATOM 5472 N N . ASP B 1 164 ? 30.422 11.953 -2.082 1 70.44 164 ASP B N 1
ATOM 5473 C CA . ASP B 1 164 ? 31.281 11.695 -3.229 1 70.44 164 ASP B CA 1
ATOM 5474 C C . ASP B 1 164 ? 32.375 10.688 -2.879 1 70.44 164 ASP B C 1
ATOM 5476 O O . ASP B 1 164 ? 33.031 10.82 -1.847 1 70.44 164 ASP B O 1
ATOM 5480 N N . THR B 1 165 ? 32.219 9.438 -3.246 1 66.12 165 THR B N 1
ATOM 5481 C CA . THR B 1 165 ? 33.25 8.469 -2.91 1 66.12 165 THR B CA 1
ATOM 5482 C C . THR B 1 165 ? 33.969 8 -4.164 1 66.12 165 THR B C 1
ATOM 5484 O O . THR B 1 165 ? 33.406 7.984 -5.254 1 66.12 165 THR B O 1
ATOM 5487 N N . THR B 1 166 ? 35.344 8.055 -4.172 1 56.44 166 THR B N 1
ATOM 5488 C CA . THR B 1 166 ? 36.219 7.453 -5.195 1 56.44 166 THR B CA 1
ATOM 5489 C C . THR B 1 166 ? 36.438 5.969 -4.918 1 56.44 166 THR B C 1
ATOM 5491 O O . THR B 1 166 ? 37.156 5.605 -3.996 1 56.44 166 THR B O 1
ATOM 5494 N N . GLY B 1 167 ? 35.5 5.379 -4.559 1 55.38 167 GLY B N 1
ATOM 5495 C CA . GLY B 1 167 ? 35.812 3.998 -4.23 1 55.38 167 GLY B CA 1
ATOM 5496 C C . GLY B 1 167 ? 36.156 3.164 -5.449 1 55.38 167 GLY B C 1
ATOM 5497 O O . GLY B 1 167 ? 35.844 3.525 -6.578 1 55.38 167 GLY B O 1
ATOM 5498 N N . GLU B 1 168 ? 37.188 2.238 -5.316 1 55.28 168 GLU B N 1
ATOM 5499 C CA . GLU B 1 168 ? 37.656 1.287 -6.312 1 55.28 168 GLU B CA 1
ATOM 5500 C C . GLU B 1 168 ? 36.625 0.213 -6.602 1 55.28 168 GLU B C 1
ATOM 5502 O O . GLU B 1 168 ? 35.906 -0.232 -5.691 1 55.28 168 GLU B O 1
ATOM 5507 N N . ARG B 1 169 ? 36.344 0.039 -7.891 1 55.16 169 ARG B N 1
ATOM 5508 C CA . ARG B 1 169 ? 35.531 -1.042 -8.438 1 55.16 169 ARG B CA 1
ATOM 5509 C C . ARG B 1 169 ? 36.031 -2.4 -7.953 1 55.16 169 ARG B C 1
ATOM 5511 O O . ARG B 1 169 ? 37.188 -2.766 -8.195 1 55.16 169 ARG B O 1
ATOM 5518 N N . LYS B 1 170 ? 35.531 -2.916 -6.93 1 51.69 170 LYS B N 1
ATOM 5519 C CA . LYS B 1 170 ? 35.969 -4.297 -6.719 1 51.69 170 LYS B CA 1
ATOM 5520 C C . LYS B 1 170 ? 35.125 -5.266 -7.539 1 51.69 170 LYS B C 1
ATOM 5522 O O . LYS B 1 170 ? 33.875 -5.219 -7.488 1 51.69 170 LYS B O 1
ATOM 5527 N N . ASP B 1 171 ? 35.625 -5.906 -8.578 1 48.06 171 ASP B N 1
ATOM 5528 C CA . ASP B 1 171 ? 34.938 -6.918 -9.383 1 48.06 171 ASP B CA 1
ATOM 5529 C C . ASP B 1 171 ? 34.406 -8.039 -8.508 1 48.06 171 ASP B C 1
ATOM 5531 O O . ASP B 1 171 ? 35.094 -8.555 -7.633 1 48.06 171 ASP B O 1
ATOM 5535 N N . VAL B 1 172 ? 33.062 -8.07 -8.336 1 50.53 172 VAL B N 1
ATOM 5536 C CA . VAL B 1 172 ? 32.469 -9.141 -7.539 1 50.53 172 VAL B CA 1
ATOM 5537 C C . VAL B 1 172 ? 32.344 -10.406 -8.383 1 50.53 172 VAL B C 1
ATOM 5539 O O . VAL B 1 172 ? 31.859 -10.359 -9.516 1 50.53 172 VAL B O 1
ATOM 5542 N N . ASN B 1 173 ? 33.188 -11.414 -8.039 1 51.44 173 ASN B N 1
ATOM 5543 C CA . ASN B 1 173 ? 33 -12.742 -8.617 1 51.44 173 ASN B CA 1
ATOM 5544 C C . ASN B 1 173 ? 31.562 -13.219 -8.5 1 51.44 173 ASN B C 1
ATOM 5546 O O . ASN B 1 173 ? 30.859 -12.883 -7.543 1 51.44 173 ASN B O 1
ATOM 5550 N N . PRO B 1 174 ? 31.125 -13.781 -9.609 1 51.12 174 PRO B N 1
ATOM 5551 C CA . PRO B 1 174 ? 29.781 -14.359 -9.547 1 51.12 174 PRO B CA 1
ATOM 5552 C C . PRO B 1 174 ? 29.562 -15.188 -8.281 1 51.12 174 PRO B C 1
ATOM 5554 O O . PRO B 1 174 ? 30.438 -15.945 -7.875 1 51.12 174 PRO B O 1
ATOM 5557 N N . VAL B 1 175 ? 28.766 -14.727 -7.383 1 49.16 175 VAL B N 1
ATOM 5558 C CA . VAL B 1 175 ? 28.453 -15.375 -6.113 1 49.16 175 VAL B CA 1
ATOM 5559 C C . VAL B 1 175 ? 27.672 -16.656 -6.371 1 49.16 175 VAL B C 1
ATOM 5561 O O . VAL B 1 175 ? 26.625 -16.641 -7.012 1 49.16 175 VAL B O 1
ATOM 5564 N N . THR B 1 176 ? 28.438 -17.781 -6.453 1 52.44 176 THR B N 1
ATOM 5565 C CA . THR B 1 176 ? 27.703 -19.047 -6.523 1 52.44 176 THR B CA 1
ATOM 5566 C C . THR B 1 176 ? 26.969 -19.328 -5.219 1 52.44 176 THR B C 1
ATOM 5568 O O . THR B 1 176 ? 27.5 -19.078 -4.133 1 52.44 176 THR B O 1
ATOM 5571 N N . GLY B 1 177 ? 25.641 -19.422 -5.195 1 54.78 177 GLY B N 1
ATOM 5572 C CA . GLY B 1 177 ? 24.812 -19.719 -4.035 1 54.78 177 GLY B CA 1
ATOM 5573 C C . GLY B 1 177 ? 25.234 -20.969 -3.295 1 54.78 177 GLY B C 1
ATOM 5574 O O . GLY B 1 177 ? 25.922 -21.828 -3.857 1 54.78 177 GLY B O 1
ATOM 5575 N N . GLU B 1 178 ? 25.172 -21.031 -1.964 1 56.81 178 GLU B N 1
ATOM 5576 C CA . GLU B 1 178 ? 25.422 -22.219 -1.146 1 56.81 178 GLU B CA 1
ATOM 5577 C C . GLU B 1 178 ? 24.609 -23.406 -1.637 1 56.81 178 GLU B C 1
ATOM 5579 O O . GLU B 1 178 ? 23.422 -23.281 -1.914 1 56.81 178 GLU B O 1
ATOM 5584 N N . THR B 1 179 ? 25.375 -24.438 -1.99 1 65.5 179 THR B N 1
ATOM 5585 C CA . THR B 1 179 ? 24.734 -25.672 -2.428 1 65.5 179 THR B CA 1
ATOM 5586 C C . THR B 1 179 ? 24.344 -26.531 -1.229 1 65.5 179 THR B C 1
ATOM 5588 O O . THR B 1 179 ? 25.078 -26.594 -0.234 1 65.5 179 THR B O 1
ATOM 5591 N N . VAL B 1 180 ? 23.094 -26.844 -1.193 1 76.25 180 VAL B N 1
ATOM 5592 C CA . VAL B 1 180 ? 22.625 -27.781 -0.183 1 76.25 180 VAL B CA 1
ATOM 5593 C C . VAL B 1 180 ? 23.094 -29.188 -0.537 1 76.25 180 VAL B C 1
ATOM 5595 O O . VAL B 1 180 ? 22.891 -29.656 -1.664 1 76.25 180 VAL B O 1
ATOM 5598 N N . ALA B 1 181 ? 23.828 -29.844 0.397 1 82 181 ALA B N 1
ATOM 5599 C CA . ALA B 1 181 ? 24.266 -31.219 0.194 1 82 181 ALA B CA 1
ATOM 5600 C C . ALA B 1 181 ? 23.062 -32.156 0.13 1 82 181 ALA B C 1
ATOM 5602 O O . ALA B 1 181 ? 22.188 -32.125 0.986 1 82 181 ALA B O 1
ATOM 5603 N N . ILE B 1 182 ? 23.016 -32.969 -0.891 1 90.12 182 ILE B N 1
ATOM 5604 C CA . ILE B 1 182 ? 21.906 -33.906 -1.088 1 90.12 182 ILE B CA 1
ATOM 5605 C C . ILE B 1 182 ? 22.234 -35.25 -0.424 1 90.12 182 ILE B C 1
ATOM 5607 O O . ILE B 1 182 ? 23.375 -35.719 -0.502 1 90.12 182 ILE B O 1
ATOM 5611 N N . ASN B 1 183 ? 21.312 -35.781 0.284 1 91.75 183 ASN B N 1
ATOM 5612 C CA . ASN B 1 183 ? 21.453 -37.094 0.886 1 91.75 183 ASN B CA 1
ATOM 5613 C C . ASN B 1 183 ? 21.391 -38.219 -0.167 1 91.75 183 ASN B C 1
ATOM 5615 O O . ASN B 1 183 ? 20.312 -38.562 -0.628 1 91.75 183 ASN B O 1
ATOM 5619 N N . ASN B 1 184 ? 22.5 -38.906 -0.393 1 94 184 ASN B N 1
ATOM 5620 C CA . ASN B 1 184 ? 22.609 -39.906 -1.425 1 94 184 ASN B CA 1
ATOM 5621 C C . ASN B 1 184 ? 21.688 -41.094 -1.133 1 94 184 ASN B C 1
ATOM 5623 O O . ASN B 1 184 ? 21.125 -41.688 -2.055 1 94 184 ASN B O 1
ATOM 5627 N N . ASP B 1 185 ? 21.578 -41.438 0.076 1 96.38 185 ASP B N 1
ATOM 5628 C CA . ASP B 1 185 ? 20.734 -42.594 0.45 1 96.38 185 ASP B CA 1
ATOM 5629 C C . ASP B 1 185 ? 19.266 -42.281 0.153 1 96.38 185 ASP B C 1
ATOM 5631 O O . ASP B 1 185 ? 18.531 -43.188 -0.269 1 96.38 185 ASP B O 1
ATOM 5635 N N . ALA B 1 186 ? 18.938 -41.062 0.419 1 97.06 186 ALA B N 1
ATOM 5636 C CA . ALA B 1 186 ? 17.562 -40.688 0.133 1 97.06 186 ALA B CA 1
ATOM 5637 C C . ALA B 1 186 ? 17.266 -40.75 -1.364 1 97.06 186 ALA B C 1
ATOM 5639 O O . ALA B 1 186 ? 16.172 -41.125 -1.776 1 97.06 186 ALA B O 1
ATOM 5640 N N . VAL B 1 187 ? 18.266 -40.375 -2.166 1 97.94 187 VAL B N 1
ATOM 5641 C CA . VAL B 1 187 ? 18.109 -40.438 -3.617 1 97.94 187 VAL B CA 1
ATOM 5642 C C . VAL B 1 187 ? 17.984 -41.875 -4.082 1 97.94 187 VAL B C 1
ATOM 5644 O O . VAL B 1 187 ? 17.156 -42.188 -4.938 1 97.94 187 VAL B O 1
ATOM 5647 N N . LYS B 1 188 ? 18.75 -42.75 -3.508 1 97.88 188 LYS B N 1
ATOM 5648 C CA . LYS B 1 188 ? 18.672 -44.188 -3.85 1 97.88 188 LYS B CA 1
ATOM 5649 C C . LYS B 1 188 ? 17.328 -44.781 -3.467 1 97.88 188 LYS B C 1
ATOM 5651 O O . LYS B 1 188 ? 16.75 -45.562 -4.215 1 97.88 188 LYS B O 1
ATOM 5656 N N . GLU B 1 189 ? 16.953 -44.375 -2.332 1 98.38 189 GLU B N 1
ATOM 5657 C CA . GLU B 1 189 ? 15.648 -44.844 -1.893 1 98.38 189 GLU B CA 1
ATOM 5658 C C . GLU B 1 189 ? 14.547 -44.344 -2.824 1 98.38 189 GLU B C 1
ATOM 5660 O O . GLU B 1 189 ? 13.625 -45.094 -3.16 1 98.38 189 GLU B O 1
ATOM 5665 N N . ALA B 1 190 ? 14.633 -43.125 -3.197 1 98.69 190 ALA B N 1
ATOM 5666 C CA . ALA B 1 190 ? 13.68 -42.562 -4.16 1 98.69 190 ALA B CA 1
ATOM 5667 C C . ALA B 1 190 ? 13.734 -43.344 -5.477 1 98.69 190 ALA B C 1
ATOM 5669 O O . ALA B 1 190 ? 12.695 -43.656 -6.062 1 98.69 190 ALA B O 1
ATOM 5670 N N . ALA B 1 191 ? 14.922 -43.625 -5.934 1 98.62 191 ALA B N 1
ATOM 5671 C CA . ALA B 1 191 ? 15.102 -44.375 -7.172 1 98.62 191 ALA B CA 1
ATOM 5672 C C . ALA B 1 191 ? 14.461 -45.781 -7.066 1 98.62 191 ALA B C 1
ATOM 5674 O O . ALA B 1 191 ? 13.812 -46.25 -8.008 1 98.62 191 ALA B O 1
ATOM 5675 N N . ASN B 1 192 ? 14.656 -46.406 -5.957 1 98.31 192 ASN B N 1
ATOM 5676 C CA . ASN B 1 192 ? 14.07 -47.719 -5.727 1 98.31 192 ASN B CA 1
ATOM 5677 C C . ASN B 1 192 ? 12.547 -47.656 -5.758 1 98.31 192 ASN B C 1
ATOM 5679 O O . ASN B 1 192 ? 11.898 -48.5 -6.367 1 98.31 192 ASN B O 1
ATOM 5683 N N . LEU B 1 193 ? 12.016 -46.688 -5.117 1 98.44 193 LEU B N 1
ATOM 5684 C CA . LEU B 1 193 ? 10.562 -46.531 -5.094 1 98.44 193 LEU B CA 1
ATOM 5685 C C . LEU B 1 193 ? 10.023 -46.281 -6.5 1 98.44 193 LEU B C 1
ATOM 5687 O O . LEU B 1 193 ? 9.039 -46.906 -6.91 1 98.44 193 LEU B O 1
ATOM 5691 N N . LEU B 1 194 ? 10.664 -45.438 -7.211 1 98.56 194 LEU B N 1
ATOM 5692 C CA . LEU B 1 194 ? 10.188 -45.031 -8.531 1 98.56 194 LEU B CA 1
ATOM 5693 C C . LEU B 1 194 ? 10.375 -46.188 -9.539 1 98.56 194 LEU B C 1
ATOM 5695 O O . LEU B 1 194 ? 9.508 -46.406 -10.391 1 98.56 19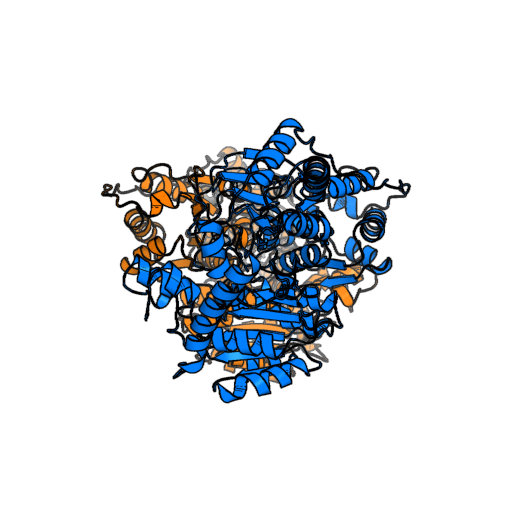4 LEU B O 1
ATOM 5699 N N . SER B 1 195 ? 11.484 -46.906 -9.469 1 97.88 195 SER B N 1
ATOM 5700 C CA . SER B 1 195 ? 11.766 -47.969 -10.422 1 97.88 195 SER B CA 1
ATOM 5701 C C . SER B 1 195 ? 10.797 -49.125 -10.25 1 97.88 195 SER B C 1
ATOM 5703 O O . SER B 1 195 ? 10.516 -49.844 -11.211 1 97.88 195 SER B O 1
ATOM 5705 N N . ASN B 1 196 ? 10.266 -49.281 -9.109 1 97.62 196 ASN B N 1
ATOM 5706 C CA . ASN B 1 196 ? 9.391 -50.406 -8.82 1 97.62 196 ASN B CA 1
ATOM 5707 C C . ASN B 1 196 ? 7.922 -50 -8.828 1 97.62 196 ASN B C 1
ATOM 5709 O O . ASN B 1 196 ? 7.031 -50.844 -8.688 1 97.62 196 ASN B O 1
ATOM 5713 N N . ALA B 1 197 ? 7.645 -48.781 -9 1 97.88 197 ALA B N 1
ATOM 5714 C CA . ALA B 1 197 ? 6.281 -48.25 -8.922 1 97.88 197 ALA B CA 1
ATOM 5715 C C . ALA B 1 197 ? 5.434 -48.75 -10.086 1 97.88 197 ALA B C 1
ATOM 5717 O O . ALA B 1 197 ? 5.918 -48.844 -11.219 1 97.88 197 ALA B O 1
ATOM 5718 N N . GLU B 1 198 ? 4.219 -49.062 -9.812 1 96.94 198 GLU B N 1
ATOM 5719 C CA . GLU B 1 198 ? 3.26 -49.406 -10.852 1 96.94 198 GLU B CA 1
ATOM 5720 C C . GLU B 1 198 ? 2.824 -48.156 -11.641 1 96.94 198 GLU B C 1
ATOM 5722 O O . GLU B 1 198 ? 2.709 -48.219 -12.867 1 96.94 198 GLU B O 1
ATOM 5727 N N . LEU B 1 199 ? 2.52 -47.125 -10.922 1 97.88 199 LEU B N 1
ATOM 5728 C CA . LEU B 1 199 ? 2.109 -45.875 -11.531 1 97.88 199 LEU B CA 1
ATOM 5729 C C . LEU B 1 199 ? 2.744 -44.688 -10.82 1 97.88 199 LEU B C 1
ATOM 5731 O O . LEU B 1 199 ? 2.078 -44 -10.039 1 97.88 199 LEU B O 1
ATOM 5735 N N . PRO B 1 200 ? 4.012 -44.375 -11.148 1 98.44 200 PRO B N 1
ATOM 5736 C CA . PRO B 1 200 ? 4.609 -43.156 -10.641 1 98.44 200 PRO B CA 1
ATOM 5737 C C . PRO B 1 200 ? 4.07 -41.906 -11.344 1 98.44 200 PRO B C 1
ATOM 5739 O O . PRO B 1 200 ? 3.812 -41.938 -12.547 1 98.44 200 PRO B O 1
ATOM 5742 N N . VAL B 1 201 ? 3.848 -40.844 -10.609 1 98.75 201 VAL B N 1
ATOM 5743 C CA . VAL B 1 201 ? 3.396 -39.594 -11.156 1 98.75 201 VAL B CA 1
ATOM 5744 C C . VAL B 1 201 ? 4.316 -38.469 -10.688 1 98.75 201 VAL B C 1
ATOM 5746 O O . VAL B 1 201 ? 4.727 -38.438 -9.523 1 98.75 201 VAL B O 1
ATOM 5749 N N . LEU B 1 202 ? 4.727 -37.594 -11.586 1 98.81 202 LEU B N 1
ATOM 5750 C CA . LEU B 1 202 ? 5.52 -36.438 -11.25 1 98.81 202 LEU B CA 1
ATOM 5751 C C . LEU B 1 202 ? 4.617 -35.219 -11.008 1 98.81 202 LEU B C 1
ATOM 5753 O O . LEU B 1 202 ? 3.723 -34.938 -11.812 1 98.81 202 LEU B O 1
ATOM 5757 N N . LEU B 1 203 ? 4.766 -34.562 -9.898 1 98.75 203 LEU B N 1
ATOM 5758 C CA . LEU B 1 203 ? 4.137 -33.281 -9.562 1 98.75 203 LEU B CA 1
ATOM 5759 C C . LEU B 1 203 ? 5.176 -32.156 -9.477 1 98.75 203 LEU B C 1
ATOM 5761 O O . LEU B 1 203 ? 5.809 -31.984 -8.438 1 98.75 203 LEU B O 1
ATOM 5765 N N . LEU B 1 204 ? 5.266 -31.406 -10.547 1 98.62 204 LEU B N 1
ATOM 5766 C CA . LEU B 1 204 ? 6.344 -30.453 -10.719 1 98.62 204 LEU B CA 1
ATOM 5767 C C . LEU B 1 204 ? 5.887 -29.047 -10.352 1 98.62 204 LEU B C 1
ATOM 5769 O O . LEU B 1 204 ? 4.875 -28.562 -10.859 1 98.62 204 LEU B O 1
ATOM 5773 N N . GLY B 1 205 ? 6.621 -28.406 -9.453 1 98.06 205 GLY B N 1
ATOM 5774 C CA . GLY B 1 205 ? 6.32 -27.047 -9.031 1 98.06 205 GLY B CA 1
ATOM 5775 C C . GLY B 1 205 ? 7.25 -26.016 -9.648 1 98.06 205 GLY B C 1
ATOM 5776 O O . GLY B 1 205 ? 8.07 -26.359 -10.5 1 98.06 205 GLY B O 1
ATOM 5777 N N . ARG B 1 206 ? 7.102 -24.812 -9.219 1 97.06 206 ARG B N 1
ATOM 5778 C CA . ARG B 1 206 ? 7.867 -23.688 -9.766 1 97.06 206 ARG B CA 1
ATOM 5779 C C . ARG B 1 206 ? 9.352 -23.844 -9.469 1 97.06 206 ARG B C 1
ATOM 5781 O O . ARG B 1 206 ? 10.195 -23.312 -10.188 1 97.06 206 ARG B O 1
ATOM 5788 N N . GLY B 1 207 ? 9.672 -24.594 -8.414 1 97.19 207 GLY B N 1
ATOM 5789 C CA . GLY B 1 207 ? 11.07 -24.844 -8.102 1 97.19 207 GLY B CA 1
ATOM 5790 C C . GLY B 1 207 ? 11.836 -25.5 -9.234 1 97.19 207 GLY B C 1
ATOM 5791 O O . GLY B 1 207 ? 13.039 -25.281 -9.383 1 97.19 207 GLY B O 1
ATOM 5792 N N . VAL B 1 208 ? 11.156 -26.297 -10.023 1 98.06 208 VAL B N 1
ATOM 5793 C CA . VAL B 1 208 ? 11.781 -26.938 -11.172 1 98.06 208 VAL B CA 1
ATOM 5794 C C . VAL B 1 208 ? 12.172 -25.891 -12.211 1 98.06 208 VAL B C 1
ATOM 5796 O O . VAL B 1 208 ? 13.234 -26 -12.836 1 98.06 208 VAL B O 1
ATOM 5799 N N . ILE B 1 209 ? 11.289 -24.906 -12.359 1 96.5 209 ILE B N 1
ATOM 5800 C CA . ILE B 1 209 ? 11.562 -23.812 -13.297 1 96.5 209 ILE B CA 1
ATOM 5801 C C . ILE B 1 209 ? 12.734 -22.984 -12.789 1 96.5 209 ILE B C 1
ATOM 5803 O O . ILE B 1 209 ? 13.664 -22.688 -13.539 1 96.5 209 ILE B O 1
ATOM 5807 N N . LEU B 1 210 ? 12.711 -22.672 -11.547 1 96.06 210 LEU B N 1
ATOM 5808 C CA . LEU B 1 210 ? 13.719 -21.797 -10.945 1 96.06 210 LEU B CA 1
ATOM 5809 C C . LEU B 1 210 ? 15.094 -22.453 -10.992 1 96.06 210 LEU B C 1
ATOM 5811 O O . LEU B 1 210 ? 16.109 -21.766 -11.141 1 96.06 210 LEU B O 1
ATOM 5815 N N . SER B 1 211 ? 15.078 -23.75 -10.938 1 95.88 211 SER B N 1
ATOM 5816 C CA . SER B 1 211 ? 16.328 -24.5 -10.922 1 95.88 211 SER B CA 1
ATOM 5817 C C . SER B 1 211 ? 16.859 -24.734 -12.336 1 95.88 211 SER B C 1
ATOM 5819 O O . SER B 1 211 ? 17.984 -25.188 -12.516 1 95.88 211 SER B O 1
ATOM 5821 N N . GLY B 1 212 ? 16.047 -24.438 -13.328 1 95.62 212 GLY B N 1
ATOM 5822 C CA . GLY B 1 212 ? 16.422 -24.734 -14.695 1 95.62 212 GLY B CA 1
ATOM 5823 C C . GLY B 1 212 ? 16.406 -26.219 -15 1 95.62 212 GLY B C 1
ATOM 5824 O O . GLY B 1 212 ? 17.266 -26.719 -15.75 1 95.62 212 GLY B O 1
ATOM 5825 N N . ALA B 1 213 ? 15.469 -26.922 -14.406 1 97.38 213 ALA B N 1
ATOM 5826 C CA . ALA B 1 213 ? 15.508 -28.391 -14.469 1 97.38 213 ALA B CA 1
ATOM 5827 C C . ALA B 1 213 ? 14.414 -28.922 -15.383 1 97.38 213 ALA B C 1
ATOM 5829 O O . ALA B 1 213 ? 14.094 -30.125 -15.336 1 97.38 213 ALA B O 1
ATOM 5830 N N . LYS B 1 214 ? 13.82 -28.125 -16.188 1 97 214 LYS B N 1
ATOM 5831 C CA . LYS B 1 214 ? 12.703 -28.5 -17.047 1 97 214 LYS B CA 1
ATOM 5832 C C . LYS B 1 214 ? 13.031 -29.75 -17.859 1 97 214 LYS B C 1
ATOM 5834 O O . LYS B 1 214 ? 12.312 -30.75 -17.797 1 97 214 LYS B O 1
ATOM 5839 N N . ASP B 1 215 ? 14.125 -29.719 -18.578 1 97.69 215 ASP B N 1
ATOM 5840 C CA . ASP B 1 215 ? 14.492 -30.812 -19.484 1 97.69 215 ASP B CA 1
ATOM 5841 C C . ASP B 1 215 ? 14.758 -32.094 -18.719 1 97.69 215 ASP B C 1
ATOM 5843 O O . ASP B 1 215 ? 14.398 -33.188 -19.172 1 97.69 215 ASP B O 1
ATOM 5847 N N . LEU B 1 216 ? 15.398 -31.953 -17.578 1 98.44 216 LEU B N 1
ATOM 5848 C CA . LEU B 1 216 ? 15.68 -33.125 -16.734 1 98.44 216 LEU B CA 1
ATOM 5849 C C . LEU B 1 216 ? 14.391 -33.75 -16.234 1 98.44 216 LEU B C 1
ATOM 5851 O O . LEU B 1 216 ? 14.273 -34.969 -16.172 1 98.44 216 LEU B O 1
ATOM 5855 N N . ALA B 1 217 ? 13.469 -32.906 -15.867 1 98.56 217 ALA B N 1
ATOM 5856 C CA . ALA B 1 217 ? 12.188 -33.406 -15.367 1 98.56 217 ALA B CA 1
ATOM 5857 C C . ALA B 1 217 ? 11.445 -34.188 -16.453 1 98.56 217 ALA B C 1
ATOM 5859 O O . ALA B 1 217 ? 10.859 -35.25 -16.172 1 98.56 217 ALA B O 1
ATOM 5860 N N . ILE B 1 218 ? 11.438 -33.656 -17.656 1 97.69 218 ILE B N 1
ATOM 5861 C CA . ILE B 1 218 ? 10.766 -34.312 -18.781 1 97.69 218 ILE B CA 1
ATOM 5862 C C . ILE B 1 218 ? 11.469 -35.625 -19.094 1 97.69 218 ILE B C 1
ATOM 5864 O O . ILE B 1 218 ? 10.82 -36.656 -19.328 1 97.69 218 ILE B O 1
ATOM 5868 N N . LYS B 1 219 ? 12.781 -35.594 -19.078 1 98.12 219 LYS B N 1
ATOM 5869 C CA . LYS B 1 219 ? 13.562 -36.812 -19.312 1 98.12 219 LYS B CA 1
ATOM 5870 C C . LYS B 1 219 ? 13.227 -37.875 -18.281 1 98.12 219 LYS B C 1
ATOM 5872 O O . LYS B 1 219 ? 13.109 -39.062 -18.641 1 98.12 219 LYS B O 1
ATOM 5877 N N . LEU B 1 220 ? 13.125 -37.469 -17.078 1 98.5 220 LEU B N 1
ATOM 5878 C CA . LEU B 1 220 ? 12.773 -38.438 -16.031 1 98.5 220 LEU B CA 1
ATOM 5879 C C . LEU B 1 220 ? 11.406 -39.062 -16.281 1 98.5 220 LEU B C 1
ATOM 5881 O O . LEU B 1 220 ? 11.234 -40.25 -16.141 1 98.5 220 LEU B O 1
ATOM 5885 N N . ALA B 1 221 ? 10.453 -38.219 -16.609 1 98.19 221 ALA B N 1
ATOM 5886 C CA . ALA B 1 221 ? 9.102 -38.688 -16.875 1 98.19 221 ALA B CA 1
ATOM 5887 C C . ALA B 1 221 ? 9.094 -39.719 -18.016 1 98.19 221 ALA B C 1
ATOM 5889 O O . ALA B 1 221 ? 8.406 -40.75 -17.938 1 98.19 221 ALA B O 1
ATOM 5890 N N . GLU B 1 222 ? 9.82 -39.469 -19.031 1 97.06 222 GLU B N 1
ATOM 5891 C CA . GLU B 1 222 ? 9.906 -40.344 -20.188 1 97.06 222 GLU B CA 1
ATOM 5892 C C . GLU B 1 222 ? 10.602 -41.656 -19.812 1 97.06 222 GLU B C 1
ATOM 5894 O O . GLU B 1 222 ? 10.188 -42.75 -20.266 1 97.06 222 GLU B O 1
ATOM 5899 N N . LEU B 1 223 ? 11.648 -41.5 -19.031 1 97 223 LEU B N 1
ATOM 5900 C CA . LEU B 1 223 ? 12.375 -42.688 -18.578 1 97 223 LEU B CA 1
ATOM 5901 C C . LEU B 1 223 ? 11.461 -43.625 -17.797 1 97 223 LEU B C 1
ATOM 5903 O O . LEU B 1 223 ? 11.531 -44.844 -17.953 1 97 223 LEU B O 1
ATOM 5907 N N . LEU B 1 224 ? 10.57 -43.094 -17.031 1 97.75 224 LEU B N 1
ATOM 5908 C CA . LEU B 1 224 ? 9.703 -43.875 -16.141 1 97.75 224 LEU B CA 1
ATOM 5909 C C . LEU B 1 224 ? 8.359 -44.156 -16.812 1 97.75 224 LEU B C 1
ATOM 5911 O O . LEU B 1 224 ? 7.57 -44.969 -16.297 1 97.75 224 LEU B O 1
ATOM 5915 N N . ASN B 1 225 ? 8.117 -43.469 -17.938 1 97.38 225 ASN B N 1
ATOM 5916 C CA . ASN B 1 225 ? 6.777 -43.438 -18.531 1 97.38 225 ASN B CA 1
ATOM 5917 C C . ASN B 1 225 ? 5.734 -42.969 -17.516 1 97.38 225 ASN B C 1
ATOM 5919 O O . ASN B 1 225 ? 4.676 -43.562 -17.375 1 97.38 225 ASN B O 1
ATOM 5923 N N . ALA B 1 226 ? 6.125 -41.969 -16.797 1 98.31 226 ALA B N 1
ATOM 5924 C CA . ALA B 1 226 ? 5.32 -41.438 -15.703 1 98.31 226 ALA B CA 1
ATOM 5925 C C . ALA B 1 226 ? 4.547 -40.188 -16.141 1 98.31 226 ALA B C 1
ATOM 5927 O O . ALA B 1 226 ? 5.109 -39.312 -16.766 1 98.31 226 ALA B O 1
ATOM 5928 N N . PRO B 1 227 ? 3.209 -40.094 -15.844 1 98.62 227 PRO B N 1
ATOM 5929 C CA . PRO B 1 227 ? 2.475 -38.844 -16.078 1 98.62 227 PRO B CA 1
ATOM 5930 C C . PRO B 1 227 ? 3.111 -37.625 -15.383 1 98.62 227 PRO B C 1
ATOM 5932 O O . PRO B 1 227 ? 3.674 -37.781 -14.289 1 98.62 227 PRO B O 1
ATOM 5935 N N . ILE B 1 228 ? 3.012 -36.5 -16.031 1 98.56 228 ILE B N 1
ATOM 5936 C CA . ILE B 1 228 ? 3.516 -35.25 -15.484 1 98.56 228 ILE B CA 1
ATOM 5937 C C . ILE B 1 228 ? 2.344 -34.344 -15.094 1 98.56 228 ILE B C 1
ATOM 5939 O O . ILE B 1 228 ? 1.479 -34.062 -15.93 1 98.56 228 ILE B O 1
ATOM 5943 N N . THR B 1 229 ? 2.271 -33.938 -13.898 1 98.56 229 THR B N 1
ATOM 5944 C CA . THR B 1 229 ? 1.38 -32.844 -13.445 1 98.56 229 THR B CA 1
ATOM 5945 C C . THR B 1 229 ? 2.178 -31.641 -12.984 1 98.56 229 THR B C 1
ATOM 5947 O O . THR B 1 229 ? 3.361 -31.766 -12.656 1 98.56 229 THR B O 1
ATOM 5950 N N . THR B 1 230 ? 1.552 -30.469 -13.016 1 98.25 230 THR B N 1
ATOM 5951 C CA . THR B 1 230 ? 2.217 -29.25 -12.57 1 98.25 230 THR B CA 1
ATOM 5952 C C . THR B 1 230 ? 1.369 -28.516 -11.531 1 98.25 230 THR B C 1
ATOM 5954 O O . THR B 1 230 ? 0.157 -28.734 -11.453 1 98.25 230 THR B O 1
ATOM 5957 N N . THR B 1 231 ? 2.057 -27.781 -10.734 1 97.62 231 THR B N 1
ATOM 5958 C CA . THR B 1 231 ? 1.33 -26.781 -9.961 1 97.62 231 THR B CA 1
ATOM 5959 C C . THR B 1 231 ? 0.859 -25.641 -10.852 1 97.62 231 THR B C 1
ATOM 5961 O O . THR B 1 231 ? 1.236 -25.562 -12.023 1 97.62 231 THR B O 1
ATOM 5964 N N . ILE B 1 232 ? 0.056 -24.75 -10.273 1 97.19 232 ILE B N 1
ATOM 5965 C CA . ILE B 1 232 ? -0.41 -23.562 -10.984 1 97.19 232 ILE B CA 1
ATOM 5966 C C . ILE B 1 232 ? 0.78 -22.688 -11.352 1 97.19 232 ILE B C 1
ATOM 5968 O O . ILE B 1 232 ? 0.86 -22.172 -12.477 1 97.19 232 ILE B O 1
ATOM 5972 N N . MET B 1 233 ? 1.734 -22.609 -10.453 1 96.56 233 MET B N 1
ATOM 5973 C CA . MET B 1 233 ? 2.863 -21.688 -10.625 1 96.56 233 MET B CA 1
ATOM 5974 C C . MET B 1 233 ? 3.877 -22.266 -11.609 1 96.56 233 MET B C 1
ATOM 5976 O O . MET B 1 233 ? 4.758 -21.547 -12.086 1 96.56 233 MET B O 1
ATOM 5980 N N . ALA B 1 234 ? 3.695 -23.516 -12.008 1 97.19 234 ALA B N 1
ATOM 5981 C CA . ALA B 1 234 ? 4.637 -24.141 -12.93 1 97.19 234 ALA B CA 1
ATOM 5982 C C . ALA B 1 234 ? 4 -24.344 -14.305 1 97.19 234 ALA B C 1
ATOM 5984 O O . ALA B 1 234 ? 4.59 -24.984 -15.18 1 97.19 234 ALA B O 1
ATOM 5985 N N . LYS B 1 235 ? 2.814 -23.797 -14.484 1 96 235 LYS B N 1
ATOM 5986 C CA . LYS B 1 235 ? 2.215 -23.844 -15.812 1 96 235 LYS B CA 1
ATOM 5987 C C . LYS B 1 235 ? 3.178 -23.312 -16.875 1 96 235 LYS B C 1
ATOM 5989 O O . LYS B 1 235 ? 3.879 -22.328 -16.641 1 96 235 LYS B O 1
ATOM 5994 N N . GLY B 1 236 ? 3.207 -23.969 -18.016 1 93.62 236 GLY B N 1
ATOM 5995 C CA . GLY B 1 236 ? 4.117 -23.594 -19.078 1 93.62 236 GLY B CA 1
ATOM 5996 C C . GLY B 1 236 ? 5.41 -24.391 -19.078 1 93.62 236 GLY B C 1
ATOM 5997 O O . GLY B 1 236 ? 6.176 -24.344 -20.047 1 93.62 236 GLY B O 1
ATOM 5998 N N . LEU B 1 237 ? 5.629 -25.141 -17.984 1 95.31 237 LEU B N 1
ATOM 5999 C CA . LEU B 1 237 ? 6.828 -25.969 -17.859 1 95.31 237 LEU B CA 1
ATOM 6000 C C . LEU B 1 237 ? 6.875 -27.016 -18.969 1 95.31 237 LEU B C 1
ATOM 6002 O O . LEU B 1 237 ? 7.945 -27.328 -19.484 1 95.31 237 LEU B O 1
ATOM 6006 N N . ILE B 1 238 ? 5.738 -27.625 -19.25 1 94.5 238 ILE B N 1
ATOM 6007 C CA . ILE B 1 238 ? 5.609 -28.656 -20.25 1 94.5 238 ILE B CA 1
ATOM 6008 C C . ILE B 1 238 ? 4.43 -28.344 -21.172 1 94.5 238 ILE B C 1
ATOM 6010 O O . ILE B 1 238 ? 3.451 -27.734 -20.75 1 94.5 238 ILE B O 1
ATOM 6014 N N . SER B 1 239 ? 4.566 -28.719 -22.391 1 93.12 239 SER B N 1
ATOM 6015 C CA . SER B 1 239 ? 3.5 -28.5 -23.359 1 93.12 239 SER B CA 1
ATOM 6016 C C . SER B 1 239 ? 2.24 -29.266 -22.984 1 93.12 239 SER B C 1
ATOM 6018 O O . SER B 1 239 ? 2.316 -30.422 -22.562 1 93.12 239 SER B O 1
ATOM 6020 N N . PRO B 1 240 ? 1.118 -28.547 -23.172 1 93.88 240 PRO B N 1
ATOM 6021 C CA . PRO B 1 240 ? -0.136 -29.266 -22.922 1 93.88 240 PRO B CA 1
ATOM 6022 C C . PRO B 1 240 ? -0.357 -30.422 -23.875 1 93.88 240 PRO B C 1
ATOM 6024 O O . PRO B 1 240 ? -1.207 -31.281 -23.625 1 93.88 240 PRO B O 1
ATOM 6027 N N . ASN B 1 241 ? 0.451 -30.5 -24.891 1 93.81 241 ASN B N 1
ATOM 6028 C CA . ASN B 1 241 ? 0.291 -31.547 -25.906 1 93.81 241 ASN B CA 1
ATOM 6029 C C . ASN B 1 241 ? 1.235 -32.719 -25.656 1 93.81 241 ASN B C 1
ATOM 6031 O O . ASN B 1 241 ? 1.18 -33.719 -26.359 1 93.81 241 ASN B O 1
ATOM 6035 N N . HIS B 1 242 ? 2.117 -32.594 -24.75 1 96.62 242 HIS B N 1
ATOM 6036 C CA . HIS B 1 242 ? 2.982 -33.75 -24.422 1 96.62 242 HIS B CA 1
ATOM 6037 C C . HIS B 1 242 ? 2.164 -34.969 -24.016 1 96.62 242 HIS B C 1
ATOM 6039 O O . HIS B 1 242 ? 1.23 -34.844 -23.219 1 96.62 242 HIS B O 1
ATOM 6045 N N . PRO B 1 243 ? 2.471 -36.062 -24.484 1 97.25 243 PRO B N 1
ATOM 6046 C CA . PRO B 1 243 ? 1.643 -37.25 -24.266 1 97.25 243 PRO B CA 1
ATOM 6047 C C . PRO B 1 243 ? 1.546 -37.625 -22.797 1 97.25 243 PRO B C 1
ATOM 6049 O O . PRO B 1 243 ? 0.557 -38.219 -22.375 1 97.25 243 PRO B O 1
ATOM 6052 N N . LEU B 1 244 ? 2.502 -37.281 -22.016 1 98.19 244 LEU B N 1
ATOM 6053 C CA . LEU B 1 244 ? 2.514 -37.656 -20.625 1 98.19 244 LEU B CA 1
ATOM 6054 C C . LEU B 1 244 ? 1.951 -36.562 -19.734 1 98.19 244 LEU B C 1
ATOM 6056 O O . LEU B 1 244 ? 1.862 -36.719 -18.516 1 98.19 244 LEU B O 1
ATOM 6060 N N . TYR B 1 245 ? 1.532 -35.469 -20.328 1 98.06 245 TYR B N 1
ATOM 6061 C CA . TYR B 1 245 ? 1.029 -34.375 -19.516 1 98.06 245 TYR B CA 1
ATOM 6062 C C . TYR B 1 245 ? -0.373 -34.656 -19 1 98.06 245 TYR B C 1
ATOM 6064 O O . TYR B 1 245 ? -1.271 -35 -19.781 1 98.06 245 TYR B O 1
ATOM 6072 N N . ALA B 1 246 ? -0.526 -34.531 -17.703 1 98.44 246 ALA B N 1
ATOM 6073 C CA . ALA B 1 246 ? -1.804 -34.844 -17.078 1 98.44 246 ALA B CA 1
ATOM 6074 C C . ALA B 1 246 ? -2.504 -33.594 -16.562 1 98.44 246 ALA B C 1
ATOM 6076 O O . ALA B 1 246 ? -3.617 -33.688 -16.031 1 98.44 246 ALA B O 1
ATOM 6077 N N . GLY B 1 247 ? -1.895 -32.375 -16.656 1 97.81 247 GLY B N 1
ATOM 6078 C CA . GLY B 1 247 ? -2.59 -31.156 -16.328 1 97.81 247 GLY B CA 1
ATOM 6079 C C . GLY B 1 247 ? -2.143 -30.547 -15.008 1 97.81 247 GLY B C 1
ATOM 6080 O O . GLY B 1 247 ? -1.115 -30.938 -14.453 1 97.81 247 GLY B O 1
ATOM 6081 N N . VAL B 1 248 ? -2.846 -29.547 -14.547 1 97.81 248 VAL B N 1
ATOM 6082 C CA . VAL B 1 248 ? -2.547 -28.781 -13.336 1 97.81 248 VAL B CA 1
ATOM 6083 C C . VAL B 1 248 ? -3.158 -29.484 -12.125 1 97.81 248 VAL B C 1
ATOM 6085 O O . VAL B 1 248 ? -4.367 -29.734 -12.086 1 97.81 248 VAL B O 1
ATOM 6088 N N . ALA B 1 249 ? -2.314 -29.766 -11.148 1 97.62 249 ALA B N 1
ATOM 6089 C CA . ALA B 1 249 ? -2.721 -30.484 -9.938 1 97.62 249 ALA B CA 1
ATOM 6090 C C . ALA B 1 249 ? -3.092 -29.516 -8.82 1 97.62 249 ALA B C 1
ATOM 6092 O O . ALA B 1 249 ? -2.346 -29.359 -7.855 1 97.62 249 ALA B O 1
ATOM 6093 N N . ALA B 1 250 ? -4.258 -28.969 -8.93 1 96.06 250 ALA B N 1
ATOM 6094 C CA . ALA B 1 250 ? -4.809 -28.125 -7.879 1 96.06 250 ALA B CA 1
ATOM 6095 C C . ALA B 1 250 ? -6.043 -28.75 -7.246 1 96.06 250 ALA B C 1
ATOM 6097 O O . ALA B 1 250 ? -7.09 -28.109 -7.137 1 96.06 250 ALA B O 1
ATOM 6098 N N . GLY B 1 251 ? -5.848 -30 -6.902 1 95.88 251 GLY B N 1
ATOM 6099 C CA . GLY B 1 251 ? -6.992 -30.703 -6.344 1 95.88 251 GLY B CA 1
ATOM 6100 C C . GLY B 1 251 ? -8.219 -30.656 -7.234 1 95.88 251 GLY B C 1
ATOM 6101 O O . GLY B 1 251 ? -8.125 -30.891 -8.438 1 95.88 251 GLY B O 1
ATOM 6102 N N . LYS B 1 252 ? -9.32 -30.422 -6.609 1 94.12 252 LYS B N 1
ATOM 6103 C CA . LYS B 1 252 ? -10.578 -30.375 -7.34 1 94.12 252 LYS B CA 1
ATOM 6104 C C . LYS B 1 252 ? -10.742 -29.031 -8.062 1 94.12 252 LYS B C 1
ATOM 6106 O O . LYS B 1 252 ? -11.648 -28.875 -8.891 1 94.12 252 LYS B O 1
ATOM 6111 N N . ALA B 1 253 ? -9.852 -28.125 -7.793 1 93.44 253 ALA B N 1
ATOM 6112 C CA . ALA B 1 253 ? -9.898 -26.812 -8.445 1 93.44 253 ALA B CA 1
ATOM 6113 C C . ALA B 1 253 ? -9.062 -26.812 -9.719 1 93.44 253 ALA B C 1
ATOM 6115 O O . ALA B 1 253 ? -9.133 -25.859 -10.508 1 93.44 253 ALA B O 1
ATOM 6116 N N . GLY B 1 254 ? -8.258 -27.859 -9.953 1 95.44 254 GLY B N 1
ATOM 6117 C CA . GLY B 1 254 ? -7.441 -27.984 -11.148 1 95.44 254 GLY B CA 1
ATOM 6118 C C . GLY B 1 254 ? -8.039 -28.906 -12.188 1 95.44 254 GLY B C 1
ATOM 6119 O O . GLY B 1 254 ? -9.266 -28.969 -12.344 1 95.44 254 GLY B O 1
ATOM 6120 N N . ASN B 1 255 ? -7.195 -29.484 -12.992 1 96.81 255 ASN B N 1
ATOM 6121 C CA . ASN B 1 255 ? -7.645 -30.484 -13.953 1 96.81 255 ASN B CA 1
ATOM 6122 C C . ASN B 1 255 ? -8.047 -31.781 -13.258 1 96.81 255 ASN B C 1
ATOM 6124 O O . ASN B 1 255 ? -7.293 -32.312 -12.438 1 96.81 255 ASN B O 1
ATOM 6128 N N . MET B 1 256 ? -9.172 -32.281 -13.625 1 96.38 256 MET B N 1
ATOM 6129 C CA . MET B 1 256 ? -9.641 -33.531 -13.039 1 96.38 256 MET B CA 1
ATOM 6130 C C . MET B 1 256 ? -8.781 -34.688 -13.508 1 96.38 256 MET B C 1
ATOM 6132 O O . MET B 1 256 ? -8.586 -35.656 -12.766 1 96.38 256 MET B O 1
ATOM 6136 N N . THR B 1 257 ? -8.227 -34.594 -14.672 1 98 257 THR B N 1
ATOM 6137 C CA . THR B 1 257 ? -7.254 -35.562 -15.148 1 98 257 THR B CA 1
ATOM 6138 C C . THR B 1 257 ? -6.09 -35.688 -14.172 1 98 257 THR B C 1
ATOM 6140 O O . THR B 1 257 ? -5.719 -36.781 -13.773 1 98 257 THR B O 1
ATOM 6143 N N . ALA B 1 258 ? -5.57 -34.594 -13.781 1 98.31 258 ALA B N 1
ATOM 6144 C CA . ALA B 1 258 ? -4.48 -34.562 -12.805 1 98.31 258 ALA B CA 1
ATOM 6145 C C . ALA B 1 258 ? -4.938 -35.125 -11.461 1 98.31 258 ALA B C 1
ATOM 6147 O O . ALA B 1 258 ? -4.215 -35.906 -10.82 1 98.31 258 ALA B O 1
ATOM 6148 N N . TYR B 1 259 ? -6.098 -34.719 -11.047 1 97.88 259 TYR B N 1
ATOM 6149 C CA . TYR B 1 259 ? -6.652 -35.156 -9.773 1 97.88 259 TYR B CA 1
ATOM 6150 C C . TYR B 1 259 ? -6.773 -36.688 -9.734 1 97.88 259 TYR B C 1
ATOM 6152 O O . TYR B 1 259 ? -6.328 -37.312 -8.781 1 97.88 259 TYR B O 1
ATOM 6160 N N . GLU B 1 260 ? -7.301 -37.312 -10.773 1 98 260 GLU B N 1
ATOM 6161 C CA . GLU B 1 260 ? -7.559 -38.75 -10.82 1 98 260 GLU B CA 1
ATOM 6162 C C . GLU B 1 260 ? -6.258 -39.531 -10.922 1 98 260 GLU B C 1
ATOM 6164 O O . GLU B 1 260 ? -6.105 -40.562 -10.273 1 98 260 GLU B O 1
ATOM 6169 N N . ILE B 1 261 ? -5.383 -39.031 -11.719 1 98.12 261 ILE B N 1
ATOM 6170 C CA . ILE B 1 261 ? -4.148 -39.781 -11.93 1 98.12 261 ILE B CA 1
ATOM 6171 C C . ILE B 1 261 ? -3.311 -39.781 -10.648 1 98.12 261 ILE B C 1
ATOM 6173 O O . ILE B 1 261 ? -2.668 -40.781 -10.312 1 98.12 261 ILE B O 1
ATOM 6177 N N . ILE B 1 262 ? -3.242 -38.656 -9.938 1 98.44 262 ILE B N 1
ATOM 6178 C CA . ILE B 1 262 ? -2.502 -38.594 -8.688 1 98.44 262 ILE B CA 1
ATOM 6179 C C . ILE B 1 262 ? -3.156 -39.469 -7.637 1 98.44 262 ILE B C 1
ATOM 6181 O O . ILE B 1 262 ? -2.465 -40.156 -6.887 1 98.44 262 ILE B O 1
ATOM 6185 N N . LYS B 1 263 ? -4.426 -39.469 -7.621 1 98.06 263 LYS B N 1
ATOM 6186 C CA . LYS B 1 263 ? -5.18 -40.281 -6.676 1 98.06 263 LYS B CA 1
ATOM 6187 C C . LYS B 1 263 ? -4.879 -41.75 -6.871 1 98.06 263 LYS B C 1
ATOM 6189 O O . LYS B 1 263 ? -4.816 -42.531 -5.906 1 98.06 263 LYS B O 1
ATOM 6194 N N . LYS B 1 264 ? -4.656 -42.156 -8.039 1 97.44 264 LYS B N 1
ATOM 6195 C CA . LYS B 1 264 ? -4.422 -43.562 -8.398 1 97.44 264 LYS B CA 1
ATOM 6196 C C . LYS B 1 264 ? -2.953 -43.938 -8.227 1 97.44 264 LYS B C 1
ATOM 6198 O O . LYS B 1 264 ? -2.611 -45.125 -8.148 1 97.44 264 LYS B O 1
ATOM 6203 N N . ALA B 1 265 ? -2.105 -42.969 -8.195 1 98.31 265 ALA B N 1
ATOM 6204 C CA . ALA B 1 265 ? -0.663 -43.219 -8.188 1 98.31 265 ALA B CA 1
ATOM 6205 C C . ALA B 1 265 ? -0.23 -43.969 -6.934 1 98.31 265 ALA B C 1
ATOM 6207 O O . ALA B 1 265 ? -0.738 -43.688 -5.84 1 98.31 265 ALA B O 1
ATOM 6208 N N . ASP B 1 266 ? 0.669 -44.875 -7.078 1 98.25 266 ASP B N 1
ATOM 6209 C CA . ASP B 1 266 ? 1.231 -45.562 -5.906 1 98.25 266 ASP B CA 1
ATOM 6210 C C . ASP B 1 266 ? 2.48 -44.812 -5.406 1 98.25 266 ASP B C 1
ATOM 6212 O O . ASP B 1 266 ? 2.893 -45 -4.262 1 98.25 266 ASP B O 1
ATOM 6216 N N . VAL B 1 267 ? 3.152 -44.031 -6.262 1 98.69 267 VAL B N 1
ATOM 6217 C CA . VAL B 1 267 ? 4.242 -43.156 -5.863 1 98.69 267 VAL B CA 1
ATOM 6218 C C . VAL B 1 267 ? 4.074 -41.781 -6.531 1 98.69 267 VAL B C 1
ATOM 6220 O O . VAL B 1 267 ? 3.84 -41.688 -7.738 1 98.69 267 VAL B O 1
ATOM 6223 N N . VAL B 1 268 ? 4.098 -40.75 -5.777 1 98.81 268 VAL B N 1
ATOM 6224 C CA . VAL B 1 268 ? 4.078 -39.375 -6.285 1 98.81 268 VAL B CA 1
ATOM 6225 C C . VAL B 1 268 ? 5.398 -38.688 -5.957 1 98.81 268 VAL B C 1
ATOM 6227 O O . VAL B 1 268 ? 5.801 -38.625 -4.793 1 98.81 268 VAL B O 1
ATOM 6230 N N . LEU B 1 269 ? 6.137 -38.25 -6.941 1 98.88 269 LEU B N 1
ATOM 6231 C CA . LEU B 1 269 ? 7.348 -37.438 -6.77 1 98.88 269 LEU B CA 1
ATOM 6232 C C . LEU B 1 269 ? 7.055 -35.969 -6.957 1 98.88 269 LEU B C 1
ATOM 6234 O O . LEU B 1 269 ? 6.898 -35.5 -8.086 1 98.88 269 LEU B O 1
ATOM 6238 N N . ALA B 1 270 ? 6.938 -35.25 -5.883 1 98.69 270 ALA B N 1
ATOM 6239 C CA . ALA B 1 270 ? 6.711 -33.812 -5.906 1 98.69 270 ALA B CA 1
ATOM 6240 C C . ALA B 1 270 ? 8.031 -33.031 -5.797 1 98.69 270 ALA B C 1
ATOM 6242 O O . ALA B 1 270 ? 8.773 -33.219 -4.828 1 98.69 270 ALA B O 1
ATOM 6243 N N . ILE B 1 271 ? 8.32 -32.25 -6.793 1 98.44 271 ILE B N 1
ATOM 6244 C CA . ILE B 1 271 ? 9.586 -31.516 -6.828 1 98.44 271 ILE B CA 1
ATOM 6245 C C . ILE B 1 271 ? 9.312 -30.016 -6.91 1 98.44 271 ILE B C 1
ATOM 6247 O O . ILE B 1 271 ? 8.602 -29.547 -7.805 1 98.44 271 ILE B O 1
ATOM 6251 N N . GLY B 1 272 ? 9.969 -29.25 -6.008 1 97.12 272 GLY B N 1
ATOM 6252 C CA . GLY B 1 272 ? 9.859 -27.812 -6.051 1 97.12 272 GLY B CA 1
ATOM 6253 C C . GLY B 1 272 ? 8.445 -27.312 -5.801 1 97.12 272 GLY B C 1
ATOM 6254 O O . GLY B 1 272 ? 8 -26.344 -6.434 1 97.12 272 GLY B O 1
ATOM 6255 N N . ASN B 1 273 ? 7.711 -27.969 -4.969 1 94.56 273 ASN B N 1
ATOM 6256 C CA . ASN B 1 273 ? 6.309 -27.703 -4.672 1 94.56 273 ASN B CA 1
ATOM 6257 C C . ASN B 1 273 ? 6.094 -27.438 -3.184 1 94.56 273 ASN B C 1
ATOM 6259 O O . ASN B 1 273 ? 6.574 -28.203 -2.338 1 94.56 273 ASN B O 1
ATOM 6263 N N . ARG B 1 274 ? 5.387 -26.391 -2.855 1 92 274 ARG B N 1
ATOM 6264 C CA . ARG B 1 274 ? 5.176 -26.078 -1.446 1 92 274 ARG B CA 1
ATOM 6265 C C . ARG B 1 274 ? 3.801 -26.547 -0.983 1 92 274 ARG B C 1
ATOM 6267 O O . ARG B 1 274 ? 3.521 -26.578 0.217 1 92 274 ARG B O 1
ATOM 6274 N N . PHE B 1 275 ? 2.916 -26.984 -1.885 1 93.31 275 PHE B N 1
ATOM 6275 C CA . PHE B 1 275 ? 1.578 -27.469 -1.562 1 93.31 275 PHE B CA 1
ATOM 6276 C C . PHE B 1 275 ? 0.774 -26.391 -0.846 1 93.31 275 PHE B C 1
ATOM 6278 O O . PHE B 1 275 ? 0.223 -26.641 0.23 1 93.31 275 PHE B O 1
ATOM 6285 N N . SER B 1 276 ? 0.668 -25.203 -1.519 1 91.12 276 SER B N 1
ATOM 6286 C CA . SER B 1 276 ? -0.097 -24.094 -0.945 1 91.12 276 SER B CA 1
ATOM 6287 C C . SER B 1 276 ? -1.589 -24.406 -0.925 1 91.12 276 SER B C 1
ATOM 6289 O O . SER B 1 276 ? -2.053 -25.297 -1.649 1 91.12 276 SER B O 1
ATOM 6291 N N . GLU B 1 277 ? -2.312 -23.688 -0.13 1 88.69 277 GLU B N 1
ATOM 6292 C CA . GLU B 1 277 ? -3.754 -23.891 -0.014 1 88.69 277 GLU B CA 1
ATOM 6293 C C . GLU B 1 277 ? -4.441 -23.734 -1.368 1 88.69 277 GLU B C 1
ATOM 6295 O O . GLU B 1 277 ? -5.199 -24.625 -1.784 1 88.69 277 GLU B O 1
ATOM 6300 N N . ILE B 1 278 ? -4.113 -22.656 -2.057 1 89.56 278 ILE B N 1
ATOM 6301 C CA . ILE B 1 278 ? -4.727 -22.422 -3.359 1 89.56 278 ILE B CA 1
ATOM 6302 C C . ILE B 1 278 ? -4.148 -23.391 -4.387 1 89.56 278 ILE B C 1
ATOM 6304 O O . ILE B 1 278 ? -4.883 -23.922 -5.227 1 89.56 278 ILE B O 1
ATOM 6308 N N . GLY B 1 279 ? -2.93 -23.688 -4.23 1 90.62 279 GLY B N 1
ATOM 6309 C CA . GLY B 1 279 ? -2.246 -24.547 -5.18 1 90.62 279 GLY B CA 1
ATOM 6310 C C . GLY B 1 279 ? -2.713 -25.984 -5.117 1 90.62 279 GLY B C 1
ATOM 6311 O O . GLY B 1 279 ? -2.531 -26.75 -6.07 1 90.62 279 GLY B O 1
ATOM 6312 N N . THR B 1 280 ? -3.344 -26.391 -4.008 1 93.12 280 THR B N 1
ATOM 6313 C CA . THR B 1 280 ? -3.812 -27.766 -3.842 1 93.12 280 THR B CA 1
ATOM 6314 C C . THR B 1 280 ? -5.336 -27.828 -3.871 1 93.12 280 THR B C 1
ATOM 6316 O O . THR B 1 280 ? -5.934 -28.828 -3.48 1 93.12 280 THR B O 1
ATOM 6319 N N . GLY B 1 281 ? -5.895 -26.672 -4.277 1 91.69 281 GLY B N 1
ATOM 6320 C CA . GLY B 1 281 ? -7.348 -26.625 -4.223 1 91.69 281 GLY B CA 1
ATOM 6321 C C . GLY B 1 281 ? -7.898 -26.766 -2.816 1 91.69 281 GLY B C 1
ATOM 6322 O O . GLY B 1 281 ? -8.773 -27.594 -2.57 1 91.69 281 GLY B O 1
ATOM 6323 N N . ARG B 1 282 ? -7.305 -25.969 -1.95 1 89.06 282 ARG B N 1
ATOM 6324 C CA . ARG B 1 282 ? -7.688 -25.984 -0.542 1 89.06 282 ARG B CA 1
ATOM 6325 C C . ARG B 1 282 ? -7.539 -27.375 0.051 1 89.06 282 ARG B C 1
ATOM 6327 O O . ARG B 1 282 ? -8.469 -27.891 0.674 1 89.06 282 ARG B O 1
ATOM 6334 N N . TYR B 1 283 ? -6.492 -28.062 -0.308 1 90.94 283 TYR B N 1
ATOM 6335 C CA . TYR B 1 283 ? -6.031 -29.344 0.222 1 90.94 283 TYR B CA 1
ATOM 6336 C C . TYR B 1 283 ? -6.965 -30.484 -0.19 1 90.94 283 TYR B C 1
ATOM 6338 O O . TYR B 1 283 ? -7.039 -31.5 0.486 1 90.94 283 TYR B O 1
ATOM 6346 N N . SER B 1 284 ? -7.609 -30.25 -1.312 1 94 284 SER B N 1
ATOM 6347 C CA . SER B 1 284 ? -8.484 -31.297 -1.835 1 94 284 SER B CA 1
ATOM 6348 C C . SER B 1 284 ? -7.699 -32.312 -2.662 1 94 284 SER B C 1
ATOM 6350 O O . SER B 1 284 ? -8.242 -33.344 -3.072 1 94 284 SER B O 1
ATOM 6352 N N . LEU B 1 285 ? -6.41 -31.984 -2.9 1 95.75 285 LEU B N 1
ATOM 6353 C CA . LEU B 1 285 ? -5.559 -32.938 -3.615 1 95.75 285 LEU B CA 1
ATOM 6354 C C . LEU B 1 285 ? -5.375 -34.219 -2.809 1 95.75 285 LEU B C 1
ATOM 6356 O O . LEU B 1 285 ? -4.918 -34.188 -1.664 1 95.75 285 LEU B O 1
ATOM 6360 N N . GLU B 1 286 ? -5.695 -35.375 -3.359 1 96.69 286 GLU B N 1
ATOM 6361 C CA . GLU B 1 286 ? -5.605 -36.656 -2.666 1 96.69 286 GLU B CA 1
ATOM 6362 C C . GLU B 1 286 ? -4.379 -37.469 -3.119 1 96.69 286 GLU B C 1
ATOM 6364 O O . GLU B 1 286 ? -4.383 -38.062 -4.199 1 96.69 286 GLU B O 1
ATOM 6369 N N . ILE B 1 287 ? -3.449 -37.5 -2.289 1 97.56 287 ILE B N 1
ATOM 6370 C CA . ILE B 1 287 ? -2.266 -38.344 -2.52 1 97.56 287 ILE B CA 1
ATOM 6371 C C . ILE B 1 287 ? -2.342 -39.594 -1.673 1 97.56 287 ILE B C 1
ATOM 6373 O O . ILE B 1 287 ? -1.995 -39.594 -0.489 1 97.56 287 ILE B O 1
ATOM 6377 N N . ARG B 1 288 ? -2.68 -40.719 -2.326 1 97.25 288 ARG B N 1
ATOM 6378 C CA . ARG B 1 288 ? -2.906 -41.969 -1.604 1 97.25 288 ARG B CA 1
ATOM 6379 C C . ARG B 1 288 ? -1.644 -42.812 -1.575 1 97.25 288 ARG B C 1
ATOM 6381 O O . ARG B 1 288 ? -1.439 -43.594 -0.647 1 97.25 288 ARG B O 1
ATOM 6388 N N . GLY B 1 289 ? -0.838 -42.625 -2.559 1 98.12 289 GLY B N 1
ATOM 6389 C CA . GLY B 1 289 ? 0.414 -43.375 -2.625 1 98.12 289 GLY B CA 1
ATOM 6390 C C . GLY B 1 289 ? 1.513 -42.75 -1.777 1 98.12 289 GLY B C 1
ATOM 6391 O O . GLY B 1 289 ? 1.257 -41.844 -0.983 1 98.12 289 GLY B O 1
ATOM 6392 N N . LYS B 1 290 ? 2.736 -43.281 -1.908 1 98.5 290 LYS B N 1
ATOM 6393 C CA . LYS B 1 290 ? 3.906 -42.75 -1.219 1 98.5 290 LYS B CA 1
ATOM 6394 C C . LYS B 1 290 ? 4.355 -41.438 -1.843 1 98.5 290 LYS B C 1
ATOM 6396 O O . LYS B 1 290 ? 4.602 -41.375 -3.047 1 98.5 290 LYS B O 1
ATOM 6401 N N . LEU B 1 291 ? 4.422 -40.438 -1.007 1 98.56 291 LEU B N 1
ATOM 6402 C CA . LEU B 1 291 ? 4.848 -39.125 -1.464 1 98.56 291 LEU B CA 1
ATOM 6403 C C . LEU B 1 291 ? 6.34 -38.906 -1.227 1 98.56 291 LEU B C 1
ATOM 6405 O O . LEU B 1 291 ? 6.816 -39.062 -0.096 1 98.56 291 LEU B O 1
ATOM 6409 N N . ILE B 1 292 ? 7.094 -38.719 -2.283 1 98.75 292 ILE B N 1
ATOM 6410 C CA . ILE B 1 292 ? 8.461 -38.188 -2.209 1 98.75 292 ILE B CA 1
ATOM 6411 C C . ILE B 1 292 ? 8.445 -36.656 -2.4 1 98.75 292 ILE B C 1
ATOM 6413 O O . ILE B 1 292 ? 8.102 -36.188 -3.477 1 98.75 292 ILE B O 1
ATOM 6417 N N . HIS B 1 293 ? 8.734 -35.969 -1.381 1 98.25 293 HIS B N 1
ATOM 6418 C CA . HIS B 1 293 ? 8.688 -34.5 -1.407 1 98.25 293 HIS B CA 1
ATOM 6419 C C . HIS B 1 293 ? 10.094 -33.906 -1.46 1 98.25 293 HIS B C 1
ATOM 6421 O O . HIS B 1 293 ? 10.875 -34.062 -0.519 1 98.25 293 HIS B O 1
ATOM 6427 N N . VAL B 1 294 ? 10.43 -33.281 -2.578 1 98 294 VAL B N 1
ATOM 6428 C CA . VAL B 1 294 ? 11.734 -32.656 -2.803 1 98 294 VAL B CA 1
ATOM 6429 C C . VAL B 1 294 ? 11.586 -31.141 -2.859 1 98 294 VAL B C 1
ATOM 6431 O O . VAL B 1 294 ? 10.867 -30.609 -3.717 1 98 294 VAL B O 1
ATOM 6434 N N . ASN B 1 295 ? 12.195 -30.484 -2.021 1 96.5 295 ASN B N 1
ATOM 6435 C CA . ASN B 1 295 ? 12.148 -29.031 -1.968 1 96.5 295 ASN B CA 1
ATOM 6436 C C . ASN B 1 295 ? 13.422 -28.453 -1.359 1 96.5 295 ASN B C 1
ATOM 6438 O O . ASN B 1 295 ? 14.016 -29.047 -0.461 1 96.5 295 ASN B O 1
ATOM 6442 N N . ILE B 1 296 ? 13.805 -27.359 -1.833 1 96.06 296 ILE B N 1
ATOM 6443 C CA . ILE B 1 296 ? 15.031 -26.734 -1.357 1 96.06 296 ILE B CA 1
ATOM 6444 C C . ILE B 1 296 ? 14.789 -26.062 -0.01 1 96.06 296 ILE B C 1
ATOM 6446 O O . ILE B 1 296 ? 15.719 -25.875 0.772 1 96.06 296 ILE B O 1
ATOM 6450 N N . ASP B 1 297 ? 13.547 -25.625 0.254 1 91.88 297 ASP B N 1
ATOM 6451 C CA . ASP B 1 297 ? 13.18 -24.969 1.503 1 91.88 297 ASP B CA 1
ATOM 6452 C C . ASP B 1 297 ? 12.688 -25.984 2.533 1 91.88 297 ASP B C 1
ATOM 6454 O O . ASP B 1 297 ? 11.633 -26.594 2.352 1 91.88 297 ASP B O 1
ATOM 6458 N N . GLU B 1 298 ? 13.375 -26.078 3.617 1 90.19 298 GLU B N 1
ATOM 6459 C CA . GLU B 1 298 ? 13.023 -27.016 4.684 1 90.19 298 GLU B CA 1
ATOM 6460 C C . GLU B 1 298 ? 11.656 -26.688 5.273 1 90.19 298 GLU B C 1
ATOM 6462 O O . GLU B 1 298 ? 10.922 -27.578 5.695 1 90.19 298 GLU B O 1
ATOM 6467 N N . TYR B 1 299 ? 11.32 -25.484 5.25 1 85.88 299 TYR B N 1
ATOM 6468 C CA . TYR B 1 299 ? 10.07 -25.016 5.848 1 85.88 299 TYR B CA 1
ATOM 6469 C C . TYR B 1 299 ? 8.875 -25.656 5.16 1 85.88 299 TYR B C 1
ATOM 6471 O O . TYR B 1 299 ? 7.859 -25.938 5.801 1 85.88 299 TYR B O 1
ATOM 6479 N N . ASP B 1 300 ? 8.953 -25.922 3.875 1 89 300 ASP B N 1
ATOM 6480 C CA . ASP B 1 300 ? 7.832 -26.422 3.086 1 89 300 ASP B CA 1
ATOM 6481 C C . ASP B 1 300 ? 7.734 -27.938 3.186 1 89 300 ASP B C 1
ATOM 6483 O O . ASP B 1 300 ? 6.66 -28.516 2.982 1 89 300 ASP B O 1
ATOM 6487 N N . LEU B 1 301 ? 8.82 -28.609 3.508 1 92.06 301 LEU B N 1
ATOM 6488 C CA . LEU B 1 301 ? 8.867 -30.062 3.482 1 92.06 301 LEU B CA 1
ATOM 6489 C C . LEU B 1 301 ? 7.961 -30.656 4.559 1 92.06 301 LEU B C 1
ATOM 6491 O O . LEU B 1 301 ? 8.203 -30.453 5.754 1 92.06 301 LEU B O 1
ATOM 6495 N N . GLY B 1 302 ? 6.883 -31.312 4.125 1 88.44 302 GLY B N 1
ATOM 6496 C CA . GLY B 1 302 ? 6.016 -32.062 5.023 1 88.44 302 GLY B CA 1
ATOM 6497 C C . GLY B 1 302 ? 5.035 -31.172 5.773 1 88.44 302 GLY B C 1
ATOM 6498 O O . GLY B 1 302 ? 4.402 -31.609 6.734 1 88.44 302 GLY B O 1
ATOM 6499 N N . ARG B 1 303 ? 4.871 -30.031 5.375 1 85.56 303 ARG B N 1
ATOM 6500 C CA . ARG B 1 303 ? 4.02 -29.109 6.105 1 85.56 303 ARG B CA 1
ATOM 6501 C C . ARG B 1 303 ? 2.549 -29.312 5.766 1 85.56 303 ARG B C 1
ATOM 6503 O O . ARG B 1 303 ? 1.697 -29.359 6.656 1 85.56 303 ARG B O 1
ATOM 6510 N N . ALA B 1 304 ? 2.295 -29.469 4.504 1 88.75 304 ALA B N 1
ATOM 6511 C CA . ALA B 1 304 ? 0.907 -29.609 4.074 1 88.75 304 ALA B CA 1
ATOM 6512 C C . ALA B 1 304 ? 0.516 -31.078 3.963 1 88.75 304 ALA B C 1
ATOM 6514 O O . ALA B 1 304 ? -0.583 -31.469 4.367 1 88.75 304 ALA B O 1
ATOM 6515 N N . TYR B 1 305 ? 1.382 -31.891 3.326 1 92.5 305 TYR B N 1
ATOM 6516 C CA . TYR B 1 305 ? 1.212 -33.344 3.146 1 92.5 305 TYR B CA 1
ATOM 6517 C C . TYR B 1 305 ? 2.373 -34.094 3.768 1 92.5 305 TYR B C 1
ATOM 6519 O O . TYR B 1 305 ? 3.531 -33.688 3.648 1 92.5 305 TYR B O 1
ATOM 6527 N N . GLU B 1 306 ? 2.074 -35.125 4.449 1 93.75 306 GLU B N 1
ATOM 6528 C CA . GLU B 1 306 ? 3.123 -35.938 5.062 1 93.75 306 GLU B CA 1
ATOM 6529 C C . GLU B 1 306 ? 3.814 -36.812 4.027 1 93.75 306 GLU B C 1
ATOM 6531 O O . GLU B 1 306 ? 3.195 -37.719 3.455 1 93.75 306 GLU B O 1
ATOM 6536 N N . PRO B 1 307 ? 5.051 -36.625 3.84 1 97 307 PRO B N 1
ATOM 6537 C CA . PRO B 1 307 ? 5.742 -37.438 2.832 1 97 307 PRO B CA 1
ATOM 6538 C C . PRO B 1 307 ? 6.277 -38.75 3.396 1 97 307 PRO B C 1
ATOM 6540 O O . PRO B 1 307 ? 6.574 -38.844 4.59 1 97 307 PRO B O 1
ATOM 6543 N N . TYR B 1 308 ? 6.336 -39.688 2.557 1 97.81 308 TYR B N 1
ATOM 6544 C CA . TYR B 1 308 ? 7.066 -40.906 2.861 1 97.81 308 TYR B CA 1
ATOM 6545 C C . TYR B 1 308 ? 8.57 -40.656 2.912 1 97.81 308 TYR B C 1
ATOM 6547 O O . TYR B 1 308 ? 9.258 -41.156 3.797 1 97.81 308 TYR B O 1
ATOM 6555 N N . LEU B 1 309 ? 9.023 -39.906 1.984 1 97.81 309 LEU B N 1
ATOM 6556 C CA . LEU B 1 309 ? 10.43 -39.5 1.888 1 97.81 309 LEU B CA 1
ATOM 6557 C C . LEU B 1 309 ? 10.57 -38 1.705 1 97.81 309 LEU B C 1
ATOM 6559 O O . LEU B 1 309 ? 9.945 -37.438 0.817 1 97.81 309 LEU B O 1
ATOM 6563 N N . ARG B 1 310 ? 11.328 -37.375 2.568 1 96 310 ARG B N 1
ATOM 6564 C CA . ARG B 1 310 ? 11.656 -35.938 2.498 1 96 310 ARG B CA 1
ATOM 6565 C C . ARG B 1 310 ? 13.078 -35.75 1.997 1 96 310 ARG B C 1
ATOM 6567 O O . ARG B 1 310 ? 14.023 -36.312 2.531 1 96 310 ARG B O 1
ATOM 6574 N N . ILE B 1 311 ? 13.203 -34.938 1.021 1 97.44 311 ILE B N 1
ATOM 6575 C CA . ILE B 1 311 ? 14.539 -34.656 0.482 1 97.44 311 ILE B CA 1
ATOM 6576 C C . ILE B 1 311 ? 14.727 -33.156 0.31 1 97.44 311 ILE B C 1
ATOM 6578 O O . ILE B 1 311 ? 14.062 -32.531 -0.517 1 97.44 311 ILE B O 1
ATOM 6582 N N . ARG B 1 312 ? 15.57 -32.562 1.112 1 96.38 312 ARG B N 1
ATOM 6583 C CA . ARG B 1 312 ? 15.938 -31.172 0.92 1 96.38 312 ARG B CA 1
ATOM 6584 C C . ARG B 1 312 ? 17.031 -31.031 -0.136 1 96.38 312 ARG B C 1
ATOM 6586 O O . ARG B 1 312 ? 18.172 -31.406 0.096 1 96.38 312 ARG B O 1
ATOM 6593 N N . ALA B 1 313 ? 16.688 -30.516 -1.31 1 96.44 313 ALA B N 1
ATOM 6594 C CA . ALA B 1 313 ? 17.656 -30.438 -2.4 1 96.44 313 ALA B CA 1
ATOM 6595 C C . ALA B 1 313 ? 17.188 -29.453 -3.471 1 96.44 313 ALA B C 1
ATOM 6597 O O . ALA B 1 313 ? 16 -29.141 -3.562 1 96.44 313 ALA B O 1
ATOM 6598 N N . ASP B 1 314 ? 18.156 -28.969 -4.199 1 96.31 314 ASP B N 1
ATOM 6599 C CA . ASP B 1 314 ? 17.859 -28.281 -5.453 1 96.31 314 ASP B CA 1
ATOM 6600 C C . ASP B 1 314 ? 17.281 -29.25 -6.48 1 96.31 314 ASP B C 1
ATOM 6602 O O . ASP B 1 314 ? 17.75 -30.391 -6.609 1 96.31 314 ASP B O 1
ATOM 6606 N N . ALA B 1 315 ? 16.266 -28.797 -7.203 1 97.44 315 ALA B N 1
ATOM 6607 C CA . ALA B 1 315 ? 15.547 -29.656 -8.133 1 97.44 315 ALA B CA 1
ATOM 6608 C C . ALA B 1 315 ? 16.484 -30.219 -9.203 1 97.44 315 ALA B C 1
ATOM 6610 O O . ALA B 1 315 ? 16.438 -31.406 -9.516 1 97.44 315 ALA B O 1
ATOM 6611 N N . LYS B 1 316 ? 17.312 -29.391 -9.789 1 97.44 316 LYS B N 1
ATOM 6612 C CA . LYS B 1 316 ? 18.203 -29.797 -10.867 1 97.44 316 LYS B CA 1
ATOM 6613 C C . LYS B 1 316 ? 19.219 -30.844 -10.383 1 97.44 316 LYS B C 1
ATOM 6615 O O . LYS B 1 316 ? 19.406 -31.875 -11.023 1 97.44 316 LYS B O 1
ATOM 6620 N N . GLU B 1 317 ? 19.812 -30.484 -9.289 1 96.56 317 GLU B N 1
ATOM 6621 C CA . GLU B 1 317 ? 20.812 -31.391 -8.734 1 96.56 317 GLU B CA 1
ATOM 6622 C C . GLU B 1 317 ? 20.203 -32.75 -8.367 1 96.56 317 GLU B C 1
ATOM 6624 O O . GLU B 1 317 ? 20.797 -33.781 -8.633 1 96.56 317 GLU B O 1
ATOM 6629 N N . PHE B 1 318 ? 19.109 -32.719 -7.758 1 97.81 318 PHE B N 1
ATOM 6630 C CA . PHE B 1 318 ? 18.422 -33.938 -7.379 1 97.81 318 PHE B CA 1
ATOM 6631 C C . PHE B 1 318 ? 18.094 -34.781 -8.609 1 97.81 318 PHE B C 1
ATOM 6633 O O . PHE B 1 318 ? 18.344 -35.969 -8.633 1 97.81 318 PHE B O 1
ATOM 6640 N N . LEU B 1 319 ? 17.5 -34.125 -9.633 1 98.38 319 LEU B N 1
ATOM 6641 C CA . LEU B 1 319 ? 17.062 -34.844 -10.836 1 98.38 319 LEU B CA 1
ATOM 6642 C C . LEU B 1 319 ? 18.266 -35.469 -11.555 1 98.38 319 LEU B C 1
ATOM 6644 O O . LEU B 1 319 ? 18.156 -36.562 -12.078 1 98.38 319 LEU B O 1
ATOM 6648 N N . LEU B 1 320 ? 19.344 -34.781 -11.57 1 97.75 320 LEU B N 1
ATOM 6649 C CA . LEU B 1 320 ? 20.562 -35.312 -12.18 1 97.75 320 LEU B CA 1
ATOM 6650 C C . LEU B 1 320 ? 21 -36.562 -11.469 1 97.75 320 LEU B C 1
ATOM 6652 O O . LEU B 1 320 ? 21.281 -37.594 -12.125 1 97.75 320 LEU B O 1
ATOM 6656 N N . MET B 1 321 ? 21.031 -36.5 -10.219 1 97.88 321 MET B N 1
ATOM 6657 C CA . MET B 1 321 ? 21.453 -37.656 -9.422 1 97.88 321 MET B CA 1
ATOM 6658 C C . MET B 1 321 ? 20.469 -38.812 -9.57 1 97.88 321 MET B C 1
ATOM 6660 O O . MET B 1 321 ? 20.875 -39.969 -9.734 1 97.88 321 MET B O 1
ATOM 6664 N N . LEU B 1 322 ? 19.25 -38.5 -9.469 1 98.62 322 LEU B N 1
ATOM 6665 C CA . LEU B 1 322 ? 18.203 -39.5 -9.547 1 98.62 322 LEU B CA 1
ATOM 6666 C C . LEU B 1 322 ? 18.25 -40.25 -10.875 1 98.62 322 LEU B C 1
ATOM 6668 O O . LEU B 1 322 ? 18.203 -41.5 -10.906 1 98.62 322 LEU B O 1
ATOM 6672 N N . ILE B 1 323 ? 18.344 -39.531 -12.016 1 98.3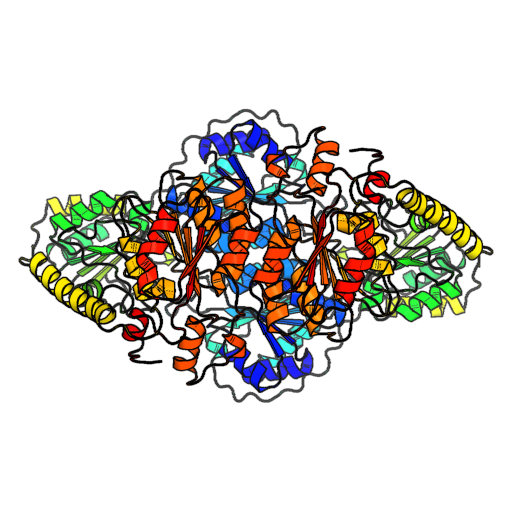8 323 ILE B N 1
ATOM 6673 C CA . ILE B 1 323 ? 18.391 -40.125 -13.352 1 98.38 323 ILE B CA 1
ATOM 6674 C C . ILE B 1 323 ? 19.609 -41.031 -13.484 1 98.38 323 ILE B C 1
ATOM 6676 O O . ILE B 1 323 ? 19.531 -42.125 -14.062 1 98.38 323 ILE B O 1
ATOM 6680 N N . ASN B 1 324 ? 20.703 -40.562 -12.938 1 97.44 324 ASN B N 1
ATOM 6681 C CA . ASN B 1 324 ? 21.922 -41.375 -12.992 1 97.44 324 ASN B CA 1
ATOM 6682 C C . ASN B 1 324 ? 21.766 -42.688 -12.273 1 97.44 324 ASN B C 1
ATOM 6684 O O . ASN B 1 324 ? 22.234 -43.75 -12.758 1 97.44 324 ASN B O 1
ATOM 6688 N N . VAL B 1 325 ? 21.156 -42.656 -11.141 1 97.94 325 VAL B N 1
ATOM 6689 C CA . VAL B 1 325 ? 20.922 -43.906 -10.375 1 97.94 325 VAL B CA 1
ATOM 6690 C C . VAL B 1 325 ? 19.953 -44.781 -11.125 1 97.94 325 VAL B C 1
ATOM 6692 O O . VAL B 1 325 ? 20.172 -46 -11.227 1 97.94 325 VAL B O 1
ATOM 6695 N N . LEU B 1 326 ? 18.953 -44.281 -11.672 1 97.88 326 LEU B N 1
ATOM 6696 C CA . LEU B 1 326 ? 17.891 -45.031 -12.344 1 97.88 326 LEU B CA 1
ATOM 6697 C C . LEU B 1 326 ? 18.422 -45.688 -13.602 1 97.88 326 LEU B C 1
ATOM 6699 O O . LEU B 1 326 ? 17.938 -46.781 -13.984 1 97.88 326 LEU B O 1
ATOM 6703 N N . LYS B 1 327 ? 19.359 -45.094 -14.281 1 95.69 327 LYS B N 1
ATOM 6704 C CA . LYS B 1 327 ? 19.922 -45.656 -15.5 1 95.69 327 LYS B CA 1
ATOM 6705 C C . LYS B 1 327 ? 20.547 -47 -15.234 1 95.69 327 LYS B C 1
ATOM 6707 O O . LYS B 1 327 ? 20.609 -47.844 -16.141 1 95.69 327 LYS B O 1
ATOM 6712 N N . GLY B 1 328 ? 20.906 -47.25 -14.031 1 94.69 328 GLY B N 1
ATOM 6713 C CA . GLY B 1 328 ? 21.516 -48.5 -13.68 1 94.69 328 GLY B CA 1
ATOM 6714 C C . GLY B 1 328 ? 20.531 -49.5 -13.109 1 94.69 328 GLY B C 1
ATOM 6715 O O . GLY B 1 328 ? 20.906 -50.594 -12.703 1 94.69 328 GLY B O 1
ATOM 6716 N N . MET B 1 329 ? 19.328 -49.156 -13.195 1 96.31 329 MET B N 1
ATOM 6717 C CA . MET B 1 329 ? 18.312 -50 -12.586 1 96.31 329 MET B CA 1
ATOM 6718 C C . MET B 1 329 ? 17.344 -50.531 -13.633 1 96.31 329 MET B C 1
ATOM 6720 O O . MET B 1 329 ? 17.266 -50 -14.742 1 96.31 329 MET B O 1
ATOM 6724 N N . SER B 1 330 ? 16.766 -51.719 -13.273 1 96.12 330 SER B N 1
ATOM 6725 C CA . SER B 1 330 ? 15.609 -52.156 -14.039 1 96.12 330 SER B CA 1
ATOM 6726 C C . SER B 1 330 ? 14.344 -51.406 -13.648 1 96.12 330 SER B C 1
ATOM 6728 O O . SER B 1 330 ? 13.969 -51.375 -12.477 1 96.12 330 SER B O 1
ATOM 6730 N N . ILE B 1 331 ? 13.719 -50.781 -14.609 1 95.69 331 ILE B N 1
ATOM 6731 C CA . ILE B 1 331 ? 12.578 -49.938 -14.328 1 95.69 331 ILE B CA 1
ATOM 6732 C C . ILE B 1 331 ? 11.281 -50.625 -14.75 1 95.69 331 ILE B C 1
ATOM 6734 O O . ILE B 1 331 ? 11.148 -51.062 -15.898 1 95.69 331 ILE B O 1
ATOM 6738 N N . ARG B 1 332 ? 10.461 -50.688 -13.805 1 91.19 332 ARG B N 1
ATOM 6739 C CA . ARG B 1 332 ? 9.102 -51.125 -14.117 1 91.19 332 ARG B CA 1
ATOM 6740 C C . ARG B 1 332 ? 8.344 -50.031 -14.867 1 91.19 332 ARG B C 1
ATOM 6742 O O . ARG B 1 332 ? 8.273 -48.875 -14.414 1 91.19 332 ARG B O 1
ATOM 6749 N N . ARG B 1 333 ? 7.992 -50.406 -16.156 1 86.38 333 ARG B N 1
ATOM 6750 C CA . ARG B 1 333 ? 7.25 -49.438 -16.969 1 86.38 333 ARG B CA 1
ATOM 6751 C C . ARG B 1 333 ? 5.816 -49.875 -17.188 1 86.38 333 ARG B C 1
ATOM 6753 O O . ARG B 1 333 ? 5.59 -50.938 -17.797 1 86.38 333 ARG B O 1
ATOM 6760 N N . ARG B 1 334 ? 5.012 -49.094 -16.688 1 85.81 334 ARG B N 1
ATOM 6761 C CA . ARG B 1 334 ? 3.604 -49.375 -16.938 1 85.81 334 ARG B CA 1
ATOM 6762 C C . ARG B 1 334 ? 3.229 -49.094 -18.391 1 85.81 334 ARG B C 1
ATOM 6764 O O . ARG B 1 334 ? 3.49 -48 -18.891 1 85.81 334 ARG B O 1
ATOM 6771 N N . GLY B 1 335 ? 2.611 -50.062 -19 1 87.44 335 GLY B N 1
ATOM 6772 C CA . GLY B 1 335 ? 2.076 -49.875 -20.344 1 87.44 335 GLY B CA 1
ATOM 6773 C C . GLY B 1 335 ? 0.722 -49.188 -20.344 1 87.44 335 GLY B C 1
ATOM 6774 O O . GLY B 1 335 ? 0.029 -49.156 -19.328 1 87.44 335 GLY B O 1
ATOM 6775 N N . GLY B 1 336 ? 0.339 -48.406 -21.297 1 93.38 336 GLY B N 1
ATOM 6776 C CA . GLY B 1 336 ? -1.002 -47.875 -21.531 1 93.38 336 GLY B CA 1
ATOM 6777 C C . GLY B 1 336 ? -1.25 -46.562 -20.828 1 93.38 336 GLY B C 1
ATOM 6778 O O . GLY B 1 336 ? -2.369 -46.031 -20.859 1 93.38 336 GLY B O 1
ATOM 6779 N N . VAL B 1 337 ? -0.217 -46.094 -20.203 1 95.56 337 VAL B N 1
ATOM 6780 C CA . VAL B 1 337 ? -0.356 -44.844 -19.438 1 95.56 337 VAL B CA 1
ATOM 6781 C C . VAL B 1 337 ? -0.856 -43.75 -20.359 1 95.56 337 VAL B C 1
ATOM 6783 O O . VAL B 1 337 ? -1.764 -43 -20 1 95.56 337 VAL B O 1
ATOM 6786 N N . ILE B 1 338 ? -0.367 -43.625 -21.5 1 96.88 338 ILE B N 1
ATOM 6787 C CA . ILE B 1 338 ? -0.729 -42.594 -22.469 1 96.88 338 ILE B CA 1
ATOM 6788 C C . ILE B 1 338 ? -2.197 -42.75 -22.859 1 96.88 338 ILE B C 1
ATOM 6790 O O . ILE B 1 338 ? -2.924 -41.75 -22.969 1 96.88 338 ILE B O 1
ATOM 6794 N N . ASN B 1 339 ? -2.576 -43.969 -23.047 1 96.75 339 ASN B N 1
ATOM 6795 C CA . ASN B 1 339 ? -3.975 -44.219 -23.375 1 96.75 339 ASN B CA 1
ATOM 6796 C C . ASN B 1 339 ? -4.902 -43.844 -22.234 1 96.75 339 ASN B C 1
ATOM 6798 O O . ASN B 1 339 ? -5.988 -43.312 -22.453 1 96.75 339 ASN B O 1
ATOM 6802 N N . GLU B 1 340 ? -4.496 -44.219 -21.109 1 96.81 340 GLU B N 1
ATOM 6803 C CA . GLU B 1 340 ? -5.277 -43.875 -19.938 1 96.81 340 GLU B CA 1
ATOM 6804 C C . GLU B 1 340 ? -5.426 -42.344 -19.812 1 96.81 340 GLU B C 1
ATOM 6806 O O . GLU B 1 340 ? -6.512 -41.844 -19.5 1 96.81 340 GLU B O 1
ATOM 6811 N N . LEU B 1 341 ? -4.367 -41.656 -20.016 1 97.94 341 LEU B N 1
ATOM 6812 C CA . LEU B 1 341 ? -4.398 -40.188 -19.969 1 97.94 341 LEU B CA 1
ATOM 6813 C C . LEU B 1 341 ? -5.312 -39.625 -21.047 1 97.94 341 LEU B C 1
ATOM 6815 O O . LEU B 1 341 ? -6.062 -38.688 -20.812 1 97.94 341 LEU B O 1
ATOM 6819 N N . ARG B 1 342 ? -5.223 -40.188 -22.203 1 97.56 342 ARG B N 1
ATOM 6820 C CA . ARG B 1 342 ? -6.078 -39.75 -23.297 1 97.56 342 ARG B CA 1
ATOM 6821 C C . ARG B 1 342 ? -7.555 -39.906 -22.938 1 97.56 342 ARG B C 1
ATOM 6823 O O . ARG B 1 342 ? -8.375 -39.031 -23.266 1 97.56 342 ARG B O 1
ATOM 6830 N N . GLU B 1 343 ? -7.84 -41 -22.312 1 97.69 343 GLU B N 1
ATOM 6831 C CA . GLU B 1 343 ? -9.211 -41.25 -21.875 1 97.69 343 GLU B CA 1
ATOM 6832 C C . GLU B 1 343 ? -9.656 -40.25 -20.828 1 97.69 343 GLU B C 1
ATOM 6834 O O . GLU B 1 343 ? -10.766 -39.688 -20.906 1 97.69 343 GLU B O 1
ATOM 6839 N N . LEU B 1 344 ? -8.844 -40 -19.875 1 97.81 344 LEU B N 1
ATOM 6840 C CA . LEU B 1 344 ? -9.164 -39.031 -18.844 1 97.81 344 LEU B CA 1
ATOM 6841 C C . LEU B 1 344 ? -9.352 -37.656 -19.422 1 97.81 344 LEU B C 1
ATOM 6843 O O . LEU B 1 344 ? -10.281 -36.938 -19.062 1 97.81 344 LEU B O 1
ATOM 6847 N N . TRP B 1 345 ? -8.484 -37.281 -20.312 1 97.56 345 TRP B N 1
ATOM 6848 C CA . TRP B 1 345 ? -8.602 -35.969 -20.984 1 97.56 345 TRP B CA 1
ATOM 6849 C C . TRP B 1 345 ? -9.891 -35.875 -21.781 1 97.56 345 TRP B C 1
ATOM 6851 O O . TRP B 1 345 ? -10.523 -34.812 -21.828 1 97.56 345 TRP B O 1
ATOM 6861 N N . SER B 1 346 ? -10.211 -36.938 -22.453 1 97.38 346 SER B N 1
ATOM 6862 C CA . SER B 1 346 ? -11.453 -36.969 -23.234 1 97.38 346 SER B CA 1
ATOM 6863 C C . SER B 1 346 ? -12.656 -36.719 -22.328 1 97.38 346 SER B C 1
ATOM 6865 O O . SER B 1 346 ? -13.555 -35.938 -22.688 1 97.38 346 SER B O 1
ATOM 6867 N N . ILE B 1 347 ? -12.641 -37.344 -21.188 1 96.94 347 ILE B N 1
ATOM 6868 C CA . ILE B 1 347 ? -13.727 -37.156 -20.234 1 96.94 347 ILE B CA 1
ATOM 6869 C C . ILE B 1 347 ? -13.75 -35.719 -19.734 1 96.94 347 ILE B C 1
ATOM 6871 O O . ILE B 1 347 ? -14.805 -35.094 -19.703 1 96.94 347 ILE B O 1
ATOM 6875 N N . GLU B 1 348 ? -12.609 -35.25 -19.344 1 95.5 348 GLU B N 1
ATOM 6876 C CA . GLU B 1 348 ? -12.5 -33.906 -18.828 1 95.5 348 GLU B CA 1
ATOM 6877 C C . GLU B 1 348 ? -12.93 -32.875 -19.875 1 95.5 348 GLU B C 1
ATOM 6879 O O . GLU B 1 348 ? -13.664 -31.938 -19.578 1 95.5 348 GLU B O 1
ATOM 6884 N N . ASN B 1 349 ? -12.461 -33 -21.062 1 94.69 349 ASN B N 1
ATOM 6885 C CA . ASN B 1 349 ? -12.797 -32.094 -22.141 1 94.69 349 ASN B CA 1
ATOM 6886 C C . ASN B 1 349 ? -14.297 -32.094 -22.453 1 94.69 349 ASN B C 1
ATOM 6888 O O . ASN B 1 349 ? -14.883 -31.062 -22.75 1 94.69 349 ASN B O 1
ATOM 6892 N N . ARG B 1 350 ? -14.852 -33.25 -22.375 1 94.75 350 ARG B N 1
ATOM 6893 C CA . ARG B 1 350 ? -16.297 -33.344 -22.578 1 94.75 350 ARG B CA 1
ATOM 6894 C C . ARG B 1 350 ? -17.047 -32.594 -21.484 1 94.75 350 ARG B C 1
ATOM 6896 O O . ARG B 1 350 ? -18.031 -31.891 -21.766 1 94.75 350 ARG B O 1
ATOM 6903 N N . GLU B 1 351 ? -16.609 -32.75 -20.312 1 91.94 351 GLU B N 1
ATOM 6904 C CA . GLU B 1 351 ? -17.234 -32.031 -19.203 1 91.94 351 GLU B CA 1
ATOM 6905 C C . GLU B 1 351 ? -17.078 -30.516 -19.375 1 91.94 351 GLU B C 1
ATOM 6907 O O . GLU B 1 351 ? -18.062 -29.781 -19.266 1 91.94 351 GLU B O 1
ATOM 6912 N N . LEU B 1 352 ? -15.898 -30.094 -19.641 1 91.19 352 LEU B N 1
ATOM 6913 C CA . LEU B 1 352 ? -15.633 -28.672 -19.797 1 91.19 352 LEU B CA 1
ATOM 6914 C C . LEU B 1 352 ? -16.422 -28.094 -20.969 1 91.19 352 LEU B C 1
ATOM 6916 O O . LEU B 1 352 ? -16.969 -27 -20.875 1 91.19 352 LEU B O 1
ATOM 6920 N N . ASN B 1 353 ? -16.469 -28.844 -22.031 1 92 353 ASN B N 1
ATOM 6921 C CA . ASN B 1 353 ? -17.203 -28.391 -23.219 1 92 353 ASN B CA 1
ATOM 6922 C C . ASN B 1 353 ? -18.703 -28.281 -22.922 1 92 353 ASN B C 1
ATOM 6924 O O . ASN B 1 353 ? -19.375 -27.422 -23.484 1 92 353 ASN B O 1
ATOM 6928 N N . SER B 1 354 ? -19.203 -29.125 -22.094 1 91.12 354 SER B N 1
ATOM 6929 C CA . SER B 1 354 ? -20.625 -29.078 -21.75 1 91.12 354 SER B CA 1
ATOM 6930 C C . SER B 1 354 ? -21 -27.766 -21.094 1 91.12 354 SER B C 1
ATOM 6932 O O . SER B 1 354 ? -22.125 -27.281 -21.25 1 91.12 354 SER B O 1
ATOM 6934 N N . TYR B 1 355 ? -20.094 -27.172 -20.344 1 86.12 355 TYR B N 1
ATOM 6935 C CA . TYR B 1 355 ? -20.328 -25.859 -19.75 1 86.12 355 TYR B CA 1
ATOM 6936 C C . TYR B 1 355 ? -20.5 -24.797 -20.812 1 86.12 355 TYR B C 1
ATOM 6938 O O . TYR B 1 355 ? -21.328 -23.891 -20.688 1 86.12 355 TYR B O 1
ATOM 6946 N N . TYR B 1 356 ? -19.75 -24.922 -21.859 1 85.69 356 TYR B N 1
ATOM 6947 C CA . TYR B 1 356 ? -19.781 -23.922 -22.922 1 85.69 356 TYR B CA 1
ATOM 6948 C C . TYR B 1 356 ? -21.016 -24.094 -23.812 1 85.69 356 TYR B C 1
ATOM 6950 O O . TYR B 1 356 ? -21.641 -23.109 -24.203 1 85.69 356 TYR B O 1
ATOM 6958 N N . GLU B 1 357 ? -21.328 -25.266 -24.094 1 87.12 357 GLU B N 1
ATOM 6959 C CA . GLU B 1 357 ? -22.453 -25.578 -24.969 1 87.12 357 GLU B CA 1
ATOM 6960 C C . GLU B 1 357 ? -23.781 -25.234 -24.312 1 87.12 357 GLU B C 1
ATOM 6962 O O . GLU B 1 357 ? -24.766 -24.906 -25 1 87.12 357 GLU B O 1
ATOM 6967 N N . LYS B 1 358 ? -23.828 -25.188 -23.047 1 83.81 358 LYS B N 1
ATOM 6968 C CA . LYS B 1 358 ? -25.078 -25 -22.328 1 83.81 358 LYS B CA 1
ATOM 6969 C C . LYS B 1 358 ? -25.172 -23.609 -21.719 1 83.81 358 LYS B C 1
ATOM 6971 O O . LYS B 1 358 ? -26.094 -23.312 -20.953 1 83.81 358 LYS B O 1
ATOM 6976 N N . ALA B 1 359 ? -24.234 -22.859 -22.078 1 85.5 359 ALA B N 1
ATOM 6977 C CA . ALA B 1 359 ? -24.234 -21.516 -21.5 1 85.5 359 ALA B CA 1
ATOM 6978 C C . ALA B 1 359 ? -25.422 -20.703 -21.984 1 85.5 359 ALA B C 1
ATOM 6980 O O . ALA B 1 359 ? -25.703 -20.656 -23.188 1 85.5 359 ALA B O 1
ATOM 6981 N N . THR B 1 360 ? -26.203 -20.172 -21.031 1 87.62 360 THR B N 1
ATOM 6982 C CA . THR B 1 360 ? -27.344 -19.328 -21.344 1 87.62 360 THR B CA 1
ATOM 6983 C C . THR B 1 360 ? -27.312 -18.047 -20.516 1 87.62 360 THR B C 1
ATOM 6985 O O . THR B 1 360 ? -26.531 -17.938 -19.562 1 87.62 360 THR B O 1
ATOM 6988 N N . GLY B 1 361 ? -27.969 -17.078 -20.938 1 91.25 361 GLY B N 1
ATOM 6989 C CA . GLY B 1 361 ? -28.047 -15.844 -20.172 1 91.25 361 GLY B CA 1
ATOM 6990 C C . GLY B 1 361 ? -26.844 -14.938 -20.391 1 91.25 361 GLY B C 1
ATOM 6991 O O . GLY B 1 361 ? -26.391 -14.758 -21.516 1 91.25 361 GLY B O 1
ATOM 6992 N N . LEU B 1 362 ? -26.406 -14.336 -19.281 1 94.19 362 LEU B N 1
ATOM 6993 C CA . LEU B 1 362 ? -25.266 -13.414 -19.328 1 94.19 362 LEU B CA 1
ATOM 6994 C C . LEU B 1 362 ? -23.969 -14.164 -19.562 1 94.19 362 LEU B C 1
ATOM 6996 O O . LEU B 1 362 ? -23.906 -15.391 -19.422 1 94.19 362 LEU B O 1
ATOM 7000 N N . ILE B 1 363 ? -22.938 -13.5 -19.969 1 96.69 363 ILE B N 1
ATOM 7001 C CA . ILE B 1 363 ? -21.625 -14.086 -20.234 1 96.69 363 ILE B CA 1
ATOM 7002 C C . ILE B 1 363 ? -21.078 -14.734 -18.969 1 96.69 363 ILE B C 1
ATOM 7004 O O . ILE B 1 363 ? -21.047 -14.109 -17.906 1 96.69 363 ILE B O 1
ATOM 7008 N N . LYS B 1 364 ? -20.703 -16.016 -19.094 1 94.25 364 LYS B N 1
ATOM 7009 C CA . LYS B 1 364 ? -20.047 -16.688 -17.969 1 94.25 364 LYS B CA 1
ATOM 7010 C C . LYS B 1 364 ? -18.547 -16.422 -17.984 1 94.25 364 LYS B C 1
ATOM 7012 O O . LYS B 1 364 ? -17.938 -16.297 -19.047 1 94.25 364 LYS B O 1
ATOM 7017 N N . PRO B 1 365 ? -17.938 -16.328 -16.812 1 93.69 365 PRO B N 1
ATOM 7018 C CA . PRO B 1 365 ? -16.5 -16.047 -16.75 1 93.69 365 PRO B CA 1
ATOM 7019 C C . PRO B 1 365 ? -15.672 -17.047 -17.547 1 93.69 365 PRO B C 1
ATOM 7021 O O . PRO B 1 365 ? -14.664 -16.672 -18.156 1 93.69 365 PRO B O 1
ATOM 7024 N N . TRP B 1 366 ? -16.031 -18.312 -17.516 1 92.69 366 TRP B N 1
ATOM 7025 C CA . TRP B 1 366 ? -15.25 -19.328 -18.219 1 92.69 366 TRP B CA 1
ATOM 7026 C C . TRP B 1 366 ? -15.328 -19.125 -19.719 1 92.69 366 TRP B C 1
ATOM 7028 O O . TRP B 1 366 ? -14.422 -19.516 -20.453 1 92.69 366 TRP B O 1
ATOM 7038 N N . GLU B 1 367 ? -16.422 -18.5 -20.25 1 95.31 367 GLU B N 1
ATOM 7039 C CA . GLU B 1 367 ? -16.5 -18.141 -21.656 1 95.31 367 GLU B CA 1
ATOM 7040 C C . GLU B 1 367 ? -15.43 -17.125 -22.031 1 95.31 367 GLU B C 1
ATOM 7042 O O . GLU B 1 367 ? -14.852 -17.172 -23.109 1 95.31 367 GLU B O 1
ATOM 7047 N N . VAL B 1 368 ? -15.234 -16.188 -21.094 1 97.56 368 VAL B N 1
ATOM 7048 C CA . VAL B 1 368 ? -14.234 -15.133 -21.312 1 97.56 368 VAL B CA 1
ATOM 7049 C C . VAL B 1 368 ? -12.844 -15.75 -21.359 1 97.56 368 VAL B C 1
ATOM 7051 O O . VAL B 1 368 ? -12.047 -15.43 -22.25 1 97.56 368 VAL B O 1
ATOM 7054 N N . ILE B 1 369 ? -12.539 -16.656 -20.438 1 96.81 369 ILE B N 1
ATOM 7055 C CA . ILE B 1 369 ? -11.234 -17.297 -20.359 1 96.81 369 ILE B CA 1
ATOM 7056 C C . ILE B 1 369 ? -10.961 -18.078 -21.641 1 96.81 369 ILE B C 1
ATOM 7058 O O . ILE B 1 369 ? -9.875 -18 -22.203 1 96.81 369 ILE B O 1
ATOM 7062 N N . ARG B 1 370 ? -11.945 -18.828 -22.062 1 95.19 370 ARG B N 1
ATOM 7063 C CA . ARG B 1 370 ? -11.797 -19.594 -23.297 1 95.19 370 ARG B CA 1
ATOM 7064 C C . ARG B 1 370 ? -11.562 -18.688 -24.5 1 95.19 370 ARG B C 1
ATOM 7066 O O . ARG B 1 370 ? -10.695 -18.938 -25.328 1 95.19 370 ARG B O 1
ATOM 7073 N N . ALA B 1 371 ? -12.367 -17.625 -24.594 1 97 371 ALA B N 1
ATOM 7074 C CA . ALA B 1 371 ? -12.227 -16.688 -25.688 1 97 371 ALA B CA 1
ATOM 7075 C C . ALA B 1 371 ? -10.844 -16.031 -25.688 1 97 371 ALA B C 1
ATOM 7077 O O . ALA B 1 371 ? -10.234 -15.867 -26.75 1 97 371 ALA B O 1
ATOM 7078 N N . VAL B 1 372 ? -10.359 -15.625 -24.5 1 98.19 372 VAL B N 1
ATOM 7079 C CA . VAL B 1 372 ? -9.039 -15.031 -24.359 1 98.19 372 VAL B CA 1
ATOM 7080 C C . VAL B 1 372 ? -7.98 -16 -24.875 1 98.19 372 VAL B C 1
ATOM 7082 O O . VAL B 1 372 ? -7.094 -15.625 -25.641 1 98.19 372 VAL B O 1
ATOM 7085 N N . ARG B 1 373 ? -8.07 -17.234 -24.438 1 96.25 373 ARG B N 1
ATOM 7086 C CA . ARG B 1 373 ? -7.09 -18.234 -24.859 1 96.25 373 ARG B CA 1
ATOM 7087 C C . ARG B 1 373 ? -7.113 -18.422 -26.359 1 96.25 373 ARG B C 1
ATOM 7089 O O . ARG B 1 373 ? -6.062 -18.547 -27 1 96.25 373 ARG B O 1
ATOM 7096 N N . ASP B 1 374 ? -8.305 -18.469 -26.953 1 96.12 374 ASP B N 1
ATOM 7097 C CA . ASP B 1 374 ? -8.469 -18.688 -28.375 1 96.12 374 ASP B CA 1
ATOM 7098 C C . ASP B 1 374 ? -7.871 -17.531 -29.188 1 96.12 374 ASP B C 1
ATOM 7100 O O . ASP B 1 374 ? -7.305 -17.734 -30.25 1 96.12 374 ASP B O 1
ATOM 7104 N N . VAL B 1 375 ? -8.023 -16.359 -28.656 1 97.94 375 VAL B N 1
ATOM 7105 C CA . VAL B 1 375 ? -7.613 -15.164 -29.391 1 97.94 375 VAL B CA 1
ATOM 7106 C C . VAL B 1 375 ? -6.117 -14.938 -29.203 1 97.94 375 VAL B C 1
ATOM 7108 O O . VAL B 1 375 ? -5.406 -14.648 -30.172 1 97.94 375 VAL B O 1
ATOM 7111 N N . PHE B 1 376 ? -5.645 -15.016 -28 1 97.31 376 PHE B N 1
ATOM 7112 C CA . PHE B 1 376 ? -4.234 -14.789 -27.703 1 97.31 376 PHE B CA 1
ATOM 7113 C C . PHE B 1 376 ? -3.447 -16.094 -27.781 1 97.31 376 PHE B C 1
ATOM 7115 O O . PHE B 1 376 ? -2.992 -16.609 -26.766 1 97.31 376 PHE B O 1
ATOM 7122 N N . ASN B 1 377 ? -3.188 -16.594 -29.031 1 91.81 377 ASN B N 1
ATOM 7123 C CA . ASN B 1 377 ? -2.664 -17.938 -29.234 1 91.81 377 ASN B CA 1
ATOM 7124 C C . ASN B 1 377 ? -1.467 -17.922 -30.188 1 91.81 377 ASN B C 1
ATOM 7126 O O . ASN B 1 377 ? -1.138 -18.953 -30.781 1 91.81 377 ASN B O 1
ATOM 7130 N N . LYS B 1 378 ? -0.849 -16.844 -30.391 1 85.94 378 LYS B N 1
ATOM 7131 C CA . LYS B 1 378 ? 0.253 -16.734 -31.344 1 85.94 378 LYS B CA 1
ATOM 7132 C C . LYS B 1 378 ? 1.522 -17.375 -30.781 1 85.94 378 LYS B C 1
ATOM 7134 O O . LYS B 1 378 ? 2.521 -17.5 -31.5 1 85.94 378 LYS B O 1
ATOM 7139 N N . GLY B 1 379 ? 1.545 -17.703 -29.766 1 84.75 379 GLY B N 1
ATOM 7140 C CA . GLY B 1 379 ? 2.742 -18.266 -29.156 1 84.75 379 GLY B CA 1
ATOM 7141 C C . GLY B 1 379 ? 3.545 -17.25 -28.375 1 84.75 379 GLY B C 1
ATOM 7142 O O . GLY B 1 379 ? 3.686 -16.094 -28.797 1 84.75 379 GLY B O 1
ATOM 7143 N N . GLY B 1 380 ? 3.711 -17.375 -27.125 1 92.5 380 GLY B N 1
ATOM 7144 C CA . GLY B 1 380 ? 4.578 -16.531 -26.312 1 92.5 380 GLY B CA 1
ATOM 7145 C C . GLY B 1 380 ? 3.812 -15.555 -25.453 1 92.5 380 GLY B C 1
ATOM 7146 O O . GLY B 1 380 ? 4.402 -14.633 -24.875 1 92.5 380 GLY B O 1
ATOM 7147 N N . SER B 1 381 ? 2.523 -15.664 -25.453 1 97.19 381 SER B N 1
ATOM 7148 C CA . SER B 1 381 ? 1.692 -14.766 -24.656 1 97.19 381 SER B CA 1
ATOM 7149 C C . SER B 1 381 ? 2.029 -14.859 -23.188 1 97.19 381 SER B C 1
ATOM 7151 O O . SER B 1 381 ? 2.5 -15.898 -22.719 1 97.19 381 SER B O 1
ATOM 7153 N N . ILE B 1 382 ? 1.922 -13.766 -22.516 1 98.38 382 ILE B N 1
ATOM 7154 C CA . ILE B 1 382 ? 2.059 -13.711 -21.062 1 98.38 382 ILE B CA 1
ATOM 7155 C C . ILE B 1 382 ? 0.707 -13.398 -20.438 1 98.38 382 ILE B C 1
ATOM 7157 O O . ILE B 1 382 ? 0.102 -12.367 -20.734 1 98.38 382 ILE B O 1
ATOM 7161 N N . PHE B 1 383 ? 0.203 -14.305 -19.641 1 98.5 383 PHE B N 1
ATOM 7162 C CA . PHE B 1 383 ? -1.049 -14.109 -18.922 1 98.5 383 PHE B CA 1
ATOM 7163 C C . PHE B 1 383 ? -0.785 -13.844 -17.453 1 98.5 383 PHE B C 1
ATOM 7165 O O . PHE B 1 383 ? 0.031 -14.523 -16.828 1 98.5 383 PHE B O 1
ATOM 7172 N N . ILE B 1 384 ? -1.38 -12.844 -16.922 1 98.5 384 ILE B N 1
ATOM 7173 C CA . ILE B 1 384 ? -1.258 -12.523 -15.508 1 98.5 384 ILE B CA 1
ATOM 7174 C C . ILE B 1 384 ? -2.637 -12.555 -14.852 1 98.5 384 ILE B C 1
ATOM 7176 O O . ILE B 1 384 ? -3.508 -11.742 -15.18 1 98.5 384 ILE B O 1
ATOM 7180 N N . GLY B 1 385 ? -2.82 -13.492 -13.961 1 98.06 385 GLY B N 1
ATOM 7181 C CA . GLY B 1 385 ? -4.09 -13.656 -13.273 1 98.06 385 GLY B CA 1
ATOM 7182 C C . GLY B 1 385 ? -4.105 -13.047 -11.891 1 98.06 385 GLY B C 1
ATOM 7183 O O . GLY B 1 385 ? -3.355 -13.477 -11.008 1 98.06 385 GLY B O 1
ATOM 7184 N N . ASP B 1 386 ? -5.004 -12.062 -11.664 1 98.06 386 ASP B N 1
ATOM 7185 C CA . ASP B 1 386 ? -5.207 -11.469 -10.344 1 98.06 386 ASP B CA 1
ATOM 7186 C C . ASP B 1 386 ? -6.059 -12.383 -9.461 1 98.06 386 ASP B C 1
ATOM 7188 O O . ASP B 1 386 ? -6.672 -13.336 -9.953 1 98.06 386 ASP B O 1
ATOM 7192 N N . VAL B 1 387 ? -6.047 -12.125 -8.203 1 95.5 387 VAL B N 1
ATOM 7193 C CA . VAL B 1 387 ? -6.855 -12.891 -7.258 1 95.5 387 VAL B CA 1
ATOM 7194 C C . VAL B 1 387 ? -8.328 -12.555 -7.457 1 95.5 387 VAL B C 1
ATOM 7196 O O . VAL B 1 387 ? -8.703 -11.383 -7.562 1 95.5 387 VAL B O 1
ATOM 7199 N N . GLY B 1 388 ? -9.148 -13.523 -7.535 1 93.5 388 GLY B N 1
ATOM 7200 C CA . GLY B 1 388 ? -10.586 -13.414 -7.738 1 93.5 388 GLY B CA 1
ATOM 7201 C C . GLY B 1 388 ? -11.195 -14.672 -8.32 1 93.5 388 GLY B C 1
ATOM 7202 O O . GLY B 1 388 ? -10.5 -15.656 -8.57 1 93.5 388 GLY B O 1
ATOM 7203 N N . ALA B 1 389 ? -12.477 -14.609 -8.547 1 91.25 389 ALA B N 1
ATOM 7204 C CA . ALA B 1 389 ? -13.195 -15.773 -9.07 1 91.25 389 ALA B CA 1
ATOM 7205 C C . ALA B 1 389 ? -12.711 -16.125 -10.469 1 91.25 389 ALA B C 1
ATOM 7207 O O . ALA B 1 389 ? -12.602 -17.312 -10.812 1 91.25 389 ALA B O 1
ATOM 7208 N N . HIS B 1 390 ? -12.383 -15.133 -11.227 1 93.5 390 HIS B N 1
ATOM 7209 C CA . HIS B 1 390 ? -11.891 -15.344 -12.586 1 93.5 390 HIS B CA 1
ATOM 7210 C C . HIS B 1 390 ? -10.578 -16.109 -12.586 1 93.5 390 HIS B C 1
ATOM 7212 O O . HIS B 1 390 ? -10.312 -16.906 -13.5 1 93.5 390 HIS B O 1
ATOM 7218 N N . ARG B 1 391 ? -9.797 -15.875 -11.578 1 92.81 391 ARG B N 1
ATOM 7219 C CA . ARG B 1 391 ? -8.492 -16.516 -11.477 1 92.81 391 ARG B CA 1
ATOM 7220 C C . ARG B 1 391 ? -8.648 -18.031 -11.336 1 92.81 391 ARG B C 1
ATOM 7222 O O . ARG B 1 391 ? -7.867 -18.797 -11.914 1 92.81 391 ARG B O 1
ATOM 7229 N N . ILE B 1 392 ? -9.633 -18.422 -10.625 1 90.62 392 ILE B N 1
ATOM 7230 C CA . ILE B 1 392 ? -9.867 -19.844 -10.375 1 90.62 392 ILE B CA 1
ATOM 7231 C C . ILE B 1 392 ? -10.172 -20.562 -11.68 1 90.62 392 ILE B C 1
ATOM 7233 O O . ILE B 1 392 ? -9.695 -21.672 -11.914 1 90.62 392 ILE B O 1
ATOM 7237 N N . GLU B 1 393 ? -10.859 -19.906 -12.5 1 91.94 393 GLU B N 1
ATOM 7238 C CA . GLU B 1 393 ? -11.172 -20.469 -13.805 1 91.94 393 GLU B CA 1
ATOM 7239 C C . GLU B 1 393 ? -9.945 -20.484 -14.711 1 91.94 393 GLU B C 1
ATOM 7241 O O . GLU B 1 393 ? -9.773 -21.391 -15.531 1 91.94 393 GLU B O 1
ATOM 7246 N N . SER B 1 394 ? -9.125 -19.547 -14.492 1 95.25 394 SER B N 1
ATOM 7247 C CA . SER B 1 394 ? -7.953 -19.391 -15.352 1 95.25 394 SER B CA 1
ATOM 7248 C C . SER B 1 394 ? -6.922 -20.484 -15.07 1 95.25 394 SER B C 1
ATOM 7250 O O . SER B 1 394 ? -6.016 -20.719 -15.875 1 95.25 394 SER B O 1
ATOM 7252 N N . PHE B 1 395 ? -7.098 -21.188 -13.961 1 94.81 395 PHE B N 1
ATOM 7253 C CA . PHE B 1 395 ? -6.207 -22.297 -13.664 1 94.81 395 PHE B CA 1
ATOM 7254 C C . PHE B 1 395 ? -6.297 -23.359 -14.75 1 94.81 395 PHE B C 1
ATOM 7256 O O . PHE B 1 395 ? -5.328 -24.078 -15.008 1 94.81 395 PHE B O 1
ATOM 7263 N N . LEU B 1 396 ? -7.438 -23.438 -15.43 1 93.94 396 LEU B N 1
ATOM 7264 C CA . LEU B 1 396 ? -7.688 -24.484 -16.422 1 93.94 396 LEU B CA 1
ATOM 7265 C C . LEU B 1 396 ? -7.25 -24.031 -17.812 1 93.94 396 LEU B C 1
ATOM 7267 O O . LEU B 1 396 ? -7.273 -24.828 -18.75 1 93.94 396 LEU B O 1
ATOM 7271 N N . MET B 1 397 ? -6.828 -22.797 -17.938 1 95 397 MET B N 1
ATOM 7272 C CA . MET B 1 397 ? -6.355 -22.281 -19.219 1 95 397 MET B CA 1
ATOM 7273 C C . MET B 1 397 ? -5.031 -22.938 -19.609 1 95 397 MET B C 1
ATOM 7275 O O . MET B 1 397 ? -4.062 -22.875 -18.844 1 95 397 MET B O 1
ATOM 7279 N N . PRO B 1 398 ? -4.988 -23.594 -20.75 1 94.56 398 PRO B N 1
ATOM 7280 C CA . PRO B 1 398 ? -3.713 -24.188 -21.156 1 94.56 398 PRO B CA 1
ATOM 7281 C C . PRO B 1 398 ? -2.645 -23.125 -21.453 1 94.56 398 PRO B C 1
ATOM 7283 O O . PRO B 1 398 ? -2.949 -22.078 -22.016 1 94.56 398 PRO B O 1
ATOM 7286 N N . ILE B 1 399 ? -1.439 -23.359 -21.047 1 96.44 399 ILE B N 1
ATOM 7287 C CA . ILE B 1 399 ? -0.29 -22.484 -21.266 1 96.44 399 ILE B CA 1
ATOM 7288 C C . ILE B 1 399 ? 0.799 -23.25 -22.016 1 96.44 399 ILE B C 1
ATOM 7290 O O . ILE B 1 399 ? 1.254 -24.312 -21.562 1 96.44 399 ILE B O 1
ATOM 7294 N N . ASN B 1 400 ? 1.287 -22.719 -23.078 1 91.75 400 ASN B N 1
ATOM 7295 C CA . ASN B 1 400 ? 2.307 -23.375 -23.875 1 91.75 400 ASN B CA 1
ATOM 7296 C C . ASN B 1 400 ? 3.709 -23.094 -23.344 1 91.75 400 ASN B C 1
ATOM 7298 O O . ASN B 1 400 ? 3.896 -22.203 -22.516 1 91.75 400 ASN B O 1
ATOM 7302 N N . GLU B 1 401 ? 4.727 -23.875 -23.828 1 86.88 401 GLU B N 1
ATOM 7303 C CA . GLU B 1 401 ? 6.094 -23.828 -23.312 1 86.88 401 GLU B CA 1
ATOM 7304 C C . GLU B 1 401 ? 6.707 -22.438 -23.5 1 86.88 401 GLU B C 1
ATOM 7306 O O . GLU B 1 401 ? 7.531 -22.016 -22.688 1 86.88 401 GLU B O 1
ATOM 7311 N N . ASN B 1 402 ? 6.371 -21.672 -24.484 1 90.56 402 ASN B N 1
ATOM 7312 C CA . ASN B 1 402 ? 6.949 -20.344 -24.688 1 90.56 402 ASN B CA 1
ATOM 7313 C C . ASN B 1 402 ? 6.059 -19.25 -24.125 1 90.56 402 ASN B C 1
ATOM 7315 O O . ASN B 1 402 ? 6.355 -18.062 -24.281 1 90.56 402 ASN B O 1
ATOM 7319 N N . GLU B 1 403 ? 5.066 -19.656 -23.391 1 95.69 403 GLU B N 1
ATOM 7320 C CA . GLU B 1 403 ? 4.145 -18.719 -22.75 1 95.69 403 GLU B CA 1
ATOM 7321 C C . GLU B 1 403 ? 4.355 -18.688 -21.234 1 95.69 403 GLU B C 1
ATOM 7323 O O . GLU B 1 403 ? 5.145 -19.469 -20.688 1 95.69 403 GLU B O 1
ATOM 7328 N N . HIS B 1 404 ? 3.777 -17.688 -20.625 1 96.25 404 HIS B N 1
ATOM 7329 C CA . HIS B 1 404 ? 3.875 -17.547 -19.172 1 96.25 404 HIS B CA 1
ATOM 7330 C C . HIS B 1 404 ? 2.502 -17.312 -18.547 1 96.25 404 HIS B C 1
ATOM 7332 O O . HIS B 1 404 ? 1.638 -16.672 -19.141 1 96.25 404 HIS B O 1
ATOM 7338 N N . TYR B 1 405 ? 2.334 -17.906 -17.422 1 97.25 405 TYR B N 1
ATOM 7339 C CA . TYR B 1 405 ? 1.209 -17.625 -16.547 1 97.25 405 TYR B CA 1
ATOM 7340 C C . TYR B 1 405 ? 1.693 -17.188 -15.164 1 97.25 405 TYR B C 1
ATOM 7342 O O . TYR B 1 405 ? 2.312 -17.953 -14.438 1 97.25 405 TYR B O 1
ATOM 7350 N N . VAL B 1 406 ? 1.444 -15.93 -14.844 1 97.75 406 VAL B N 1
ATOM 7351 C CA . VAL B 1 406 ? 1.91 -15.344 -13.586 1 97.75 406 VAL B CA 1
ATOM 7352 C C . VAL B 1 406 ? 0.724 -15.117 -12.656 1 97.75 406 VAL B C 1
ATOM 7354 O O . VAL B 1 406 ? -0.278 -14.516 -13.055 1 97.75 406 VAL B O 1
ATOM 7357 N N . THR B 1 407 ? 0.786 -15.617 -11.484 1 97 407 THR B N 1
ATOM 7358 C CA . THR B 1 407 ? -0.226 -15.398 -10.461 1 97 407 THR B CA 1
ATOM 7359 C C . THR B 1 407 ? 0.357 -15.617 -9.07 1 97 407 THR B C 1
ATOM 7361 O O . THR B 1 407 ? 1.577 -15.695 -8.906 1 97 407 THR B O 1
ATOM 7364 N N . SER B 1 408 ? -0.468 -15.523 -8.062 1 95.06 408 SER B N 1
ATOM 7365 C CA . SER B 1 408 ? -0.095 -15.797 -6.676 1 95.06 408 SER B CA 1
ATOM 7366 C C . SER B 1 408 ? -0.935 -16.922 -6.094 1 95.06 408 SER B C 1
ATOM 7368 O O . SER B 1 408 ? -2.156 -16.953 -6.262 1 95.06 408 SER B O 1
ATOM 7370 N N . THR B 1 409 ? -0.259 -17.906 -5.43 1 93.81 409 THR B N 1
ATOM 7371 C CA . THR B 1 409 ? -1.035 -19 -4.887 1 93.81 409 THR B CA 1
ATOM 7372 C C . THR B 1 409 ? -0.76 -19.172 -3.395 1 93.81 409 THR B C 1
ATOM 7374 O O . THR B 1 409 ? -1.44 -19.953 -2.717 1 93.81 409 THR B O 1
ATOM 7377 N N . SER B 1 410 ? 0.222 -18.453 -2.881 1 93.19 410 SER B N 1
ATOM 7378 C CA . SER B 1 410 ? 0.565 -18.594 -1.47 1 93.19 410 SER B CA 1
ATOM 7379 C C . SER B 1 410 ? 0.238 -17.328 -0.691 1 93.19 410 SER B C 1
ATOM 7381 O O . SER B 1 410 ? -0.528 -17.359 0.273 1 93.19 410 SER B O 1
ATOM 7383 N N . TYR B 1 411 ? 0.728 -16.203 -1.104 1 94.06 411 TYR B N 1
ATOM 7384 C CA . TYR B 1 411 ? 0.47 -14.938 -0.442 1 94.06 411 TYR B CA 1
ATOM 7385 C C . TYR B 1 411 ? -0.877 -14.367 -0.866 1 94.06 411 TYR B C 1
ATOM 7387 O O . TYR B 1 411 ? -1.63 -13.852 -0.035 1 94.06 411 TYR B O 1
ATOM 7395 N N . VAL B 1 412 ? -1.227 -14.445 -2.143 1 93.19 412 VAL B N 1
ATOM 7396 C CA . VAL B 1 412 ? -2.539 -14.195 -2.73 1 93.19 412 VAL B CA 1
ATOM 7397 C C . VAL B 1 412 ? -2.922 -12.727 -2.537 1 93.19 412 VAL B C 1
ATOM 7399 O O . VAL B 1 412 ? -3.99 -12.422 -1.999 1 93.19 412 VAL B O 1
ATOM 7402 N N . SER B 1 413 ? -2.135 -11.836 -2.975 1 92.94 413 SER B N 1
ATOM 7403 C CA . SER B 1 413 ? -2.455 -10.414 -2.977 1 92.94 413 SER B CA 1
ATOM 7404 C C . SER B 1 413 ? -3.332 -10.047 -4.168 1 92.94 413 SER B C 1
ATOM 7406 O O . SER B 1 413 ? -3.068 -10.469 -5.297 1 92.94 413 SER B O 1
ATOM 7408 N N . MET B 1 414 ? -4.332 -9.328 -3.896 1 95.81 414 MET B N 1
ATOM 7409 C CA . MET B 1 414 ? -5.062 -8.68 -4.984 1 95.81 414 MET B CA 1
ATOM 7410 C C . MET B 1 414 ? -4.293 -7.484 -5.523 1 95.81 414 MET B C 1
ATOM 7412 O O . MET B 1 414 ? -3.482 -6.887 -4.809 1 95.81 414 MET B O 1
ATOM 7416 N N . GLY B 1 415 ? -4.457 -7.168 -6.785 1 97.5 415 GLY B N 1
ATOM 7417 C CA . GLY B 1 415 ? -3.916 -5.938 -7.34 1 97.5 415 GLY B CA 1
ATOM 7418 C C . GLY B 1 415 ? -2.641 -6.152 -8.133 1 97.5 415 GLY B C 1
ATOM 7419 O O . GLY B 1 415 ? -2.078 -5.203 -8.688 1 97.5 415 GLY B O 1
ATOM 7420 N N . LEU B 1 416 ? -2.242 -7.344 -8.344 1 97.75 416 LEU B N 1
ATOM 7421 C CA . LEU B 1 416 ? -0.983 -7.707 -8.984 1 97.75 416 LEU B CA 1
ATOM 7422 C C . LEU B 1 416 ? -1.078 -7.559 -10.5 1 97.75 416 LEU B C 1
ATOM 7424 O O . LEU B 1 416 ? -0.101 -7.188 -11.156 1 97.75 416 LEU B O 1
ATOM 7428 N N . ALA B 1 417 ? -2.18 -7.742 -11.078 1 98.62 417 ALA B N 1
ATOM 7429 C CA . ALA B 1 417 ? -2.307 -8.031 -12.508 1 98.62 417 ALA B CA 1
ATOM 7430 C C . ALA B 1 417 ? -2 -6.797 -13.352 1 98.62 417 ALA B C 1
ATOM 7432 O O . ALA B 1 417 ? -1.271 -6.883 -14.336 1 98.62 417 ALA B O 1
ATOM 7433 N N . VAL B 1 418 ? -2.514 -5.648 -12.977 1 98.88 418 VAL B N 1
ATOM 7434 C CA . VAL B 1 418 ? -2.369 -4.473 -13.828 1 98.88 418 VAL B CA 1
ATOM 7435 C C . VAL B 1 418 ? -0.92 -3.988 -13.805 1 98.88 418 VAL B C 1
ATOM 7437 O O . VAL B 1 418 ? -0.278 -3.877 -14.852 1 98.88 418 VAL B O 1
ATOM 7440 N N . PRO B 1 419 ? -0.33 -3.738 -12.586 1 98.88 419 PRO B N 1
ATOM 7441 C CA . PRO B 1 419 ? 1.085 -3.357 -12.602 1 98.88 419 PRO B CA 1
ATOM 7442 C C . PRO B 1 419 ? 1.979 -4.438 -13.211 1 98.88 419 PRO B C 1
ATOM 7444 O O . PRO B 1 419 ? 2.943 -4.125 -13.914 1 98.88 419 PRO B O 1
ATOM 7447 N N . GLY B 1 420 ? 1.657 -5.684 -12.922 1 98.88 420 GLY B N 1
ATOM 7448 C CA . GLY B 1 420 ? 2.418 -6.773 -13.516 1 98.88 420 GLY B CA 1
ATOM 7449 C C . GLY B 1 420 ? 2.398 -6.758 -15.031 1 98.88 420 GLY B C 1
ATOM 7450 O O . GLY B 1 420 ? 3.428 -6.98 -15.672 1 98.88 420 GLY B O 1
ATOM 7451 N N . ALA B 1 421 ? 1.226 -6.516 -15.609 1 98.94 421 ALA B N 1
ATOM 7452 C CA . ALA B 1 421 ? 1.09 -6.465 -17.062 1 98.94 421 ALA B CA 1
ATOM 7453 C C . ALA B 1 421 ? 1.881 -5.301 -17.641 1 98.94 421 ALA B C 1
ATOM 7455 O O . ALA B 1 421 ? 2.447 -5.41 -18.734 1 98.94 421 ALA B O 1
ATOM 7456 N N . VAL B 1 422 ? 1.899 -4.188 -16.922 1 98.88 422 VAL B N 1
ATOM 7457 C CA . VAL B 1 422 ? 2.682 -3.039 -17.359 1 98.88 422 VAL B CA 1
ATOM 7458 C C . VAL B 1 422 ? 4.164 -3.41 -17.406 1 98.88 422 VAL B C 1
ATOM 7460 O O . VAL B 1 422 ? 4.824 -3.205 -18.422 1 98.88 422 VAL B O 1
ATOM 7463 N N . ALA B 1 423 ? 4.684 -4 -16.328 1 98.88 423 ALA B N 1
ATOM 7464 C CA . ALA B 1 423 ? 6.09 -4.398 -16.266 1 98.88 423 ALA B CA 1
ATOM 7465 C C . ALA B 1 423 ? 6.414 -5.418 -17.359 1 98.88 423 ALA B C 1
ATOM 7467 O O . ALA B 1 423 ? 7.438 -5.309 -18.031 1 98.88 423 ALA B O 1
ATOM 7468 N N . ALA B 1 424 ? 5.512 -6.398 -17.531 1 98.88 424 ALA B N 1
ATOM 7469 C CA . ALA B 1 424 ? 5.719 -7.434 -18.531 1 98.88 424 ALA B CA 1
ATOM 7470 C C . ALA B 1 424 ? 5.781 -6.828 -19.938 1 98.88 424 ALA B C 1
ATOM 7472 O O . ALA B 1 424 ? 6.609 -7.227 -20.75 1 98.88 424 ALA B O 1
ATOM 7473 N N . SER B 1 425 ? 4.91 -5.875 -20.203 1 98.81 425 SER B N 1
ATOM 7474 C CA . SER B 1 425 ? 4.848 -5.25 -21.516 1 98.81 425 SER B CA 1
ATOM 7475 C C . SER B 1 425 ? 6.082 -4.395 -21.781 1 98.81 425 SER B C 1
ATOM 7477 O O . SER B 1 425 ? 6.496 -4.227 -22.938 1 98.81 425 SER B O 1
ATOM 7479 N N . ILE B 1 426 ? 6.656 -3.803 -20.734 1 98.56 426 ILE B N 1
ATOM 7480 C CA . ILE B 1 426 ? 7.879 -3.016 -20.875 1 98.56 426 ILE B CA 1
ATOM 7481 C C . ILE B 1 426 ? 9.055 -3.941 -21.172 1 98.56 426 ILE B C 1
ATOM 7483 O O . ILE B 1 426 ? 9.898 -3.631 -22.016 1 98.56 426 ILE B O 1
ATOM 7487 N N . ILE B 1 427 ? 9.078 -5.094 -20.516 1 98.06 427 ILE B N 1
ATOM 7488 C CA . ILE B 1 427 ? 10.18 -6.047 -20.641 1 98.06 427 ILE B CA 1
ATOM 7489 C C . ILE B 1 427 ? 10.086 -6.77 -21.984 1 98.06 427 ILE B C 1
ATOM 7491 O O . ILE B 1 427 ? 11.094 -6.957 -22.656 1 98.06 427 ILE B O 1
ATOM 7495 N N . TYR B 1 428 ? 8.836 -7.223 -22.359 1 97.31 428 TYR B N 1
ATOM 7496 C CA . TYR B 1 428 ? 8.586 -7.941 -23.594 1 97.31 428 TYR B CA 1
ATOM 7497 C C . TYR B 1 428 ? 7.645 -7.156 -24.5 1 97.31 428 TYR B C 1
ATOM 7499 O O . TYR B 1 428 ? 6.48 -7.531 -24.672 1 97.31 428 TYR B O 1
ATOM 7507 N N . ARG B 1 429 ? 8.133 -6.219 -25.234 1 96 429 ARG B N 1
ATOM 7508 C CA . ARG B 1 429 ? 7.344 -5.262 -26.016 1 96 429 ARG B CA 1
ATOM 7509 C C . ARG B 1 429 ? 6.703 -5.934 -27.219 1 96 429 ARG B C 1
ATOM 7511 O O . ARG B 1 429 ? 5.691 -5.457 -27.734 1 96 429 ARG B O 1
ATOM 7518 N N . ASP B 1 430 ? 7.227 -7.094 -27.609 1 94.81 430 ASP B N 1
ATOM 7519 C CA . ASP B 1 430 ? 6.754 -7.742 -28.828 1 94.81 430 ASP B CA 1
ATOM 7520 C C . ASP B 1 430 ? 5.809 -8.898 -28.5 1 94.81 430 ASP B C 1
ATOM 7522 O O . ASP B 1 430 ? 5.266 -9.531 -29.406 1 94.81 430 ASP B O 1
ATOM 7526 N N . ARG B 1 431 ? 5.582 -9.172 -27.234 1 96.94 431 ARG B N 1
ATOM 7527 C CA . ARG B 1 431 ? 4.699 -10.266 -26.844 1 96.94 431 ARG B CA 1
ATOM 7528 C C . ARG B 1 431 ? 3.328 -9.734 -26.438 1 96.94 431 ARG B C 1
ATOM 7530 O O . ARG B 1 431 ? 3.191 -8.57 -26.047 1 96.94 431 ARG B O 1
ATOM 7537 N N . ASP B 1 432 ? 2.334 -10.602 -26.641 1 97.94 432 ASP B N 1
ATOM 7538 C CA . ASP B 1 432 ? 1.005 -10.273 -26.141 1 97.94 432 ASP B CA 1
ATOM 7539 C C . ASP B 1 432 ? 0.933 -10.469 -24.625 1 97.94 432 ASP B C 1
ATOM 7541 O O . ASP B 1 432 ? 1.156 -11.57 -24.125 1 97.94 432 ASP B O 1
ATOM 7545 N N . VAL B 1 433 ? 0.729 -9.391 -23.922 1 98.69 433 VAL B N 1
ATOM 7546 C CA . VAL B 1 433 ? 0.598 -9.43 -22.469 1 98.69 433 VAL B CA 1
ATOM 7547 C C . VAL B 1 433 ? -0.86 -9.203 -22.062 1 98.69 433 VAL B C 1
ATOM 7549 O O . VAL B 1 433 ? -1.454 -8.188 -22.422 1 98.69 433 VAL B O 1
ATOM 7552 N N . VAL B 1 434 ? -1.464 -10.141 -21.312 1 98.81 434 VAL B N 1
ATOM 7553 C CA . VAL B 1 434 ? -2.883 -10.102 -20.969 1 98.81 434 VAL B CA 1
ATOM 7554 C C . VAL B 1 434 ? -3.049 -10.188 -19.453 1 98.81 434 VAL B C 1
ATOM 7556 O O . VAL B 1 434 ? -2.629 -11.172 -18.828 1 98.81 434 VAL B O 1
ATOM 7559 N N . ALA B 1 435 ? -3.586 -9.156 -18.891 1 98.88 435 ALA B N 1
ATOM 7560 C CA . ALA B 1 435 ? -3.984 -9.203 -17.484 1 98.88 435 ALA B CA 1
ATOM 7561 C C . ALA B 1 435 ? -5.434 -9.656 -17.344 1 98.88 435 ALA B C 1
ATOM 7563 O O . ALA B 1 435 ? -6.316 -9.164 -18.047 1 98.88 435 ALA B O 1
ATOM 7564 N N . LEU B 1 436 ? -5.691 -10.625 -16.547 1 98.75 436 LEU B N 1
ATOM 7565 C CA . LEU B 1 436 ? -7.02 -11.055 -16.125 1 98.75 436 LEU B CA 1
ATOM 7566 C C . LEU B 1 436 ? -7.328 -10.547 -14.719 1 98.75 436 LEU B C 1
ATOM 7568 O O . LEU B 1 436 ? -6.711 -10.984 -13.75 1 98.75 436 LEU B O 1
ATOM 7572 N N . VAL B 1 437 ? -8.266 -9.633 -14.625 1 98.56 437 VAL B N 1
ATOM 7573 C CA . VAL B 1 437 ? -8.477 -8.969 -13.344 1 98.56 437 VAL B CA 1
ATOM 7574 C C . VAL B 1 437 ? -9.969 -8.758 -13.102 1 98.56 437 VAL B C 1
ATOM 7576 O O . VAL B 1 437 ? -10.727 -8.523 -14.047 1 98.56 437 VAL B O 1
ATOM 7579 N N . GLY B 1 438 ? -10.422 -8.961 -11.883 1 97.44 438 GLY B N 1
ATOM 7580 C CA . GLY B 1 438 ? -11.766 -8.555 -11.508 1 97.44 438 GLY B CA 1
ATOM 7581 C C . GLY B 1 438 ? -11.898 -7.055 -11.312 1 97.44 438 GLY B C 1
ATOM 7582 O O . GLY B 1 438 ? -10.898 -6.344 -11.219 1 97.44 438 GLY B O 1
ATOM 7583 N N . ASP B 1 439 ? -13.164 -6.586 -11.242 1 96.44 439 ASP B N 1
ATOM 7584 C CA . ASP B 1 439 ? -13.383 -5.16 -11.023 1 96.44 439 ASP B CA 1
ATOM 7585 C C . ASP B 1 439 ? -12.805 -4.719 -9.68 1 96.44 439 ASP B C 1
ATOM 7587 O O . ASP B 1 439 ? -12.219 -3.641 -9.578 1 96.44 439 ASP B O 1
ATOM 7591 N N . GLY B 1 440 ? -12.93 -5.566 -8.625 1 96.88 440 GLY B N 1
ATOM 7592 C CA . GLY B 1 440 ? -12.344 -5.238 -7.332 1 96.88 440 GLY B CA 1
ATOM 7593 C C . GLY B 1 440 ? -10.828 -5.082 -7.387 1 96.88 440 GLY B C 1
ATOM 7594 O O . GLY B 1 440 ? -10.281 -4.133 -6.832 1 96.88 440 GLY B O 1
ATOM 7595 N N . GLY B 1 441 ? -10.141 -6.086 -8.016 1 97.69 441 GLY B N 1
ATOM 7596 C CA . GLY B 1 441 ? -8.695 -6.004 -8.18 1 97.69 441 GLY B CA 1
ATOM 7597 C C . GLY B 1 441 ? -8.258 -4.801 -8.992 1 97.69 441 GLY B C 1
ATOM 7598 O O . GLY B 1 441 ? -7.246 -4.168 -8.68 1 97.69 441 GLY B O 1
ATOM 7599 N N . PHE B 1 442 ? -9.008 -4.445 -10.039 1 98.5 442 PHE B N 1
ATOM 7600 C CA . PHE B 1 442 ? -8.695 -3.295 -10.875 1 98.5 442 PHE B CA 1
ATOM 7601 C C . PHE B 1 442 ? -8.75 -2.006 -10.062 1 98.5 442 PHE B C 1
ATOM 7603 O O . PHE B 1 442 ? -7.926 -1.109 -10.258 1 98.5 442 PHE B O 1
ATOM 7610 N N . LEU B 1 443 ? -9.672 -1.925 -9.211 1 98.25 443 LEU B N 1
ATOM 7611 C CA . LEU B 1 443 ? -9.875 -0.7 -8.445 1 98.25 443 LEU B CA 1
ATOM 7612 C C . LEU B 1 443 ? -8.742 -0.482 -7.449 1 98.25 443 LEU B C 1
ATOM 7614 O O . LEU B 1 443 ? -8.602 0.608 -6.891 1 98.25 443 LEU B O 1
ATOM 7618 N N . MET B 1 444 ? -7.91 -1.462 -7.246 1 98.31 444 MET B N 1
ATOM 7619 C CA . MET B 1 444 ? -6.758 -1.306 -6.359 1 98.31 444 MET B CA 1
ATOM 7620 C C . MET B 1 444 ? -5.609 -0.611 -7.082 1 98.31 444 MET B C 1
ATOM 7622 O O . MET B 1 444 ? -5.035 0.349 -6.566 1 98.31 444 MET B O 1
ATOM 7626 N N . THR B 1 445 ? -5.277 -1.095 -8.312 1 98.56 445 THR B N 1
ATOM 7627 C CA . THR B 1 445 ? -4.047 -0.645 -8.945 1 98.56 445 THR B CA 1
ATOM 7628 C C . THR B 1 445 ? -4.301 -0.233 -10.391 1 98.56 445 THR B C 1
ATOM 7630 O O . THR B 1 445 ? -3.357 -0.03 -11.164 1 98.56 445 THR B O 1
ATOM 7633 N N . GLY B 1 446 ? -5.527 -0.071 -10.797 1 98.62 446 GLY B N 1
ATOM 7634 C CA . GLY B 1 446 ? -5.91 0.123 -12.18 1 98.62 446 GLY B CA 1
ATOM 7635 C C . GLY B 1 446 ? -5.352 1.398 -12.781 1 98.62 446 GLY B C 1
ATOM 7636 O O . GLY B 1 446 ? -5.16 1.486 -14 1 98.62 446 GLY B O 1
ATOM 7637 N N . LEU B 1 447 ? -5.027 2.398 -11.992 1 98.62 447 LEU B N 1
ATOM 7638 C CA . LEU B 1 447 ? -4.543 3.676 -12.5 1 98.62 447 LEU B CA 1
ATOM 7639 C C . LEU B 1 447 ? -3.143 3.527 -13.094 1 98.62 447 LEU B C 1
ATOM 7641 O O . LEU B 1 447 ? -2.67 4.414 -13.812 1 98.62 447 LEU B O 1
ATOM 7645 N N . GLU B 1 448 ? -2.498 2.346 -12.906 1 98.75 448 GLU B N 1
ATOM 7646 C CA . GLU B 1 448 ? -1.2 2.068 -13.516 1 98.75 448 GLU B CA 1
ATOM 7647 C C . GLU B 1 448 ? -1.322 1.911 -15.031 1 98.75 448 GLU B C 1
ATOM 7649 O O . GLU B 1 448 ? -0.318 1.92 -15.742 1 98.75 448 GLU B O 1
ATOM 7654 N N . VAL B 1 449 ? -2.559 1.792 -15.555 1 98.81 449 VAL B N 1
ATOM 7655 C CA . VAL B 1 449 ? -2.74 1.843 -17 1 98.81 449 VAL B CA 1
ATOM 7656 C C . VAL B 1 449 ? -2.141 3.135 -17.547 1 98.81 449 VAL B C 1
ATOM 7658 O O . VAL B 1 449 ? -1.593 3.15 -18.656 1 98.81 449 VAL B O 1
ATOM 7661 N N . ALA B 1 450 ? -2.193 4.207 -16.734 1 98.38 450 ALA B N 1
ATOM 7662 C CA . ALA B 1 450 ? -1.564 5.469 -17.125 1 98.38 450 ALA B CA 1
ATOM 7663 C C . ALA B 1 450 ? -0.057 5.301 -17.297 1 98.38 450 ALA B C 1
ATOM 7665 O O . ALA B 1 450 ? 0.553 5.945 -18.156 1 98.38 450 ALA B O 1
ATOM 7666 N N . THR B 1 451 ? 0.555 4.445 -16.469 1 98.38 451 THR B N 1
ATOM 7667 C CA . THR B 1 451 ? 1.976 4.141 -16.594 1 98.38 451 THR B CA 1
ATOM 7668 C C . THR B 1 451 ? 2.26 3.438 -17.922 1 98.38 451 THR B C 1
ATOM 7670 O O . THR B 1 451 ? 3.258 3.729 -18.578 1 98.38 451 THR B O 1
ATOM 7673 N N . ALA B 1 452 ? 1.382 2.486 -18.297 1 98.69 452 ALA B N 1
ATOM 7674 C CA . ALA B 1 452 ? 1.531 1.824 -19.594 1 98.69 452 ALA B CA 1
ATOM 7675 C C . ALA B 1 452 ? 1.528 2.84 -20.734 1 98.69 452 ALA B C 1
ATOM 7677 O O . ALA B 1 452 ? 2.363 2.77 -21.641 1 98.69 452 ALA B O 1
ATOM 7678 N N . VAL B 1 453 ? 0.572 3.748 -20.656 1 98.25 453 VAL B N 1
ATOM 7679 C CA . VAL B 1 453 ? 0.448 4.777 -21.688 1 98.25 453 VAL B CA 1
ATOM 7680 C C . VAL B 1 453 ? 1.714 5.629 -21.719 1 98.25 453 VAL B C 1
ATOM 7682 O O . VAL B 1 453 ? 2.236 5.938 -22.797 1 98.25 453 VAL B O 1
ATOM 7685 N N . GLN B 1 454 ? 2.225 6.008 -20.547 1 96.94 454 GLN B N 1
ATOM 7686 C CA . GLN B 1 454 ? 3.42 6.836 -20.422 1 96.94 454 GLN B CA 1
ATOM 7687 C C . GLN B 1 454 ? 4.621 6.168 -21.078 1 96.94 454 GLN B C 1
ATOM 7689 O O . GLN B 1 454 ? 5.457 6.844 -21.688 1 96.94 454 GLN B O 1
ATOM 7694 N N . TYR B 1 455 ? 4.727 4.875 -21.016 1 97.5 455 TYR B N 1
ATOM 7695 C CA . TYR B 1 455 ? 5.887 4.164 -21.531 1 97.5 455 TYR B CA 1
ATOM 7696 C C . TYR B 1 455 ? 5.609 3.619 -22.922 1 97.5 455 TYR B C 1
ATOM 7698 O O . TYR B 1 455 ? 6.465 2.961 -23.516 1 97.5 455 TYR B O 1
ATOM 7706 N N . GLY B 1 456 ? 4.426 3.814 -23.469 1 97.56 456 GLY B N 1
ATOM 7707 C CA . GLY B 1 456 ? 4.078 3.447 -24.828 1 97.56 456 GLY B CA 1
ATOM 7708 C C . GLY B 1 456 ? 3.943 1.948 -25.031 1 97.56 456 GLY B C 1
ATOM 7709 O O . GLY B 1 456 ? 4.281 1.424 -26.094 1 97.56 456 GLY B O 1
ATOM 7710 N N . VAL B 1 457 ? 3.568 1.254 -23.938 1 98.38 457 VAL B N 1
ATOM 7711 C CA . VAL B 1 457 ? 3.381 -0.188 -24.062 1 98.38 457 VAL B CA 1
ATOM 7712 C C . VAL B 1 457 ? 1.89 -0.514 -24.094 1 98.38 457 VAL B C 1
ATOM 7714 O O . VAL B 1 457 ? 1.052 0.347 -23.812 1 98.38 457 VAL B O 1
ATOM 7717 N N . LYS B 1 458 ? 1.478 -1.767 -24.484 1 98.38 458 LYS B N 1
ATOM 7718 C CA . LYS B 1 458 ? 0.085 -2.004 -24.859 1 98.38 458 LYS B CA 1
ATOM 7719 C C . LYS B 1 458 ? -0.447 -3.277 -24.203 1 98.38 458 LYS B C 1
ATOM 7721 O O . LYS B 1 458 ? -0.989 -4.152 -24.875 1 98.38 458 LYS B O 1
ATOM 7726 N N . PRO B 1 459 ? -0.347 -3.41 -22.844 1 98.88 459 PRO B N 1
ATOM 7727 C CA . PRO B 1 459 ? -1.018 -4.539 -22.188 1 98.88 459 PRO B CA 1
ATOM 7728 C C . PRO B 1 459 ? -2.518 -4.574 -22.469 1 98.88 459 PRO B C 1
ATOM 7730 O O . PRO B 1 459 ? -3.133 -3.529 -22.688 1 98.88 459 PRO B O 1
ATOM 7733 N N . LYS B 1 460 ? -3.039 -5.746 -22.562 1 98.94 460 LYS B N 1
ATOM 7734 C CA . LYS B 1 460 ? -4.48 -5.953 -22.656 1 98.94 460 LYS B CA 1
ATOM 7735 C C . LYS B 1 460 ? -5.062 -6.379 -21.312 1 98.94 460 LYS B C 1
ATOM 7737 O O . LYS B 1 460 ? -4.777 -7.477 -20.828 1 98.94 460 LYS B O 1
ATOM 7742 N N . ILE B 1 461 ? -5.824 -5.484 -20.75 1 98.94 461 ILE B N 1
ATOM 7743 C CA . ILE B 1 461 ? -6.383 -5.719 -19.422 1 98.94 461 ILE B CA 1
ATOM 7744 C C . ILE B 1 461 ? -7.844 -6.156 -19.547 1 98.94 461 ILE B C 1
ATOM 7746 O O . ILE B 1 461 ? -8.727 -5.328 -19.797 1 98.94 461 ILE B O 1
ATOM 7750 N N . ILE B 1 462 ? -8.117 -7.422 -19.328 1 98.88 462 ILE B N 1
ATOM 7751 C CA . ILE B 1 462 ? -9.461 -7.973 -19.375 1 98.88 462 ILE B CA 1
ATOM 7752 C C . ILE B 1 462 ? -10.102 -7.887 -17.984 1 98.88 462 ILE B C 1
ATOM 7754 O O . ILE B 1 462 ? -9.664 -8.562 -17.047 1 98.88 462 ILE B O 1
ATOM 7758 N N . VAL B 1 463 ? -11.117 -7.047 -17.859 1 98.75 463 VAL B N 1
ATOM 7759 C CA . VAL B 1 463 ? -11.789 -6.852 -16.578 1 98.75 463 VAL B CA 1
ATOM 7760 C C . VAL B 1 463 ? -13.055 -7.699 -16.531 1 98.75 463 VAL B C 1
ATOM 7762 O O . VAL B 1 463 ? -13.969 -7.512 -17.344 1 98.75 463 VAL B O 1
ATOM 7765 N N . PHE B 1 464 ? -13.102 -8.648 -15.648 1 98.06 464 PHE B N 1
ATOM 7766 C CA . PHE B 1 464 ? -14.32 -9.398 -15.352 1 98.06 464 PHE B CA 1
ATOM 7767 C C . PHE B 1 464 ? -15.242 -8.586 -14.453 1 98.06 464 PHE B C 1
ATOM 7769 O O . PHE B 1 464 ? -15.086 -8.586 -13.227 1 98.06 464 PHE B O 1
ATOM 7776 N N . ASN B 1 465 ? -16.234 -7.926 -15.055 1 97.44 465 ASN B N 1
ATOM 7777 C CA . ASN B 1 465 ? -17.047 -6.926 -14.375 1 97.44 465 ASN B CA 1
ATOM 7778 C C . ASN B 1 465 ? -18.406 -7.504 -13.945 1 97.44 465 ASN B C 1
ATOM 7780 O O . ASN B 1 465 ? -19.281 -7.734 -14.773 1 97.44 465 ASN B O 1
ATOM 7784 N N . ASP B 1 466 ? -18.562 -7.781 -12.703 1 95.12 466 ASP B N 1
ATOM 7785 C CA . ASP B 1 466 ? -19.844 -8.195 -12.141 1 95.12 466 ASP B CA 1
ATOM 7786 C C . ASP B 1 466 ? -20.25 -7.301 -10.969 1 95.12 466 ASP B C 1
ATOM 7788 O O . ASP B 1 466 ? -21.156 -7.637 -10.211 1 95.12 466 ASP B O 1
ATOM 7792 N N . SER B 1 467 ? -19.484 -6.227 -10.719 1 94.94 467 SER B N 1
ATOM 7793 C CA . SER B 1 467 ? -19.75 -5.215 -9.695 1 94.94 467 SER B CA 1
ATOM 7794 C C . SER B 1 467 ? -19.875 -5.844 -8.312 1 94.94 467 SER B C 1
ATOM 7796 O O . SER B 1 467 ? -20.75 -5.469 -7.535 1 94.94 467 SER B O 1
ATOM 7798 N N . ALA B 1 468 ? -19.016 -6.84 -8.07 1 94.12 468 ALA B N 1
ATOM 7799 C CA . ALA B 1 468 ? -19.062 -7.496 -6.766 1 94.12 468 ALA B CA 1
ATOM 7800 C C . ALA B 1 468 ? -17.766 -8.234 -6.465 1 94.12 468 ALA B C 1
ATOM 7802 O O . ALA B 1 468 ? -17.047 -8.641 -7.379 1 94.12 468 ALA B O 1
ATOM 7803 N N . TYR B 1 469 ? -17.516 -8.344 -5.168 1 93.69 469 TYR B N 1
ATOM 7804 C CA . TYR B 1 469 ? -16.547 -9.336 -4.723 1 93.69 469 TYR B CA 1
ATOM 7805 C C . TYR B 1 469 ? -17.141 -10.734 -4.746 1 93.69 469 TYR B C 1
ATOM 7807 O O . TYR B 1 469 ? -17.594 -11.242 -3.711 1 93.69 469 TYR B O 1
ATOM 7815 N N . ARG B 1 470 ? -16.938 -11.367 -5.801 1 91.12 470 ARG B N 1
ATOM 7816 C CA . ARG B 1 470 ? -17.672 -12.602 -6.055 1 91.12 470 ARG B CA 1
ATOM 7817 C C . ARG B 1 470 ? -17.188 -13.727 -5.152 1 91.12 470 ARG B C 1
ATOM 7819 O O . ARG B 1 470 ? -17.984 -14.539 -4.676 1 91.12 470 ARG B O 1
ATOM 7826 N N . VAL B 1 471 ? -15.945 -13.812 -4.973 1 89.5 471 VAL B N 1
ATOM 7827 C CA . VAL B 1 471 ? -15.414 -14.859 -4.105 1 89.5 471 VAL B CA 1
ATOM 7828 C C . VAL B 1 471 ? -16.016 -14.727 -2.711 1 89.5 471 VAL B C 1
ATOM 7830 O O . VAL B 1 471 ? -16.375 -15.734 -2.086 1 89.5 471 VAL B O 1
ATOM 7833 N N . LEU B 1 472 ? -16.141 -13.516 -2.248 1 91.06 472 LEU B N 1
ATOM 7834 C CA . LEU B 1 472 ? -16.719 -13.289 -0.93 1 91.06 472 LEU B CA 1
ATOM 7835 C C . LEU B 1 472 ? -18.188 -13.688 -0.912 1 91.06 472 LEU B C 1
ATOM 7837 O O . LEU B 1 472 ? -18.688 -14.234 0.082 1 91.06 472 LEU B O 1
ATOM 7841 N N . ARG B 1 473 ? -18.859 -13.406 -1.982 1 89.94 473 ARG B N 1
ATOM 7842 C CA . ARG B 1 473 ? -20.25 -13.805 -2.08 1 89.94 473 ARG B CA 1
ATOM 7843 C C . ARG B 1 473 ? -20.391 -15.32 -1.97 1 89.94 473 ARG B C 1
ATOM 7845 O O . ARG B 1 473 ? -21.25 -15.82 -1.238 1 89.94 473 ARG B O 1
ATOM 7852 N N . ILE B 1 474 ? -19.578 -16.016 -2.678 1 87.44 474 ILE B N 1
ATOM 7853 C CA . ILE B 1 474 ? -19.609 -17.484 -2.67 1 87.44 474 ILE B CA 1
ATOM 7854 C C . ILE B 1 474 ? -19.266 -18 -1.273 1 87.44 474 ILE B C 1
ATOM 7856 O O . ILE B 1 474 ? -19.953 -18.875 -0.75 1 87.44 474 ILE B O 1
ATOM 7860 N N . TYR B 1 475 ? -18.281 -17.375 -0.735 1 86.81 475 TYR B N 1
ATOM 7861 C CA . TYR B 1 475 ? -17.844 -17.781 0.597 1 86.81 475 TYR B CA 1
ATOM 7862 C C . TYR B 1 475 ? -18.969 -17.578 1.616 1 86.81 475 TYR B C 1
ATOM 7864 O O . TYR B 1 475 ? -19.203 -18.438 2.469 1 86.81 475 TYR B O 1
ATOM 7872 N N . GLU B 1 476 ? -19.641 -16.469 1.569 1 89.06 476 GLU B N 1
ATOM 7873 C CA . GLU B 1 476 ? -20.719 -16.172 2.506 1 89.06 476 GLU B CA 1
ATOM 7874 C C . GLU B 1 476 ? -21.875 -17.156 2.344 1 89.06 476 GLU B C 1
ATOM 7876 O O . GLU B 1 476 ? -22.469 -17.594 3.334 1 89.06 476 GLU B O 1
ATOM 7881 N N . LYS B 1 477 ? -22.141 -17.438 1.157 1 84.81 477 LYS B N 1
ATOM 7882 C CA . LYS B 1 477 ? -23.234 -18.375 0.904 1 84.81 477 LYS B CA 1
ATOM 7883 C C . LYS B 1 477 ? -22.922 -19.766 1.449 1 84.81 477 LYS B C 1
ATOM 7885 O O . LYS B 1 477 ? -23.797 -20.438 2 1 84.81 477 LYS B O 1
ATOM 7890 N N . VAL B 1 478 ? -21.703 -20.094 1.27 1 82.94 478 VAL B N 1
ATOM 7891 C CA . VAL B 1 478 ? -21.297 -21.422 1.705 1 82.94 478 VAL B CA 1
ATOM 7892 C C . VAL B 1 478 ? -21.219 -21.469 3.229 1 82.94 478 VAL B C 1
ATOM 7894 O O . VAL B 1 478 ? -21.641 -22.438 3.85 1 82.94 478 VAL B O 1
ATOM 7897 N N . ARG B 1 479 ? -20.766 -20.406 3.809 1 83.38 479 ARG B N 1
ATOM 7898 C CA . ARG B 1 479 ? -20.453 -20.422 5.234 1 83.38 479 ARG B CA 1
ATOM 7899 C C . ARG B 1 479 ? -21.625 -19.891 6.059 1 83.38 479 ARG B C 1
ATOM 7901 O O . ARG B 1 479 ? -21.844 -20.344 7.188 1 83.38 479 ARG B O 1
ATOM 7908 N N . PHE B 1 480 ? -22.375 -18.891 5.492 1 85.38 480 PHE B N 1
ATOM 7909 C CA . PHE B 1 480 ? -23.359 -18.188 6.312 1 85.38 480 PHE B CA 1
ATOM 7910 C C . PHE B 1 480 ? -24.75 -18.297 5.688 1 85.38 480 PHE B C 1
ATOM 7912 O O . PHE B 1 480 ? -25.719 -17.75 6.219 1 85.38 480 PHE B O 1
ATOM 7919 N N . SER B 1 481 ? -24.969 -18.938 4.629 1 83.44 481 SER B N 1
ATOM 7920 C CA . SER B 1 481 ? -26.219 -19.219 3.945 1 83.44 481 SER B CA 1
ATOM 7921 C C . SER B 1 481 ? -26.781 -17.969 3.266 1 83.44 481 SER B C 1
ATOM 7923 O O . SER B 1 481 ? -27.719 -18.062 2.467 1 83.44 481 SER B O 1
ATOM 7925 N N . ASN B 1 482 ? -26.219 -16.812 3.658 1 86 482 ASN B N 1
ATOM 7926 C CA . ASN B 1 482 ? -26.625 -15.57 3.002 1 86 482 ASN B CA 1
ATOM 7927 C C . ASN B 1 482 ? -25.453 -14.625 2.797 1 86 482 ASN B C 1
ATOM 7929 O O . ASN B 1 482 ? -24.422 -14.75 3.465 1 86 482 ASN B O 1
ATOM 7933 N N . ALA B 1 483 ? -25.688 -13.766 1.841 1 85.44 483 ALA B N 1
ATOM 7934 C CA . ALA B 1 483 ? -24.641 -12.805 1.55 1 85.44 483 ALA B CA 1
ATOM 7935 C C . ALA B 1 483 ? -24.984 -11.422 2.098 1 85.44 483 ALA B C 1
ATOM 7937 O O . ALA B 1 483 ? -26.156 -11.023 2.078 1 85.44 483 ALA B O 1
ATOM 7938 N N . THR B 1 484 ? -23.969 -10.75 2.637 1 90.56 484 THR B N 1
ATOM 7939 C CA . THR B 1 484 ? -24.109 -9.375 3.109 1 90.56 484 THR B CA 1
ATOM 7940 C C . THR B 1 484 ? -23.75 -8.383 2.01 1 90.56 484 THR B C 1
ATOM 7942 O O . THR B 1 484 ? -22.562 -8.086 1.808 1 90.56 484 THR B O 1
ATOM 7945 N N . GLU B 1 485 ? -24.672 -7.734 1.405 1 89.69 485 GLU B N 1
ATOM 7946 C CA . GLU B 1 485 ? -24.5 -6.926 0.205 1 89.69 485 GLU B CA 1
ATOM 7947 C C . GLU B 1 485 ? -23.5 -5.789 0.446 1 89.69 485 GLU B C 1
ATOM 7949 O O . GLU B 1 485 ? -22.719 -5.453 -0.436 1 89.69 485 GLU B O 1
ATOM 7954 N N . SER B 1 486 ? -23.547 -5.223 1.621 1 90.75 486 SER B N 1
ATOM 7955 C CA . SER B 1 486 ? -22.688 -4.082 1.925 1 90.75 486 SER B CA 1
ATOM 7956 C C . SER B 1 486 ? -21.219 -4.484 1.927 1 90.75 486 SER B C 1
ATOM 7958 O O . SER B 1 486 ? -20.328 -3.631 1.824 1 90.75 486 SER B O 1
ATOM 7960 N N . LEU B 1 487 ? -20.969 -5.766 2.004 1 93.81 487 LEU B N 1
ATOM 7961 C CA . LEU B 1 487 ? -19.578 -6.238 2.066 1 93.81 487 LEU B CA 1
ATOM 7962 C C . LEU B 1 487 ? -19.125 -6.746 0.705 1 93.81 487 LEU B C 1
ATOM 7964 O O . LEU B 1 487 ? -17.922 -6.918 0.476 1 93.81 487 LEU B O 1
ATOM 7968 N N . ILE B 1 488 ? -20.062 -6.938 -0.224 1 93.5 488 ILE B N 1
ATOM 7969 C CA . ILE B 1 488 ? -19.703 -7.617 -1.467 1 93.5 488 ILE B CA 1
ATOM 7970 C C . ILE B 1 488 ? -19.938 -6.68 -2.65 1 93.5 488 ILE B C 1
ATOM 7972 O O . ILE B 1 488 ? -19.266 -6.809 -3.686 1 93.5 488 ILE B O 1
ATOM 7976 N N . LYS B 1 489 ? -20.781 -5.738 -2.5 1 93.56 489 LYS B N 1
ATOM 7977 C CA . LYS B 1 489 ? -21.172 -4.895 -3.625 1 93.56 489 LYS B CA 1
ATOM 7978 C C . LYS B 1 489 ? -20.078 -3.885 -3.961 1 93.56 489 LYS B C 1
ATOM 7980 O O . LYS B 1 489 ? -19.469 -3.303 -3.064 1 93.56 489 LYS B O 1
ATOM 7985 N N . LEU B 1 490 ? -19.797 -3.738 -5.227 1 93.62 490 LEU B N 1
ATOM 7986 C CA . LEU B 1 490 ? -18.938 -2.701 -5.785 1 93.62 490 LEU B CA 1
ATOM 7987 C C . LEU B 1 490 ? -19.75 -1.722 -6.629 1 93.62 490 LEU B C 1
ATOM 7989 O O . LEU B 1 490 ? -20.797 -2.074 -7.16 1 93.62 490 LEU B O 1
ATOM 7993 N N . PRO B 1 491 ? -19.234 -0.483 -6.695 1 92 491 PRO B N 1
ATOM 7994 C CA . PRO B 1 491 ? -19.938 0.446 -7.586 1 92 491 PRO B CA 1
ATOM 7995 C C . PRO B 1 491 ? -19.76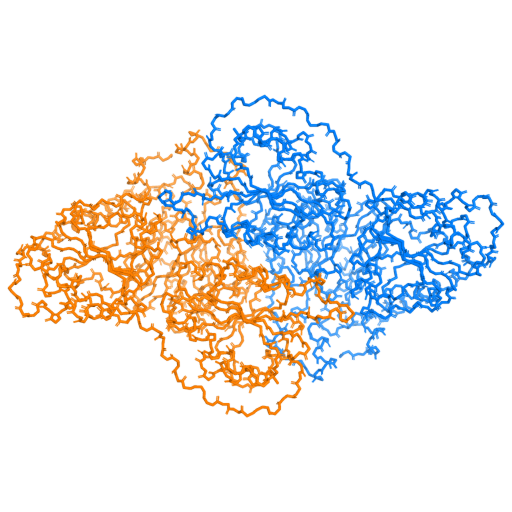6 0.086 -9.062 1 92 491 PRO B C 1
ATOM 7997 O O . PRO B 1 491 ? -18.812 -0.601 -9.43 1 92 491 PRO B O 1
ATOM 8000 N N . SER B 1 492 ? -20.734 0.541 -9.812 1 91.62 492 SER B N 1
ATOM 8001 C CA . SER B 1 492 ? -20.625 0.357 -11.258 1 91.62 492 SER B CA 1
ATOM 8002 C C . SER B 1 492 ? -19.594 1.306 -11.859 1 91.62 492 SER B C 1
ATOM 8004 O O . SER B 1 492 ? -19.703 2.525 -11.719 1 91.62 492 SER B O 1
ATOM 8006 N N . ILE B 1 493 ? -18.641 0.744 -12.453 1 97.12 493 ILE B N 1
ATOM 8007 C CA . ILE B 1 493 ? -17.578 1.521 -13.078 1 97.12 493 ILE B CA 1
ATOM 8008 C C . ILE B 1 493 ? -17.672 1.407 -14.594 1 97.12 493 ILE B C 1
ATOM 8010 O O . ILE B 1 493 ? -17.891 0.318 -15.133 1 97.12 493 ILE B O 1
ATOM 8014 N N . ASP B 1 494 ? -17.625 2.502 -15.297 1 97.69 494 ASP B N 1
ATOM 8015 C CA . ASP B 1 494 ? -17.469 2.492 -16.75 1 97.69 494 ASP B CA 1
ATOM 8016 C C . ASP B 1 494 ? -16 2.383 -17.141 1 97.69 494 ASP B C 1
ATOM 8018 O O . ASP B 1 494 ? -15.352 3.393 -17.406 1 97.69 494 ASP B O 1
ATOM 8022 N N . PHE B 1 495 ? -15.586 1.187 -17.312 1 98.5 495 PHE B N 1
ATOM 8023 C CA . PHE B 1 495 ? -14.164 0.946 -17.547 1 98.5 495 PHE B CA 1
ATOM 8024 C C . PHE B 1 495 ? -13.75 1.444 -18.922 1 98.5 495 PHE B C 1
ATOM 8026 O O . PHE B 1 495 ? -12.57 1.715 -19.156 1 98.5 495 PHE B O 1
ATOM 8033 N N . ASN B 1 496 ? -14.711 1.53 -19.859 1 97.31 496 ASN B N 1
ATOM 8034 C CA . ASN B 1 496 ? -14.406 2.115 -21.156 1 97.31 496 ASN B CA 1
ATOM 8035 C C . ASN B 1 496 ? -14.008 3.584 -21.031 1 97.31 496 ASN B C 1
ATOM 8037 O O . ASN B 1 496 ? -12.984 4 -21.578 1 97.31 496 ASN B O 1
ATOM 8041 N N . LEU B 1 497 ? -14.82 4.328 -20.312 1 97.62 497 LEU B N 1
ATOM 8042 C CA . LEU B 1 497 ? -14.516 5.738 -20.078 1 97.62 497 LEU B CA 1
ATOM 8043 C C . LEU B 1 497 ? -13.234 5.895 -19.266 1 97.62 497 LEU B C 1
ATOM 8045 O O . LEU B 1 497 ? -12.461 6.828 -19.484 1 97.62 497 LEU B O 1
ATOM 8049 N N . LEU B 1 498 ? -13.078 5.004 -18.328 1 98.62 498 LEU B N 1
ATOM 8050 C CA . LEU B 1 498 ? -11.867 5.039 -17.516 1 98.62 498 LEU B CA 1
ATOM 8051 C C . LEU B 1 498 ? -10.625 4.867 -18.375 1 98.62 498 LEU B C 1
ATOM 8053 O O . LEU B 1 498 ? -9.641 5.59 -18.188 1 98.62 498 LEU B O 1
ATOM 8057 N N . ALA B 1 499 ? -10.672 3.916 -19.266 1 98.75 499 ALA B N 1
ATOM 8058 C CA . ALA B 1 499 ? -9.555 3.697 -20.188 1 98.75 499 ALA B CA 1
ATOM 8059 C C . ALA B 1 499 ? -9.234 4.961 -20.969 1 98.75 499 ALA B C 1
ATOM 8061 O O . ALA B 1 499 ? -8.078 5.387 -21.047 1 98.75 499 ALA B O 1
ATOM 8062 N N . GLU B 1 500 ? -10.227 5.555 -21.484 1 98.25 500 GLU B N 1
ATOM 8063 C CA . GLU B 1 500 ? -10.062 6.762 -22.297 1 98.25 500 GLU B CA 1
ATOM 8064 C C . GLU B 1 500 ? -9.469 7.895 -21.469 1 98.25 500 GLU B C 1
ATOM 8066 O O . GLU B 1 500 ? -8.617 8.648 -21.953 1 98.25 500 GLU B O 1
ATOM 8071 N N . SER B 1 501 ? -9.953 7.992 -20.266 1 98.44 501 SER B N 1
ATOM 8072 C CA . SER B 1 501 ? -9.469 9.047 -19.375 1 98.44 501 SER B CA 1
ATOM 8073 C C . SER B 1 501 ? -7.969 8.922 -19.141 1 98.44 501 SER B C 1
ATOM 8075 O O . SER B 1 501 ? -7.285 9.922 -18.891 1 98.44 501 SER B O 1
ATOM 8077 N N . LEU B 1 502 ? -7.453 7.738 -19.25 1 98.44 502 LEU B N 1
ATOM 8078 C CA . LEU B 1 502 ? -6.047 7.477 -18.953 1 98.44 502 LEU B CA 1
ATOM 8079 C C . LEU B 1 502 ? -5.215 7.488 -20.234 1 98.44 502 LEU B C 1
ATOM 8081 O O . LEU B 1 502 ? -3.994 7.324 -20.188 1 98.44 502 LEU B O 1
ATOM 8085 N N . GLY B 1 503 ? -5.797 7.645 -21.375 1 98.06 503 GLY B N 1
ATOM 8086 C CA . GLY B 1 503 ? -5.109 7.641 -22.656 1 98.06 503 GLY B CA 1
ATOM 8087 C C . GLY B 1 503 ? -5.047 6.27 -23.297 1 98.06 503 GLY B C 1
ATOM 8088 O O . GLY B 1 503 ? -4.348 6.074 -24.297 1 98.06 503 GLY B O 1
ATOM 8089 N N . ALA B 1 504 ? -5.75 5.309 -22.766 1 98.62 504 ALA B N 1
ATOM 8090 C CA . ALA B 1 504 ? -5.812 3.947 -23.297 1 98.62 504 ALA B CA 1
ATOM 8091 C C . ALA B 1 504 ? -7.078 3.738 -24.125 1 98.62 504 ALA B C 1
ATOM 8093 O O . ALA B 1 504 ? -7.898 4.648 -24.25 1 98.62 504 ALA B O 1
ATOM 8094 N N . GLU B 1 505 ? -7.172 2.605 -24.734 1 98.69 505 GLU B N 1
ATOM 8095 C CA . GLU B 1 505 ? -8.375 2.221 -25.469 1 98.69 505 GLU B CA 1
ATOM 8096 C C . GLU B 1 505 ? -9.32 1.403 -24.594 1 98.69 505 GLU B C 1
ATOM 8098 O O . GLU B 1 505 ? -8.875 0.564 -23.797 1 98.69 505 GLU B O 1
ATOM 8103 N N . GLY B 1 506 ? -10.586 1.743 -24.688 1 98.69 506 GLY B N 1
ATOM 8104 C CA . GLY B 1 506 ? -11.602 0.997 -23.969 1 98.69 506 GLY B CA 1
ATOM 8105 C C . GLY B 1 506 ? -12.547 0.24 -24.891 1 98.69 506 GLY B C 1
ATOM 8106 O O . GLY B 1 506 ? -12.969 0.763 -25.922 1 98.69 506 GLY B O 1
ATOM 8107 N N . LEU B 1 507 ? -12.812 -1.001 -24.547 1 98.62 507 LEU B N 1
ATOM 8108 C CA . LEU B 1 507 ? -13.805 -1.837 -25.219 1 98.62 507 LEU B CA 1
ATOM 8109 C C . LEU B 1 507 ? -14.797 -2.412 -24.203 1 98.62 507 LEU B C 1
ATOM 8111 O O . LEU B 1 507 ? -14.414 -2.768 -23.094 1 98.62 507 LEU B O 1
ATOM 8115 N N . ARG B 1 508 ? -16.031 -2.424 -24.578 1 98.31 508 ARG B N 1
ATOM 8116 C CA . ARG B 1 508 ? -17.078 -2.955 -23.703 1 98.31 508 ARG B CA 1
ATOM 8117 C C . ARG B 1 508 ? -17.766 -4.156 -24.344 1 98.31 508 ARG B C 1
ATOM 8119 O O . ARG B 1 508 ? -18.188 -4.094 -25.516 1 98.31 508 ARG B O 1
ATOM 8126 N N . ILE B 1 509 ? -17.828 -5.227 -23.609 1 98.44 509 ILE B N 1
ATOM 8127 C CA . ILE B 1 509 ? -18.484 -6.449 -24.062 1 98.44 509 ILE B CA 1
ATOM 8128 C C . ILE B 1 509 ? -19.656 -6.781 -23.156 1 98.44 509 ILE B C 1
ATOM 8130 O O . ILE B 1 509 ? -19.469 -6.992 -21.953 1 98.44 509 ILE B O 1
ATOM 8134 N N . THR B 1 510 ? -20.844 -6.844 -23.703 1 97.19 510 THR B N 1
ATOM 8135 C CA . THR B 1 510 ? -22.031 -7.145 -22.906 1 97.19 510 THR B CA 1
ATOM 8136 C C . THR B 1 510 ? -22.766 -8.359 -23.469 1 97.19 510 THR B C 1
ATOM 8138 O O . THR B 1 510 ? -23.641 -8.93 -22.797 1 97.19 510 THR B O 1
ATOM 8141 N N . ARG B 1 511 ? -22.516 -8.773 -24.812 1 96.38 511 ARG B N 1
ATOM 8142 C CA . ARG B 1 511 ? -23.141 -9.914 -25.469 1 96.38 511 ARG B CA 1
ATOM 8143 C C . ARG B 1 511 ? -22.109 -10.969 -25.859 1 96.38 511 ARG B C 1
ATOM 8145 O O . ARG B 1 511 ? -21 -10.625 -26.266 1 96.38 511 ARG B O 1
ATOM 8152 N N . ARG B 1 512 ? -22.359 -12.203 -25.688 1 95.62 512 ARG B N 1
ATOM 8153 C CA . ARG B 1 512 ? -21.484 -13.344 -25.922 1 95.62 512 ARG B CA 1
ATOM 8154 C C . ARG B 1 512 ? -20.875 -13.289 -27.328 1 95.62 512 ARG B C 1
ATOM 8156 O O . ARG B 1 512 ? -19.703 -13.625 -27.516 1 95.62 512 ARG B O 1
ATOM 8163 N N . GLU B 1 513 ? -21.656 -12.844 -28.328 1 96.12 513 GLU B N 1
ATOM 8164 C CA . GLU B 1 513 ? -21.219 -12.828 -29.719 1 96.12 513 GLU B CA 1
ATOM 8165 C C . GLU B 1 513 ? -20.125 -11.797 -29.938 1 96.12 513 GLU B C 1
ATOM 8167 O O . GLU B 1 513 ? -19.406 -11.852 -30.953 1 96.12 513 GLU B O 1
ATOM 8172 N N . GLU B 1 514 ? -19.984 -10.867 -28.969 1 97.75 514 GLU B N 1
ATOM 8173 C CA . GLU B 1 514 ? -19 -9.789 -29.094 1 97.75 514 GLU B CA 1
ATOM 8174 C C . GLU B 1 514 ? -17.641 -10.227 -28.547 1 97.75 514 GLU B C 1
ATOM 8176 O O . GLU B 1 514 ? -16.625 -9.578 -28.828 1 97.75 514 GLU B O 1
ATOM 8181 N N . LEU B 1 515 ? -17.562 -11.305 -27.828 1 97.75 515 LEU B N 1
ATOM 8182 C CA . LEU B 1 515 ? -16.359 -11.703 -27.109 1 97.75 515 LEU B CA 1
ATOM 8183 C C . LEU B 1 515 ? -15.18 -11.836 -28.062 1 97.75 515 LEU B C 1
ATOM 8185 O O . LEU B 1 515 ? -14.188 -11.109 -27.938 1 97.75 515 LEU B O 1
ATOM 8189 N N . ARG B 1 516 ? -15.266 -12.719 -29.047 1 97.44 516 ARG B N 1
ATOM 8190 C CA . ARG B 1 516 ? -14.133 -13.023 -29.922 1 97.44 516 ARG B CA 1
ATOM 8191 C C . ARG B 1 516 ? -13.773 -11.82 -30.781 1 97.44 516 ARG B C 1
ATOM 8193 O O . ARG B 1 516 ? -12.609 -11.422 -30.859 1 97.44 516 ARG B O 1
ATOM 8200 N N . PRO B 1 517 ? -14.789 -11.133 -31.469 1 98.31 517 PRO B N 1
ATOM 8201 C CA . PRO B 1 517 ? -14.445 -9.992 -32.312 1 98.31 517 PRO B CA 1
ATOM 8202 C C . PRO B 1 517 ? -13.789 -8.852 -31.547 1 98.31 517 PRO B C 1
ATOM 8204 O O . PRO B 1 517 ? -12.789 -8.289 -32 1 98.31 517 PRO B O 1
ATOM 8207 N N . LEU B 1 518 ? -14.289 -8.516 -30.391 1 98.62 518 LEU B N 1
ATOM 8208 C CA . LEU B 1 518 ? -13.758 -7.383 -29.641 1 98.62 518 LEU B CA 1
ATOM 8209 C C . LEU B 1 518 ? -12.43 -7.738 -28.984 1 98.62 518 LEU B C 1
ATOM 8211 O O . LEU B 1 518 ? -11.562 -6.875 -28.812 1 98.62 518 LEU B O 1
ATOM 8215 N N . LEU B 1 519 ? -12.273 -8.953 -28.578 1 98.75 519 LEU B N 1
ATOM 8216 C CA . LEU B 1 519 ? -10.961 -9.391 -28.094 1 98.75 519 LEU B CA 1
ATOM 8217 C C . LEU B 1 519 ? -9.922 -9.344 -29.203 1 98.75 519 LEU B C 1
ATOM 8219 O O . LEU B 1 519 ? -8.758 -9.023 -28.969 1 98.75 519 LEU B O 1
ATOM 8223 N N . ASN B 1 520 ? -10.328 -9.727 -30.438 1 98.56 520 ASN B N 1
ATOM 8224 C CA . ASN B 1 520 ? -9.438 -9.586 -31.578 1 98.56 520 ASN B CA 1
ATOM 8225 C C . ASN B 1 520 ? -9.07 -8.125 -31.828 1 98.56 520 ASN B C 1
ATOM 8227 O O . ASN B 1 520 ? -7.934 -7.82 -32.188 1 98.56 520 ASN B O 1
ATOM 8231 N N . GLU B 1 521 ? -10.031 -7.301 -31.688 1 98.56 521 GLU B N 1
ATOM 8232 C CA . GLU B 1 521 ? -9.75 -5.875 -31.797 1 98.56 521 GLU B CA 1
ATOM 8233 C C . GLU B 1 521 ? -8.719 -5.438 -30.75 1 98.56 521 GLU B C 1
ATOM 8235 O O . GLU B 1 521 ? -7.793 -4.688 -31.062 1 98.56 521 GLU B O 1
ATOM 8240 N N . ALA B 1 522 ? -8.898 -5.898 -29.516 1 98.56 522 ALA B N 1
ATOM 8241 C CA . ALA B 1 522 ? -7.93 -5.594 -28.469 1 98.56 522 ALA B CA 1
ATOM 8242 C C . ALA B 1 522 ? -6.539 -6.105 -28.828 1 98.56 522 ALA B C 1
ATOM 8244 O O . ALA B 1 522 ? -5.543 -5.398 -28.641 1 98.56 522 ALA B O 1
ATOM 8245 N N . LEU B 1 523 ? -6.496 -7.316 -29.344 1 98.06 523 LEU B N 1
ATOM 8246 C CA . LEU B 1 523 ? -5.242 -7.938 -29.75 1 98.06 523 LEU B CA 1
ATOM 8247 C C . LEU B 1 523 ? -4.504 -7.07 -30.75 1 98.06 523 LEU B C 1
ATOM 8249 O O . LEU B 1 523 ? -3.277 -6.953 -30.703 1 98.06 523 LEU B O 1
ATOM 8253 N N . ASN B 1 524 ? -5.215 -6.426 -31.609 1 97.25 524 ASN B N 1
ATOM 8254 C CA . ASN B 1 524 ? -4.613 -5.707 -32.75 1 97.25 524 ASN B CA 1
ATOM 8255 C C . ASN B 1 524 ? -4.438 -4.223 -32.406 1 97.25 524 ASN B C 1
ATOM 8257 O O . ASN B 1 524 ? -3.908 -3.471 -33.25 1 97.25 524 ASN B O 1
ATOM 8261 N N . SER B 1 525 ? -4.828 -3.811 -31.25 1 97.81 525 SER B N 1
ATOM 8262 C CA . SER B 1 525 ? -4.684 -2.41 -30.859 1 97.81 525 SER B CA 1
ATOM 8263 C C . SER B 1 525 ? -3.227 -2.059 -30.594 1 97.81 525 SER B C 1
ATOM 8265 O O . SER B 1 525 ? -2.49 -2.857 -30 1 97.81 525 SER B O 1
ATOM 8267 N N . ASP B 1 526 ? -2.838 -0.856 -30.953 1 97.31 526 ASP B N 1
ATOM 8268 C CA . ASP B 1 526 ? -1.486 -0.373 -30.688 1 97.31 526 ASP B CA 1
ATOM 8269 C C . ASP B 1 526 ? -1.436 0.432 -29.391 1 97.31 526 ASP B C 1
ATOM 8271 O O . ASP B 1 526 ? -0.45 1.121 -29.109 1 97.31 526 ASP B O 1
ATOM 8275 N N . LYS B 1 527 ? -2.461 0.345 -28.562 1 98.12 527 LYS B N 1
ATOM 8276 C CA . LYS B 1 527 ? -2.559 1.055 -27.297 1 98.12 527 LYS B CA 1
ATOM 8277 C C . LYS B 1 527 ? -2.814 0.086 -26.141 1 98.12 527 LYS B C 1
ATOM 8279 O O . LYS B 1 527 ? -3.303 -1.025 -26.359 1 98.12 527 LYS B O 1
ATOM 8284 N N . ALA B 1 528 ? -2.359 0.555 -24.953 1 98.69 528 ALA B N 1
ATOM 8285 C CA . ALA B 1 528 ? -2.92 -0.136 -23.797 1 98.69 528 ALA B CA 1
ATOM 8286 C C . ALA B 1 528 ? -4.441 -0.194 -23.875 1 98.69 528 ALA B C 1
ATOM 8288 O O . ALA B 1 528 ? -5.086 0.775 -24.281 1 98.69 528 ALA B O 1
ATOM 8289 N N . THR B 1 529 ? -5.047 -1.364 -23.594 1 98.88 529 THR B N 1
ATOM 8290 C CA . THR B 1 529 ? -6.477 -1.555 -23.797 1 98.88 529 THR B CA 1
ATOM 8291 C C . THR B 1 529 ? -7.133 -2.174 -22.578 1 98.88 529 THR B C 1
ATOM 8293 O O . THR B 1 529 ? -6.617 -3.145 -22.016 1 98.88 529 THR B O 1
ATOM 8296 N N . ILE B 1 530 ? -8.164 -1.527 -22.109 1 98.88 530 ILE B N 1
ATOM 8297 C CA . ILE B 1 530 ? -9.039 -2.127 -21.094 1 98.88 530 ILE B CA 1
ATOM 8298 C C . ILE B 1 530 ? -10.266 -2.74 -21.781 1 98.88 530 ILE B C 1
ATOM 8300 O O . ILE B 1 530 ? -10.984 -2.057 -22.516 1 98.88 530 ILE B O 1
ATOM 8304 N N . VAL B 1 531 ? -10.469 -4.012 -21.641 1 98.88 531 VAL B N 1
ATOM 8305 C CA . VAL B 1 531 ? -11.656 -4.699 -22.141 1 98.88 531 VAL B CA 1
ATOM 8306 C C . VAL B 1 531 ? -12.609 -4.988 -20.984 1 98.88 531 VAL B C 1
ATOM 8308 O O . VAL B 1 531 ? -12.352 -5.879 -20.172 1 98.88 531 VAL B O 1
ATOM 8311 N N . ASP B 1 532 ? -13.68 -4.25 -20.953 1 98.62 532 ASP B N 1
ATOM 8312 C CA . ASP B 1 532 ? -14.703 -4.363 -19.922 1 98.62 532 ASP B CA 1
ATOM 8313 C C . ASP B 1 532 ? -15.734 -5.426 -20.281 1 98.62 532 ASP B C 1
ATOM 8315 O O . ASP B 1 532 ? -16.656 -5.164 -21.062 1 98.62 532 ASP B O 1
ATOM 8319 N N . VAL B 1 533 ? -15.641 -6.602 -19.672 1 98.5 533 VAL B N 1
ATOM 8320 C CA . VAL B 1 533 ? -16.562 -7.691 -19.969 1 98.5 533 VAL B CA 1
ATOM 8321 C C . VAL B 1 533 ? -17.594 -7.812 -18.859 1 98.5 533 VAL B C 1
ATOM 8323 O O . VAL B 1 533 ? -17.266 -8.172 -17.719 1 98.5 533 VAL B O 1
ATOM 8326 N N . HIS B 1 534 ? -18.844 -7.543 -19.156 1 97.88 534 HIS B N 1
ATOM 8327 C CA . HIS B 1 534 ? -19.922 -7.703 -18.188 1 97.88 534 HIS B CA 1
ATOM 8328 C C . HIS B 1 534 ? -20.344 -9.164 -18.062 1 97.88 534 HIS B C 1
ATOM 8330 O O . HIS B 1 534 ? -20.969 -9.719 -18.953 1 97.88 534 HIS B O 1
ATOM 8336 N N . ILE B 1 535 ? -20.016 -9.766 -16.938 1 96.56 535 ILE B N 1
ATOM 8337 C CA . ILE B 1 535 ? -20.234 -11.195 -16.75 1 96.56 535 ILE B CA 1
ATOM 8338 C C . ILE B 1 535 ? -21.406 -11.414 -15.789 1 96.56 535 ILE B C 1
ATOM 8340 O O . ILE B 1 535 ? -21.828 -10.492 -15.102 1 96.56 535 ILE B O 1
ATOM 8344 N N . ASP B 1 536 ? -21.906 -12.625 -15.773 1 93.94 536 ASP B N 1
ATOM 8345 C CA . ASP B 1 536 ? -23 -13.031 -14.883 1 93.94 536 ASP B CA 1
ATOM 8346 C C . ASP B 1 536 ? -22.547 -13.023 -13.43 1 93.94 536 ASP B C 1
ATOM 8348 O O . ASP B 1 536 ? -21.672 -13.797 -13.039 1 93.94 536 ASP B O 1
ATOM 8352 N N . PRO B 1 537 ? -23.109 -12.141 -12.617 1 89.31 537 PRO B N 1
ATOM 8353 C CA . PRO B 1 537 ? -22.688 -12.031 -11.227 1 89.31 537 PRO B CA 1
ATOM 8354 C C . PRO B 1 537 ? -23.078 -13.242 -10.391 1 89.31 537 PRO B C 1
ATOM 8356 O O . PRO B 1 537 ? -22.625 -13.391 -9.25 1 89.31 537 PRO B O 1
ATOM 8359 N N . ASN B 1 538 ? -23.812 -14.148 -10.906 1 85.44 538 ASN B N 1
ATOM 8360 C CA . ASN B 1 538 ? -24.344 -15.25 -10.117 1 85.44 538 ASN B CA 1
ATOM 8361 C C . ASN B 1 538 ? -23.641 -16.562 -10.43 1 85.44 538 ASN B C 1
ATOM 8363 O O . ASN B 1 538 ? -23.922 -17.594 -9.812 1 85.44 538 ASN B O 1
ATOM 8367 N N . THR B 1 539 ? -22.75 -16.5 -11.336 1 87.94 539 THR B N 1
ATOM 8368 C CA . THR B 1 539 ? -22.094 -17.719 -11.766 1 87.94 539 THR B CA 1
ATOM 8369 C C . THR B 1 539 ? -21.062 -18.172 -10.727 1 87.94 539 THR B C 1
ATOM 8371 O O . THR B 1 539 ? -20.344 -17.359 -10.156 1 87.94 539 THR B O 1
ATOM 8374 N N . ILE B 1 540 ? -21 -19.422 -10.469 1 89.38 540 ILE B N 1
ATOM 8375 C CA . ILE B 1 540 ? -19.953 -20.047 -9.664 1 89.38 540 ILE B CA 1
ATOM 8376 C C . ILE B 1 540 ? -18.891 -20.656 -10.57 1 89.38 540 ILE B C 1
ATOM 8378 O O . ILE B 1 540 ? -19.203 -21.453 -11.461 1 89.38 540 ILE B O 1
ATOM 8382 N N . PRO B 1 541 ? -17.641 -20.297 -10.375 1 90.69 541 PRO B N 1
ATOM 8383 C CA . PRO B 1 541 ? -16.594 -20.891 -11.203 1 90.69 541 PRO B CA 1
ATOM 8384 C C . PRO B 1 541 ? -16.641 -22.422 -11.172 1 90.69 541 PRO B C 1
ATOM 8386 O O . PRO B 1 541 ? -16.891 -23.016 -10.125 1 90.69 541 PRO B O 1
ATOM 8389 N N . ILE B 1 542 ? -16.344 -23.047 -12.242 1 88.38 542 ILE B N 1
ATOM 8390 C CA . ILE B 1 542 ? -16.406 -24.5 -12.422 1 88.38 542 ILE B CA 1
ATOM 8391 C C . ILE B 1 542 ? -15.586 -25.188 -11.328 1 88.38 542 ILE B C 1
ATOM 8393 O O . ILE B 1 542 ? -16.094 -26.094 -10.648 1 88.38 542 ILE B O 1
ATOM 8397 N N . PRO B 1 543 ? -14.359 -24.719 -11.07 1 89.38 543 PRO B N 1
ATOM 8398 C CA . PRO B 1 543 ? -13.57 -25.391 -10.031 1 89.38 543 PRO B CA 1
ATOM 8399 C C . PRO B 1 543 ? -14.211 -25.281 -8.648 1 89.38 543 PRO B C 1
ATOM 8401 O O . PRO B 1 543 ? -14.078 -26.203 -7.836 1 89.38 543 PRO B O 1
ATOM 8404 N N . TYR B 1 544 ? -14.859 -24.188 -8.391 1 87.88 544 TYR B N 1
ATOM 8405 C CA . TYR B 1 544 ? -15.516 -24.047 -7.098 1 87.88 544 TYR B CA 1
ATOM 8406 C C . TYR B 1 544 ? -16.75 -24.922 -7.016 1 87.88 544 TYR B C 1
ATOM 8408 O O . TYR B 1 544 ? -17.125 -25.391 -5.934 1 87.88 544 TYR B O 1
ATOM 8416 N N . GLN B 1 545 ? -17.422 -25.125 -8.156 1 88.25 545 GLN B N 1
ATOM 8417 C CA . GLN B 1 545 ? -18.531 -26.078 -8.172 1 88.25 545 GLN B CA 1
ATOM 8418 C C . GLN B 1 545 ? -18.062 -27.469 -7.785 1 88.25 545 GLN B C 1
ATOM 8420 O O . GLN B 1 545 ? -18.719 -28.172 -7.012 1 88.25 545 GLN B O 1
ATOM 8425 N N . ARG B 1 546 ? -16.922 -27.844 -8.32 1 88.69 546 ARG B N 1
ATOM 8426 C CA . ARG B 1 546 ? -16.328 -29.141 -8 1 88.69 546 ARG B CA 1
ATOM 8427 C C . ARG B 1 546 ? -15.93 -29.219 -6.531 1 88.69 546 ARG B C 1
ATOM 8429 O O . ARG B 1 546 ? -16.203 -30.219 -5.859 1 88.69 546 ARG B O 1
ATOM 8436 N N . LEU B 1 547 ? -15.336 -28.141 -6.062 1 87.5 547 LEU B N 1
ATOM 8437 C CA . LEU B 1 547 ? -14.75 -28.109 -4.727 1 87.5 547 LEU B CA 1
ATOM 8438 C C . LEU B 1 547 ? -15.828 -28.109 -3.656 1 87.5 547 LEU B C 1
ATOM 8440 O O . LEU B 1 547 ? -15.68 -28.766 -2.619 1 87.5 547 LEU B O 1
ATOM 8444 N N . TYR B 1 548 ? -16.969 -27.391 -3.943 1 84.69 548 TYR B N 1
ATOM 8445 C CA . TYR B 1 548 ? -17.953 -27.203 -2.891 1 84.69 548 TYR B CA 1
ATOM 8446 C C . TYR B 1 548 ? -19.234 -27.969 -3.203 1 84.69 548 TYR B C 1
ATOM 8448 O O . TYR B 1 548 ? -20.188 -27.953 -2.42 1 84.69 548 TYR B O 1
ATOM 8456 N N . GLY B 1 549 ? -19.156 -28.719 -4.258 1 81.88 549 GLY B N 1
ATOM 8457 C CA . GLY B 1 549 ? -20.344 -29.484 -4.629 1 81.88 549 GLY B CA 1
ATOM 8458 C C . GLY B 1 549 ? -21.562 -28.625 -4.883 1 81.88 549 GLY B C 1
ATOM 8459 O O . GLY B 1 549 ? -22.656 -28.938 -4.426 1 81.88 549 GLY B O 1
ATOM 8460 N N . LEU B 1 550 ? -21.203 -27.406 -5.453 1 75.44 550 LEU B N 1
ATOM 8461 C CA . LEU B 1 550 ? -22.266 -26.422 -5.66 1 75.44 550 LEU B CA 1
ATOM 8462 C C . LEU B 1 550 ? -22.75 -26.453 -7.109 1 75.44 550 LEU B C 1
ATOM 8464 O O . LEU B 1 550 ? -21.984 -26.75 -8.023 1 75.44 550 LEU B O 1
ATOM 8468 N N . ASN B 1 551 ? -24.078 -26.688 -7.469 1 61.84 551 ASN B N 1
ATOM 8469 C CA . ASN B 1 551 ? -24.547 -26.531 -8.844 1 61.84 551 ASN B CA 1
ATOM 8470 C C . ASN B 1 551 ? -24.938 -25.094 -9.141 1 61.84 551 ASN B C 1
ATOM 8472 O O . ASN B 1 551 ? -24.75 -24.609 -10.258 1 61.84 551 ASN B O 1
ATOM 8476 N N . THR B 1 552 ? -25.875 -24.453 -8.578 1 54.53 552 THR B N 1
ATOM 8477 C CA . THR B 1 552 ? -26.297 -23.078 -8.828 1 54.53 552 THR B CA 1
ATOM 8478 C C . THR B 1 552 ? -26.266 -22.266 -7.543 1 54.53 552 THR B C 1
ATOM 8480 O O . THR B 1 552 ? -26.484 -22.797 -6.453 1 54.53 552 THR B O 1
ATOM 8483 N N . ILE B 1 553 ? -25.375 -21.094 -7.547 1 47.12 553 ILE B N 1
ATOM 8484 C CA . ILE B 1 553 ? -25.562 -20.219 -6.398 1 47.12 553 ILE B CA 1
ATOM 8485 C C . ILE B 1 553 ? -26.891 -19.469 -6.523 1 47.12 553 ILE B C 1
ATOM 8487 O O . ILE B 1 553 ? -27.219 -18.953 -7.594 1 47.12 553 ILE B O 1
#

Radius of gyration: 30.55 Å; Cα contacts (8 Å, |Δi|>4): 2670; chains: 2; bounding box: 66×100×74 Å

pLDDT: mean 93.0, std 9.69, range [47.12, 98.94]

Organism: Caldivirga maquilingensis (strain ATCC 700844 / DSM 13496 / JCM 10307 / IC-167) (NCBI:txid397948)

Foldseek 3Di:
DLLLVLVLCCVPAHQEEFEADDDLCPSSVVSNVVVRHDYQHFPFQLLSLLLQQLVQLVVLAEGEYEYEPDRNLVRNLLSQLLQQFVQRFYEYEYEAADDPDDDGDVPDYRCPSQVVSCVRWQEEEEDDAPQCVSVVVLVQRLSQLAQRHHYYYYYYYSVRNPDDDPHDDDDRPNNDHDFDDWDLVLLLVVLVCLQPWQAEAEEEECLCVSLVNLVLVVVVCVLQVHAYEYWLQCALSAFPPPLRYQWQQQALLTQVSNQVSQQVTQEYEYAQDLCACRRNVNVNRHHPHAYEHEGQDPVSFCPNHHHPGYINGRRNVSSVSNVVSNVPDNGDHHPCSSVVSVVSVVVRVVVLVVCVVPDDDWAALLLLLVLLLVQQPPFQEEEEEAAAQSNSSNSHRHAHNNYYYHYRRHSRDQQSFQSSQLSVCLVPVPHAYEGEHEPVSCVVRVLSLLSSVVSQGAHEYEYAYAQWRLVQQVVCCLPPVGDDCVHIGHDDDPVQVVQVVSVFHEAEATDSVVSNVVSNVSVPDSGHYYYHGHGDSFDGRPSVCSSRVNDTD/DLLLLLVLCCVPAHQEEQEADDDLCPSSVVSNVVVRHDYQHFPFQLLSLLLQQLVQLVVLAEGEYEYEPDRNLVRNLLSQLLQQFVQRFYEYEYEAAADPPDDGVVPDYRCPSQVVSCVRWQEEEEDDAPQCVSVVVLVQRLSQLAQRHHYYYYYYYSVRNPDDDPHDDDDRPNNDHDFDDWDLVLLLVVLVCLQPWQAEAEEEECLCVSLVNLVLVVVVCVLQVHAYEYWLQCALSAFPPPLRYQWQQQALLTQVSNQVSQQPTQEYEYAQDLCACRRNVNVNRHHPHAYEHEGQDPVSFCPSHHHPGYINGRRNVSSVSNVVSNVPDNGDHHPCSSVVSVVSVVVRVVVLVVCVVPDDDWAALLLLLVLLLVQQPPFQEEEEEAAAQSNSSNSHRHAHNNYYYHYRRHSRDAQSFQSSQLSVCLVPVPHAYEYEHEPVSCVVRVLSLLSSVVSQGAHEYEYAYAQWRLVQQVVCCLPVVGDDCVHIGHDDDDVQVVQVVSVFHEAEATDSVVSNVVSNVSVPDSGHYYYHGHGDSFDGRPSVCSSRVNDGD

Sequence (1106 aa):
MRDLVSEWLINNVGNYVFTVAAENILGLLRSLINRGGFIINSKFEPSAGFMALVSSRLLLKPSTLIVTAGPGIFGALSPIAEAFIEGDPLIVIATSIIGGKGTRMHQIRDDTQLNTLSNVVKASLRVSNPSNVTEVLTKAYRIATSGKPGPVYIDIPSDLMDLDTTGERKDVNPVTGETVAINNDAVKEAANLLSNAELPVLLLGRGVILSGAKDLAIKLAELLNAPITTTIMAKGLISPNHPLYAGVAAGKAGNMTAYEIIKKADVVLAIGNRFSEIGTGRYSLEIRGKLIHVNIDEYDLGRAYEPYLRIRADAKEFLLMLINVLKGMSIRRRGGVINELRELWSIENRELNSYYEKATGLIKPWEVIRAVRDVFNKGGSIFIGDVGAHRIESFLMPINENEHYVTSTSYVSMGLAVPGAVAASIIYRDRDVVALVGDGGFLMTGLEVATAVQYGVKPKIIVFNDSAYRVLRIYEKVRFSNATESLIKLPSIDFNLLAESLGAEGLRITRREELRPLLNEALNSDKATIVDVHIDPNTIPIPYQRLYGLNTIMRDLVSEWLINNVGNYVFTVAAENILGLLRSLINRGGFIINSKFEPSAGFMALVSSRLLLKPSTLIVTAGPGIFGALSPIAEAFIEGDPLIVIATSIIGGKGTRMHQIRDDTQLNTLSNVVKASLRVSNPSNVTEVLTKAYRIATSGKPGPVYIDIPSDLMDLDTTGERKDVNPVTGETVAINNDAVKEAANLLSNAELPVLLLGRGVILSGAKDLAIKLAELLNAPITTTIMAKGLISPNHPLYAGVAAGKAGNMTAYEIIKKADVVLAIGNRFSEIGTGRYSLEIRGKLIHVNIDEYDLGRAYEPYLRIRADAKEFLLMLINVLKGMSIRRRGGVINELRELWSIENRELNSYYEKATGLIKPWEVIRAVRDVFNKGGSIFIGDVGAHRIESFLMPINENEHYVTSTSYVSMGLAVPGAVAASIIYRDRDVVALVGDGGFLMTGLEVATAVQYGVKPKIIVFNDSAYRVLRIYEKVRFSNATESLIKLPSIDFNLLAESLGAEGLRITRREELRPLLNEALNSDKATIVDVHIDPNTIPIPYQRLYGLNTI

Nearest PDB structures (foldseek):
  2ihv-assembly1_C  TM=8.785E-01  e=4.814E-39  Streptomyces clavuligerus
  1upc-assembly2_E  TM=8.710E-01  e=9.195E-39  Streptomyces clavuligerus
  1upb-assembly1_C  TM=8.685E-01  e=2.065E-38  Streptomyces clavuligerus
  7stq-assembly1_A  TM=8.538E-01  e=2.604E-37  Arabidopsis thaliana
  1upc-assembly1_C  TM=8.692E-01  e=5.450E-38  Streptomyces clavuligerus

Secondary structure (DSSP, 8-state):
-HHHHHHHHHHHT-SEEEE---GGGHHHHHHHHHTT-EEEE-SSHHHHHHHHHHHHHHHTS-EEEEE-TTHHHHHTHHHHHHHHHHT--EEEEEEE--SS-S--GGG--TTHHHHHHTTSSSEEEE---GGGHHHHHHHHHHHHHSSS--EEEEEEEHHHHT-------------PPPPPPP-HHHHHHHHHHHHH-SSEEEEE-HHHHHTT-HHHHHHHHHHHT--EEE-GGGTTSS-TTSTTEEEE--GGGS-HHHHHHHHH-SEEEEES----TTTTTTTT----SEEEEEES-TTTTTTSS--SEEEE--HHHHHHHHHHHHHTS-----TTHHHHHHHHHHHHHHHHHHHHHT--SSBPHHHHHHHHHHHS-SS--EEEEPSSHHHHHHTTS---TT-EEE--SSS--TT-HHHHHHHHHHH-TTS-EEEEEEHHHHHHHGGGHHHHHHHT---EEEEEE-SB-HHHHHHHHHHHSS--HHHHB-----HHHHHHHHTSEEEEE-SGGGHHHHHHHHHH-SS-EEEEEEB-TTPPPHHHHHHHT-S--/-HHHHHHHHHHHT-SEEEE---GGGHHHHHHHHHTT-EEEE-SSHHHHHHHHHHHHHHHTS-EEEEE-TTHHHHHTHHHHHHHHHHT--EEEEEEE--S--S--GGG--TTHHHHHHTTSSSEEEE--SGGGHHHHHHHHHHHHHSSS--EEEEEEEHHHHT-------------PPPPPPP-HHHHHHHHHHHHH-SSEEEEE-HHHHHTT-HHHHHHHHHHHT--EEE-GGGTTSS-TTSTTEEEE--GGGS-HHHHHHHHH-SEEEEES----TTTTTTTT----SEEEEEES-TTTTTTSS--SEEEE--HHHHHHHHHHHHHTS-----TTHHHHHHHHHHHHHHHHHHHHHT--SSBPHHHHHHHHHHHS-SS--EEEEPSSHHHHHHTTS---TT-EEE--SSS--TT-HHHHHHHHHHH-TTS-EEEEEEHHHHHHHGGGHHHHHHHT---EEEEEE-SB-HHHHHHHHHHHSS--HHHHB-----HHHHHHHTTSEEEEE-SGGGHHHHHHHHHH-SS-EEEEEEB-TTPPPHHHHHHHT-S--

Solvent-accessible surface area (backbone atoms only — not comparable to full-atom values): 54381 Å² total; per-residue (Å²): 44,30,58,58,53,28,52,47,39,46,74,72,61,40,40,62,34,24,20,39,77,40,78,82,42,41,66,41,53,51,38,23,46,78,70,64,32,44,74,44,62,40,62,37,36,42,44,17,28,28,20,25,42,43,46,9,66,75,68,71,45,48,23,34,35,44,31,27,51,57,43,30,48,35,34,17,38,30,37,40,35,37,19,35,67,71,41,29,20,28,47,35,38,30,37,37,59,60,75,74,76,53,66,45,74,36,57,54,60,67,58,37,64,56,57,31,48,43,60,42,28,79,42,61,45,69,54,87,47,75,84,47,42,66,57,52,51,50,52,39,52,27,58,11,63,20,68,60,23,10,20,20,40,37,39,36,33,46,77,54,50,72,36,88,57,88,64,80,85,70,84,73,71,84,64,76,48,73,76,67,78,62,60,64,67,57,42,50,52,49,36,53,53,52,26,65,24,70,38,37,31,38,37,37,14,39,35,26,60,76,50,69,18,51,68,53,52,52,51,48,28,61,74,44,54,22,40,36,26,22,27,65,70,20,47,17,69,55,43,77,78,42,70,46,46,35,43,30,39,13,10,48,36,30,30,61,38,19,34,54,52,44,41,67,14,51,26,36,45,32,33,24,51,60,63,32,32,58,33,16,30,69,67,52,48,53,73,71,30,46,30,35,39,30,23,53,43,68,80,41,62,54,50,59,56,79,47,72,40,80,41,57,24,50,44,33,63,46,47,53,52,36,50,60,56,42,71,77,48,81,64,43,64,48,78,59,50,52,58,51,47,51,51,38,45,52,53,47,50,50,54,57,48,50,56,63,75,64,62,67,86,57,33,49,65,62,57,51,51,52,42,49,51,68,64,64,60,87,68,41,32,34,39,24,39,17,54,50,53,63,33,50,44,48,60,66,54,86,41,44,56,69,23,45,52,46,68,63,49,44,43,55,48,64,33,39,15,54,26,23,22,39,40,48,16,67,76,39,71,88,44,58,26,34,17,39,28,32,50,60,28,36,51,43,36,45,61,40,55,30,49,23,43,64,70,71,27,46,28,37,36,40,30,52,34,49,44,42,44,55,52,54,40,53,48,26,38,73,76,64,72,47,65,62,59,86,70,26,59,45,59,73,64,40,49,34,44,35,19,46,16,35,65,29,41,45,40,77,36,75,52,70,85,42,48,56,62,52,50,47,50,54,70,70,43,92,40,22,27,32,36,33,33,43,34,42,70,58,68,66,45,66,27,54,24,61,64,66,71,47,89,76,113,44,28,57,59,54,29,52,49,39,46,74,72,58,39,41,63,34,23,20,39,76,40,77,85,42,41,67,41,53,52,38,22,46,78,69,64,32,44,75,44,63,38,62,38,36,42,43,18,27,27,20,24,41,43,48,9,66,74,67,70,46,49,23,36,34,45,30,27,51,56,42,30,48,35,34,18,36,30,36,40,35,37,20,34,67,72,40,29,21,27,46,33,37,32,39,37,59,66,83,65,80,49,62,45,75,34,59,54,59,65,59,36,64,57,57,30,48,42,61,42,29,79,42,60,46,71,56,87,47,76,83,47,41,66,58,52,50,50,51,40,52,28,56,13,63,21,69,61,22,10,20,19,39,37,38,37,34,48,78,54,50,72,37,90,56,87,64,79,85,72,84,73,69,84,64,75,47,74,77,67,78,64,61,63,66,58,43,49,50,50,35,54,52,53,26,66,22,71,39,37,32,38,37,36,14,41,37,26,61,75,49,68,18,50,68,56,52,52,49,49,28,62,74,44,55,21,41,36,27,22,26,65,71,20,47,16,69,55,42,76,76,43,71,45,48,36,43,32,40,13,9,47,36,29,30,61,39,18,34,53,53,44,42,67,14,52,28,35,44,30,34,24,50,61,63,32,33,59,33,16,30,68,67,52,49,52,73,70,31,45,30,36,40,30,21,54,43,68,80,40,62,54,49,62,56,79,46,73,40,79,41,57,24,50,43,33,63,48,47,54,52,35,50,59,57,42,71,76,46,81,62,42,64,47,78,60,50,52,57,52,48,51,52,38,46,51,54,46,49,52,55,57,47,48,56,64,76,63,61,66,86,59,32,48,64,63,57,52,51,50,42,49,51,68,64,64,61,85,68,41,31,34,38,23,40,16,52,49,52,65,32,50,45,49,57,67,55,85,42,42,57,70,24,44,53,47,68,64,49,44,44,55,50,64,31,40,16,54,25,22,23,38,40,48,17,68,76,38,72,89,44,56,27,34,16,39,29,31,50,58,27,35,52,44,35,44,62,39,56,30,48,23,44,63,70,71,28,46,28,36,36,38,30,51,35,47,44,41,42,54,53,54,41,52,49,26,37,72,75,64,72,48,66,62,58,85,68,25,59,46,59,72,64,39,49,35,42,35,20,47,15,36,65,30,41,44,39,77,35,74,51,71,84,42,49,56,62,53,49,47,50,54,70,70,43,92,40,23,27,32,37,33,32,44,34,42,69,58,67,66,44,66,27,54,24,60,63,66,71,47,89,77,112

InterPro domains:
  IPR011766 Thiamine pyrophosphate enzyme, TPP-binding [PF02775] (386-533)
  IPR012000 Thiamine pyrophosphate enzyme, central domain [PF00205] (187-320)
  IPR012001 Thiamine pyrophosphate enzyme, N-terminal TPP-binding domain [PF02776] (3-96)
  IPR029035 DHS-like NAD/FAD-binding domain superfamily [SSF52467] (151-347)
  IPR029061 Thiamin diphosphate-binding fold [SSF52518] (3-166)
  IPR029061 Thiamin diphosphate-binding fold [SSF52518] (363-549)
  IPR045229 Thiamine pyrophosphate enzyme [PTHR18968] (15-539)